Protein AF-0000000066240328 (afdb_homodimer)

Organism: Aggregatibacter actinomycetemcomitans (NCBI:txid714)

Nearest PDB structures (foldseek):
  5iuy-assembly1_A  TM=9.126E-01  e=1.814E-25  Pseudomonas aeruginosa PAO1
  4k7r-assembly1_A  TM=9.370E-01  e=2.527E-24  Escherichia coli K-12
  4mt4-assembly1_C  TM=9.144E-01  e=5.723E-24  Campylobacter jejuni
  1yc9-assembly1_A-3  TM=9.144E-01  e=2.165E-22  Vibrio cholerae
  5azs-assembly1_A  TM=8.948E-01  e=1.506E-22  Pseudomonas aeruginosa PAO1

pLDDT: mean 90.54, std 12.29, range [29.06, 98.75]

Structure (mmCIF, N/CA/C/O backbone):
data_AF-0000000066240328-model_v1
#
loop_
_entity.id
_entity.type
_entity.pdbx_description
1 polymer 'Toxin and drug export protein A'
#
loop_
_atom_site.group_PDB
_atom_site.id
_atom_site.type_symbol
_atom_site.label_atom_id
_atom_site.label_alt_id
_atom_site.label_comp_id
_atom_site.label_asym_id
_atom_site.label_entity_id
_atom_site.label_seq_id
_atom_site.pdbx_PDB_ins_code
_atom_site.Cartn_x
_atom_site.Cartn_y
_atom_site.Cartn_z
_atom_site.occupancy
_atom_site.B_iso_or_equiv
_atom_site.auth_seq_id
_atom_site.auth_comp_id
_atom_site.auth_asym_id
_atom_site.auth_atom_id
_atom_site.pdbx_PDB_model_num
ATOM 1 N N . MET A 1 1 ? 0.66 -39.906 -56.031 1 29.06 1 MET A N 1
ATOM 2 C CA . MET A 1 1 ? 0.475 -38.469 -56.031 1 29.06 1 MET A CA 1
ATOM 3 C C . MET A 1 1 ? 0.176 -37.969 -54.625 1 29.06 1 MET A C 1
ATOM 5 O O . MET A 1 1 ? -0.125 -36.812 -54.406 1 29.06 1 MET A O 1
ATOM 9 N N . PHE A 1 2 ? -0.243 -38.938 -53.625 1 33.91 2 PHE A N 1
ATOM 10 C CA . PHE A 1 2 ? -0.683 -38.906 -52.25 1 33.91 2 PHE A CA 1
ATOM 11 C C . PHE A 1 2 ? 0.446 -38.438 -51.344 1 33.91 2 PHE A C 1
ATOM 13 O O . PHE A 1 2 ? 0.296 -38.406 -50.125 1 33.91 2 PHE A O 1
ATOM 20 N N . THR A 1 3 ? 1.684 -38.344 -51.844 1 37.09 3 THR A N 1
ATOM 21 C CA . THR A 1 3 ? 2.877 -38.125 -51.031 1 37.09 3 THR A CA 1
ATOM 22 C C . THR A 1 3 ? 2.908 -36.688 -50.5 1 37.09 3 THR A C 1
ATOM 24 O O . THR A 1 3 ? 3.68 -36.375 -49.594 1 37.09 3 THR A O 1
ATOM 27 N N . ILE A 1 4 ? 2.348 -35.719 -51.281 1 39.06 4 ILE A N 1
ATOM 28 C CA . ILE A 1 4 ? 2.66 -34.344 -51.031 1 39.06 4 ILE A CA 1
ATOM 29 C C . ILE A 1 4 ? 1.916 -33.844 -49.781 1 39.06 4 ILE A C 1
ATOM 31 O O . ILE A 1 4 ? 2.102 -32.688 -49.375 1 39.06 4 ILE A O 1
ATOM 35 N N . LYS A 1 5 ? 0.783 -34.375 -49.5 1 42.16 5 LYS A N 1
ATOM 36 C CA . LYS A 1 5 ? -0.127 -33.75 -48.531 1 42.16 5 LYS A CA 1
ATOM 37 C C . LYS A 1 5 ? 0.433 -33.844 -47.125 1 42.16 5 LYS A C 1
ATOM 39 O O . LYS A 1 5 ? -0.203 -33.375 -46.156 1 42.16 5 LYS A O 1
ATOM 44 N N . LYS A 1 6 ? 1.398 -34.719 -46.844 1 47.78 6 LYS A N 1
ATOM 45 C CA . LYS A 1 6 ? 1.874 -34.969 -45.469 1 47.78 6 LYS A CA 1
ATOM 46 C C . LYS A 1 6 ? 2.65 -33.75 -44.938 1 47.78 6 LYS A C 1
ATOM 48 O O . LYS A 1 6 ? 2.65 -33.5 -43.75 1 47.78 6 LYS A O 1
ATOM 53 N N . LEU A 1 7 ? 3.32 -33 -45.875 1 41.06 7 LEU A N 1
ATOM 54 C CA . LEU A 1 7 ? 4.273 -31.984 -45.406 1 41.06 7 LEU A CA 1
ATOM 55 C C . LEU A 1 7 ? 3.547 -30.734 -44.938 1 41.06 7 LEU A C 1
ATOM 57 O O . LEU A 1 7 ? 4.105 -29.953 -44.156 1 41.06 7 LEU A O 1
ATOM 61 N N . THR A 1 8 ? 2.311 -30.578 -45.469 1 40.91 8 THR A N 1
ATOM 62 C CA . THR A 1 8 ? 1.729 -29.266 -45.156 1 40.91 8 THR A CA 1
ATOM 63 C C . THR A 1 8 ? 1.349 -29.156 -43.688 1 40.91 8 THR A C 1
ATOM 65 O O . THR A 1 8 ? 1.19 -28.047 -43.156 1 40.91 8 THR A O 1
ATOM 68 N N . LEU A 1 9 ? 1.044 -30.297 -43.062 1 39.44 9 LEU A N 1
ATOM 69 C CA . LEU A 1 9 ? 0.535 -30.125 -41.719 1 39.44 9 LEU A CA 1
ATOM 70 C C . LEU A 1 9 ? 1.638 -29.641 -40.781 1 39.44 9 LEU A C 1
ATOM 72 O O . LEU A 1 9 ? 1.355 -29.078 -39.719 1 39.44 9 LEU A O 1
ATOM 76 N N . THR A 1 10 ? 2.943 -29.891 -41.125 1 40.12 10 THR A N 1
ATOM 77 C CA . THR A 1 10 ? 3.984 -29.469 -40.188 1 40.12 10 THR A CA 1
ATOM 78 C C . THR A 1 10 ? 4.066 -27.938 -40.125 1 40.12 10 THR A C 1
ATOM 80 O O . THR A 1 10 ? 4.562 -27.375 -39.125 1 40.12 10 THR A O 1
ATOM 83 N N . ILE A 1 11 ? 3.654 -27.188 -41.156 1 38.53 11 ILE A N 1
ATOM 84 C CA . ILE A 1 11 ? 4.008 -25.781 -41.25 1 38.53 11 ILE A CA 1
ATOM 85 C C . ILE A 1 11 ? 3.109 -24.969 -40.312 1 38.53 11 ILE A C 1
ATOM 87 O O . ILE A 1 11 ? 3.42 -23.828 -40 1 38.53 11 ILE A O 1
ATOM 91 N N . VAL A 1 12 ? 1.931 -25.422 -40.062 1 38.25 12 VAL A N 1
ATOM 92 C CA . VAL A 1 12 ? 1.028 -24.484 -39.438 1 38.25 12 VAL A CA 1
ATOM 93 C C . VAL A 1 12 ? 1.486 -24.219 -38 1 38.25 12 VAL A C 1
ATOM 95 O O . VAL A 1 12 ? 1.024 -23.281 -37.344 1 38.25 12 VAL A O 1
ATOM 98 N N . VAL A 1 13 ? 2.289 -25.047 -37.438 1 38.91 13 VAL A N 1
ATOM 99 C CA . VAL A 1 13 ? 2.586 -24.812 -36.031 1 38.91 13 VAL A CA 1
ATOM 100 C C . VAL A 1 13 ? 3.555 -23.625 -35.875 1 38.91 13 VAL A C 1
ATOM 102 O O . VAL A 1 13 ? 3.768 -23.109 -34.781 1 38.91 13 VAL A O 1
ATOM 105 N N . ALA A 1 14 ? 4.273 -23.203 -36.906 1 36.78 14 ALA A N 1
ATOM 106 C CA . ALA A 1 14 ? 5.34 -22.219 -36.75 1 36.78 14 ALA A CA 1
ATOM 107 C C . ALA A 1 14 ? 4.77 -20.812 -36.531 1 36.78 14 ALA A C 1
ATOM 109 O O . ALA A 1 14 ? 5.512 -19.875 -36.25 1 36.78 14 ALA A O 1
ATOM 110 N N . THR A 1 15 ? 3.59 -20.562 -37.031 1 37.28 15 THR A N 1
ATOM 111 C CA . THR A 1 15 ? 3.221 -19.141 -37.062 1 37.28 15 THR A CA 1
ATOM 112 C C . THR A 1 15 ? 3 -18.594 -35.656 1 37.28 15 THR A C 1
ATOM 114 O O . THR A 1 15 ? 2.816 -17.391 -35.469 1 37.28 15 THR A O 1
ATOM 117 N N . THR A 1 16 ? 2.674 -19.406 -34.75 1 38.22 16 THR A N 1
ATOM 118 C CA . THR A 1 16 ? 2.283 -18.797 -33.469 1 38.22 16 THR A CA 1
ATOM 119 C C . THR A 1 16 ? 3.504 -18.25 -32.719 1 38.22 16 THR A C 1
ATOM 121 O O . THR A 1 16 ? 3.389 -17.766 -31.609 1 38.22 16 THR A O 1
ATOM 124 N N . LEU A 1 17 ? 4.723 -18.312 -33.25 1 39.22 17 LEU A N 1
ATOM 125 C CA . LEU A 1 17 ? 5.91 -17.828 -32.562 1 39.22 17 LEU A CA 1
ATOM 126 C C . LEU A 1 17 ? 5.973 -16.297 -32.594 1 39.22 17 LEU A C 1
ATOM 128 O O . LEU A 1 17 ? 6.965 -15.711 -32.156 1 39.22 17 LEU A O 1
ATOM 132 N N . THR A 1 18 ? 5.145 -15.648 -33.25 1 40.91 18 THR A N 1
ATOM 133 C CA . THR A 1 18 ? 5.316 -14.203 -33.375 1 40.91 18 THR A CA 1
ATOM 134 C C . THR A 1 18 ? 5.125 -13.531 -32 1 40.91 18 THR A C 1
ATOM 136 O O . THR A 1 18 ? 5.469 -12.359 -31.844 1 40.91 18 THR A O 1
ATOM 139 N N . GLY A 1 19 ? 4.484 -14.109 -31.031 1 44.88 19 GLY A N 1
ATOM 140 C CA . GLY A 1 19 ? 4.203 -13.461 -29.75 1 44.88 19 GLY A CA 1
ATOM 141 C C . GLY A 1 19 ? 5.434 -13.281 -28.891 1 44.88 19 GLY A C 1
ATOM 142 O O . GLY A 1 19 ? 5.426 -12.492 -27.938 1 44.88 19 GLY A O 1
ATOM 143 N N . CYS A 1 20 ? 6.484 -14.156 -29.016 1 50.69 20 CYS A N 1
ATOM 144 C CA . CYS A 1 20 ? 7.676 -14.141 -28.172 1 50.69 20 CYS A CA 1
ATOM 145 C C . CYS A 1 20 ? 8.5 -12.883 -28.422 1 50.69 20 CYS A C 1
ATOM 147 O O . CYS A 1 20 ? 9.258 -12.445 -27.562 1 50.69 20 CYS A O 1
ATOM 149 N N . ALA A 1 21 ? 8.672 -12.406 -29.766 1 51.81 21 ALA A N 1
ATOM 150 C CA . ALA A 1 21 ? 9.477 -11.25 -30.141 1 51.81 21 ALA A CA 1
ATOM 151 C C . ALA A 1 21 ? 9.102 -10.016 -29.328 1 51.81 21 ALA A C 1
ATOM 153 O O . ALA A 1 21 ? 9.977 -9.234 -28.938 1 51.81 21 ALA A O 1
ATOM 154 N N . ASN A 1 22 ? 7.867 -10.047 -28.609 1 82 22 ASN A N 1
ATOM 155 C CA . ASN A 1 22 ? 7.309 -8.836 -28.016 1 82 22 ASN A CA 1
ATOM 156 C C . ASN A 1 22 ? 7.672 -8.711 -26.547 1 82 22 ASN A C 1
ATOM 158 O O . ASN A 1 22 ? 8.055 -7.633 -26.078 1 82 22 ASN A O 1
ATOM 162 N N . ILE A 1 23 ? 8.031 -9.875 -25.922 1 91.88 23 ILE A N 1
ATOM 163 C CA . ILE A 1 23 ? 8.344 -9.789 -24.5 1 91.88 23 ILE A CA 1
ATOM 164 C C . ILE A 1 23 ? 9.82 -9.453 -24.312 1 91.88 23 ILE A C 1
ATOM 166 O O . ILE A 1 23 ? 10.18 -8.688 -23.422 1 91.88 23 ILE A O 1
ATOM 170 N N . GLY A 1 24 ? 10.727 -10.039 -25.172 1 92.31 24 GLY A N 1
ATOM 171 C CA . GLY A 1 24 ? 12.148 -9.719 -25.141 1 92.31 24 GLY A CA 1
ATOM 172 C C . GLY A 1 24 ? 12.43 -8.242 -25.375 1 92.31 24 GLY A C 1
ATOM 173 O O . GLY A 1 24 ? 13.242 -7.641 -24.672 1 92.31 24 GLY A O 1
ATOM 174 N N . ASP A 1 25 ? 11.75 -7.672 -26.328 1 92.12 25 ASP A N 1
ATOM 175 C CA . ASP A 1 25 ? 11.906 -6.254 -26.641 1 92.12 25 ASP A CA 1
ATOM 176 C C . ASP A 1 25 ? 11.438 -5.387 -25.469 1 92.12 25 ASP A C 1
ATOM 178 O O . ASP A 1 25 ? 12.094 -4.402 -25.109 1 92.12 25 ASP A O 1
ATOM 182 N N . SER A 1 26 ? 10.305 -5.797 -24.953 1 93.5 26 SER A N 1
ATOM 183 C CA . SER A 1 26 ? 9.781 -5.039 -23.828 1 93.5 26 SER A CA 1
ATOM 184 C C . SER A 1 26 ? 10.727 -5.117 -22.625 1 93.5 26 SER A C 1
ATOM 186 O O . SER A 1 26 ? 10.914 -4.129 -21.906 1 93.5 26 SER A O 1
ATOM 188 N N . TYR A 1 27 ? 11.258 -6.293 -22.406 1 94.25 27 TYR A N 1
ATOM 189 C CA . TYR A 1 27 ? 12.211 -6.496 -21.328 1 94.25 27 TYR A CA 1
ATOM 190 C C . TYR A 1 27 ? 13.445 -5.621 -21.516 1 94.25 27 TYR A C 1
ATOM 192 O O . TYR A 1 27 ? 13.852 -4.906 -20.594 1 94.25 27 TYR A O 1
ATOM 200 N N . ARG A 1 28 ? 14.039 -5.555 -22.703 1 93.62 28 ARG A N 1
ATOM 201 C CA . ARG A 1 28 ? 15.219 -4.75 -23 1 93.62 28 ARG A CA 1
ATOM 202 C C . ARG A 1 28 ? 14.906 -3.26 -22.875 1 93.62 28 ARG A C 1
ATOM 204 O O . ARG A 1 28 ? 15.727 -2.486 -22.375 1 93.62 28 ARG A O 1
ATOM 211 N N . ALA A 1 29 ? 13.766 -2.938 -23.297 1 92.44 29 ALA A N 1
ATOM 212 C CA . ALA A 1 29 ? 13.359 -1.538 -23.203 1 92.44 29 ALA A CA 1
ATOM 213 C C . ALA A 1 29 ? 13.273 -1.092 -21.734 1 92.44 29 ALA A C 1
ATOM 215 O O . ALA A 1 29 ? 13.672 0.022 -21.406 1 92.44 29 ALA A O 1
ATOM 216 N N . SER A 1 30 ? 12.711 -1.937 -20.906 1 92.38 30 SER A N 1
ATOM 217 C CA . SER A 1 30 ? 12.586 -1.623 -19.484 1 92.38 30 SER A CA 1
ATOM 218 C C . SER A 1 30 ? 13.961 -1.466 -18.828 1 92.38 30 SER A C 1
ATOM 220 O O . SER A 1 30 ? 14.172 -0.545 -18.047 1 92.38 30 SER A O 1
ATOM 222 N N . LEU A 1 31 ? 14.906 -2.309 -19.203 1 91.12 31 LEU A N 1
ATOM 223 C CA . LEU A 1 31 ? 16.25 -2.24 -18.641 1 91.12 31 LEU A CA 1
ATOM 224 C C . LEU A 1 31 ? 17 -1.011 -19.156 1 91.12 31 LEU A C 1
ATOM 226 O O . LEU A 1 31 ? 17.75 -0.377 -18.406 1 91.12 31 LEU A O 1
ATOM 230 N N . LYS A 1 32 ? 16.734 -0.646 -20.391 1 90.81 32 LYS A N 1
ATOM 231 C CA . LYS A 1 32 ? 17.375 0.523 -20.984 1 90.81 32 LYS A CA 1
ATOM 232 C C . LYS A 1 32 ? 16.906 1.81 -20.312 1 90.81 32 LYS A C 1
ATOM 234 O O . LYS A 1 32 ? 17.688 2.73 -20.094 1 90.81 32 LYS A O 1
ATOM 239 N N . ASN A 1 33 ? 15.648 1.873 -20.031 1 88.44 33 ASN A N 1
ATOM 240 C CA . ASN A 1 33 ? 15.078 3.041 -19.375 1 88.44 33 ASN A CA 1
ATOM 241 C C . ASN A 1 33 ? 15.734 3.285 -18.016 1 88.44 33 ASN A C 1
ATOM 243 O O . ASN A 1 33 ? 15.969 4.43 -17.625 1 88.44 33 ASN A O 1
ATOM 247 N N . TYR A 1 34 ? 16.078 2.254 -17.375 1 88.94 34 TYR A N 1
ATOM 248 C CA . TYR A 1 34 ? 16.656 2.357 -16.047 1 88.94 34 TYR A CA 1
ATOM 249 C C . TYR A 1 34 ? 18.125 2.74 -16.125 1 88.94 34 TYR A C 1
ATOM 251 O O . TYR A 1 34 ? 18.688 3.293 -15.164 1 88.94 34 TYR A O 1
ATOM 259 N N . LYS A 1 35 ? 18.797 2.486 -17.219 1 90.19 35 LYS A N 1
ATOM 260 C CA . LYS A 1 35 ? 20.219 2.756 -17.375 1 90.19 35 LYS A CA 1
ATOM 261 C C . LYS A 1 35 ? 20.516 4.242 -17.219 1 90.19 35 LYS A C 1
ATOM 263 O O . LYS A 1 35 ? 21.578 4.617 -16.703 1 90.19 35 LYS A O 1
ATOM 268 N N . GLN A 1 36 ? 19.609 5.09 -17.578 1 90.69 36 GLN A N 1
ATOM 269 C CA . GLN A 1 36 ? 19.812 6.527 -17.438 1 90.69 36 GLN A CA 1
ATOM 270 C C . GLN A 1 36 ? 19.906 6.914 -15.961 1 90.69 36 GLN A C 1
ATOM 272 O O . GLN A 1 36 ? 20.719 7.773 -15.594 1 90.69 36 GLN A O 1
ATOM 277 N N . TYR A 1 37 ? 19.141 6.316 -15.156 1 92.56 37 TYR A N 1
ATOM 278 C CA . TYR A 1 37 ? 19.172 6.602 -13.727 1 92.56 37 TYR A CA 1
ATOM 279 C C . TYR A 1 37 ? 20.453 6.066 -13.094 1 92.56 37 TYR A C 1
ATOM 281 O O . TYR A 1 37 ? 21 6.691 -12.18 1 92.56 37 TYR A O 1
ATOM 289 N N . GLU A 1 38 ? 20.922 4.914 -13.578 1 92.44 38 GLU A N 1
ATOM 290 C CA . GLU A 1 38 ? 22.203 4.367 -13.117 1 92.44 38 GLU A CA 1
ATOM 291 C C . GLU A 1 38 ? 23.359 5.281 -13.484 1 92.44 38 GLU A C 1
ATOM 293 O O . GLU A 1 38 ? 24.25 5.535 -12.656 1 92.44 38 GLU A O 1
ATOM 298 N N . GLU A 1 39 ? 23.359 5.777 -14.664 1 92.69 39 GLU A N 1
ATOM 299 C CA . GLU A 1 39 ? 24.438 6.633 -15.156 1 92.69 39 GLU A CA 1
ATOM 300 C C . GLU A 1 39 ? 24.5 7.945 -14.375 1 92.69 39 GLU A C 1
ATOM 302 O O . GLU A 1 39 ? 25.578 8.406 -14.008 1 92.69 39 GLU A O 1
ATOM 307 N N . ILE A 1 40 ? 23.359 8.484 -14.141 1 91.94 40 ILE A N 1
ATOM 308 C CA . ILE A 1 40 ? 23.312 9.734 -13.383 1 91.94 40 ILE A CA 1
ATOM 309 C C . ILE A 1 40 ? 23.781 9.484 -11.953 1 91.94 40 ILE A C 1
ATOM 311 O O . ILE A 1 40 ? 24.562 10.273 -11.398 1 91.94 40 ILE A O 1
ATOM 315 N N . THR A 1 41 ? 23.359 8.43 -11.383 1 92.06 41 THR A N 1
ATOM 316 C CA . THR A 1 41 ? 23.703 8.102 -10.008 1 92.06 41 THR A CA 1
ATOM 317 C C . THR A 1 41 ? 25.203 7.848 -9.859 1 92.06 41 THR A C 1
ATOM 319 O O . THR A 1 41 ? 25.797 8.219 -8.852 1 92.06 41 THR A O 1
ATOM 322 N N . LYS A 1 42 ? 25.859 7.328 -10.852 1 91.69 42 LYS A N 1
ATOM 323 C CA . LYS A 1 42 ? 27.281 6.992 -10.836 1 91.69 42 LYS A CA 1
ATOM 324 C C . LYS A 1 42 ? 28.141 8.25 -10.781 1 91.69 42 LYS A C 1
ATOM 326 O O . LYS A 1 42 ? 29.312 8.188 -10.43 1 91.69 42 LYS A O 1
ATOM 331 N N . GLN A 1 43 ? 27.531 9.367 -11.047 1 92.5 43 GLN A N 1
ATOM 332 C CA . GLN A 1 43 ? 28.266 10.633 -11.07 1 92.5 43 GLN A CA 1
ATOM 333 C C . GLN A 1 43 ? 28.453 11.18 -9.656 1 92.5 43 GLN A C 1
ATOM 335 O O . GLN A 1 43 ? 29.219 12.133 -9.453 1 92.5 43 GLN A O 1
ATOM 340 N N . TYR A 1 44 ? 27.844 10.539 -8.734 1 93.44 44 TYR A N 1
ATOM 341 C CA . TYR A 1 44 ? 27.891 11.055 -7.371 1 93.44 44 TYR A CA 1
ATOM 342 C C . TYR A 1 44 ? 28.5 10.031 -6.414 1 93.44 44 TYR A C 1
ATOM 344 O O . TYR A 1 44 ? 28.516 8.836 -6.707 1 93.44 44 TYR A O 1
ATOM 352 N N . ASN A 1 45 ? 29.141 10.602 -5.391 1 92.44 45 ASN A N 1
ATOM 353 C CA . ASN A 1 45 ? 29.547 9.758 -4.266 1 92.44 45 ASN A CA 1
ATOM 354 C C . ASN A 1 45 ? 28.375 9.523 -3.311 1 92.44 45 ASN A C 1
ATOM 356 O O . ASN A 1 45 ? 27.656 10.453 -2.947 1 92.44 45 ASN A O 1
ATOM 360 N N . ILE A 1 46 ? 28.219 8.242 -3.025 1 94.06 46 ILE A N 1
ATOM 361 C CA . ILE A 1 46 ? 27.078 7.906 -2.174 1 94.06 46 ILE A CA 1
ATOM 362 C C . ILE A 1 46 ? 27.578 7.402 -0.823 1 94.06 46 ILE A C 1
ATOM 364 O O . ILE A 1 46 ? 28.359 6.445 -0.759 1 94.06 46 ILE A O 1
ATOM 368 N N . LYS A 1 47 ? 27.234 8.016 0.191 1 93.56 47 LYS A N 1
ATOM 369 C CA . LYS A 1 47 ? 27.453 7.527 1.549 1 93.56 47 LYS A CA 1
ATOM 370 C C . LYS A 1 47 ? 26.234 6.805 2.09 1 93.56 47 LYS A C 1
ATOM 372 O O . LYS A 1 47 ? 25.219 7.438 2.404 1 93.56 47 LYS A O 1
ATOM 377 N N . ASN A 1 48 ? 26.359 5.559 2.355 1 92.88 48 ASN A N 1
ATOM 378 C CA . ASN A 1 48 ? 25.219 4.746 2.768 1 92.88 48 ASN A CA 1
ATOM 379 C C . ASN A 1 48 ? 24.953 4.875 4.262 1 92.88 48 ASN A C 1
ATOM 381 O O . ASN A 1 48 ? 23.828 4.625 4.719 1 92.88 48 ASN A O 1
ATOM 385 N N . ASP A 1 49 ? 25.984 5.223 5.031 1 94.94 49 ASP A N 1
ATOM 386 C CA . ASP A 1 49 ? 25.812 5.422 6.465 1 94.94 49 ASP A CA 1
ATOM 387 C C . ASP A 1 49 ? 25.641 6.906 6.797 1 94.94 49 ASP A C 1
ATOM 389 O O . ASP A 1 49 ? 26.375 7.449 7.629 1 94.94 49 ASP A O 1
ATOM 393 N N . TRP A 1 50 ? 24.625 7.531 6.23 1 93.69 50 TRP A N 1
ATOM 394 C CA . TRP A 1 50 ? 24.422 8.977 6.305 1 93.69 50 TRP A CA 1
ATOM 395 C C . TRP A 1 50 ? 24.219 9.422 7.75 1 93.69 50 TRP A C 1
ATOM 397 O O . TRP A 1 50 ? 24.484 10.578 8.086 1 93.69 50 TRP A O 1
ATOM 407 N N . TRP A 1 51 ? 23.766 8.562 8.68 1 95.12 51 TRP A N 1
ATOM 408 C CA . TRP A 1 51 ? 23.516 8.945 10.062 1 95.12 51 TRP A CA 1
ATOM 409 C C . TRP A 1 51 ? 24.828 9.297 10.773 1 95.12 51 TRP A C 1
ATOM 411 O O . TRP A 1 51 ? 24.828 10.008 11.781 1 95.12 51 TRP A O 1
ATOM 421 N N . LYS A 1 52 ? 25.938 8.852 10.242 1 95.44 52 LYS A N 1
ATOM 422 C CA . LYS A 1 52 ? 27.234 9.148 10.828 1 95.44 52 LYS A CA 1
ATOM 423 C C . LYS A 1 52 ? 27.641 10.594 10.586 1 95.44 52 LYS A C 1
ATOM 425 O O . LYS A 1 52 ? 28.547 11.117 11.242 1 95.44 52 LYS A O 1
ATOM 430 N N . LEU A 1 53 ? 26.969 11.25 9.633 1 94.38 53 LEU A N 1
ATOM 431 C CA . LEU A 1 53 ? 27.281 12.641 9.32 1 94.38 53 LEU A CA 1
ATOM 432 C C . LEU A 1 53 ? 26.859 13.555 10.461 1 94.38 53 LEU A C 1
ATOM 434 O O . LEU A 1 53 ? 27.328 14.688 10.57 1 94.38 53 LEU A O 1
ATOM 438 N N . TYR A 1 54 ? 25.984 13.07 11.32 1 95.5 54 TYR A N 1
ATOM 439 C CA . TYR A 1 54 ? 25.547 13.859 12.461 1 95.5 54 TYR A CA 1
ATOM 440 C C . TYR A 1 54 ? 26.609 13.891 13.555 1 95.5 54 TYR A C 1
ATOM 442 O O . TYR A 1 54 ? 26.531 14.695 14.484 1 95.5 54 TYR A O 1
ATOM 450 N N . LYS A 1 55 ? 27.609 13.023 13.484 1 94.94 55 LYS A N 1
ATOM 451 C CA . LYS A 1 55 ? 28.719 12.93 14.43 1 94.94 55 LYS A CA 1
ATOM 452 C C . LYS A 1 55 ? 28.219 12.734 15.852 1 94.94 55 LYS A C 1
ATOM 454 O O . LYS A 1 55 ? 28.672 13.406 16.781 1 94.94 55 LYS A O 1
ATOM 459 N N . ASP A 1 56 ? 27.203 11.969 15.938 1 96.5 56 ASP A N 1
ATOM 460 C CA . ASP A 1 56 ? 26.594 11.586 17.203 1 96.5 56 ASP A CA 1
ATOM 461 C C . ASP A 1 56 ? 26.906 10.133 17.547 1 96.5 56 ASP A C 1
ATOM 463 O O . ASP A 1 56 ? 26.25 9.219 17.031 1 96.5 56 ASP A O 1
ATOM 467 N N . ALA A 1 57 ? 27.844 9.914 18.531 1 95.81 57 ALA A N 1
ATOM 468 C CA . ALA A 1 57 ? 28.297 8.57 18.875 1 95.81 57 ALA A CA 1
ATOM 469 C C . ALA A 1 57 ? 27.156 7.738 19.453 1 95.81 57 ALA A C 1
ATOM 471 O O . ALA A 1 57 ? 27.094 6.527 19.219 1 95.81 57 ALA A O 1
ATOM 472 N N . GLN A 1 58 ? 26.281 8.406 20.156 1 96.69 58 GLN A N 1
ATOM 473 C CA . GLN A 1 58 ? 25.156 7.691 20.719 1 96.69 58 GLN A CA 1
ATOM 474 C C . GLN A 1 58 ? 24.203 7.203 19.625 1 96.69 58 GLN A C 1
ATOM 476 O O . GLN A 1 58 ? 23.719 6.07 19.688 1 96.69 58 GLN A O 1
ATOM 481 N N . LEU A 1 59 ? 23.938 8.039 18.656 1 97.5 59 LEU A N 1
ATOM 482 C CA . LEU A 1 59 ? 23.109 7.633 17.516 1 97.5 59 LEU A CA 1
ATOM 483 C C . LEU A 1 59 ? 23.734 6.438 16.797 1 97.5 59 LEU A C 1
ATOM 485 O O . LEU A 1 59 ? 23.031 5.484 16.453 1 97.5 59 LEU A O 1
ATOM 489 N N . ASN A 1 60 ? 25.062 6.465 16.578 1 97.44 60 ASN A N 1
ATOM 490 C CA . ASN A 1 60 ? 25.734 5.371 15.891 1 97.44 60 ASN A CA 1
ATOM 491 C C . ASN A 1 60 ? 25.547 4.047 16.625 1 97.44 60 ASN A C 1
ATOM 493 O O . ASN A 1 60 ? 25.297 3.018 16 1 97.44 60 ASN A O 1
ATOM 497 N N . ARG A 1 61 ? 25.656 4.137 17.922 1 96.81 61 ARG A N 1
ATOM 498 C CA . ARG A 1 61 ? 25.5 2.932 18.734 1 96.81 61 ARG A CA 1
ATOM 499 C C . ARG A 1 61 ? 24.078 2.395 18.656 1 96.81 61 ARG A C 1
ATOM 501 O O . ARG A 1 61 ? 23.875 1.181 18.594 1 96.81 61 ARG A O 1
ATOM 508 N N . VAL A 1 62 ? 23.109 3.295 18.672 1 97.94 62 VAL A N 1
ATOM 509 C CA . VAL A 1 62 ? 21.719 2.889 18.641 1 97.94 62 VAL A CA 1
ATOM 510 C C . VAL A 1 62 ? 21.375 2.26 17.297 1 97.94 62 VAL A C 1
ATOM 512 O O . VAL A 1 62 ? 20.672 1.249 17.219 1 97.94 62 VAL A O 1
ATOM 515 N N . VAL A 1 63 ? 21.891 2.832 16.219 1 98.12 63 VAL A N 1
ATOM 516 C CA . VAL A 1 63 ? 21.656 2.279 14.891 1 98.12 63 VAL A CA 1
ATOM 517 C C . VAL A 1 63 ? 22.297 0.893 14.789 1 98.12 63 VAL A C 1
ATOM 519 O O . VAL A 1 63 ? 21.672 -0.045 14.289 1 98.12 63 VAL A O 1
ATOM 522 N N . GLU A 1 64 ? 23.516 0.742 15.305 1 97.31 64 GLU A N 1
ATOM 523 C CA . GLU A 1 64 ? 24.203 -0.548 15.281 1 97.31 64 GLU A CA 1
ATOM 524 C C . GLU A 1 64 ? 23.422 -1.598 16.078 1 97.31 64 GLU A C 1
ATOM 526 O O . GLU A 1 64 ? 23.281 -2.738 15.625 1 97.31 64 GLU A O 1
ATOM 531 N N . LYS A 1 65 ? 22.953 -1.154 17.234 1 96.81 65 LYS A N 1
ATOM 5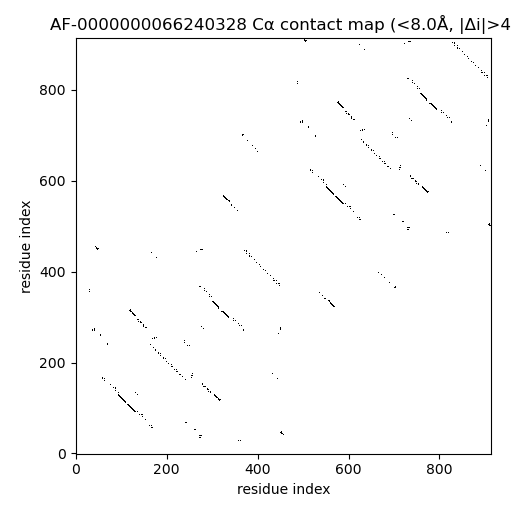32 C CA . LYS A 1 65 ? 22.156 -2.062 18.047 1 96.81 65 LYS A CA 1
ATOM 533 C C . LYS A 1 65 ? 20.891 -2.492 17.328 1 96.81 65 LYS A C 1
ATOM 535 O O . LYS A 1 65 ? 20.484 -3.656 17.406 1 96.81 65 LYS A O 1
ATOM 540 N N . ALA A 1 66 ? 20.219 -1.563 16.656 1 98.19 66 ALA A N 1
ATOM 541 C CA . ALA A 1 66 ? 19.016 -1.892 15.898 1 98.19 66 ALA A CA 1
ATOM 542 C C . ALA A 1 66 ? 19.328 -2.887 14.789 1 98.19 66 ALA A C 1
ATOM 544 O O . ALA A 1 66 ? 18.594 -3.852 14.578 1 98.19 66 ALA A O 1
ATOM 545 N N . LEU A 1 67 ? 20.453 -2.666 14.055 1 97.94 67 LEU A N 1
ATOM 546 C C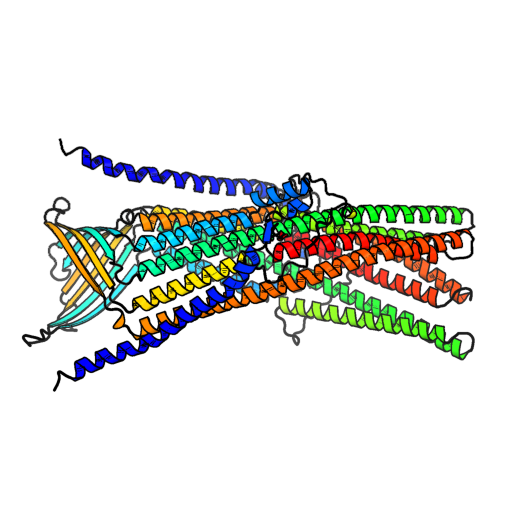A . LEU A 1 67 ? 20.828 -3.529 12.945 1 97.94 67 LEU A CA 1
ATOM 547 C C . LEU A 1 67 ? 21.141 -4.941 13.43 1 97.94 67 LEU A C 1
ATOM 549 O O . LEU A 1 67 ? 20.922 -5.914 12.703 1 97.94 67 LEU A O 1
ATOM 553 N N . LEU A 1 68 ? 21.547 -5.043 14.664 1 96.44 68 LEU A N 1
ATOM 554 C CA . LEU A 1 68 ? 21.922 -6.336 15.227 1 96.44 68 LEU A CA 1
ATOM 555 C C . LEU A 1 68 ? 20.719 -7.051 15.812 1 96.44 68 LEU A C 1
ATOM 557 O O . LEU A 1 68 ? 20.609 -8.281 15.719 1 96.44 68 LEU A O 1
ATOM 561 N N . ASN A 1 69 ? 19.734 -6.27 16.406 1 96.56 69 ASN A N 1
ATOM 562 C CA . ASN A 1 69 ? 18.75 -6.891 17.281 1 96.56 69 ASN A CA 1
ATOM 563 C C . ASN A 1 69 ? 17.359 -6.891 16.641 1 96.56 69 ASN A C 1
ATOM 565 O O . ASN A 1 69 ? 16.469 -7.617 17.078 1 96.56 69 ASN A O 1
ATOM 569 N N . ASN A 1 70 ? 17.062 -6.055 15.656 1 97.81 70 ASN A N 1
ATOM 570 C CA . ASN A 1 70 ? 15.711 -5.914 15.133 1 97.81 70 ASN A CA 1
ATOM 571 C C . ASN A 1 70 ? 15.203 -7.223 14.531 1 97.81 70 ASN A C 1
ATOM 573 O O . ASN A 1 70 ? 15.859 -7.816 13.68 1 97.81 70 ASN A O 1
ATOM 577 N N . LYS A 1 71 ? 14 -7.602 14.969 1 97 71 LYS A N 1
ATOM 578 C CA . LYS A 1 71 ? 13.484 -8.914 14.586 1 97 71 LYS A CA 1
ATOM 579 C C . LYS A 1 71 ? 12.922 -8.891 13.172 1 97 71 LYS A C 1
ATOM 581 O O . LYS A 1 71 ? 12.938 -9.906 12.469 1 97 71 LYS A O 1
ATOM 586 N N . ASP A 1 72 ? 12.469 -7.785 12.719 1 96.75 72 ASP A N 1
ATOM 587 C CA . ASP A 1 72 ? 12.008 -7.699 11.336 1 96.75 72 ASP A CA 1
ATOM 588 C C . ASP A 1 72 ? 13.172 -7.848 10.359 1 96.75 72 ASP A C 1
ATOM 590 O O . ASP A 1 72 ? 13.023 -8.469 9.305 1 96.75 72 ASP A O 1
ATOM 594 N N . LEU A 1 73 ? 14.305 -7.215 10.633 1 97.06 73 LEU A N 1
ATOM 595 C CA . LEU A 1 73 ? 15.484 -7.379 9.789 1 97.06 73 LEU A CA 1
ATOM 596 C C . LEU A 1 73 ? 15.969 -8.828 9.812 1 97.06 73 LEU A C 1
ATOM 598 O O . LEU A 1 73 ? 16.359 -9.367 8.773 1 97.06 73 LEU A O 1
ATOM 602 N N . ALA A 1 74 ? 15.945 -9.445 10.977 1 96.81 74 ALA A N 1
ATOM 603 C CA . ALA A 1 74 ? 16.312 -10.852 11.094 1 96.81 74 ALA A CA 1
ATOM 604 C C . ALA A 1 74 ? 15.422 -11.727 10.227 1 96.81 74 ALA A C 1
ATOM 606 O O . ALA A 1 74 ? 15.898 -12.625 9.523 1 96.81 74 ALA A O 1
ATOM 607 N N . LYS A 1 75 ? 14.141 -11.453 10.305 1 97.56 75 LYS A N 1
ATOM 608 C CA . LYS A 1 75 ? 13.195 -12.195 9.477 1 97.56 75 LYS A CA 1
ATOM 609 C C . LYS A 1 75 ? 13.492 -12.008 7.996 1 97.56 75 LYS A C 1
ATOM 611 O O . LYS A 1 75 ? 13.406 -12.961 7.215 1 97.56 75 LYS A O 1
ATOM 616 N N . ALA A 1 76 ? 13.844 -10.82 7.602 1 97.19 76 ALA A N 1
ATOM 617 C CA . ALA A 1 76 ? 14.195 -10.555 6.207 1 97.19 76 ALA A CA 1
ATOM 618 C C . ALA A 1 76 ? 15.43 -11.344 5.789 1 97.19 76 ALA A C 1
ATOM 620 O O . ALA A 1 76 ? 15.516 -11.82 4.656 1 97.19 76 ALA A O 1
ATOM 621 N N . THR A 1 77 ? 16.375 -11.469 6.66 1 96.19 77 THR A N 1
ATOM 622 C CA . THR A 1 77 ? 17.578 -12.25 6.387 1 96.19 77 THR A CA 1
ATOM 623 C C . THR A 1 77 ? 17.25 -13.719 6.188 1 96.19 77 THR A C 1
ATOM 625 O O . THR A 1 77 ? 17.797 -14.375 5.305 1 96.19 77 THR A O 1
ATOM 628 N N . ILE A 1 78 ? 16.312 -14.242 7.023 1 97.31 78 ILE A N 1
ATOM 629 C CA . ILE A 1 78 ? 15.883 -15.625 6.895 1 97.31 78 ILE A CA 1
ATOM 630 C C . ILE A 1 78 ? 15.18 -15.82 5.551 1 97.31 78 ILE A C 1
ATOM 632 O O . ILE A 1 78 ? 15.359 -16.859 4.898 1 97.31 78 ILE A O 1
ATOM 636 N N . SER A 1 79 ? 14.438 -14.836 5.168 1 98 79 SER A N 1
ATOM 637 C CA . SER A 1 79 ? 13.766 -14.898 3.877 1 98 79 SER A CA 1
ATOM 638 C C . SER A 1 79 ? 14.766 -15.008 2.73 1 98 79 SER A C 1
ATOM 640 O O . SER A 1 79 ? 14.508 -15.688 1.737 1 98 79 SER A O 1
ATOM 642 N N . VAL A 1 80 ? 15.883 -14.328 2.795 1 97.94 80 VAL A N 1
ATOM 643 C CA . VAL A 1 80 ? 16.938 -14.406 1.793 1 97.94 80 VAL A CA 1
ATOM 644 C C . VAL A 1 80 ? 17.453 -15.836 1.692 1 97.94 80 VAL A C 1
ATOM 646 O O . VAL A 1 80 ? 17.578 -16.375 0.594 1 97.94 80 VAL A O 1
ATOM 649 N N . ASN A 1 81 ? 17.672 -16.438 2.836 1 96.75 81 ASN A N 1
ATOM 650 C CA . ASN A 1 81 ? 18.156 -17.812 2.857 1 96.75 81 ASN A CA 1
ATOM 651 C C . ASN A 1 81 ? 17.125 -18.766 2.275 1 96.75 81 ASN A C 1
ATOM 653 O O . ASN A 1 81 ? 17.484 -19.672 1.518 1 96.75 81 ASN A O 1
ATOM 657 N N . ARG A 1 82 ? 15.914 -18.547 2.676 1 97.19 82 ARG A N 1
ATOM 658 C CA . ARG A 1 82 ? 14.852 -19.391 2.135 1 97.19 82 ARG A CA 1
ATOM 659 C C . ARG A 1 82 ? 14.812 -19.312 0.612 1 97.19 82 ARG A C 1
ATOM 661 O O . ARG A 1 82 ? 14.664 -20.328 -0.068 1 97.19 82 ARG A O 1
ATOM 668 N N . ALA A 1 83 ? 14.93 -18.094 0.078 1 97.19 83 ALA A N 1
ATOM 669 C CA . ALA A 1 83 ? 14.93 -17.906 -1.37 1 97.19 83 ALA A CA 1
ATOM 670 C C . ALA A 1 83 ? 16.141 -18.578 -2.012 1 97.19 83 ALA A C 1
ATOM 672 O O . ALA A 1 83 ? 16.047 -19.125 -3.109 1 97.19 83 ALA A O 1
ATOM 673 N N . LEU A 1 84 ? 17.266 -18.547 -1.334 1 96.62 84 LEU A N 1
ATOM 674 C CA . LEU A 1 84 ? 18.469 -19.219 -1.813 1 96.62 84 LEU A CA 1
ATOM 675 C C . LEU A 1 84 ? 18.234 -20.734 -1.891 1 96.62 84 LEU A C 1
ATOM 677 O O . LEU A 1 84 ? 18.594 -21.359 -2.885 1 96.62 84 LEU A O 1
ATOM 681 N N . TYR A 1 85 ? 17.625 -21.312 -0.779 1 97 85 TYR A N 1
ATOM 682 C CA . TYR A 1 85 ? 17.344 -22.734 -0.764 1 97 85 TYR A CA 1
ATOM 683 C C . TYR A 1 85 ? 16.375 -23.109 -1.878 1 97 85 TYR A C 1
ATOM 685 O O . TYR A 1 85 ? 16.531 -24.156 -2.518 1 97 85 TYR A O 1
ATOM 693 N N . SER A 1 86 ? 15.477 -22.266 -2.148 1 95.94 86 SER A N 1
ATOM 694 C CA . SER A 1 86 ? 14.531 -22.5 -3.236 1 95.94 86 SER A CA 1
ATOM 695 C C . SER A 1 86 ? 15.227 -22.469 -4.59 1 95.94 86 SER A C 1
ATOM 697 O O . SER A 1 86 ? 14.906 -23.266 -5.48 1 95.94 86 SER A O 1
ATOM 699 N N . ALA A 1 87 ? 16.156 -21.531 -4.781 1 95.94 87 ALA A N 1
ATOM 700 C CA . ALA A 1 87 ? 16.922 -21.453 -6.02 1 95.94 87 ALA A CA 1
ATOM 701 C C . ALA A 1 87 ? 17.781 -22.703 -6.195 1 95.94 87 ALA A C 1
ATOM 703 O O . ALA A 1 87 ? 17.891 -23.25 -7.301 1 95.94 87 ALA A O 1
ATOM 704 N N . ASN A 1 88 ? 18.359 -23.188 -5.059 1 93.56 88 ASN A N 1
ATOM 705 C CA . ASN A 1 88 ? 19.141 -24.422 -5.098 1 93.56 88 ASN A CA 1
ATOM 706 C C . ASN A 1 88 ? 18.266 -25.609 -5.457 1 93.56 88 ASN A C 1
ATOM 708 O O . ASN A 1 88 ? 18.703 -26.516 -6.188 1 93.56 88 ASN A O 1
ATOM 712 N N . LEU A 1 89 ? 17.078 -25.594 -4.953 1 91.31 89 LEU A N 1
ATOM 713 C CA . LEU A 1 89 ? 16.125 -26.672 -5.289 1 91.31 89 LEU A CA 1
ATOM 714 C C . LEU A 1 89 ? 15.812 -26.672 -6.781 1 91.31 89 LEU A C 1
ATOM 716 O O . LEU A 1 89 ? 15.758 -27.719 -7.406 1 91.31 89 LEU A O 1
ATOM 720 N N . ALA A 1 90 ? 15.625 -25.531 -7.34 1 90.88 90 ALA A N 1
ATOM 721 C CA . ALA A 1 90 ? 15.398 -25.438 -8.781 1 90.88 90 ALA A CA 1
ATOM 722 C C . ALA A 1 90 ? 16.625 -25.906 -9.562 1 90.88 90 ALA A C 1
ATOM 724 O O . ALA A 1 90 ? 16.484 -26.547 -10.609 1 90.88 90 ALA A O 1
ATOM 725 N N . GLY A 1 91 ? 17.828 -25.641 -9.031 1 91.75 91 GLY A N 1
ATOM 726 C CA . GLY A 1 91 ? 19.062 -26.062 -9.656 1 91.75 91 GLY A CA 1
ATOM 727 C C . GLY A 1 91 ? 19.281 -27.562 -9.57 1 91.75 91 GLY A C 1
ATOM 728 O O . GLY A 1 91 ? 19.984 -28.141 -10.398 1 91.75 91 GLY A O 1
ATOM 729 N N . ALA A 1 92 ? 18.625 -28.188 -8.57 1 89.25 92 ALA A N 1
ATOM 730 C CA . ALA A 1 92 ? 18.766 -29.641 -8.391 1 89.25 92 ALA A CA 1
ATOM 731 C C . ALA A 1 92 ? 18.188 -30.406 -9.57 1 89.25 92 ALA A C 1
ATOM 733 O O . ALA A 1 92 ? 18.578 -31.531 -9.852 1 89.25 92 ALA A O 1
ATOM 734 N N . ASN A 1 93 ? 17.328 -29.797 -10.352 1 88.88 93 ASN A N 1
ATOM 735 C CA . ASN A 1 93 ? 16.703 -30.438 -11.5 1 88.88 93 ASN A CA 1
ATOM 736 C C . ASN A 1 93 ? 17.641 -30.5 -12.695 1 88.88 93 ASN A C 1
ATOM 738 O O . ASN A 1 93 ? 17.375 -31.188 -13.672 1 88.88 93 ASN A O 1
ATOM 742 N N . LEU A 1 94 ? 18.812 -29.828 -12.594 1 91.5 94 LEU A N 1
ATOM 743 C CA . LEU A 1 94 ? 19.766 -29.781 -13.695 1 91.5 94 LEU A CA 1
ATOM 744 C C . LEU A 1 94 ? 20.781 -30.922 -13.602 1 91.5 94 LEU A C 1
ATOM 746 O O . LEU A 1 94 ? 21.578 -31.109 -14.516 1 91.5 94 LEU A O 1
ATOM 750 N N . VAL A 1 95 ? 20.703 -31.703 -12.492 1 90.19 95 VAL A N 1
ATOM 751 C CA . VAL A 1 95 ? 21.625 -32.812 -12.312 1 90.19 95 VAL A CA 1
ATOM 752 C C . VAL A 1 95 ? 20.859 -34.125 -12.172 1 90.19 95 VAL A C 1
ATOM 754 O O . VAL A 1 95 ? 19.641 -34.094 -11.914 1 90.19 95 VAL A O 1
ATOM 757 N N . PRO A 1 96 ? 21.453 -35.375 -12.375 1 89.62 96 PRO A N 1
ATOM 758 C CA . PRO A 1 96 ? 20.734 -36.656 -12.266 1 89.62 96 PRO A CA 1
ATOM 759 C C . PRO A 1 96 ? 20.125 -36.875 -10.883 1 89.62 96 PRO A C 1
ATOM 761 O O . PRO A 1 96 ? 20.703 -36.438 -9.875 1 89.62 96 PRO A O 1
ATOM 764 N N . ALA A 1 97 ? 19.016 -37.438 -10.844 1 89.94 97 ALA A N 1
ATOM 765 C CA . ALA A 1 97 ? 18.375 -37.844 -9.609 1 89.94 97 ALA A CA 1
ATOM 766 C C . ALA A 1 97 ? 18.5 -39.375 -9.414 1 89.94 97 ALA A C 1
ATOM 768 O O . ALA A 1 97 ? 18.484 -40.125 -10.375 1 89.94 97 ALA A O 1
ATOM 769 N N . PHE A 1 98 ? 18.703 -39.781 -8.125 1 86.75 98 PHE A N 1
ATOM 770 C CA . PHE A 1 98 ? 18.859 -41.188 -7.773 1 86.75 98 PHE A CA 1
ATOM 771 C C . PHE A 1 98 ? 17.688 -41.656 -6.93 1 86.75 98 PHE A C 1
ATOM 773 O O . PHE A 1 98 ? 17.156 -40.906 -6.109 1 86.75 98 PHE A O 1
ATOM 780 N N . SER A 1 99 ? 17.25 -42.844 -7.254 1 88.69 99 SER A N 1
ATOM 781 C CA . SER A 1 99 ? 16.219 -43.469 -6.438 1 88.69 99 SER A CA 1
ATOM 782 C C . SER A 1 99 ? 16.453 -44.969 -6.281 1 88.69 99 SER A C 1
ATOM 784 O O . SER A 1 99 ? 17.219 -45.562 -7.043 1 88.69 99 SER A O 1
ATOM 786 N N . GLY A 1 100 ? 15.914 -45.562 -5.195 1 85.62 100 GLY A N 1
ATOM 787 C CA . GLY A 1 100 ? 15.945 -47 -4.918 1 85.62 100 GLY A CA 1
ATOM 788 C C . GLY A 1 100 ? 14.664 -47.531 -4.305 1 85.62 100 GLY A C 1
ATOM 789 O O . GLY A 1 100 ? 13.984 -46.812 -3.574 1 85.62 100 GLY A O 1
ATOM 790 N N . SER A 1 101 ? 14.297 -48.719 -4.777 1 87.38 101 SER A N 1
ATOM 791 C CA . SER A 1 101 ? 13.102 -49.312 -4.203 1 87.38 101 SER A CA 1
ATOM 792 C C . SER A 1 101 ? 13.25 -50.844 -4.098 1 87.38 101 SER A C 1
ATOM 794 O O . SER A 1 101 ? 14.062 -51.438 -4.805 1 87.38 101 SER A O 1
ATOM 796 N N . THR A 1 102 ? 12.617 -51.469 -3.117 1 80.38 102 THR A N 1
ATOM 797 C CA . THR A 1 102 ? 12.445 -52.906 -2.98 1 80.38 102 THR A CA 1
ATOM 798 C C . THR A 1 102 ? 10.969 -53.281 -2.9 1 80.38 102 THR A C 1
ATOM 800 O O . THR A 1 102 ? 10.164 -52.5 -2.365 1 80.38 102 THR A O 1
ATOM 803 N N . ARG A 1 103 ? 10.641 -54.344 -3.697 1 84.44 103 ARG A N 1
ATOM 804 C CA . ARG A 1 103 ? 9.25 -54.781 -3.709 1 84.44 103 ARG A CA 1
ATOM 805 C C . ARG A 1 103 ? 9.156 -56.312 -3.535 1 84.44 103 ARG A C 1
ATOM 807 O O . ARG A 1 103 ? 9.938 -57.062 -4.125 1 84.44 103 ARG A O 1
ATOM 814 N N . SER A 1 104 ? 8.344 -56.719 -2.637 1 81.75 104 SER A N 1
ATOM 815 C CA . SER A 1 104 ? 7.965 -58.125 -2.482 1 81.75 104 SER A CA 1
ATOM 816 C C . SER A 1 104 ? 6.492 -58.344 -2.814 1 81.75 104 SER A C 1
ATOM 818 O O . SER A 1 104 ? 5.625 -57.594 -2.324 1 81.75 104 SER A O 1
ATOM 820 N N . THR A 1 105 ? 6.375 -59.312 -3.686 1 85.06 105 THR A N 1
ATOM 821 C CA . THR A 1 105 ? 5 -59.594 -4.074 1 85.06 105 THR A CA 1
ATOM 822 C C . THR A 1 105 ? 4.684 -61.094 -3.92 1 85.06 105 THR A C 1
ATOM 824 O O . THR A 1 105 ? 5.578 -61.938 -4.031 1 85.06 105 THR A O 1
ATOM 827 N N . ALA A 1 106 ? 3.42 -61.344 -3.539 1 82.31 106 ALA A N 1
ATOM 828 C CA . ALA A 1 106 ? 2.838 -62.688 -3.576 1 82.31 106 ALA A CA 1
ATOM 829 C C . ALA A 1 106 ? 1.497 -62.688 -4.305 1 82.31 106 ALA A C 1
ATOM 831 O O . ALA A 1 106 ? 0.64 -61.844 -4.035 1 82.31 106 ALA A O 1
ATOM 832 N N . GLN A 1 107 ? 1.5 -63.562 -5.355 1 88.19 107 GLN A N 1
ATOM 833 C CA . GLN A 1 107 ? 0.262 -63.625 -6.121 1 88.19 107 GLN A CA 1
ATOM 834 C C . GLN A 1 107 ? -0.231 -65.062 -6.211 1 88.19 107 GLN A C 1
ATOM 836 O O . GLN A 1 107 ? 0.571 -66 -6.301 1 88.19 107 GLN A O 1
ATOM 841 N N . LYS A 1 108 ? -1.588 -65.188 -6.109 1 86.88 108 LYS A N 1
ATOM 842 C CA . LYS A 1 108 ? -2.203 -66.5 -6.207 1 86.88 108 LYS A CA 1
ATOM 843 C C . LYS A 1 108 ? -3.463 -66.438 -7.066 1 86.88 108 LYS A C 1
ATOM 845 O O . LYS A 1 108 ? -4.246 -65.5 -6.984 1 86.88 108 LYS A O 1
ATOM 850 N N . ASN A 1 109 ? -3.521 -67.438 -7.961 1 87.38 109 ASN A N 1
ATOM 851 C CA . ASN A 1 109 ? -4.777 -67.625 -8.688 1 87.38 109 ASN A CA 1
ATOM 852 C C . ASN A 1 109 ? -5.898 -68.062 -7.762 1 87.38 109 ASN A C 1
ATOM 854 O O . ASN A 1 109 ? -5.875 -69.188 -7.285 1 87.38 109 ASN A O 1
ATOM 858 N N . ILE A 1 110 ? -6.781 -67.25 -7.543 1 89.25 110 ILE A N 1
ATOM 859 C CA . ILE A 1 110 ? -7.82 -67.562 -6.559 1 89.25 110 ILE A CA 1
ATOM 860 C C . ILE A 1 110 ? -8.805 -68.562 -7.117 1 89.25 110 ILE A C 1
ATOM 862 O O . ILE A 1 110 ? -9.414 -69.312 -6.363 1 89.25 110 ILE A O 1
ATOM 866 N N . LYS A 1 111 ? -9 -68.562 -8.438 1 88.81 111 LYS A N 1
ATOM 867 C CA . LYS A 1 111 ? -9.938 -69.5 -9.047 1 88.81 111 LYS A CA 1
ATOM 868 C C . LYS A 1 111 ? -9.383 -70.938 -9.039 1 88.81 111 LYS A C 1
ATOM 870 O O . LYS A 1 111 ? -10.07 -71.875 -8.641 1 88.81 111 LYS A O 1
ATOM 875 N N . THR A 1 112 ? -8.203 -71.125 -9.531 1 86.88 112 THR A N 1
ATOM 876 C CA . THR A 1 112 ? -7.637 -72.5 -9.688 1 86.88 112 THR A CA 1
ATOM 877 C C . THR A 1 112 ? -6.922 -72.938 -8.406 1 86.88 112 THR A C 1
ATOM 879 O O . THR A 1 112 ? -6.625 -74.125 -8.227 1 86.88 112 THR A O 1
ATOM 882 N N . GLY A 1 113 ? -6.852 -72 -7.504 1 79.81 113 GLY A N 1
ATOM 883 C CA . GLY A 1 113 ? -6.055 -72.312 -6.324 1 79.81 113 GLY A CA 1
ATOM 884 C C . GLY A 1 113 ? -4.586 -72.5 -6.637 1 79.81 113 GLY A C 1
ATOM 885 O O . GLY A 1 113 ? -4.07 -72 -7.617 1 79.81 113 GLY A O 1
ATOM 886 N N . GLY A 1 114 ? -3.668 -73.125 -5.973 1 83.12 114 GLY A N 1
ATOM 887 C CA . GLY A 1 114 ? -2.26 -73.375 -6.188 1 83.12 114 GLY A CA 1
ATOM 888 C C . GLY A 1 114 ? -1.335 -72.562 -5.344 1 83.12 114 GLY A C 1
ATOM 889 O O . GLY A 1 114 ? -1.781 -71.875 -4.41 1 83.12 114 GLY A O 1
ATOM 890 N N . ASN A 1 115 ? -0.149 -72.75 -5.684 1 85.12 115 ASN A N 1
ATOM 891 C CA . ASN A 1 115 ? 0.83 -72.062 -4.855 1 85.12 115 ASN A CA 1
ATOM 892 C C . ASN A 1 115 ? 0.97 -70.562 -5.266 1 85.12 115 ASN A C 1
ATOM 894 O O . ASN A 1 115 ? 0.771 -70.25 -6.434 1 85.12 115 ASN A O 1
ATOM 898 N N . SER A 1 116 ? 1.231 -69.75 -4.215 1 86.31 116 SER A N 1
ATOM 899 C CA . SER A 1 116 ? 1.507 -68.312 -4.48 1 86.31 116 SER A CA 1
ATOM 900 C C . SER A 1 116 ? 2.832 -68.188 -5.215 1 86.31 116 SER A C 1
ATOM 902 O O . SER A 1 116 ? 3.801 -68.875 -4.938 1 86.31 116 SER A O 1
ATOM 904 N N . THR A 1 117 ? 2.705 -67.375 -6.32 1 85.94 117 THR A N 1
ATOM 905 C CA . THR A 1 117 ? 3.947 -66.938 -6.941 1 85.94 117 THR A CA 1
ATOM 906 C C . THR A 1 117 ? 4.547 -65.75 -6.164 1 85.94 117 THR A C 1
ATOM 908 O O . THR A 1 117 ? 3.912 -64.688 -6.02 1 85.94 117 THR A O 1
ATOM 911 N N . ILE A 1 118 ? 5.773 -66 -5.418 1 85.25 118 ILE A N 1
ATOM 912 C CA . ILE A 1 118 ? 6.449 -65 -4.645 1 85.25 118 ILE A CA 1
ATOM 913 C C . ILE A 1 118 ? 7.59 -64.375 -5.465 1 85.25 118 ILE A C 1
ATOM 915 O O . ILE A 1 118 ? 8.328 -65.125 -6.137 1 85.25 118 ILE A O 1
ATOM 919 N N . SER A 1 119 ? 7.625 -63.125 -5.535 1 83.94 119 SER A N 1
ATOM 920 C CA . SER A 1 119 ? 8.711 -62.438 -6.227 1 83.94 119 SER A CA 1
ATOM 921 C C . SER A 1 119 ? 9.273 -61.281 -5.379 1 83.94 119 SER A C 1
ATOM 923 O O . SER A 1 119 ? 8.523 -60.594 -4.703 1 83.94 119 SER A O 1
ATOM 925 N N . HIS A 1 120 ? 10.672 -61.281 -5.18 1 83.69 120 HIS A N 1
ATOM 926 C CA . HIS A 1 120 ? 11.391 -60.156 -4.566 1 83.69 120 HIS A CA 1
ATOM 927 C C . HIS A 1 120 ? 12.219 -59.406 -5.598 1 83.69 120 HIS A C 1
ATOM 929 O O . HIS A 1 120 ? 13.031 -60 -6.312 1 83.69 120 HIS A O 1
ATOM 935 N N . THR A 1 121 ? 11.891 -58.125 -5.652 1 84.12 121 THR A N 1
ATOM 936 C CA . THR A 1 121 ? 12.625 -57.312 -6.625 1 84.12 121 THR A CA 1
ATOM 937 C C . THR A 1 121 ? 13.273 -56.094 -5.949 1 84.12 121 THR A C 1
ATOM 939 O O . THR A 1 121 ? 12.766 -55.594 -4.945 1 84.12 121 THR A O 1
ATOM 942 N N . GLY A 1 122 ? 14.492 -55.719 -6.305 1 83.56 122 GLY A N 1
ATOM 943 C CA . GLY A 1 122 ? 15.188 -54.5 -5.965 1 83.56 122 GLY A CA 1
ATOM 944 C C . GLY A 1 122 ? 15.578 -53.688 -7.18 1 83.56 122 GLY A C 1
ATOM 945 O O . GLY A 1 122 ? 15.906 -54.219 -8.227 1 83.56 122 GLY A O 1
ATOM 946 N N . SER A 1 123 ? 15.469 -52.344 -7.035 1 88.75 123 SER A N 1
ATOM 947 C CA . SER A 1 123 ? 15.836 -51.5 -8.156 1 88.75 123 SER A CA 1
ATOM 948 C C . SER A 1 123 ? 16.609 -50.281 -7.684 1 88.75 123 SER A C 1
ATOM 950 O O . SER A 1 123 ? 16.281 -49.688 -6.656 1 88.75 123 SER A O 1
ATOM 952 N N . LEU A 1 124 ? 17.75 -49.969 -8.289 1 85.62 124 LEU A N 1
ATOM 953 C CA . LEU A 1 124 ? 18.469 -48.719 -8.219 1 85.62 124 LEU A CA 1
ATOM 954 C C . LEU A 1 124 ? 18.391 -47.969 -9.547 1 85.62 124 LEU A C 1
ATOM 956 O O . LEU A 1 124 ? 18.656 -48.531 -10.609 1 85.62 124 LEU A O 1
ATOM 960 N N . ASN A 1 125 ? 17.969 -46.719 -9.414 1 88.69 125 ASN A N 1
ATOM 961 C CA . ASN A 1 125 ? 17.734 -46 -10.648 1 88.69 125 ASN A CA 1
ATOM 962 C C . ASN A 1 125 ? 18.438 -44.625 -10.633 1 88.69 125 ASN A C 1
ATOM 964 O O . ASN A 1 125 ? 18.547 -44 -9.586 1 88.69 125 ASN A O 1
ATOM 968 N N . VAL A 1 126 ? 19.031 -44.156 -11.75 1 87.94 126 VAL A N 1
ATOM 969 C CA . VAL A 1 126 ? 19.484 -42.812 -12.016 1 87.94 126 VAL A CA 1
ATOM 970 C C . VAL A 1 126 ? 18.703 -42.219 -13.172 1 87.94 126 VAL A C 1
ATOM 972 O O . VAL A 1 126 ? 18.438 -42.875 -14.172 1 87.94 126 VAL A O 1
ATOM 975 N N . SER A 1 127 ? 18.125 -41.062 -12.922 1 90.69 127 SER A N 1
ATOM 976 C CA . SER A 1 127 ? 17.375 -40.375 -13.953 1 90.69 127 SER A CA 1
ATOM 977 C C . SER A 1 127 ? 17.938 -38.969 -14.18 1 90.69 127 SER A C 1
ATOM 979 O O . SER A 1 127 ? 18.328 -38.281 -13.227 1 90.69 127 SER A O 1
ATOM 981 N N . TYR A 1 128 ? 18.047 -38.562 -15.461 1 88.88 128 TYR A N 1
ATOM 982 C CA . TYR A 1 128 ? 18.578 -37.25 -15.859 1 88.88 128 TYR A CA 1
ATOM 983 C C . TYR A 1 128 ? 17.766 -36.688 -17.016 1 88.88 128 TYR A C 1
ATOM 985 O O . TYR A 1 128 ? 17.516 -37.375 -18 1 88.88 128 TYR A O 1
ATOM 993 N N . THR A 1 129 ? 17.328 -35.5 -16.828 1 90.5 129 THR A N 1
ATOM 994 C CA . THR A 1 129 ? 16.672 -34.781 -17.922 1 90.5 129 THR A CA 1
ATOM 995 C C . THR A 1 129 ? 17.672 -33.938 -18.672 1 90.5 129 THR A C 1
ATOM 997 O O . THR A 1 129 ? 18.25 -33 -18.109 1 90.5 129 THR A O 1
ATOM 1000 N N . LEU A 1 130 ? 17.906 -34.25 -19.984 1 89.06 130 LEU A N 1
ATOM 1001 C CA . LEU A 1 130 ? 18.781 -33.438 -20.812 1 89.06 130 LEU A CA 1
ATOM 1002 C C . LEU A 1 130 ? 18.125 -32.094 -21.141 1 89.06 130 LEU A C 1
ATOM 1004 O O . LEU A 1 130 ? 17.078 -32.062 -21.781 1 89.06 130 LEU A O 1
ATOM 1008 N N . ASP A 1 131 ? 18.719 -31.094 -20.719 1 90.31 131 ASP A N 1
ATOM 1009 C CA . ASP A 1 131 ? 18.141 -29.75 -20.906 1 90.31 131 ASP A CA 1
ATOM 1010 C C . ASP A 1 131 ? 18.609 -29.125 -22.219 1 90.31 131 ASP A C 1
ATOM 1012 O O . ASP A 1 131 ? 19.188 -28.047 -22.219 1 90.31 131 ASP A O 1
ATOM 1016 N N . LEU A 1 132 ? 18.219 -29.672 -23.266 1 90.19 132 LEU A N 1
ATOM 1017 C CA . LEU A 1 132 ? 18.672 -29.297 -24.594 1 90.19 132 LEU A CA 1
ATOM 1018 C C . LEU A 1 132 ? 18.219 -27.891 -24.953 1 90.19 132 LEU A C 1
ATOM 1020 O O . LEU A 1 132 ? 18.938 -27.156 -25.656 1 90.19 132 LEU A O 1
ATOM 1024 N N . TRP A 1 133 ? 17.078 -27.516 -24.453 1 92.88 133 TRP A N 1
ATOM 1025 C CA . TRP A 1 133 ? 16.484 -26.25 -24.844 1 92.88 133 TRP A CA 1
ATOM 1026 C C . TRP A 1 133 ? 16.688 -25.188 -23.766 1 92.88 133 TRP A C 1
ATOM 1028 O O . TRP A 1 133 ? 16.156 -24.078 -23.859 1 92.88 133 TRP A O 1
ATOM 1038 N N . PHE A 1 134 ? 17.234 -25.531 -22.672 1 93.62 134 PHE A N 1
ATOM 1039 C CA . PHE A 1 134 ? 17.578 -24.641 -21.578 1 93.62 134 PHE A CA 1
ATOM 1040 C C . PHE A 1 134 ? 16.328 -24.219 -20.812 1 93.62 134 PHE A C 1
ATOM 1042 O O . PHE A 1 134 ? 16.234 -23.094 -20.344 1 93.62 134 PHE A O 1
ATOM 1049 N N . ARG A 1 135 ? 15.242 -25.062 -20.828 1 93.88 135 ARG A N 1
ATOM 1050 C CA . ARG A 1 135 ? 14.047 -24.797 -20.031 1 93.88 135 ARG A CA 1
ATOM 1051 C C . ARG A 1 135 ? 14.359 -24.828 -18.547 1 93.88 135 ARG A C 1
ATOM 1053 O O . ARG A 1 135 ? 14.008 -23.906 -17.812 1 93.88 135 ARG A O 1
ATOM 1060 N N . LEU A 1 136 ? 15.031 -25.906 -18.078 1 92 136 LEU A N 1
ATOM 1061 C CA . LEU A 1 136 ? 15.375 -26.062 -16.672 1 92 136 LEU A CA 1
ATOM 1062 C C . LEU A 1 136 ? 16.375 -25 -16.234 1 92 136 LEU A C 1
ATOM 1064 O O . LEU A 1 136 ? 16.297 -24.5 -15.109 1 92 136 LEU A O 1
ATOM 1068 N N . ALA A 1 137 ? 17.281 -24.734 -17.156 1 93.12 137 ALA A N 1
ATOM 1069 C CA . ALA A 1 137 ? 18.234 -23.688 -16.875 1 93.12 137 ALA A CA 1
ATOM 1070 C C . ALA A 1 137 ? 17.531 -22.344 -16.656 1 93.12 137 ALA A C 1
ATOM 1072 O O . ALA A 1 137 ? 17.859 -21.594 -15.734 1 93.12 137 ALA A O 1
ATOM 1073 N N . ASP A 1 138 ? 16.562 -22.062 -17.531 1 94.88 138 ASP A N 1
ATOM 1074 C CA . ASP A 1 138 ? 15.812 -20.828 -17.406 1 94.88 138 ASP A CA 1
ATOM 1075 C C . ASP A 1 138 ? 15 -20.812 -16.109 1 94.88 138 ASP A C 1
ATOM 1077 O O . ASP A 1 138 ? 14.852 -19.766 -15.469 1 94.88 138 ASP A O 1
ATOM 1081 N N . THR A 1 139 ? 14.406 -21.906 -15.703 1 94.12 139 THR A N 1
ATOM 1082 C CA . THR A 1 139 ? 13.703 -22.016 -14.438 1 94.12 139 THR A CA 1
ATOM 1083 C C . THR A 1 139 ? 14.641 -21.75 -13.266 1 94.12 139 THR A C 1
ATOM 1085 O O . THR A 1 139 ? 14.281 -21.047 -12.32 1 94.12 139 THR A O 1
ATOM 1088 N N . ALA A 1 140 ? 15.828 -22.328 -13.328 1 94.69 140 ALA A N 1
ATOM 1089 C CA . ALA A 1 140 ? 16.828 -22.094 -12.289 1 94.69 140 ALA A CA 1
ATOM 1090 C C . ALA A 1 140 ? 17.234 -20.625 -12.242 1 94.69 140 ALA A C 1
ATOM 1092 O O . ALA A 1 140 ? 17.375 -20.031 -11.164 1 94.69 140 ALA A O 1
ATOM 1093 N N . ASP A 1 141 ? 17.438 -20.078 -13.438 1 95.81 141 ASP A N 1
ATOM 1094 C CA . ASP A 1 141 ? 17.781 -18.672 -13.523 1 95.81 141 ASP A CA 1
ATOM 1095 C C . ASP A 1 141 ? 16.688 -17.797 -12.914 1 95.81 141 ASP A C 1
ATOM 1097 O O . ASP A 1 141 ? 16.984 -16.812 -12.227 1 95.81 141 ASP A O 1
ATOM 1101 N N . ALA A 1 142 ? 15.391 -18.094 -13.203 1 97.31 142 ALA A N 1
ATOM 1102 C CA . ALA A 1 142 ? 14.273 -17.359 -12.625 1 97.31 142 ALA A CA 1
ATOM 1103 C C . ALA A 1 142 ? 14.336 -17.375 -11.094 1 97.31 142 ALA A C 1
ATOM 1105 O O . ALA A 1 142 ? 14.117 -16.344 -10.453 1 97.31 142 ALA A O 1
ATOM 1106 N N . ALA A 1 143 ? 14.664 -18.484 -10.531 1 96.5 143 ALA A N 1
ATOM 1107 C CA . ALA A 1 143 ? 14.75 -18.625 -9.078 1 96.5 143 ALA A CA 1
ATOM 1108 C C . ALA A 1 143 ? 15.93 -17.844 -8.523 1 96.5 143 ALA A C 1
ATOM 1110 O O . ALA A 1 143 ? 15.852 -17.281 -7.422 1 96.5 143 ALA A O 1
ATOM 1111 N N . GLU A 1 144 ? 17.031 -17.875 -9.227 1 96.75 144 GLU A N 1
ATOM 1112 C CA . GLU A 1 144 ? 18.188 -17.078 -8.82 1 96.75 144 GLU A CA 1
ATOM 1113 C C . GLU A 1 144 ? 17.844 -15.586 -8.781 1 96.75 144 GLU A C 1
ATOM 1115 O O . GLU A 1 144 ? 18.25 -14.867 -7.863 1 96.75 144 GLU A O 1
ATOM 1120 N N . TRP A 1 145 ? 17.141 -15.148 -9.82 1 97.56 145 TRP A N 1
ATOM 1121 C CA . TRP A 1 145 ? 16.719 -13.75 -9.844 1 97.56 145 TRP A CA 1
ATOM 1122 C C . TRP A 1 145 ? 15.781 -13.445 -8.688 1 97.56 145 TRP A C 1
ATOM 1124 O O . TRP A 1 145 ? 15.828 -12.359 -8.109 1 97.56 145 TRP A O 1
ATOM 1134 N N . ALA A 1 146 ? 14.875 -14.375 -8.336 1 98.06 146 ALA A N 1
ATOM 1135 C CA . ALA A 1 146 ? 14 -14.211 -7.184 1 98.06 146 ALA A CA 1
ATOM 1136 C C . ALA A 1 146 ? 14.805 -14.07 -5.898 1 98.06 146 ALA A C 1
ATOM 1138 O O . ALA A 1 146 ? 14.445 -13.297 -5.008 1 98.06 146 ALA A O 1
ATOM 1139 N N . HIS A 1 147 ? 15.883 -14.812 -5.77 1 97.88 147 HIS A N 1
ATOM 1140 C CA . HIS A 1 147 ? 16.797 -14.68 -4.637 1 97.88 147 HIS A CA 1
ATOM 1141 C C . HIS A 1 147 ? 17.406 -13.281 -4.586 1 97.88 147 HIS A C 1
ATOM 1143 O O . HIS A 1 147 ? 17.422 -12.641 -3.533 1 97.88 147 HIS A O 1
ATOM 1149 N N . LYS A 1 148 ? 17.859 -12.836 -5.719 1 98.12 148 LYS A N 1
ATOM 1150 C CA . LYS A 1 148 ? 18.438 -11.5 -5.797 1 98.12 148 LYS A CA 1
ATOM 1151 C C . LYS A 1 148 ? 17.422 -10.43 -5.398 1 98.12 148 LYS A C 1
ATOM 1153 O O . LYS A 1 148 ? 17.766 -9.453 -4.734 1 98.12 148 LYS A O 1
ATOM 1158 N N . ALA A 1 149 ? 16.172 -10.609 -5.848 1 98.12 149 ALA A N 1
ATOM 1159 C CA . ALA A 1 149 ? 15.109 -9.688 -5.449 1 98.12 149 ALA A CA 1
ATOM 1160 C C . ALA A 1 149 ? 14.93 -9.68 -3.936 1 98.12 149 ALA A C 1
ATOM 1162 O O . ALA A 1 149 ? 14.766 -8.617 -3.332 1 98.12 149 ALA A O 1
ATOM 1163 N N . THR A 1 150 ? 15.016 -10.797 -3.326 1 98.25 150 THR A N 1
ATOM 1164 C CA . THR A 1 150 ? 14.797 -10.922 -1.89 1 98.25 150 THR A CA 1
ATOM 1165 C C . THR A 1 150 ? 15.945 -10.297 -1.111 1 98.25 150 THR A C 1
ATOM 1167 O O . THR A 1 150 ? 15.742 -9.727 -0.035 1 98.25 150 THR A O 1
ATOM 1170 N N . VAL A 1 151 ? 17.141 -10.375 -1.673 1 98.19 151 VAL A N 1
ATOM 1171 C CA . VAL A 1 151 ? 18.266 -9.68 -1.082 1 98.19 151 VAL A CA 1
ATOM 1172 C C . VAL A 1 151 ? 17.984 -8.18 -1.031 1 98.19 151 VAL A C 1
ATOM 1174 O O . VAL A 1 151 ? 18.234 -7.527 -0.014 1 98.19 151 VAL A O 1
ATOM 1177 N N . GLN A 1 152 ? 17.438 -7.652 -2.137 1 97.94 152 GLN A N 1
ATOM 1178 C CA . GLN A 1 152 ? 17.125 -6.23 -2.189 1 97.94 152 GLN A CA 1
ATOM 1179 C C . GLN A 1 152 ? 15.984 -5.891 -1.224 1 97.94 152 GLN A C 1
ATOM 1181 O O . GLN A 1 152 ? 15.961 -4.797 -0.655 1 97.94 152 GLN A O 1
ATOM 1186 N N . ASP A 1 153 ? 15.062 -6.801 -0.985 1 97.81 153 ASP A N 1
ATOM 1187 C CA . ASP A 1 153 ? 14.023 -6.598 0.016 1 97.81 153 ASP A CA 1
ATOM 1188 C C . ASP A 1 153 ? 14.625 -6.438 1.41 1 97.81 153 ASP A C 1
ATOM 1190 O O . ASP A 1 153 ? 14.148 -5.621 2.205 1 97.81 153 ASP A O 1
ATOM 1194 N N . MET A 1 154 ? 15.594 -7.23 1.713 1 97.69 154 MET A N 1
ATOM 1195 C CA . MET A 1 154 ? 16.297 -7.121 2.99 1 97.69 154 MET A CA 1
ATOM 1196 C C . MET A 1 154 ? 16.969 -5.762 3.125 1 97.69 154 MET A C 1
ATOM 1198 O O . MET A 1 154 ? 16.891 -5.125 4.176 1 97.69 154 MET A O 1
ATOM 1202 N N . GLU A 1 155 ? 17.609 -5.332 2.047 1 97.81 155 GLU A N 1
ATOM 1203 C CA . GLU A 1 155 ? 18.266 -4.023 2.061 1 97.81 155 GLU A CA 1
ATOM 1204 C C . GLU A 1 155 ? 17.25 -2.904 2.258 1 97.81 155 GLU A C 1
ATOM 1206 O O . GLU A 1 155 ? 17.531 -1.903 2.918 1 97.81 155 GLU A O 1
ATOM 1211 N N . SER A 1 156 ? 16.078 -3.031 1.662 1 97.44 156 SER A N 1
ATOM 1212 C CA . SER A 1 156 ? 15 -2.062 1.855 1 97.44 156 SER A CA 1
ATOM 1213 C C . SER A 1 156 ? 14.539 -2.037 3.307 1 97.44 156 SER A C 1
ATOM 1215 O O . SER A 1 156 ? 14.234 -0.971 3.848 1 97.44 156 SER A O 1
ATOM 1217 N N . THR A 1 157 ? 14.484 -3.182 3.914 1 97.19 157 THR A N 1
ATOM 1218 C CA . THR A 1 157 ? 14.109 -3.281 5.32 1 97.19 157 THR A CA 1
ATOM 1219 C C . THR A 1 157 ? 15.148 -2.588 6.203 1 97.19 157 THR A C 1
ATOM 1221 O O . THR A 1 157 ? 14.797 -1.877 7.145 1 97.19 157 THR A O 1
ATOM 1224 N N . LYS A 1 158 ? 16.359 -2.842 5.875 1 97.62 158 LYS A N 1
ATOM 1225 C CA . LYS A 1 158 ? 17.453 -2.199 6.598 1 97.62 158 LYS A CA 1
ATOM 1226 C C . LYS A 1 158 ? 17.359 -0.68 6.5 1 97.62 158 LYS A C 1
ATOM 1228 O O . LYS A 1 158 ? 17.484 0.02 7.508 1 97.62 158 LYS A O 1
ATOM 1233 N N . LEU A 1 159 ? 17.125 -0.182 5.309 1 96.56 159 LEU A N 1
ATOM 1234 C CA . LEU A 1 159 ? 17 1.25 5.066 1 96.56 159 LEU A CA 1
ATOM 1235 C C . LEU A 1 159 ? 15.852 1.84 5.875 1 96.56 159 LEU A C 1
ATOM 1237 O O . LEU A 1 159 ? 16 2.889 6.508 1 96.56 159 LEU A O 1
ATOM 1241 N N . SER A 1 160 ? 14.711 1.167 5.859 1 97.44 160 SER A N 1
ATOM 1242 C CA . SER A 1 160 ? 13.539 1.615 6.609 1 97.44 160 SER A CA 1
ATOM 1243 C C . SER A 1 160 ? 13.812 1.604 8.109 1 97.44 160 SER A C 1
ATOM 1245 O O . SER A 1 160 ? 13.375 2.504 8.828 1 97.44 160 SER A O 1
ATOM 1247 N N . LEU A 1 161 ? 14.516 0.605 8.562 1 97.81 161 LEU A N 1
ATOM 1248 C CA . LEU A 1 161 ? 14.859 0.493 9.977 1 97.81 161 LEU A CA 1
ATOM 1249 C C . LEU A 1 161 ? 15.742 1.659 10.414 1 97.81 161 LEU A C 1
ATOM 1251 O O . LEU A 1 161 ? 15.469 2.303 11.43 1 97.81 161 LEU A O 1
ATOM 1255 N N . ILE A 1 162 ? 16.75 1.935 9.656 1 98.06 162 ILE A N 1
ATOM 1256 C CA . ILE A 1 162 ? 17.672 3.021 9.977 1 98.06 162 ILE A CA 1
ATOM 1257 C C . ILE A 1 162 ? 16.906 4.344 10.031 1 98.06 162 ILE A C 1
ATOM 1259 O O . ILE A 1 162 ? 17.078 5.125 10.969 1 98.06 162 ILE A O 1
ATOM 1263 N N . ASN A 1 163 ? 16.031 4.57 9.016 1 97.19 163 ASN A N 1
ATOM 1264 C CA . ASN A 1 163 ? 15.227 5.785 8.984 1 97.19 163 ASN A CA 1
ATOM 1265 C C . ASN A 1 163 ? 14.367 5.918 10.242 1 97.19 163 ASN A C 1
ATOM 1267 O O . ASN A 1 163 ? 14.281 6.992 10.836 1 97.19 163 ASN A O 1
ATOM 1271 N N . SER A 1 164 ? 13.75 4.836 10.641 1 98.19 164 SER A N 1
ATOM 1272 C CA . SER A 1 164 ? 12.867 4.84 11.797 1 98.19 164 SER A CA 1
ATOM 1273 C C . SER A 1 164 ? 13.641 5.098 13.086 1 98.19 164 SER A C 1
ATOM 1275 O O . SER A 1 164 ? 13.188 5.84 13.953 1 98.19 164 SER A O 1
ATOM 1277 N N . VAL A 1 165 ? 14.82 4.516 13.172 1 98.5 165 VAL A N 1
ATOM 1278 C CA . VAL A 1 165 ? 15.641 4.684 14.367 1 98.5 165 VAL A CA 1
ATOM 1279 C C . VAL A 1 165 ? 16.109 6.137 14.477 1 98.5 165 VAL A C 1
ATOM 1281 O O . VAL A 1 165 ? 15.969 6.758 15.539 1 98.5 165 VAL A O 1
ATOM 1284 N N . VAL A 1 166 ? 16.609 6.707 13.398 1 98 166 VAL A N 1
ATOM 1285 C CA . VAL A 1 166 ? 17.094 8.078 13.406 1 98 166 VAL A CA 1
ATOM 1286 C C . VAL A 1 166 ? 15.961 9.039 13.773 1 98 166 VAL A C 1
ATOM 1288 O O . VAL A 1 166 ? 16.125 9.898 14.641 1 98 166 VAL A O 1
ATOM 1291 N N . THR A 1 167 ? 14.781 8.828 13.164 1 97.88 167 THR A N 1
ATOM 1292 C CA . THR A 1 167 ? 13.633 9.695 13.406 1 97.88 167 THR A CA 1
ATOM 1293 C C . THR A 1 167 ? 13.172 9.586 14.859 1 97.88 167 THR A C 1
ATOM 1295 O O . THR A 1 167 ? 12.922 10.602 15.516 1 97.88 167 THR A O 1
ATOM 1298 N N . THR A 1 168 ? 13.117 8.375 15.367 1 98.5 168 THR A N 1
ATOM 1299 C CA . THR A 1 168 ? 12.633 8.164 16.719 1 98.5 168 THR A CA 1
ATOM 1300 C C . THR A 1 168 ? 13.648 8.664 17.75 1 98.5 168 THR A C 1
ATOM 1302 O O . THR A 1 168 ? 13.281 9.234 18.766 1 98.5 168 THR A O 1
ATOM 1305 N N . TYR A 1 169 ? 14.945 8.492 17.484 1 98.38 169 TYR A N 1
ATOM 1306 C CA . TYR A 1 169 ? 16.031 8.961 18.344 1 98.38 169 TYR A CA 1
ATOM 1307 C C . TYR A 1 169 ? 15.945 10.469 18.547 1 98.38 169 TYR A C 1
ATOM 1309 O O . TYR A 1 169 ? 15.938 10.953 19.688 1 98.38 169 TYR A O 1
ATOM 1317 N N . TYR A 1 170 ? 15.797 11.164 17.516 1 98.31 170 TYR A N 1
ATOM 1318 C CA . TYR A 1 170 ? 15.789 12.617 17.625 1 98.31 170 TYR A CA 1
ATOM 1319 C C . TYR A 1 170 ? 14.422 13.125 18.062 1 98.31 170 TYR A C 1
ATOM 1321 O O . TYR A 1 170 ? 14.305 14.227 18.594 1 98.31 170 TYR A O 1
ATOM 1329 N N . GLN A 1 171 ? 13.344 12.312 17.844 1 98.5 171 GLN A N 1
ATOM 1330 C CA . GLN A 1 171 ? 12.055 12.648 18.438 1 98.5 171 GLN A CA 1
ATOM 1331 C C . GLN A 1 171 ? 12.141 12.68 19.953 1 98.5 171 GLN A C 1
ATOM 1333 O O . GLN A 1 171 ? 11.594 13.578 20.594 1 98.5 171 GLN A O 1
ATOM 1338 N N . ILE A 1 172 ? 12.859 11.711 20.484 1 98.56 172 ILE A N 1
ATOM 1339 C CA . ILE A 1 172 ? 13.016 11.656 21.922 1 98.56 172 ILE A CA 1
ATOM 1340 C C . ILE A 1 172 ? 13.859 12.828 22.406 1 98.56 172 ILE A C 1
ATOM 1342 O O . ILE A 1 172 ? 13.547 13.453 23.422 1 98.56 172 ILE A O 1
ATOM 1346 N N . ALA A 1 173 ? 14.898 13.172 21.656 1 98.56 173 ALA A N 1
ATOM 1347 C CA . ALA A 1 173 ? 15.711 14.336 21.984 1 98.56 173 ALA A CA 1
ATOM 1348 C C . ALA A 1 173 ? 14.867 15.602 22.031 1 98.56 173 ALA A C 1
ATOM 1350 O O . ALA A 1 173 ? 14.953 16.391 22.969 1 98.56 173 ALA A O 1
ATOM 1351 N N . TYR A 1 174 ? 14 15.773 21.031 1 98.5 174 TYR A N 1
ATOM 1352 C CA . TYR A 1 174 ? 13.078 16.906 20.969 1 98.5 174 TYR A CA 1
ATOM 1353 C C . TYR A 1 174 ? 12.133 16.906 22.156 1 98.5 174 TYR A C 1
ATOM 1355 O O . TYR A 1 174 ? 11.953 17.938 22.812 1 98.5 174 TYR A O 1
ATOM 1363 N N . LEU A 1 175 ? 11.586 15.742 22.453 1 98.69 175 LEU A N 1
ATOM 1364 C CA . LEU A 1 175 ? 10.594 15.656 23.516 1 98.69 175 LEU A CA 1
ATOM 1365 C C . LEU A 1 175 ? 11.242 15.883 24.875 1 98.69 175 LEU A C 1
ATOM 1367 O O . LEU A 1 175 ? 10.633 16.469 25.766 1 98.69 175 LEU A O 1
ATOM 1371 N N . ASN A 1 176 ? 12.523 15.492 25.109 1 98.62 176 ASN A N 1
ATOM 1372 C CA . ASN A 1 176 ? 13.266 15.812 26.312 1 98.62 176 ASN A CA 1
ATOM 1373 C C . ASN A 1 176 ? 13.43 17.312 26.5 1 98.62 176 ASN A C 1
ATOM 1375 O O . ASN A 1 176 ? 13.211 17.844 27.594 1 98.62 176 ASN A O 1
ATOM 1379 N N . ASP A 1 177 ? 13.828 17.969 25.406 1 98.69 177 ASP A N 1
ATOM 1380 C CA . ASP A 1 177 ? 13.992 19.422 25.469 1 98.69 177 ASP A CA 1
ATOM 1381 C C . ASP A 1 177 ? 12.656 20.109 25.703 1 98.69 177 ASP A C 1
ATOM 1383 O O . ASP A 1 177 ? 12.586 21.125 26.422 1 98.69 177 ASP A O 1
ATOM 1387 N N . ALA A 1 178 ? 11.57 19.547 25.094 1 98.69 178 ALA A N 1
ATOM 1388 C CA . ALA A 1 178 ? 10.242 20.109 25.297 1 98.69 178 ALA A CA 1
ATOM 1389 C C . ALA A 1 178 ? 9.805 19.953 26.75 1 98.69 178 ALA A C 1
ATOM 1391 O O . ALA A 1 178 ? 9.227 20.875 27.328 1 98.69 178 ALA A O 1
ATOM 1392 N N . ILE A 1 179 ? 10.109 18.828 27.344 1 98.62 179 ILE A N 1
ATOM 1393 C CA . ILE A 1 179 ? 9.789 18.578 28.75 1 98.62 179 ILE A CA 1
ATOM 1394 C C . ILE A 1 179 ? 10.555 19.547 29.641 1 98.62 179 ILE A C 1
ATOM 1396 O O . ILE A 1 179 ? 9.969 20.188 30.516 1 98.62 179 ILE A O 1
ATOM 1400 N N . SER A 1 180 ? 11.812 19.688 29.422 1 98.5 180 SER A N 1
ATOM 1401 C CA . SER A 1 180 ? 12.648 20.594 30.203 1 98.5 180 SER A CA 1
ATOM 1402 C C . SER A 1 180 ? 12.156 22.031 30.078 1 98.5 180 SER A C 1
ATOM 1404 O O . SER A 1 180 ? 12.055 22.75 31.078 1 98.5 180 SER A O 1
ATOM 1406 N N . THR A 1 181 ? 11.867 22.391 28.812 1 98.25 181 THR A N 1
ATOM 1407 C CA . THR A 1 181 ? 11.383 23.734 28.547 1 98.25 181 THR A CA 1
ATOM 1408 C C . THR A 1 181 ? 10.047 23.984 29.234 1 98.25 181 THR A C 1
ATOM 1410 O O . THR A 1 181 ? 9.805 25.062 29.781 1 98.25 181 THR A O 1
ATOM 1413 N N . THR A 1 182 ? 9.18 23 29.25 1 98.25 182 THR A N 1
ATOM 1414 C CA . THR A 1 182 ? 7.867 23.125 29.875 1 98.25 182 THR A CA 1
ATOM 1415 C C . THR A 1 182 ? 8 23.188 31.406 1 98.25 182 THR A C 1
ATOM 1417 O O . THR A 1 182 ? 7.25 23.922 32.062 1 98.25 182 THR A O 1
ATOM 1420 N N . LYS A 1 183 ? 8.953 22.469 32.031 1 98.25 183 LYS A N 1
ATOM 1421 C CA . LYS A 1 183 ? 9.227 22.562 33.469 1 98.25 183 LYS A CA 1
ATOM 1422 C C . LYS A 1 183 ? 9.695 23.969 33.844 1 98.25 183 LYS A C 1
ATOM 1424 O O . LYS A 1 183 ? 9.32 24.484 34.875 1 98.25 183 LYS A O 1
ATOM 1429 N N . GLU A 1 184 ? 10.484 24.516 32.969 1 97.88 184 GLU A N 1
ATOM 1430 C CA . GLU A 1 184 ? 10.906 25.906 33.156 1 97.88 184 GLU A CA 1
ATOM 1431 C C . GLU A 1 184 ? 9.719 26.859 33.125 1 97.88 184 GLU A C 1
ATOM 1433 O O . GLU A 1 184 ? 9.656 27.812 33.906 1 97.88 184 GLU A O 1
ATOM 1438 N N . SER A 1 185 ? 8.797 26.594 32.219 1 97.69 185 SER A N 1
ATOM 1439 C CA . SER A 1 185 ? 7.582 27.406 32.125 1 97.69 185 SER A CA 1
ATOM 1440 C C . SER A 1 185 ? 6.75 27.281 33.406 1 97.69 185 SER A C 1
ATOM 1442 O O . SER A 1 185 ? 6.219 28.266 33.906 1 97.69 185 SER A O 1
ATOM 1444 N N . ILE A 1 186 ? 6.641 26.062 33.906 1 97.25 186 ILE A N 1
ATOM 1445 C CA . ILE A 1 186 ? 5.891 25.828 35.125 1 97.25 186 ILE A CA 1
ATOM 1446 C C . ILE A 1 186 ? 6.523 26.609 36.281 1 97.25 186 ILE A C 1
ATOM 1448 O O . ILE A 1 186 ? 5.82 27.25 37.062 1 97.25 186 ILE A O 1
ATOM 1452 N N . LYS A 1 187 ? 7.805 26.609 36.406 1 97.88 187 LYS A N 1
ATOM 1453 C CA . LYS A 1 187 ? 8.5 27.375 37.438 1 97.88 187 LYS A CA 1
ATOM 1454 C C . LYS A 1 187 ? 8.227 28.875 37.312 1 97.88 187 LYS A C 1
ATOM 1456 O O . LYS A 1 187 ? 7.953 29.547 38.281 1 97.88 187 LYS A O 1
ATOM 1461 N N . TYR A 1 188 ? 8.273 29.328 36.062 1 96.88 188 TYR A N 1
ATOM 1462 C CA . TYR A 1 188 ? 8.023 30.734 35.781 1 96.88 188 TYR A CA 1
ATOM 1463 C C . TYR A 1 188 ? 6.633 31.156 36.219 1 96.88 188 TYR A C 1
ATOM 1465 O O . TYR A 1 188 ? 6.48 32.156 36.938 1 96.88 188 TYR A O 1
ATOM 1473 N N . TYR A 1 189 ? 5.594 30.406 35.938 1 97.06 189 TYR A N 1
ATOM 1474 C CA . TYR A 1 189 ? 4.219 30.734 36.312 1 97.06 189 TYR A CA 1
ATOM 1475 C C . TYR A 1 189 ? 3.982 30.562 37.781 1 97.06 189 TYR A C 1
ATOM 1477 O O . TYR A 1 189 ? 3.201 31.297 38.406 1 97.06 189 TYR A O 1
ATOM 1485 N N . THR A 1 190 ? 4.648 29.578 38.375 1 96.81 190 THR A N 1
ATOM 1486 C CA . THR A 1 190 ? 4.559 29.375 39.812 1 96.81 190 THR A CA 1
ATOM 1487 C C . THR A 1 190 ? 5.137 30.578 40.562 1 96.81 190 THR A C 1
ATOM 1489 O O . THR A 1 190 ? 4.582 31 41.594 1 96.81 190 THR A O 1
ATOM 1492 N N . ASP A 1 191 ? 6.227 31.078 40.062 1 96.75 191 ASP A N 1
ATOM 1493 C CA . ASP A 1 191 ? 6.812 32.281 40.656 1 96.75 191 ASP A CA 1
ATOM 1494 C C . ASP A 1 191 ? 5.848 33.438 40.594 1 96.75 191 ASP A C 1
ATOM 1496 O O . ASP A 1 191 ? 5.691 34.188 41.562 1 96.75 191 ASP A O 1
ATOM 1500 N N . ILE A 1 192 ? 5.234 33.562 39.438 1 95.12 192 ILE A N 1
ATOM 1501 C CA . ILE A 1 192 ? 4.266 34.656 39.281 1 95.12 192 ILE A CA 1
ATOM 1502 C C . ILE A 1 192 ? 3.098 34.438 40.25 1 95.12 192 ILE A C 1
ATOM 1504 O O . ILE A 1 192 ? 2.629 35.375 40.875 1 95.12 192 ILE A O 1
ATOM 1508 N N . SER A 1 193 ? 2.609 33.219 40.344 1 95.5 193 SER A N 1
ATOM 1509 C CA . SER A 1 193 ? 1.512 32.906 41.25 1 95.5 193 SER A CA 1
ATOM 1510 C C . SER A 1 193 ? 1.868 33.25 42.688 1 95.5 193 SER A C 1
ATOM 1512 O O . SER A 1 193 ? 1.05 33.781 43.438 1 95.5 193 SER A O 1
ATOM 1514 N N . ASN A 1 194 ? 3.055 33 43.156 1 95.5 194 ASN A N 1
ATOM 1515 C CA . ASN A 1 194 ? 3.518 33.312 44.5 1 95.5 194 ASN A CA 1
ATOM 1516 C C . ASN A 1 194 ? 3.566 34.812 44.75 1 95.5 194 ASN A C 1
ATOM 1518 O O . ASN A 1 194 ? 3.17 35.281 45.812 1 95.5 194 ASN A O 1
ATOM 1522 N N . ILE A 1 195 ? 4.035 35.438 43.719 1 94.31 195 ILE A N 1
ATOM 1523 C CA . ILE A 1 195 ? 4.098 36.906 43.812 1 94.31 195 ILE A CA 1
ATOM 1524 C C . ILE A 1 195 ? 2.688 37.469 43.969 1 94.31 195 ILE A C 1
ATOM 1526 O O . ILE A 1 195 ? 2.457 38.344 44.844 1 94.31 195 ILE A O 1
ATOM 1530 N N . MET A 1 196 ? 1.763 36.938 43.25 1 94.44 196 MET A N 1
ATOM 1531 C CA . MET A 1 196 ? 0.395 37.469 43.281 1 94.44 196 MET A CA 1
ATOM 1532 C C . MET A 1 196 ? -0.276 37.094 44.594 1 94.44 196 MET A C 1
ATOM 1534 O O . MET A 1 196 ? -1.054 37.906 45.156 1 94.44 196 MET A O 1
ATOM 1538 N N . ARG A 1 197 ? -0.016 35.969 45.156 1 93.75 197 ARG A N 1
ATOM 1539 C CA . ARG A 1 197 ? -0.551 35.594 46.438 1 93.75 197 ARG A CA 1
ATOM 1540 C C . ARG A 1 197 ? -0.04 36.5 47.562 1 93.75 197 ARG A C 1
ATOM 1542 O O . ARG A 1 197 ? -0.799 36.906 48.438 1 93.75 197 ARG A O 1
ATOM 1549 N N . ASN A 1 198 ? 1.217 36.812 47.469 1 93.94 198 ASN A N 1
ATOM 1550 C CA . ASN A 1 198 ? 1.805 37.719 48.438 1 93.94 198 ASN A CA 1
ATOM 1551 C C . ASN A 1 198 ? 1.211 39.125 48.344 1 93.94 198 ASN A C 1
ATOM 1553 O O . ASN A 1 198 ? 0.915 39.75 49.375 1 93.94 198 ASN A O 1
ATOM 1557 N N . ARG A 1 199 ? 1.046 39.562 47.125 1 92.56 199 ARG A N 1
ATOM 1558 C CA . ARG A 1 199 ? 0.471 40.906 46.938 1 92.56 199 ARG A CA 1
ATOM 1559 C C . ARG A 1 199 ? -0.979 40.938 47.406 1 92.56 199 ARG A C 1
ATOM 1561 O O . ARG A 1 199 ? -1.427 41.969 47.938 1 92.56 199 ARG A O 1
ATOM 1568 N N . LEU A 1 200 ? -1.706 39.875 47.125 1 91.38 200 LEU A N 1
ATOM 1569 C CA . LEU A 1 200 ? -3.082 39.812 47.625 1 91.38 200 LEU A CA 1
ATOM 1570 C C . LEU A 1 200 ? -3.129 39.844 49.125 1 91.38 200 LEU A C 1
ATOM 1572 O O . LEU A 1 200 ? -3.977 40.531 49.719 1 91.38 200 LEU A O 1
ATOM 1576 N N . ALA A 1 201 ? -2.227 39.188 49.719 1 92.69 201 ALA A N 1
ATOM 1577 C CA . ALA A 1 201 ? -2.158 39.156 51.188 1 92.69 201 ALA A CA 1
ATOM 1578 C C . ALA A 1 201 ? -1.858 40.531 51.75 1 92.69 201 ALA A C 1
ATOM 1580 O O . ALA A 1 201 ? -2.293 40.875 52.844 1 92.69 201 ALA A O 1
ATOM 1581 N N . GLN A 1 202 ? -1.244 41.375 50.906 1 93.19 202 GLN A N 1
ATOM 1582 C CA . GLN A 1 202 ? -0.898 42.719 51.312 1 93.19 202 GLN A CA 1
ATOM 1583 C C . GLN A 1 202 ? -1.97 43.719 50.844 1 93.19 202 GLN A C 1
ATOM 1585 O O . GLN A 1 202 ? -1.848 44.906 51.094 1 93.19 202 GLN A O 1
ATOM 1590 N N . GLY A 1 203 ? -3.076 43.156 50.188 1 89.31 203 GLY A N 1
ATOM 1591 C CA . GLY A 1 203 ? -4.203 43.969 49.75 1 89.31 203 GLY A CA 1
ATOM 1592 C C . GLY A 1 203 ? -3.91 44.812 48.531 1 89.31 203 GLY A C 1
ATOM 1593 O O . GLY A 1 203 ? -4.652 45.75 48.25 1 89.31 203 GLY A O 1
ATOM 1594 N N . VAL A 1 204 ? -2.842 44.469 47.844 1 86.88 204 VAL A N 1
ATOM 1595 C CA . VAL A 1 204 ? -2.439 45.344 46.719 1 86.88 204 VAL A CA 1
ATOM 1596 C C . VAL A 1 204 ? -2.662 44.625 45.406 1 86.88 204 VAL A C 1
ATOM 1598 O O . VAL A 1 204 ? -2.223 45.125 44.344 1 86.88 204 VAL A O 1
ATOM 1601 N N . ALA A 1 205 ? -3.258 43.406 45.469 1 85.56 205 ALA A N 1
ATOM 1602 C CA . ALA A 1 205 ? -3.621 42.719 44.219 1 85.56 205 ALA A CA 1
ATOM 1603 C C . ALA A 1 205 ? -5.02 42.125 44.312 1 85.56 205 ALA A C 1
ATOM 1605 O O . ALA A 1 205 ? -5.582 42 45.406 1 85.56 205 ALA A O 1
ATOM 1606 N N . ASP A 1 206 ? -5.625 41.875 43.219 1 88.62 206 ASP A N 1
ATOM 1607 C CA . ASP A 1 206 ? -6.957 41.25 43.156 1 88.62 206 ASP A CA 1
ATOM 1608 C C . ASP A 1 206 ? -6.871 39.75 43.156 1 88.62 206 ASP A C 1
ATOM 1610 O O . ASP A 1 206 ? -5.863 39.188 42.719 1 88.62 206 ASP A O 1
ATOM 1614 N N . SER A 1 207 ? -7.973 39.125 43.562 1 90.06 207 SER A N 1
ATOM 1615 C CA . SER A 1 207 ? -8.047 37.688 43.594 1 90.06 207 SER A CA 1
ATOM 1616 C C . SER A 1 207 ? -8.008 37.094 42.188 1 90.06 207 SER A C 1
ATOM 1618 O O . SER A 1 207 ? -7.516 35.969 42 1 90.06 207 SER A O 1
ATOM 1620 N N . ILE A 1 208 ? -8.508 37.812 41.219 1 92 208 ILE A N 1
ATOM 1621 C CA . ILE A 1 208 ? -8.555 37.344 39.844 1 92 208 ILE A CA 1
ATOM 1622 C C . ILE A 1 208 ? -7.137 37.125 39.312 1 92 208 ILE A C 1
ATOM 1624 O O . ILE A 1 208 ? -6.898 36.219 38.531 1 92 208 ILE A O 1
ATOM 1628 N N . SER A 1 209 ? -6.18 37.906 39.844 1 92.19 209 SER A N 1
ATOM 1629 C CA . SER A 1 209 ? -4.797 37.781 39.406 1 92.19 209 SER A CA 1
ATOM 1630 C C . SER A 1 209 ? -4.184 36.469 39.906 1 92.19 209 SER A C 1
ATOM 1632 O O . SER A 1 209 ? -3.432 35.812 39.188 1 92.19 209 SER A O 1
ATOM 1634 N N . VAL A 1 210 ? -4.496 36.125 41.062 1 92.38 210 VAL A N 1
ATOM 1635 C CA . VAL A 1 210 ? -4.004 34.844 41.625 1 92.38 210 VAL A CA 1
ATOM 1636 C C . VAL A 1 210 ? -4.594 33.688 40.844 1 92.38 210 VAL A C 1
ATOM 1638 O O . VAL A 1 210 ? -3.871 32.75 40.469 1 92.38 210 VAL A O 1
ATOM 1641 N N . ASP A 1 211 ? -5.895 33.812 40.531 1 94.06 211 ASP A N 1
ATOM 1642 C CA . ASP A 1 211 ? -6.566 32.75 39.781 1 94.06 211 ASP A CA 1
ATOM 1643 C C . ASP A 1 211 ? -5.992 32.594 38.375 1 94.06 211 ASP A C 1
ATOM 1645 O O . ASP A 1 211 ? -5.809 31.5 37.875 1 94.06 211 ASP A O 1
ATOM 1649 N N . GLN A 1 212 ? -5.719 33.688 37.781 1 94.12 212 GLN A N 1
ATOM 1650 C CA . GLN A 1 212 ? -5.148 33.688 36.438 1 94.12 212 GLN A CA 1
ATOM 1651 C C . GLN A 1 212 ? -3.76 33.062 36.438 1 94.12 212 GLN A C 1
ATOM 1653 O O . GLN A 1 212 ? -3.426 32.281 35.531 1 94.12 212 GLN A O 1
ATOM 1658 N N . ALA A 1 213 ? -2.99 33.406 37.375 1 94.19 213 ALA A N 1
ATOM 1659 C CA . ALA A 1 213 ? -1.652 32.812 37.469 1 94.19 213 ALA A CA 1
ATOM 1660 C C . ALA A 1 213 ? -1.72 31.328 37.688 1 94.19 213 ALA A C 1
ATOM 1662 O O . ALA A 1 213 ? -0.959 30.562 37.094 1 94.19 213 ALA A O 1
ATOM 1663 N N . GLN A 1 214 ? -2.693 30.953 38.562 1 94.38 214 GLN A N 1
ATOM 1664 C CA . GLN A 1 214 ? -2.861 29.531 38.812 1 94.38 214 GLN A CA 1
ATOM 1665 C C . GLN A 1 214 ? -3.352 28.781 37.594 1 94.38 214 GLN A C 1
ATOM 1667 O O . GLN A 1 214 ? -2.969 27.641 37.344 1 94.38 214 GLN A O 1
ATOM 1672 N N . GLN A 1 215 ? -4.234 29.375 36.812 1 94.88 215 GLN A N 1
ATOM 1673 C CA . GLN A 1 215 ? -4.691 28.828 35.562 1 94.88 215 GLN A CA 1
ATOM 1674 C C . GLN A 1 215 ? -3.523 28.562 34.625 1 94.88 215 GLN A C 1
ATOM 1676 O O . GLN A 1 215 ? -3.471 27.516 33.969 1 94.88 215 GLN A O 1
ATOM 1681 N N . ALA A 1 216 ? -2.592 29.469 34.562 1 94.88 216 ALA A N 1
ATOM 1682 C CA . ALA A 1 216 ? -1.423 29.344 33.719 1 94.88 216 ALA A CA 1
ATOM 1683 C C . ALA A 1 216 ? -0.542 28.172 34.156 1 94.88 216 ALA A C 1
ATOM 1685 O O . ALA A 1 216 ? -0.029 27.422 33.312 1 94.88 216 ALA A O 1
ATOM 1686 N N . VAL A 1 217 ? -0.381 28.047 35.469 1 96.19 217 VAL A N 1
ATOM 1687 C CA . VAL A 1 217 ? 0.402 26.938 36 1 96.19 217 VAL A CA 1
ATOM 1688 C C . VAL A 1 217 ? -0.229 25.609 35.594 1 96.19 217 VAL A C 1
ATOM 1690 O O . VAL A 1 217 ? 0.459 24.719 35.094 1 96.19 217 VAL A O 1
ATOM 1693 N N . LEU A 1 218 ? -1.578 25.5 35.75 1 95.81 218 LEU A N 1
ATOM 1694 C CA . LEU A 1 218 ? -2.281 24.25 35.5 1 95.81 218 LEU A CA 1
ATOM 1695 C C . LEU A 1 218 ? -2.248 23.922 34 1 95.81 218 LEU A C 1
ATOM 1697 O O . LEU A 1 218 ? -2.115 22.766 33.625 1 95.81 218 LEU A O 1
ATOM 1701 N N . THR A 1 219 ? -2.396 24.938 33.188 1 94.94 219 THR A N 1
ATOM 1702 C CA . THR A 1 219 ? -2.295 24.734 31.75 1 94.94 219 THR A CA 1
ATOM 1703 C C . THR A 1 219 ? -0.916 24.203 31.375 1 94.94 219 THR A C 1
ATOM 1705 O O . THR A 1 219 ? -0.8 23.266 30.562 1 94.94 219 THR A O 1
ATOM 1708 N N . ALA A 1 220 ? 0.138 24.766 31.922 1 96 220 ALA A N 1
ATOM 1709 C CA . ALA A 1 220 ? 1.504 24.328 31.656 1 96 220 ALA A CA 1
ATOM 1710 C C . ALA A 1 220 ? 1.725 22.906 32.156 1 96 220 ALA A C 1
ATOM 1712 O O . ALA A 1 220 ? 2.414 22.109 31.531 1 96 220 ALA A O 1
ATOM 1713 N N . ARG A 1 221 ? 1.13 22.625 33.344 1 96.81 221 ARG A N 1
ATOM 1714 C CA . ARG A 1 221 ? 1.251 21.281 33.906 1 96.81 221 ARG A CA 1
ATOM 1715 C C . ARG A 1 221 ? 0.584 20.25 33 1 96.81 221 ARG A C 1
ATOM 1717 O O . ARG A 1 221 ? 1.083 19.141 32.844 1 96.81 221 ARG A O 1
ATOM 1724 N N . ASN A 1 222 ? -0.576 20.625 32.406 1 96.44 222 ASN A N 1
ATOM 1725 C CA . ASN A 1 222 ? -1.239 19.734 31.469 1 96.44 222 ASN A CA 1
ATOM 1726 C C . ASN A 1 222 ? -0.396 19.516 30.219 1 96.44 222 ASN A C 1
ATOM 1728 O O . ASN A 1 222 ? -0.366 18.422 29.656 1 96.44 222 ASN A O 1
ATOM 1732 N N . ASN A 1 223 ? 0.243 20.562 29.766 1 96.12 223 ASN A N 1
ATOM 1733 C CA . ASN A 1 223 ? 1.149 20.438 28.625 1 96.12 223 ASN A CA 1
ATOM 1734 C C . ASN A 1 223 ? 2.309 19.484 28.938 1 96.12 223 ASN A C 1
ATOM 1736 O O . ASN A 1 223 ? 2.732 18.719 28.078 1 96.12 223 ASN A O 1
ATOM 1740 N N . LEU A 1 224 ? 2.871 19.625 30.188 1 97.44 224 LEU A N 1
ATOM 1741 C CA . LEU A 1 224 ? 3.947 18.734 30.609 1 97.44 224 LEU A CA 1
ATOM 1742 C C . LEU A 1 224 ? 3.518 17.266 30.5 1 97.44 224 LEU A C 1
ATOM 1744 O O . LEU A 1 224 ? 4.273 16.422 30.016 1 97.44 224 LEU A O 1
ATOM 1748 N N . ILE A 1 225 ? 2.25 16.969 30.938 1 97.75 225 ILE A N 1
ATOM 1749 C CA . ILE A 1 225 ? 1.712 15.609 30.875 1 97.75 225 ILE A CA 1
ATOM 1750 C C . ILE A 1 225 ? 1.675 15.133 29.422 1 97.75 225 ILE A C 1
ATOM 1752 O O . ILE A 1 225 ? 2.061 14 29.125 1 97.75 225 ILE A O 1
ATOM 1756 N N . THR A 1 226 ? 1.246 16.016 28.516 1 97.38 226 THR A N 1
ATOM 1757 C CA . THR A 1 226 ? 1.168 15.68 27.094 1 97.38 226 THR A CA 1
ATOM 1758 C C . THR A 1 226 ? 2.547 15.32 26.547 1 97.38 226 THR A C 1
ATOM 1760 O O . THR A 1 226 ? 2.703 14.305 25.859 1 97.38 226 THR A O 1
ATOM 1763 N N . TYR A 1 227 ? 3.605 16.094 26.844 1 98.06 227 TYR A N 1
ATOM 1764 C CA . TYR A 1 227 ? 4.949 15.844 26.328 1 98.06 227 TYR A CA 1
ATOM 1765 C C . TYR A 1 227 ? 5.535 14.578 26.938 1 98.06 227 TYR A C 1
ATOM 1767 O O . TYR A 1 227 ? 6.262 13.836 26.281 1 98.06 227 TYR A O 1
ATOM 1775 N N . GLN A 1 228 ? 5.215 14.367 28.25 1 98.12 228 GLN A N 1
ATOM 1776 C CA . GLN A 1 228 ? 5.691 13.156 28.891 1 98.12 228 GLN A CA 1
ATOM 1777 C C . GLN A 1 228 ? 5.07 11.914 28.266 1 98.12 228 GLN A C 1
ATOM 1779 O O . GLN A 1 228 ? 5.746 10.898 28.078 1 98.12 228 GLN A O 1
ATOM 1784 N N . LEU A 1 229 ? 3.787 11.969 27.922 1 97.12 229 LEU A N 1
ATOM 1785 C CA . LEU A 1 229 ? 3.121 10.867 27.234 1 97.12 229 LEU A CA 1
ATOM 1786 C C . LEU A 1 229 ? 3.736 10.633 25.859 1 97.12 229 LEU A C 1
ATOM 1788 O O . LEU A 1 229 ? 3.965 9.484 25.469 1 97.12 229 LEU A O 1
ATOM 1792 N N . ASN A 1 230 ? 3.973 11.711 25.141 1 97.94 230 ASN A N 1
ATOM 1793 C CA . ASN A 1 230 ? 4.594 11.609 23.828 1 97.94 230 ASN A CA 1
ATOM 1794 C C . ASN A 1 230 ? 5.984 10.984 23.906 1 97.94 230 ASN A C 1
ATOM 1796 O O . ASN A 1 230 ? 6.359 10.18 23.062 1 97.94 230 ASN A O 1
ATOM 1800 N N . ARG A 1 231 ? 6.738 11.398 24.922 1 98.12 231 ARG A N 1
ATOM 1801 C CA . ARG A 1 231 ? 8.078 10.844 25.109 1 98.12 231 ARG A CA 1
ATOM 1802 C C . ARG A 1 231 ? 8.016 9.352 25.391 1 98.12 231 ARG A C 1
ATOM 1804 O O . ARG A 1 231 ? 8.82 8.578 24.859 1 98.12 231 ARG A O 1
ATOM 1811 N N . LYS A 1 232 ? 7.066 8.93 26.234 1 97.25 232 LYS A N 1
ATOM 1812 C CA . LYS A 1 232 ? 6.906 7.508 26.547 1 97.25 232 LYS A CA 1
ATOM 1813 C C . LYS A 1 232 ? 6.543 6.711 25.297 1 97.25 232 LYS A C 1
ATOM 1815 O O . LYS A 1 232 ? 7.031 5.598 25.109 1 97.25 232 LYS A O 1
ATOM 1820 N N . THR A 1 233 ? 5.703 7.25 24.5 1 97.56 233 THR A N 1
ATOM 1821 C CA . THR A 1 233 ? 5.309 6.605 23.25 1 97.56 233 THR A CA 1
ATOM 1822 C C . THR A 1 233 ? 6.5 6.477 22.312 1 97.56 233 THR A C 1
ATOM 1824 O O . THR A 1 233 ? 6.684 5.441 21.656 1 97.56 233 THR A O 1
ATOM 1827 N N . ALA A 1 234 ? 7.301 7.512 22.141 1 98 234 ALA A N 1
ATOM 1828 C CA . ALA A 1 234 ? 8.508 7.465 21.312 1 98 234 ALA A CA 1
ATOM 1829 C C . ALA A 1 234 ? 9.5 6.434 21.844 1 98 234 ALA A C 1
ATOM 1831 O O . ALA A 1 234 ? 10.148 5.73 21.062 1 98 234 ALA A O 1
ATOM 1832 N N . GLU A 1 235 ? 9.578 6.402 23.156 1 97.5 235 GLU A N 1
ATOM 1833 C CA . GLU A 1 235 ? 10.445 5.402 23.766 1 97.5 235 GLU A CA 1
ATOM 1834 C C . GLU A 1 235 ? 9.977 3.986 23.453 1 97.5 235 GLU A C 1
ATOM 1836 O O . GLU A 1 235 ? 10.789 3.107 23.156 1 97.5 235 GLU A O 1
ATOM 1841 N N . GLN A 1 236 ? 8.68 3.771 23.594 1 96.81 236 GLN A N 1
ATOM 1842 C CA . GLN A 1 236 ? 8.125 2.475 23.219 1 96.81 236 GLN A CA 1
ATOM 1843 C C . GLN A 1 236 ? 8.5 2.105 21.797 1 96.81 236 GLN A C 1
ATOM 1845 O O . GLN A 1 236 ? 8.875 0.964 21.516 1 96.81 236 GLN A O 1
ATOM 1850 N N . THR A 1 237 ? 8.367 3.035 20.859 1 98.19 237 THR A N 1
ATOM 1851 C CA . THR A 1 237 ? 8.719 2.805 19.469 1 98.19 237 THR A CA 1
ATOM 1852 C C . THR A 1 237 ? 10.18 2.402 19.328 1 98.19 237 THR A C 1
ATOM 1854 O O . THR A 1 237 ? 10.508 1.441 18.625 1 98.19 237 THR A O 1
ATOM 1857 N N . LEU A 1 238 ? 11.039 3.172 19.984 1 98.06 238 LEU A N 1
ATOM 1858 C CA . LEU A 1 238 ? 12.469 2.881 19.906 1 98.06 238 LEU A CA 1
ATOM 1859 C C . LEU A 1 238 ? 12.773 1.504 20.484 1 98.06 238 LEU A C 1
ATOM 1861 O O . LEU A 1 238 ? 13.539 0.736 19.891 1 98.06 238 LEU A O 1
ATOM 1865 N N . ARG A 1 239 ? 12.188 1.201 21.672 1 97.31 239 ARG A N 1
ATOM 1866 C CA . ARG A 1 239 ? 12.414 -0.1 22.297 1 97.31 239 ARG A CA 1
ATOM 1867 C C . ARG A 1 239 ? 11.977 -1.23 21.375 1 97.31 239 ARG A C 1
ATOM 1869 O O . ARG A 1 239 ? 12.664 -2.25 21.266 1 97.31 239 ARG A O 1
ATOM 1876 N N . ASN A 1 240 ? 10.828 -1.11 20.672 1 97.75 240 ASN A N 1
ATOM 1877 C CA . ASN A 1 240 ? 10.383 -2.107 19.703 1 97.75 240 ASN A CA 1
ATOM 1878 C C . ASN A 1 240 ? 11.383 -2.271 18.562 1 97.75 240 ASN A C 1
ATOM 1880 O O . ASN A 1 240 ? 11.664 -3.393 18.125 1 97.75 240 ASN A O 1
ATOM 1884 N N . LEU A 1 241 ? 11.969 -1.179 18.031 1 98.06 241 LEU A N 1
ATOM 1885 C CA . LEU A 1 241 ? 12.945 -1.228 16.938 1 98.06 241 LEU A CA 1
ATOM 1886 C C . LEU A 1 241 ? 14.211 -1.967 17.391 1 98.06 241 LEU A C 1
ATOM 1888 O O . LEU A 1 241 ? 14.852 -2.637 16.578 1 98.06 241 LEU A O 1
ATOM 1892 N N . LEU A 1 242 ? 14.531 -1.828 18.688 1 97.81 242 LEU A N 1
ATOM 1893 C CA . LEU A 1 242 ? 15.758 -2.41 19.234 1 97.81 242 LEU A CA 1
ATOM 1894 C C . LEU A 1 242 ? 15.484 -3.789 19.828 1 97.81 242 LEU A C 1
ATOM 1896 O O . LEU A 1 242 ? 16.406 -4.477 20.266 1 97.81 242 LEU A O 1
ATOM 1900 N N . ASN A 1 243 ? 14.18 -4.207 19.859 1 97.31 243 ASN A N 1
ATOM 1901 C CA . ASN A 1 243 ? 13.75 -5.449 20.5 1 97.31 243 ASN A CA 1
ATOM 1902 C C . ASN A 1 243 ? 14.18 -5.508 21.969 1 97.31 243 ASN A C 1
ATOM 1904 O O . ASN A 1 243 ? 14.781 -6.488 22.406 1 97.31 243 ASN A O 1
ATOM 1908 N N . LEU A 1 244 ? 13.867 -4.367 22.672 1 96.69 244 LEU A N 1
ATOM 1909 C CA . LEU A 1 244 ? 14.188 -4.266 24.094 1 96.69 244 LEU A CA 1
ATOM 1910 C C . LEU A 1 244 ? 12.922 -4.328 24.938 1 96.69 244 LEU A C 1
ATOM 1912 O O . LEU A 1 244 ? 11.961 -3.607 24.672 1 96.69 244 LEU A O 1
ATOM 1916 N N . LYS A 1 245 ? 12.977 -5.105 26.047 1 95.25 245 LYS A N 1
ATOM 1917 C CA . LYS A 1 245 ? 11.898 -5.176 27.031 1 95.25 245 LYS A CA 1
ATOM 1918 C C . LYS A 1 245 ? 11.914 -3.961 27.953 1 95.25 245 LYS A C 1
ATOM 1920 O O . LYS A 1 245 ? 12.922 -3.25 28.031 1 95.25 245 LYS A O 1
ATOM 1925 N N . PRO A 1 246 ? 10.82 -3.652 28.531 1 93.31 246 PRO A N 1
ATOM 1926 C CA . PRO A 1 246 ? 10.727 -2.455 29.375 1 93.31 246 PRO A CA 1
ATOM 1927 C C . PRO A 1 246 ? 11.766 -2.432 30.484 1 93.31 246 PRO A C 1
ATOM 1929 O O . PRO A 1 246 ? 12.219 -1.358 30.891 1 93.31 246 PRO A O 1
ATOM 1932 N N . ASP A 1 247 ? 12.242 -3.58 30.984 1 92.5 247 ASP A N 1
ATOM 1933 C CA . ASP A 1 247 ? 13.141 -3.648 32.125 1 92.5 247 ASP A CA 1
ATOM 1934 C C . ASP A 1 247 ? 14.602 -3.615 31.688 1 92.5 247 ASP A C 1
ATOM 1936 O O . ASP A 1 247 ? 15.508 -3.498 32.5 1 92.5 247 ASP A O 1
ATOM 1940 N N . GLU A 1 248 ? 14.828 -3.709 30.391 1 93.5 248 GLU A N 1
ATOM 1941 C CA . GLU A 1 248 ? 16.188 -3.619 29.859 1 93.5 248 GLU A CA 1
ATOM 1942 C C . GLU A 1 248 ? 16.625 -2.166 29.688 1 93.5 248 GLU A C 1
ATOM 1944 O O . GLU A 1 248 ? 15.844 -1.333 29.219 1 93.5 248 GLU A O 1
ATOM 1949 N N . THR A 1 249 ? 17.766 -1.908 30.062 1 89.31 249 THR A N 1
ATOM 1950 C CA . THR A 1 249 ? 18.25 -0.53 30.125 1 89.31 249 THR A CA 1
ATOM 1951 C C . THR A 1 249 ? 18.547 -0.009 28.719 1 89.31 249 THR A C 1
ATOM 1953 O O . THR A 1 249 ? 19.188 -0.695 27.922 1 89.31 249 THR A O 1
ATOM 1956 N N . LEU A 1 250 ? 18.078 1.07 28.234 1 85.44 250 LEU A N 1
ATOM 1957 C CA . LEU A 1 250 ? 18.391 1.765 26.984 1 85.44 250 LEU A CA 1
ATOM 1958 C C . LEU A 1 250 ? 19.641 2.625 27.141 1 85.44 250 LEU A C 1
ATOM 1960 O O . LEU A 1 250 ? 20.484 2.674 26.25 1 85.44 250 LEU A O 1
ATOM 1964 N N . LYS A 1 251 ? 20.156 2.932 28.219 1 86.69 251 LYS A N 1
ATOM 1965 C CA . LYS A 1 251 ? 21.297 3.76 28.609 1 86.69 251 LYS A CA 1
ATOM 1966 C C . LYS A 1 251 ? 21.734 4.668 27.469 1 86.69 251 LYS A C 1
ATOM 1968 O O . LYS A 1 251 ? 22.812 4.492 26.906 1 86.69 251 LYS A O 1
ATOM 1973 N N . ILE A 1 252 ? 20.969 5.68 27.078 1 94.5 252 ILE A N 1
ATOM 1974 C CA . ILE A 1 252 ? 21.25 6.613 26 1 94.5 252 ILE A CA 1
ATOM 1975 C C . ILE A 1 252 ? 21.219 8.047 26.531 1 94.5 252 ILE A C 1
ATOM 1977 O O . ILE A 1 252 ? 20.281 8.43 27.234 1 94.5 252 ILE A O 1
ATOM 1981 N N . THR A 1 253 ? 22.25 8.703 26.328 1 95.06 253 THR A N 1
ATOM 1982 C CA . THR A 1 253 ? 22.234 10.148 26.562 1 95.06 253 THR A CA 1
ATOM 1983 C C . THR A 1 253 ? 21.875 10.898 25.281 1 95.06 253 THR A C 1
ATOM 1985 O O . THR A 1 253 ? 22.672 10.953 24.344 1 95.06 253 THR A O 1
ATOM 1988 N N . PHE A 1 254 ? 20.688 11.438 25.312 1 96.62 254 PHE A N 1
ATOM 1989 C CA . PHE A 1 254 ? 20.203 12.125 24.125 1 96.62 254 PHE A CA 1
ATOM 1990 C C . PHE A 1 254 ? 20.766 13.539 24.047 1 96.62 254 PHE A C 1
ATOM 1992 O O . PHE A 1 254 ? 20.969 14.188 25.078 1 96.62 254 PHE A O 1
ATOM 1999 N N . PRO A 1 255 ? 20.969 14.07 22.875 1 96.94 255 PRO A N 1
ATOM 2000 C CA . PRO A 1 255 ? 21.438 15.453 22.734 1 96.94 255 PRO A CA 1
ATOM 2001 C C . PRO A 1 255 ? 20.312 16.469 22.875 1 96.94 255 PRO A C 1
ATOM 2003 O O . PRO A 1 255 ? 19.125 16.094 22.828 1 96.94 255 PRO A O 1
ATOM 2006 N N . HIS A 1 256 ? 20.734 17.719 23.109 1 97.75 256 HIS A N 1
ATOM 2007 C CA . HIS A 1 256 ? 19.797 18.828 22.938 1 97.75 256 HIS A CA 1
ATOM 2008 C C . HIS A 1 256 ? 19.5 19.078 21.469 1 97.75 256 HIS A C 1
ATOM 2010 O O . HIS A 1 256 ? 20.422 19.219 20.656 1 97.75 256 HIS A O 1
ATOM 2016 N N . ILE A 1 257 ? 18.266 19.109 21.141 1 97.88 257 ILE A N 1
ATOM 2017 C CA . ILE A 1 257 ? 17.828 19.062 19.75 1 97.88 257 ILE A CA 1
ATOM 2018 C C . ILE A 1 257 ? 18.406 20.266 19 1 97.88 257 ILE A C 1
ATOM 2020 O O . ILE A 1 257 ? 18.734 20.156 17.812 1 97.88 257 ILE A O 1
ATOM 2024 N N . LEU A 1 258 ? 18.531 21.438 19.625 1 97.25 258 LEU A N 1
ATOM 2025 C CA . LEU A 1 258 ? 19.016 22.641 18.953 1 97.25 258 LEU A CA 1
ATOM 2026 C C . LEU A 1 258 ? 20.516 22.562 18.719 1 97.25 258 LEU A C 1
ATOM 2028 O O . LEU A 1 258 ? 21.062 23.344 17.938 1 97.25 258 LEU A O 1
ATOM 2032 N N . LYS A 1 259 ? 21.219 21.609 19.375 1 96.12 259 LYS A N 1
ATOM 2033 C CA . LYS A 1 259 ? 22.672 21.484 19.25 1 96.12 259 LYS A CA 1
ATOM 2034 C C . LYS A 1 259 ? 23.031 20.453 18.172 1 96.12 259 LYS A C 1
ATOM 2036 O O . LYS A 1 259 ? 24.203 20.281 17.828 1 96.12 259 LYS A O 1
ATOM 2041 N N . VAL A 1 260 ? 22.031 19.766 17.703 1 95.75 260 VAL A N 1
ATOM 2042 C CA . VAL A 1 260 ? 22.297 18.781 16.656 1 95.75 260 VAL A CA 1
ATOM 2043 C C . VAL A 1 260 ? 22.781 19.484 15.391 1 95.75 260 VAL A C 1
ATOM 2045 O O . VAL A 1 260 ? 22.188 20.469 14.953 1 95.75 260 VAL A O 1
ATOM 2048 N N . LYS A 1 261 ? 23.828 18.922 14.828 1 89.12 261 LYS A N 1
ATOM 2049 C CA . LYS A 1 261 ? 24.422 19.5 13.633 1 89.12 261 LYS A CA 1
ATOM 2050 C C . LYS A 1 261 ? 23.5 19.359 12.43 1 89.12 261 LYS A C 1
ATOM 2052 O O . LYS A 1 261 ? 22.844 18.328 12.25 1 89.12 261 LYS A O 1
ATOM 2057 N N . SER A 1 262 ? 23.422 20.484 11.688 1 85.81 262 SER A N 1
ATOM 2058 C CA . SER A 1 262 ? 22.703 20.422 10.414 1 85.81 262 SER A CA 1
ATOM 2059 C C . SER A 1 262 ? 23.594 19.875 9.305 1 85.81 262 SER A C 1
ATOM 2061 O O . SER A 1 262 ? 24.562 20.531 8.898 1 85.81 262 SER A O 1
ATOM 2063 N N . VAL A 1 263 ? 23.375 18.703 8.859 1 89.94 263 VAL A N 1
ATOM 2064 C CA . VAL A 1 263 ? 24.172 18.094 7.793 1 89.94 263 VAL A CA 1
ATOM 2065 C C . VAL A 1 263 ? 23.781 18.703 6.445 1 89.94 263 VAL A C 1
ATOM 2067 O O . VAL A 1 263 ? 24.641 18.969 5.605 1 89.94 263 VAL A O 1
ATOM 2070 N N . GLY A 1 264 ? 22.516 18.984 6.273 1 92.38 264 GLY A N 1
ATOM 2071 C CA . GLY A 1 264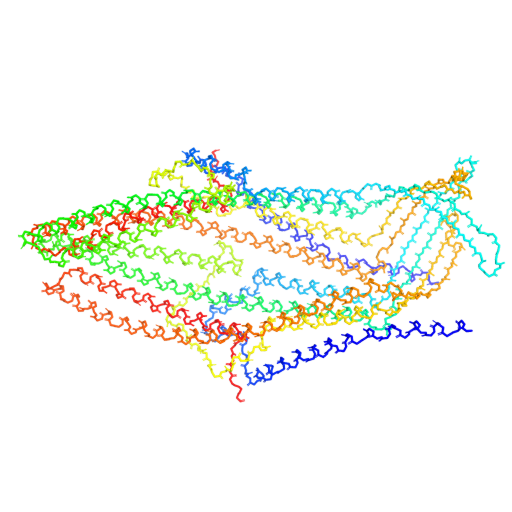 ? 22.016 19.609 5.059 1 92.38 264 GLY A CA 1
ATOM 2072 C C . GLY A 1 264 ? 21.766 18.625 3.938 1 92.38 264 GLY A C 1
ATOM 2073 O O . GLY A 1 264 ? 22.062 17.422 4.078 1 92.38 264 GLY A O 1
ATOM 2074 N N . VAL A 1 265 ? 21.172 19.078 2.857 1 93.31 265 VAL A N 1
ATOM 2075 C CA . VAL A 1 265 ? 20.875 18.344 1.638 1 93.31 265 VAL A CA 1
ATOM 2076 C C . VAL A 1 265 ? 21.406 19.109 0.426 1 93.31 265 VAL A C 1
ATOM 2078 O O . VAL A 1 265 ? 21.234 20.312 0.329 1 93.31 265 VAL A O 1
ATOM 2081 N N . ASN A 1 266 ? 22.172 18.422 -0.415 1 91.94 266 ASN A N 1
ATOM 2082 C CA . ASN A 1 266 ? 22.578 19.031 -1.676 1 91.94 266 ASN A CA 1
ATOM 2083 C C . ASN A 1 266 ? 21.438 19.031 -2.688 1 91.94 266 ASN A C 1
ATOM 2085 O O . ASN A 1 266 ? 21.203 18.047 -3.381 1 91.94 266 ASN A O 1
ATOM 2089 N N . LEU A 1 267 ? 20.766 20.125 -2.852 1 92.81 267 LEU A N 1
ATOM 2090 C CA . LEU A 1 267 ? 19.562 20.234 -3.674 1 92.81 267 LEU A CA 1
ATOM 2091 C C . LEU A 1 267 ? 19.922 20.281 -5.156 1 92.81 267 LEU A C 1
ATOM 2093 O O . LEU A 1 267 ? 19.047 20.25 -6.016 1 92.81 267 LEU A O 1
ATOM 2097 N N . ASN A 1 268 ? 21.234 20.25 -5.434 1 90.88 268 ASN A N 1
ATOM 2098 C CA . ASN A 1 268 ? 21.672 20.25 -6.828 1 90.88 268 ASN A CA 1
ATOM 2099 C C . ASN A 1 268 ? 21.734 18.828 -7.395 1 90.88 268 ASN A C 1
ATOM 2101 O O . ASN A 1 268 ? 21.875 18.656 -8.609 1 90.88 268 ASN A O 1
ATOM 2105 N N . VAL A 1 269 ? 21.734 17.906 -6.523 1 92.81 269 VAL A N 1
ATOM 2106 C CA . VAL A 1 269 ? 21.641 16.516 -6.984 1 92.81 269 VAL A CA 1
ATOM 2107 C C . VAL A 1 269 ? 20.281 16.281 -7.637 1 92.81 269 VAL A C 1
ATOM 2109 O O . VAL A 1 269 ? 19.234 16.562 -7.035 1 92.81 269 VAL A O 1
ATOM 2112 N N . PRO A 1 270 ? 20.312 15.789 -8.867 1 93.19 270 PRO A N 1
ATOM 2113 C CA . PRO A 1 270 ? 19.047 15.609 -9.555 1 93.19 270 PRO A CA 1
ATOM 2114 C C . PRO A 1 270 ? 18.141 14.586 -8.867 1 93.19 270 PRO A C 1
ATOM 2116 O O . PRO A 1 270 ? 18.625 13.617 -8.281 1 93.19 270 PRO A O 1
ATOM 2119 N N . VAL A 1 271 ? 16.828 14.742 -9.039 1 92.19 271 VAL A N 1
ATOM 2120 C CA . VAL A 1 271 ? 15.812 13.867 -8.469 1 92.19 271 VAL A CA 1
ATOM 2121 C C . VAL A 1 271 ? 15.945 12.469 -9.07 1 92.19 271 VAL A C 1
ATOM 2123 O O . VAL A 1 271 ? 15.461 11.492 -8.492 1 92.19 271 VAL A O 1
ATOM 2126 N N . SER A 1 272 ? 16.688 12.352 -10.156 1 92.19 272 SER A N 1
ATOM 2127 C CA . SER A 1 272 ? 16.766 11.125 -10.938 1 92.19 272 SER A CA 1
ATOM 2128 C C . SER A 1 272 ? 17.797 10.164 -10.344 1 92.19 272 SER A C 1
ATOM 2130 O O . SER A 1 272 ? 18 9.062 -10.867 1 92.19 272 SER A O 1
ATOM 2132 N N . VAL A 1 273 ? 18.406 10.508 -9.203 1 92.06 273 VAL A N 1
ATOM 2133 C CA . VAL A 1 273 ? 19.406 9.633 -8.578 1 92.06 273 VAL A CA 1
ATOM 2134 C C . VAL A 1 273 ? 18.703 8.578 -7.727 1 92.06 273 VAL A C 1
ATOM 2136 O O . VAL A 1 273 ? 18.875 8.547 -6.508 1 92.06 273 VAL A O 1
ATOM 2139 N N . ILE A 1 274 ? 17.984 7.641 -8.398 1 93.62 274 ILE A N 1
ATOM 2140 C CA . ILE A 1 274 ? 17.156 6.672 -7.684 1 93.62 274 ILE A CA 1
ATOM 2141 C C . ILE A 1 274 ? 17.766 5.273 -7.84 1 93.62 274 ILE A C 1
ATOM 2143 O O . ILE A 1 274 ? 17.203 4.297 -7.336 1 93.62 274 ILE A O 1
ATOM 2147 N N . ALA A 1 275 ? 18.922 5.105 -8.477 1 94.06 275 ALA A N 1
ATOM 2148 C CA . ALA A 1 275 ? 19.438 3.789 -8.844 1 94.06 275 ALA A CA 1
ATOM 2149 C C . ALA A 1 275 ? 20 3.064 -7.625 1 94.06 275 ALA A C 1
ATOM 2151 O O . ALA A 1 275 ? 20.25 1.857 -7.676 1 94.06 275 ALA A O 1
ATOM 2152 N N . ASN A 1 276 ? 20.266 3.777 -6.523 1 93.62 276 ASN A N 1
ATOM 2153 C CA . ASN A 1 276 ? 20.766 3.154 -5.305 1 93.62 276 ASN A CA 1
ATOM 2154 C C . ASN A 1 276 ? 19.641 2.609 -4.438 1 93.62 276 ASN A C 1
ATOM 2156 O O . ASN A 1 276 ? 19.891 1.961 -3.42 1 93.62 276 ASN A O 1
ATOM 2160 N N . ARG A 1 277 ? 18.359 2.836 -4.805 1 95.31 277 ARG A N 1
ATOM 2161 C CA . ARG A 1 277 ? 17.219 2.387 -4.012 1 95.31 277 ARG A CA 1
ATOM 2162 C C . ARG A 1 277 ? 17.047 0.876 -4.121 1 95.31 277 ARG A C 1
ATOM 2164 O O . ARG A 1 277 ? 16.766 0.354 -5.203 1 95.31 277 ARG A O 1
ATOM 2171 N N . PRO A 1 278 ? 17.094 0.219 -2.963 1 97.5 278 PRO A N 1
ATOM 2172 C CA . PRO A 1 278 ? 16.984 -1.241 -3.01 1 97.5 278 PRO A CA 1
ATOM 2173 C C . PRO A 1 278 ? 15.609 -1.715 -3.475 1 97.5 278 PRO A C 1
ATOM 2175 O O . PRO A 1 278 ? 15.5 -2.771 -4.102 1 97.5 278 PRO A O 1
ATOM 2178 N N . ASP A 1 279 ? 14.562 -0.984 -3.199 1 97.06 279 ASP A N 1
ATOM 2179 C CA . ASP A 1 279 ? 13.242 -1.414 -3.631 1 97.06 279 ASP A CA 1
ATOM 2180 C C . ASP A 1 279 ? 13.141 -1.438 -5.156 1 97.06 279 ASP A C 1
ATOM 2182 O O . ASP A 1 279 ? 12.578 -2.371 -5.73 1 97.06 279 ASP A O 1
ATOM 2186 N N . ILE A 1 280 ? 13.734 -0.443 -5.836 1 96.69 280 ILE A N 1
ATOM 2187 C CA . ILE A 1 280 ? 13.727 -0.413 -7.297 1 96.69 280 ILE A CA 1
ATOM 2188 C C . ILE A 1 280 ? 14.539 -1.584 -7.84 1 96.69 280 ILE A C 1
ATOM 2190 O O . ILE A 1 280 ? 14.117 -2.26 -8.781 1 96.69 280 ILE A O 1
ATOM 2194 N N . LYS A 1 281 ? 15.695 -1.823 -7.238 1 96.62 281 LYS A N 1
ATOM 2195 C CA . LYS A 1 281 ? 16.516 -2.965 -7.637 1 96.62 281 LYS A CA 1
ATOM 2196 C C . LYS A 1 281 ? 15.766 -4.277 -7.441 1 96.62 281 LYS A C 1
ATOM 2198 O O . LYS A 1 281 ? 15.906 -5.207 -8.242 1 96.62 281 LYS A O 1
ATOM 2203 N N . GLY A 1 282 ? 14.992 -4.348 -6.34 1 97.81 282 GLY A N 1
ATOM 2204 C CA . GLY A 1 282 ? 14.164 -5.52 -6.105 1 97.81 282 GLY A CA 1
ATOM 2205 C C . GLY A 1 282 ? 13.133 -5.75 -7.191 1 97.81 282 GLY A C 1
ATOM 2206 O O . GLY A 1 282 ? 12.969 -6.875 -7.676 1 97.81 282 GLY A O 1
ATOM 2207 N N . TYR A 1 283 ? 12.414 -4.688 -7.582 1 97.5 283 TYR A N 1
ATOM 2208 C CA . TYR A 1 283 ? 11.422 -4.797 -8.648 1 97.5 283 TYR A CA 1
ATOM 2209 C C . TYR A 1 283 ? 12.086 -5.176 -9.969 1 97.5 283 TYR A C 1
ATOM 2211 O O . TYR A 1 283 ? 11.508 -5.922 -10.766 1 97.5 283 TYR A O 1
ATOM 2219 N N . GLN A 1 284 ? 13.297 -4.637 -10.234 1 96.44 284 GLN A N 1
ATOM 2220 C CA . GLN A 1 284 ? 14.039 -5 -11.445 1 96.44 284 GLN A CA 1
ATOM 2221 C C . GLN A 1 284 ? 14.375 -6.488 -11.453 1 96.44 284 GLN A C 1
ATOM 2223 O O . GLN A 1 284 ? 14.227 -7.156 -12.477 1 96.44 284 GLN A O 1
ATOM 2228 N N . ALA A 1 285 ? 14.844 -7.016 -10.32 1 97.56 285 ALA A N 1
ATOM 2229 C CA . ALA A 1 285 ? 15.172 -8.438 -10.211 1 97.56 285 ALA A CA 1
ATOM 2230 C C . ALA A 1 285 ? 13.93 -9.297 -10.406 1 97.56 285 ALA A C 1
ATOM 2232 O O . ALA A 1 285 ? 13.992 -10.344 -11.062 1 97.56 285 ALA A O 1
ATOM 2233 N N . ARG A 1 286 ? 12.805 -8.883 -9.875 1 98.12 286 ARG A N 1
ATOM 2234 C CA . ARG A 1 286 ? 11.562 -9.625 -10.039 1 98.12 286 ARG A CA 1
ATOM 2235 C C . ARG A 1 286 ? 11.109 -9.617 -11.5 1 98.12 286 ARG A C 1
ATOM 2237 O O . ARG A 1 286 ? 10.539 -10.594 -11.984 1 98.12 286 ARG A O 1
ATOM 2244 N N . LEU A 1 287 ? 11.344 -8.461 -12.203 1 97.31 287 LEU A N 1
ATOM 2245 C CA . LEU A 1 287 ? 11.078 -8.398 -13.633 1 97.31 287 LEU A CA 1
ATOM 2246 C C . LEU A 1 287 ? 11.922 -9.422 -14.391 1 97.31 287 LEU A C 1
ATOM 2248 O O . LEU A 1 287 ? 11.406 -10.141 -15.25 1 97.31 287 LEU A O 1
ATOM 2252 N N . SER A 1 288 ? 13.195 -9.531 -14.023 1 97.38 288 SER A N 1
ATOM 2253 C CA . SER A 1 288 ? 14.078 -10.5 -14.656 1 97.38 288 SER A CA 1
ATOM 2254 C C . SER A 1 288 ? 13.648 -11.93 -14.352 1 97.38 288 SER A C 1
ATOM 2256 O O . SER A 1 288 ? 13.695 -12.797 -15.227 1 97.38 288 SER A O 1
ATOM 2258 N N . SER A 1 289 ? 13.211 -12.148 -13.086 1 97.94 289 SER A N 1
ATOM 2259 C CA . SER A 1 289 ? 12.703 -13.469 -12.711 1 97.94 289 SER A CA 1
ATOM 2260 C C . SER A 1 289 ? 11.5 -13.852 -13.555 1 97.94 289 SER A C 1
ATOM 2262 O O . SER A 1 289 ? 11.43 -14.969 -14.078 1 97.94 289 SER A O 1
ATOM 2264 N N . ALA A 1 290 ? 10.547 -12.953 -13.688 1 97.44 290 ALA A N 1
ATOM 2265 C CA . ALA A 1 290 ? 9.344 -13.203 -14.469 1 97.44 290 ALA A C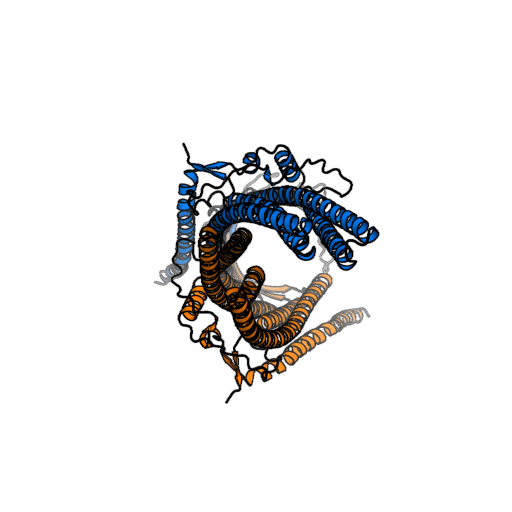A 1
ATOM 2266 C C . ALA A 1 290 ? 9.68 -13.438 -15.938 1 97.44 290 ALA A C 1
ATOM 2268 O O . ALA A 1 290 ? 9.062 -14.281 -16.594 1 97.44 290 ALA A O 1
ATOM 2269 N N . PHE A 1 291 ? 10.688 -12.703 -16.5 1 97 291 PHE A N 1
ATOM 2270 C CA . PHE A 1 291 ? 11.133 -12.867 -17.875 1 97 291 PHE A CA 1
ATOM 2271 C C . PHE A 1 291 ? 11.68 -14.266 -18.109 1 97 291 PHE A C 1
ATOM 2273 O O . PHE A 1 291 ? 11.305 -14.93 -19.078 1 97 291 PHE A O 1
ATOM 2280 N N . LYS A 1 292 ? 12.57 -14.688 -17.156 1 96.19 292 LYS A N 1
ATOM 2281 C CA . LYS A 1 292 ? 13.148 -16.031 -17.281 1 96.19 292 LYS A CA 1
ATOM 2282 C C . LYS A 1 292 ? 12.07 -17.094 -17.141 1 96.19 292 LYS A C 1
ATOM 2284 O O . LYS A 1 292 ? 12.148 -18.156 -17.781 1 96.19 292 LYS A O 1
ATOM 2289 N N . ASN A 1 293 ? 11.047 -16.906 -16.344 1 96.12 293 ASN A N 1
ATOM 2290 C CA . ASN A 1 293 ? 9.945 -17.844 -16.203 1 96.12 293 ASN A CA 1
ATOM 2291 C C . ASN A 1 293 ? 9.141 -17.969 -17.484 1 96.12 293 ASN A C 1
ATOM 2293 O O . ASN A 1 293 ? 8.703 -19.062 -17.844 1 96.12 293 ASN A O 1
ATOM 2297 N N . VAL A 1 294 ? 8.891 -16.828 -18.172 1 96.12 294 VAL A N 1
ATOM 2298 C CA . VAL A 1 294 ? 8.211 -16.891 -19.469 1 96.12 294 VAL A CA 1
ATOM 2299 C C . VAL A 1 294 ? 9.047 -17.703 -20.453 1 96.12 294 VAL A C 1
ATOM 2301 O O . VAL A 1 294 ? 8.516 -18.547 -21.172 1 96.12 294 VAL A O 1
ATOM 2304 N N . LYS A 1 295 ? 10.375 -17.422 -20.469 1 95.5 295 LYS A N 1
ATOM 2305 C CA . LYS A 1 295 ? 11.25 -18.141 -21.391 1 95.5 295 LYS A CA 1
ATOM 2306 C C . LYS A 1 295 ? 11.227 -19.641 -21.094 1 95.5 295 LYS A C 1
ATOM 2308 O O . LYS A 1 295 ? 11.156 -20.453 -22.016 1 95.5 295 LYS A O 1
ATOM 2313 N N . ALA A 1 296 ? 11.266 -19.984 -19.797 1 94.94 296 ALA A N 1
ATOM 2314 C CA . ALA A 1 296 ? 11.172 -21.391 -19.406 1 94.94 296 ALA A CA 1
ATOM 2315 C C . ALA A 1 296 ? 9.844 -22 -19.859 1 94.94 296 ALA A C 1
ATOM 2317 O O . ALA A 1 296 ? 9.812 -23.094 -20.406 1 94.94 296 ALA A O 1
ATOM 2318 N N . THR A 1 297 ? 8.75 -21.328 -19.656 1 94.75 297 THR A N 1
ATOM 2319 C CA . THR A 1 297 ? 7.422 -21.828 -19.984 1 94.75 297 THR A CA 1
ATOM 2320 C C . THR A 1 297 ? 7.238 -21.938 -21.484 1 94.75 297 THR A C 1
ATOM 2322 O O . THR A 1 297 ? 6.609 -22.875 -21.969 1 94.75 297 THR A O 1
ATOM 2325 N N . GLU A 1 298 ? 7.777 -20.953 -22.25 1 94.31 298 GLU A N 1
ATOM 2326 C CA . GLU A 1 298 ? 7.754 -21.031 -23.719 1 94.31 298 GLU A CA 1
ATOM 2327 C C . GLU A 1 298 ? 8.477 -22.281 -24.219 1 94.31 298 GLU A C 1
ATOM 2329 O O . GLU A 1 298 ? 8.047 -22.906 -25.188 1 94.31 298 GLU A O 1
ATOM 2334 N N . LYS A 1 299 ? 9.555 -22.578 -23.562 1 93.5 299 LYS A N 1
ATOM 2335 C CA . LYS A 1 299 ? 10.367 -23.734 -23.969 1 93.5 299 LYS A CA 1
ATOM 2336 C C . LYS A 1 299 ? 9.703 -25.047 -23.578 1 93.5 299 LYS A C 1
ATOM 2338 O O . LYS A 1 299 ? 10.156 -26.125 -23.969 1 93.5 299 LYS A O 1
ATOM 2343 N N . SER A 1 300 ? 8.594 -25.031 -22.812 1 93.06 300 SER A N 1
ATOM 2344 C CA . SER A 1 300 ? 7.855 -26.234 -22.453 1 93.06 300 SER A CA 1
ATOM 2345 C C . SER A 1 300 ? 7.117 -26.812 -23.656 1 93.06 300 SER A C 1
ATOM 2347 O O . SER A 1 300 ? 6.633 -27.953 -23.609 1 93.06 300 SER A O 1
ATOM 2349 N N . TRP A 1 301 ? 7.129 -26.094 -24.859 1 91.38 301 TRP A N 1
ATOM 2350 C CA . TRP A 1 301 ? 6.586 -26.609 -26.109 1 91.38 301 TRP A CA 1
ATOM 2351 C C . TRP A 1 301 ? 7.445 -27.734 -26.672 1 91.38 301 TRP A C 1
ATOM 2353 O O . TRP A 1 301 ? 6.941 -28.625 -27.359 1 91.38 301 TRP A O 1
ATOM 2363 N N . PHE A 1 302 ? 8.742 -27.703 -26.312 1 91.38 302 PHE A N 1
ATOM 2364 C CA . PHE A 1 302 ? 9.703 -28.562 -26.969 1 91.38 302 PHE A CA 1
ATOM 23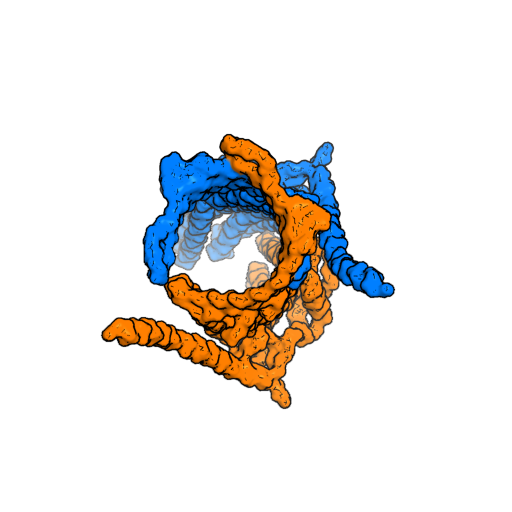65 C C . PHE A 1 302 ? 9.766 -29.922 -26.297 1 91.38 302 PHE A C 1
ATOM 2367 O O . PHE A 1 302 ? 9.398 -30.062 -25.125 1 91.38 302 PHE A O 1
ATOM 2374 N N . PRO A 1 303 ? 10.227 -30.984 -27.016 1 89.31 303 PRO A N 1
ATOM 2375 C CA . PRO A 1 303 ? 10.32 -32.344 -26.453 1 89.31 303 PRO A CA 1
ATOM 2376 C C . PRO A 1 303 ? 11.203 -32.406 -25.203 1 89.31 303 PRO A C 1
ATOM 2378 O O . PRO A 1 303 ? 12.195 -31.672 -25.109 1 89.31 303 PRO A O 1
ATOM 2381 N N . GLU A 1 304 ? 10.836 -33.125 -24.344 1 89.75 304 GLU A N 1
ATOM 2382 C CA . GLU A 1 304 ? 11.648 -33.406 -23.172 1 89.75 304 GLU A CA 1
ATOM 2383 C C . GLU A 1 304 ? 12.383 -34.75 -23.297 1 89.75 304 GLU A C 1
ATOM 2385 O O . GLU A 1 304 ? 11.773 -35.781 -23.625 1 89.75 304 GLU A O 1
ATOM 2390 N N . ILE A 1 305 ? 13.695 -34.719 -23.141 1 88.75 305 ILE A N 1
ATOM 2391 C CA . ILE A 1 305 ? 14.531 -35.906 -23.25 1 88.75 305 ILE A CA 1
ATOM 2392 C C . ILE A 1 305 ? 15.016 -36.344 -21.875 1 88.75 305 ILE A C 1
ATOM 2394 O O . ILE A 1 305 ? 15.625 -35.562 -21.156 1 88.75 305 ILE A O 1
ATOM 2398 N N . THR A 1 306 ? 14.719 -37.5 -21.562 1 89.06 306 THR A N 1
ATOM 2399 C CA . THR A 1 306 ? 15.156 -38.031 -20.281 1 89.06 306 THR A CA 1
ATOM 2400 C C . THR A 1 306 ? 16.047 -39.25 -20.484 1 89.06 306 THR A C 1
ATOM 2402 O O . THR A 1 306 ? 15.773 -40.094 -21.328 1 89.06 306 THR A O 1
ATOM 2405 N N . LEU A 1 307 ? 17.141 -39.281 -19.75 1 86 307 LEU A N 1
ATOM 2406 C CA . LEU A 1 307 ? 18.047 -40.406 -19.703 1 86 307 LEU A CA 1
ATOM 2407 C C . LEU A 1 307 ? 17.922 -41.156 -18.375 1 86 307 LEU A C 1
ATOM 2409 O O . LEU A 1 307 ? 17.812 -40.531 -17.312 1 86 307 LEU A O 1
ATOM 2413 N N . GLY A 1 308 ? 17.828 -42.406 -18.531 1 87.19 308 GLY A N 1
ATOM 2414 C CA . GLY A 1 308 ? 17.719 -43.219 -17.328 1 87.19 308 GLY A CA 1
ATOM 2415 C C . GLY A 1 308 ? 18.672 -44.406 -17.328 1 87.19 308 GLY A C 1
ATOM 2416 O O . GLY A 1 308 ? 18.953 -44.969 -18.375 1 87.19 308 GLY A O 1
ATOM 2417 N N . GLY A 1 309 ? 19.234 -44.688 -16.156 1 80.69 309 GLY A N 1
ATOM 2418 C CA . GLY A 1 309 ? 19.953 -45.938 -15.859 1 80.69 309 GLY A CA 1
ATOM 2419 C C . GLY A 1 309 ? 19.344 -46.719 -14.711 1 80.69 309 GLY A C 1
ATOM 2420 O O . GLY A 1 309 ? 18.75 -46.125 -13.805 1 80.69 309 GLY A O 1
ATOM 2421 N N . SER A 1 310 ? 19.344 -48.062 -14.875 1 87.31 310 SER A N 1
ATOM 2422 C CA . SER A 1 310 ? 18.766 -48.844 -13.812 1 87.31 310 SER A CA 1
ATOM 2423 C C . SER A 1 310 ? 19.594 -50.094 -13.547 1 87.31 310 SER A C 1
ATOM 2425 O O . SER A 1 310 ? 20.234 -50.625 -14.453 1 87.31 310 SER A O 1
ATOM 2427 N N . LEU A 1 311 ? 19.672 -50.469 -12.367 1 82.94 311 LEU A N 1
ATOM 2428 C CA . LEU A 1 311 ? 20.141 -51.781 -11.891 1 82.94 311 LEU A CA 1
ATOM 2429 C C . LEU A 1 311 ? 19.047 -52.5 -11.125 1 82.94 311 LEU A C 1
ATOM 2431 O O . LEU A 1 311 ? 18.594 -52.031 -10.078 1 82.94 311 LEU A O 1
ATOM 2435 N N . ASN A 1 312 ? 18.562 -53.562 -11.703 1 85.25 312 ASN A N 1
ATOM 2436 C CA . ASN A 1 312 ? 17.453 -54.281 -11.109 1 85.25 312 ASN A CA 1
ATOM 2437 C C . ASN A 1 312 ? 17.859 -55.688 -10.695 1 85.25 312 ASN A C 1
ATOM 2439 O O . ASN A 1 312 ? 18.641 -56.344 -11.391 1 85.25 312 ASN A O 1
ATOM 2443 N N . SER A 1 313 ? 17.359 -56.094 -9.57 1 80.75 313 SER A N 1
ATOM 2444 C CA . SER A 1 313 ? 17.562 -57.438 -9.086 1 80.75 313 SER A CA 1
ATOM 2445 C C . SER A 1 313 ? 16.219 -58.156 -8.859 1 80.75 313 SER A C 1
ATOM 2447 O O . SER A 1 313 ? 15.227 -57.5 -8.523 1 80.75 313 SER A O 1
ATOM 2449 N N . SER A 1 314 ? 16.141 -59.406 -9.164 1 81.19 314 SER A N 1
ATOM 2450 C CA . SER A 1 314 ? 14.93 -60.156 -8.914 1 81.19 314 SER A CA 1
ATOM 2451 C C . SER A 1 314 ? 15.242 -61.594 -8.484 1 81.19 314 SER A C 1
ATOM 2453 O O . SER A 1 314 ? 16.297 -62.125 -8.844 1 81.19 314 SER A O 1
ATOM 2455 N N . GLY A 1 315 ? 14.352 -62.125 -7.535 1 76.88 315 GLY A N 1
ATOM 2456 C CA . GLY A 1 315 ? 14.461 -63.5 -7.066 1 76.88 315 GLY A CA 1
ATOM 2457 C C . GLY A 1 315 ? 13.203 -64 -6.383 1 76.88 315 GLY A C 1
ATOM 2458 O O . GLY A 1 315 ? 12.297 -63.219 -6.086 1 76.88 315 GLY A O 1
ATOM 2459 N N . LYS A 1 316 ? 13.008 -65.312 -6.281 1 76.75 316 LYS A N 1
ATOM 2460 C CA . LYS A 1 316 ? 11.844 -65.938 -5.652 1 76.75 316 LYS A CA 1
ATOM 2461 C C . LYS A 1 316 ? 12.031 -66 -4.141 1 76.75 316 LYS A C 1
ATOM 2463 O O . LYS A 1 316 ? 11.062 -66.25 -3.404 1 76.75 316 LYS A O 1
ATOM 2468 N N . LYS A 1 317 ? 13.266 -66.062 -3.621 1 76 317 LYS A N 1
ATOM 2469 C CA . LYS A 1 317 ? 13.594 -66 -2.199 1 76 317 LYS A CA 1
ATOM 2470 C C . LYS A 1 317 ? 14.391 -64.75 -1.845 1 76 317 LYS A C 1
ATOM 2472 O O . LYS A 1 317 ? 15.07 -64.188 -2.699 1 76 317 LYS A O 1
ATOM 2477 N N . LEU A 1 318 ? 14.281 -64.375 -0.594 1 75.12 318 LEU A N 1
ATOM 2478 C CA . LEU A 1 318 ? 14.961 -63.156 -0.153 1 75.12 318 LEU A CA 1
ATOM 2479 C C . LEU A 1 318 ? 16.469 -63.281 -0.334 1 75.12 318 LEU A C 1
ATOM 2481 O O . LEU A 1 318 ? 17.141 -62.312 -0.734 1 75.12 318 LEU A O 1
ATOM 2485 N N . ASN A 1 319 ? 16.953 -64.438 -0.05 1 71.38 319 ASN A N 1
ATOM 2486 C CA . ASN A 1 319 ? 18.391 -64.688 -0.142 1 71.38 319 ASN A CA 1
ATOM 2487 C C . ASN A 1 319 ? 18.844 -64.812 -1.591 1 71.38 319 ASN A C 1
ATOM 2489 O O . ASN A 1 319 ? 20.047 -64.812 -1.878 1 71.38 319 ASN A O 1
ATOM 2493 N N . SER A 1 320 ? 17.938 -65 -2.5 1 69.81 320 SER A N 1
ATOM 2494 C CA . SER A 1 320 ? 18.281 -65.125 -3.914 1 69.81 320 SER A CA 1
ATOM 2495 C C . SER A 1 320 ? 17.859 -63.844 -4.691 1 69.81 320 SER A C 1
ATOM 2497 O O . SER A 1 320 ? 17.75 -63.875 -5.918 1 69.81 320 SER A O 1
ATOM 2499 N N . ALA A 1 321 ? 17.641 -62.844 -3.984 1 68.81 321 ALA A N 1
ATOM 2500 C CA . ALA A 1 321 ? 17.109 -61.625 -4.59 1 68.81 321 ALA A CA 1
ATOM 2501 C C . ALA A 1 321 ? 18.109 -61.031 -5.57 1 68.81 321 ALA A C 1
ATOM 2503 O O . ALA A 1 321 ? 17.75 -60.219 -6.406 1 68.81 321 ALA A O 1
ATOM 2504 N N . THR A 1 322 ? 19.375 -61.5 -5.559 1 68.69 322 THR A N 1
ATOM 2505 C CA . THR A 1 322 ? 20.391 -60.969 -6.469 1 68.69 322 THR A CA 1
ATOM 2506 C C . THR A 1 322 ? 20.75 -62.031 -7.527 1 68.69 322 THR A C 1
ATOM 2508 O O . THR A 1 322 ? 21.766 -61.906 -8.203 1 68.69 322 THR A O 1
ATOM 2511 N N . ASN A 1 323 ? 19.938 -63.031 -7.566 1 73 323 ASN A N 1
ATOM 2512 C CA . ASN A 1 323 ? 20.219 -64.062 -8.539 1 73 323 ASN A CA 1
ATOM 2513 C C . ASN A 1 323 ? 20.188 -63.531 -9.969 1 73 323 ASN A C 1
ATOM 2515 O O . ASN A 1 323 ? 20.984 -63.938 -10.812 1 73 323 ASN A O 1
ATOM 2519 N N . THR A 1 324 ? 19.234 -62.688 -10.195 1 76.44 324 THR A N 1
ATOM 2520 C CA . THR A 1 324 ? 19.188 -62 -11.484 1 76.44 324 THR A CA 1
ATOM 2521 C C . THR A 1 324 ? 19.438 -60.5 -11.32 1 76.44 324 THR A C 1
ATOM 2523 O O . THR A 1 324 ? 18.688 -59.844 -10.617 1 76.44 324 THR A O 1
ATOM 2526 N N . LEU A 1 325 ? 20.609 -60.094 -11.812 1 79.62 325 LEU A N 1
ATOM 2527 C CA . LEU A 1 325 ? 20.984 -58.688 -11.812 1 79.62 325 LEU A CA 1
ATOM 2528 C C . LEU A 1 325 ? 21 -58.125 -13.227 1 79.62 325 LEU A C 1
ATOM 2530 O O . LEU A 1 325 ? 21.797 -58.531 -14.062 1 79.62 325 LEU A O 1
ATOM 2534 N N . ILE A 1 326 ? 20.062 -57.312 -13.477 1 81.25 326 ILE A N 1
ATOM 2535 C CA . ILE A 1 326 ? 19.906 -56.75 -14.812 1 81.25 326 ILE A CA 1
ATOM 2536 C C . ILE A 1 326 ? 20.25 -55.281 -14.781 1 81.25 326 ILE A C 1
ATOM 2538 O O . ILE A 1 326 ? 19.672 -54.5 -14.008 1 81.25 326 ILE A O 1
ATOM 2542 N N . GLY A 1 327 ? 21.312 -54.844 -15.547 1 81.94 327 GLY A N 1
ATOM 2543 C CA . GLY A 1 327 ? 21.594 -53.438 -15.797 1 81.94 327 GLY A CA 1
ATOM 2544 C C . GLY A 1 327 ? 20.984 -52.938 -17.094 1 81.94 327 GLY A C 1
ATOM 2545 O O . GLY A 1 327 ? 20.891 -53.656 -18.078 1 81.94 327 GLY A O 1
ATOM 2546 N N . GLY A 1 328 ? 20.531 -51.688 -16.984 1 83 328 GLY A N 1
ATOM 2547 C CA . GLY A 1 328 ? 19.938 -51.156 -18.203 1 83 328 GLY A CA 1
ATOM 2548 C C . GLY A 1 328 ? 19.953 -49.656 -18.281 1 83 328 GLY A C 1
ATOM 2549 O O . GLY A 1 328 ? 20.25 -48.969 -17.281 1 83 328 GLY A O 1
ATOM 2550 N N . GLY A 1 329 ? 19.875 -49.156 -19.547 1 84.12 329 GLY A N 1
ATOM 2551 C CA . GLY A 1 329 ? 19.719 -47.75 -19.859 1 84.12 329 GLY A CA 1
ATOM 2552 C C . GLY A 1 329 ? 18.5 -47.438 -20.703 1 84.12 329 GLY A C 1
ATOM 2553 O O . GLY A 1 329 ? 17.984 -48.312 -21.391 1 84.12 329 GLY A O 1
ATOM 2554 N N . ALA A 1 330 ? 18.031 -46.281 -20.422 1 85.94 330 ALA A N 1
ATOM 2555 C CA . ALA A 1 330 ? 16.844 -45.875 -21.188 1 85.94 330 ALA A CA 1
ATOM 2556 C C . ALA A 1 330 ? 16.938 -44.438 -21.625 1 85.94 330 ALA A C 1
ATOM 2558 O O . ALA A 1 330 ? 17.516 -43.594 -20.922 1 85.94 330 ALA A O 1
ATOM 2559 N N . LEU A 1 331 ? 16.484 -44.188 -22.859 1 83.5 331 LEU A N 1
ATOM 2560 C CA . LEU A 1 331 ? 16.281 -42.844 -23.406 1 83.5 331 LEU A CA 1
ATOM 2561 C C . LEU A 1 331 ? 14.797 -42.625 -23.703 1 83.5 331 LEU A C 1
ATOM 2563 O O . LEU A 1 331 ? 14.164 -43.406 -24.406 1 83.5 331 LEU A O 1
ATOM 2567 N N . GLY A 1 332 ? 14.258 -41.688 -23.016 1 86.81 332 GLY A N 1
ATOM 2568 C CA . GLY A 1 332 ? 12.867 -41.312 -23.25 1 86.81 332 GLY A CA 1
ATOM 2569 C C . GLY A 1 332 ? 12.695 -39.938 -23.812 1 86.81 332 GLY A C 1
ATOM 2570 O O . GLY A 1 332 ? 13.414 -39 -23.422 1 86.81 332 GLY A O 1
ATOM 2571 N N . ILE A 1 333 ? 11.766 -39.75 -24.828 1 86.12 333 ILE A N 1
ATOM 2572 C CA . ILE A 1 333 ? 11.414 -38.438 -25.391 1 86.12 333 ILE A CA 1
ATOM 2573 C C . ILE A 1 333 ? 9.906 -38.219 -25.25 1 86.12 333 ILE A C 1
ATOM 2575 O O . ILE A 1 333 ? 9.102 -39.031 -25.688 1 86.12 333 ILE A O 1
ATOM 2579 N N . SER A 1 334 ? 9.508 -37.188 -24.562 1 89.75 334 SER A N 1
ATOM 2580 C CA . SER A 1 334 ? 8.102 -36.781 -24.484 1 89.75 334 SER A CA 1
ATOM 2581 C C . SER A 1 334 ? 7.828 -35.562 -25.359 1 89.75 334 SER A C 1
ATOM 2583 O O . SER A 1 334 ? 8.695 -34.719 -25.531 1 89.75 334 SER A O 1
ATOM 2585 N N . LEU A 1 335 ? 6.617 -35.5 -25.984 1 90.12 335 LEU A N 1
ATOM 2586 C CA . LEU A 1 335 ? 6.242 -34.469 -26.938 1 90.12 335 LEU A CA 1
ATOM 2587 C C . LEU A 1 335 ? 5.117 -33.594 -26.375 1 90.12 335 LEU A C 1
ATOM 2589 O O . LEU A 1 335 ? 3.973 -33.688 -26.828 1 90.12 335 LEU A O 1
ATOM 2593 N N . PRO A 1 336 ? 5.418 -32.625 -25.562 1 88.81 336 PRO A N 1
ATOM 2594 C CA . PRO A 1 336 ? 4.406 -31.797 -24.875 1 88.81 336 PRO A CA 1
ATOM 2595 C C . PRO A 1 336 ? 3.58 -30.953 -25.844 1 88.81 336 PRO A C 1
ATOM 2597 O O . PRO A 1 336 ? 2.424 -30.641 -25.562 1 88.81 336 PRO A O 1
ATOM 2600 N N . PHE A 1 337 ? 4.059 -30.609 -27.062 1 90.19 337 PHE A N 1
ATOM 2601 C CA . PHE A 1 337 ? 3.346 -29.75 -28 1 90.19 337 PHE A CA 1
ATOM 2602 C C . PHE A 1 337 ? 2.047 -30.406 -28.453 1 90.19 337 PHE A C 1
ATOM 2604 O O . PHE A 1 337 ? 1.154 -29.734 -28.969 1 90.19 337 PHE A O 1
ATOM 2611 N N . LEU A 1 338 ? 1.936 -31.766 -28.266 1 89.25 338 LEU A N 1
ATOM 2612 C CA . LEU A 1 338 ? 0.71 -32.438 -28.672 1 89.25 338 LEU A CA 1
ATOM 2613 C C . LEU A 1 338 ? -0.458 -32.031 -27.781 1 89.25 338 LEU A C 1
ATOM 2615 O O . LEU A 1 338 ? -1.616 -32.094 -28.203 1 89.25 338 LEU A O 1
ATOM 2619 N N . ASN A 1 339 ? -0.127 -31.672 -26.547 1 90.38 339 ASN A N 1
ATOM 2620 C CA . ASN A 1 339 ? -1.12 -31.078 -25.656 1 90.38 339 ASN A CA 1
ATOM 2621 C C . ASN A 1 339 ? -1.134 -29.547 -25.781 1 90.38 339 ASN A C 1
ATOM 2623 O O . ASN A 1 339 ? -0.937 -28.844 -24.797 1 90.38 339 ASN A O 1
ATOM 2627 N N . TRP A 1 340 ? -1.38 -29.047 -26.953 1 90.19 340 TRP A N 1
ATOM 2628 C CA . TRP A 1 340 ? -1.157 -27.656 -27.344 1 90.19 340 TRP A CA 1
ATOM 2629 C C . TRP A 1 340 ? -2.033 -26.719 -26.531 1 90.19 340 TRP A C 1
ATOM 2631 O O . TRP A 1 340 ? -1.613 -25.594 -26.203 1 90.19 340 TRP A O 1
ATOM 2641 N N . ASN A 1 341 ? -3.279 -27.094 -26.188 1 89.62 341 ASN A N 1
ATOM 2642 C CA . ASN A 1 341 ? -4.195 -26.219 -25.453 1 89.62 341 ASN A CA 1
ATOM 2643 C C . ASN A 1 341 ? -3.68 -25.906 -24.062 1 89.62 341 ASN A C 1
ATOM 2645 O O . ASN A 1 341 ? -3.648 -24.75 -23.641 1 89.62 341 ASN A O 1
ATOM 2649 N N . THR A 1 342 ? -3.246 -26.891 -23.312 1 90.75 342 THR A N 1
ATOM 2650 C CA . THR A 1 342 ? -2.701 -26.719 -21.969 1 90.75 342 THR A CA 1
ATOM 2651 C C . THR A 1 342 ? -1.418 -25.891 -22 1 90.75 342 THR A C 1
ATOM 2653 O O . THR A 1 342 ? -1.241 -24.984 -21.203 1 90.75 342 THR A O 1
ATOM 2656 N N . VAL A 1 343 ? -0.508 -26.219 -22.953 1 92.31 343 VAL A N 1
ATOM 2657 C CA . VAL A 1 343 ? 0.766 -25.516 -23.047 1 92.31 343 VAL A CA 1
ATOM 2658 C C . VAL A 1 343 ? 0.521 -24.047 -23.406 1 92.31 343 VAL A C 1
ATOM 2660 O O . VAL A 1 343 ? 1.11 -23.156 -22.812 1 92.31 343 VAL A O 1
ATOM 2663 N N . LYS A 1 344 ? -0.409 -23.828 -24.359 1 93.25 344 LYS A N 1
ATOM 2664 C CA . LYS A 1 344 ? -0.727 -22.484 -24.812 1 93.25 344 LYS A CA 1
ATOM 2665 C C . LYS A 1 344 ? -1.173 -21.609 -23.641 1 93.25 344 LYS A C 1
ATOM 2667 O O . LYS A 1 344 ? -0.646 -20.5 -23.453 1 93.25 344 LYS A O 1
ATOM 2672 N N . TRP A 1 345 ? -2.105 -22.047 -22.828 1 93.38 345 TRP A N 1
ATOM 2673 C CA . TRP A 1 345 ? -2.67 -21.219 -21.781 1 93.38 345 TRP A CA 1
ATOM 2674 C C . TRP A 1 345 ? -1.672 -21.031 -20.641 1 93.38 345 TRP A C 1
ATOM 2676 O O . TRP A 1 345 ? -1.641 -19.969 -20 1 93.38 345 TRP A O 1
ATOM 2686 N N . ASN A 1 346 ? -0.816 -22.016 -20.406 1 92.88 346 ASN A N 1
ATOM 2687 C CA . ASN A 1 346 ? 0.246 -21.844 -19.422 1 92.88 346 ASN A CA 1
ATOM 2688 C C . ASN A 1 346 ? 1.224 -20.75 -19.844 1 92.88 346 ASN A C 1
ATOM 2690 O O . ASN A 1 346 ? 1.684 -19.969 -19.016 1 92.88 346 ASN A O 1
ATOM 2694 N N . VAL A 1 347 ? 1.549 -20.719 -21.125 1 94.12 347 VAL A N 1
ATOM 2695 C CA . VAL A 1 347 ? 2.422 -19.672 -21.641 1 94.12 347 VAL A CA 1
ATOM 2696 C C . VAL A 1 347 ? 1.751 -18.312 -21.484 1 94.12 347 VAL A C 1
ATOM 2698 O O . VAL A 1 347 ? 2.373 -17.359 -21 1 94.12 347 VAL A O 1
ATOM 2701 N N . LYS A 1 348 ? 0.432 -18.188 -21.812 1 95.12 348 LYS A N 1
ATOM 2702 C CA . LYS A 1 348 ? -0.293 -16.938 -21.688 1 95.12 348 LYS A CA 1
ATOM 2703 C C . LYS A 1 348 ? -0.354 -16.469 -20.234 1 95.12 348 LYS A C 1
ATOM 2705 O O . LYS A 1 348 ? -0.232 -15.273 -19.953 1 95.12 348 LYS A O 1
ATOM 2710 N N . ILE A 1 349 ? -0.526 -17.375 -19.281 1 94.62 349 ILE A N 1
ATOM 2711 C CA . ILE A 1 349 ? -0.537 -17.062 -17.859 1 94.62 349 ILE A CA 1
ATOM 2712 C C . ILE A 1 349 ? 0.825 -16.5 -17.453 1 94.62 349 ILE A C 1
ATOM 2714 O O . ILE A 1 349 ? 0.904 -15.492 -16.75 1 94.62 349 ILE A O 1
ATOM 2718 N N . SER A 1 350 ? 1.922 -17.172 -17.906 1 95.62 350 SER A N 1
ATOM 2719 C CA . SER A 1 350 ? 3.262 -16.703 -17.562 1 95.62 350 SER A CA 1
ATOM 2720 C C . SER A 1 350 ? 3.529 -15.32 -18.141 1 95.62 350 SER A C 1
ATOM 2722 O O . SER A 1 350 ? 4.203 -14.5 -17.531 1 95.62 350 SER A O 1
ATOM 2724 N N . GLU A 1 351 ? 3.006 -15.047 -19.359 1 95.5 351 GLU A N 1
ATOM 2725 C CA . GLU A 1 351 ? 3.135 -13.727 -19.969 1 95.5 351 GLU A CA 1
ATOM 2726 C C . GLU A 1 351 ? 2.404 -12.664 -19.156 1 95.5 351 GLU A C 1
ATOM 2728 O O . GLU A 1 351 ? 2.904 -11.555 -19 1 95.5 351 GLU A O 1
ATOM 2733 N N . ALA A 1 352 ? 1.218 -12.992 -18.688 1 95.19 352 ALA A N 1
ATOM 2734 C CA . ALA A 1 352 ? 0.469 -12.07 -17.828 1 95.19 352 ALA A CA 1
ATOM 2735 C C . ALA A 1 352 ? 1.233 -11.758 -16.547 1 95.19 352 ALA A C 1
ATOM 2737 O O . ALA A 1 352 ? 1.262 -10.609 -16.109 1 95.19 352 ALA A O 1
ATOM 2738 N N . ASP A 1 353 ? 1.87 -12.758 -15.992 1 95.44 353 ASP A N 1
ATOM 2739 C CA . ASP A 1 353 ? 2.68 -12.555 -14.789 1 95.44 353 ASP A CA 1
ATOM 2740 C C . ASP A 1 353 ? 3.855 -11.625 -15.07 1 95.44 353 ASP A C 1
ATOM 2742 O O . ASP A 1 353 ? 4.176 -10.758 -14.258 1 95.44 353 ASP A O 1
ATOM 2746 N N . TYR A 1 354 ? 4.477 -11.812 -16.203 1 96.94 354 TYR A N 1
ATOM 2747 C CA . TYR A 1 354 ? 5.562 -10.93 -16.625 1 96.94 354 TYR A CA 1
ATOM 2748 C C . TYR A 1 354 ? 5.07 -9.5 -16.766 1 96.94 354 TYR A C 1
ATOM 2750 O O . TYR A 1 354 ? 5.723 -8.562 -16.297 1 96.94 354 TYR A O 1
ATOM 2758 N N . GLU A 1 355 ? 3.922 -9.32 -17.438 1 96.31 355 GLU A N 1
ATOM 2759 C CA . GLU A 1 355 ? 3.389 -7.977 -17.625 1 96.31 355 GLU A CA 1
ATOM 2760 C C . GLU A 1 355 ? 3.088 -7.301 -16.297 1 96.31 355 GLU A C 1
ATOM 2762 O O . GLU A 1 355 ? 3.309 -6.098 -16.141 1 96.31 355 GLU A O 1
ATOM 2767 N N . THR A 1 356 ? 2.602 -8.031 -15.359 1 96.5 356 THR A N 1
ATOM 2768 C CA . THR A 1 356 ? 2.357 -7.508 -14.023 1 96.5 356 THR A CA 1
ATOM 2769 C C . THR A 1 356 ? 3.66 -7.047 -13.375 1 96.5 356 THR A C 1
ATOM 2771 O O . THR A 1 356 ? 3.721 -5.957 -12.805 1 96.5 356 THR A O 1
ATOM 2774 N N . ALA A 1 357 ? 4.707 -7.867 -13.484 1 97.12 357 ALA A N 1
ATOM 2775 C CA . ALA A 1 357 ? 6.012 -7.512 -12.93 1 97.12 357 ALA A CA 1
ATOM 2776 C C . ALA A 1 357 ? 6.562 -6.254 -13.594 1 97.12 357 ALA A C 1
ATOM 2778 O O . ALA A 1 357 ? 7.145 -5.395 -12.93 1 97.12 357 ALA A O 1
ATOM 2779 N N . ARG A 1 358 ? 6.375 -6.125 -14.898 1 96.44 358 ARG A N 1
ATOM 2780 C CA . ARG A 1 358 ? 6.852 -4.961 -15.641 1 96.44 358 ARG A CA 1
ATOM 2781 C C . ARG A 1 358 ? 6.148 -3.689 -15.172 1 96.44 358 ARG A C 1
ATOM 2783 O O . ARG A 1 358 ? 6.793 -2.664 -14.953 1 96.44 358 ARG A O 1
ATOM 2790 N N . LEU A 1 359 ? 4.844 -3.762 -15.008 1 95.44 359 LEU A N 1
ATOM 2791 C CA . LEU A 1 359 ? 4.07 -2.604 -14.562 1 95.44 359 LEU A CA 1
ATOM 2792 C C . LEU A 1 359 ? 4.449 -2.209 -13.141 1 95.44 359 LEU A C 1
ATOM 2794 O O . LEU A 1 359 ? 4.527 -1.021 -12.82 1 95.44 359 LEU A O 1
ATOM 2798 N N . ASN A 1 360 ? 4.676 -3.197 -12.258 1 96.56 360 ASN A N 1
ATOM 2799 C CA . ASN A 1 360 ? 5.152 -2.912 -10.906 1 96.56 360 ASN A CA 1
ATOM 2800 C C . ASN A 1 360 ? 6.492 -2.182 -10.93 1 96.56 360 ASN A C 1
ATOM 2802 O O . ASN A 1 360 ? 6.699 -1.235 -10.164 1 96.56 360 ASN A O 1
ATOM 2806 N N . TYR A 1 361 ? 7.371 -2.646 -11.797 1 96.5 361 TYR A N 1
ATOM 2807 C CA . TYR A 1 361 ? 8.688 -2.037 -11.945 1 96.5 361 TYR A CA 1
ATOM 2808 C C . TYR A 1 361 ? 8.57 -0.596 -12.43 1 96.5 361 TYR A C 1
ATOM 2810 O O . TYR A 1 361 ? 9.156 0.314 -11.828 1 96.5 361 TYR A O 1
ATOM 2818 N N . GLU A 1 362 ? 7.75 -0.31 -13.398 1 94.56 362 GLU A N 1
ATOM 2819 C CA . GLU A 1 362 ? 7.547 1.031 -13.938 1 94.56 362 GLU A CA 1
ATOM 2820 C C . GLU A 1 362 ? 6.922 1.955 -12.898 1 94.56 362 GLU A C 1
ATOM 2822 O O . GLU A 1 362 ? 7.344 3.102 -12.742 1 94.56 362 GLU A O 1
ATOM 2827 N N . LYS A 1 363 ? 5.969 1.501 -12.203 1 95.5 363 LYS A N 1
ATOM 2828 C CA . LYS A 1 363 ? 5.32 2.273 -11.148 1 95.5 363 LYS A CA 1
ATOM 2829 C C . LYS A 1 363 ? 6.316 2.66 -10.055 1 95.5 363 LYS A C 1
ATOM 2831 O O . LYS A 1 363 ? 6.305 3.793 -9.57 1 95.5 363 LYS A O 1
ATOM 2836 N N . SER A 1 364 ? 7.172 1.698 -9.703 1 96.56 364 SER A N 1
ATOM 2837 C CA . SER A 1 364 ? 8.125 1.943 -8.625 1 96.56 364 SER A CA 1
ATOM 2838 C C . SER A 1 364 ? 9.07 3.09 -8.977 1 96.56 364 SER A C 1
ATOM 2840 O O . SER A 1 364 ? 9.461 3.867 -8.102 1 96.56 364 SER A O 1
ATOM 2842 N N . ILE A 1 365 ? 9.414 3.199 -10.234 1 95.56 365 ILE A N 1
ATOM 2843 C CA . ILE A 1 365 ? 10.297 4.273 -10.68 1 95.56 365 ILE A CA 1
ATOM 2844 C C . ILE A 1 365 ? 9.586 5.617 -10.523 1 95.56 365 ILE A C 1
ATOM 2846 O O . ILE A 1 365 ? 10.141 6.547 -9.93 1 95.56 365 ILE A O 1
ATOM 2850 N N . THR A 1 366 ? 8.352 5.734 -11 1 95.62 366 THR A N 1
ATOM 2851 C CA . THR A 1 366 ? 7.59 6.977 -10.922 1 95.62 366 THR A CA 1
ATOM 2852 C C . THR A 1 366 ? 7.383 7.387 -9.469 1 95.62 366 THR A C 1
ATOM 2854 O O . THR A 1 366 ? 7.598 8.547 -9.109 1 95.62 366 THR A O 1
ATOM 2857 N N . VAL A 1 367 ? 7.055 6.438 -8.633 1 96.44 367 VAL A N 1
ATOM 2858 C CA . VAL A 1 367 ? 6.801 6.707 -7.219 1 96.44 367 VAL A CA 1
ATOM 2859 C C . VAL A 1 367 ? 8.094 7.176 -6.543 1 96.44 367 VAL A C 1
ATOM 2861 O O . VAL A 1 367 ? 8.078 8.125 -5.758 1 96.44 367 VAL A O 1
ATOM 2864 N N . ALA A 1 368 ? 9.203 6.539 -6.883 1 96.69 368 ALA A N 1
ATOM 2865 C CA . ALA A 1 368 ? 10.492 6.895 -6.293 1 96.69 368 ALA A CA 1
ATOM 2866 C C . ALA A 1 368 ? 10.891 8.32 -6.676 1 96.69 368 ALA A C 1
ATOM 2868 O O . ALA A 1 368 ? 11.352 9.094 -5.832 1 96.69 368 ALA A O 1
ATOM 2869 N N . LEU A 1 369 ? 10.711 8.688 -7.945 1 96.5 369 LEU A N 1
ATOM 2870 C CA . LEU A 1 369 ? 11.047 10.031 -8.414 1 96.5 369 LEU A CA 1
ATOM 2871 C C . LEU A 1 369 ? 10.203 11.086 -7.699 1 96.5 369 LEU A C 1
ATOM 2873 O O . LEU A 1 369 ? 10.727 12.094 -7.23 1 96.5 369 LEU A O 1
ATOM 2877 N N . ASN A 1 370 ? 8.93 10.844 -7.598 1 96.44 370 ASN A N 1
ATOM 2878 C CA . ASN A 1 370 ? 8.023 11.773 -6.926 1 96.44 370 ASN A CA 1
ATOM 2879 C C . ASN A 1 370 ? 8.352 11.883 -5.438 1 96.44 370 ASN A C 1
ATOM 2881 O O . ASN A 1 370 ? 8.195 12.953 -4.848 1 96.44 370 ASN A O 1
ATOM 2885 N N . ASP A 1 371 ? 8.82 10.805 -4.832 1 95.94 371 ASP A N 1
ATOM 2886 C CA . ASP A 1 371 ? 9.227 10.82 -3.43 1 95.94 371 ASP A CA 1
ATOM 2887 C C . ASP A 1 371 ? 10.383 11.789 -3.203 1 95.94 371 ASP A C 1
ATOM 2889 O O . ASP A 1 371 ? 10.328 12.633 -2.309 1 95.94 371 ASP A O 1
ATOM 2893 N N . VAL A 1 372 ? 11.398 11.664 -4.02 1 96.19 372 VAL A N 1
ATOM 2894 C CA . VAL A 1 372 ? 12.586 12.508 -3.865 1 96.19 372 VAL A CA 1
ATOM 2895 C C . VAL A 1 372 ? 12.211 13.969 -4.094 1 96.19 372 VAL A C 1
ATOM 2897 O O . VAL A 1 372 ? 12.578 14.844 -3.307 1 96.19 372 VAL A O 1
ATOM 2900 N N . ASP A 1 373 ? 11.414 14.234 -5.094 1 96.44 373 ASP A N 1
ATOM 2901 C CA . ASP A 1 373 ? 10.984 15.594 -5.414 1 96.44 373 ASP A CA 1
ATOM 2902 C C . ASP A 1 373 ? 10.227 16.219 -4.246 1 96.44 373 ASP A C 1
ATOM 2904 O O . ASP A 1 373 ? 10.531 17.344 -3.838 1 96.44 373 ASP A O 1
ATOM 2908 N N . THR A 1 374 ? 9.328 15.516 -3.701 1 96.75 374 THR A N 1
ATOM 2909 C CA . THR A 1 374 ? 8.508 16.016 -2.602 1 96.75 374 THR A CA 1
ATOM 2910 C C . THR A 1 374 ? 9.352 16.188 -1.341 1 96.75 374 THR A C 1
ATOM 2912 O O . THR A 1 374 ? 9.188 17.172 -0.614 1 96.75 374 THR A O 1
ATOM 2915 N N . ASN A 1 375 ? 10.234 15.258 -1.096 1 96.94 375 ASN A N 1
ATOM 2916 C CA . ASN A 1 375 ? 11.078 15.359 0.092 1 96.94 375 ASN A CA 1
ATOM 2917 C C . ASN A 1 375 ? 12.055 16.531 -0.011 1 96.94 375 ASN A C 1
ATOM 2919 O O . ASN A 1 375 ? 12.367 17.172 0.994 1 96.94 375 ASN A O 1
ATOM 2923 N N . TYR A 1 376 ? 12.523 16.891 -1.226 1 96.56 376 TYR A N 1
ATOM 2924 C CA . TYR A 1 376 ? 13.336 18.078 -1.431 1 96.56 376 TYR A CA 1
ATOM 2925 C C . TYR A 1 376 ? 12.562 19.344 -1.065 1 96.56 376 TYR A C 1
ATOM 2927 O O . TYR A 1 376 ? 13.07 20.203 -0.341 1 96.56 376 TYR A O 1
ATOM 2935 N N . PHE A 1 377 ? 11.383 19.391 -1.559 1 97.19 377 PHE A N 1
ATOM 2936 C CA . PHE A 1 377 ? 10.539 20.531 -1.263 1 97.19 377 PHE A CA 1
ATOM 2937 C C . PHE A 1 377 ? 10.266 20.641 0.233 1 97.19 377 PHE A C 1
ATOM 2939 O O . PHE A 1 377 ? 10.359 21.719 0.818 1 97.19 377 PHE A O 1
ATOM 2946 N N . SER A 1 378 ? 9.969 19.484 0.858 1 96.75 378 SER A N 1
ATOM 2947 C CA . SER A 1 378 ? 9.664 19.438 2.285 1 96.75 378 SER A CA 1
ATOM 2948 C C . SER A 1 378 ? 10.852 19.906 3.119 1 96.75 378 SER A C 1
ATOM 2950 O O . SER A 1 378 ? 10.68 20.609 4.117 1 96.75 378 SER A O 1
ATOM 2952 N N . PHE A 1 379 ? 12.039 19.578 2.736 1 97.12 379 PHE A N 1
ATOM 2953 C CA . PHE A 1 379 ? 13.25 19.969 3.451 1 97.12 379 PHE A CA 1
ATOM 2954 C C . PHE A 1 379 ? 13.43 21.484 3.396 1 97.12 379 PHE A C 1
ATOM 2956 O O . PHE A 1 379 ? 13.695 22.125 4.422 1 97.12 379 PHE A O 1
ATOM 2963 N N . THR A 1 380 ? 13.266 22.047 2.219 1 97 380 THR A N 1
ATOM 2964 C CA . THR A 1 380 ? 13.422 23.484 2.049 1 97 380 THR A CA 1
ATOM 2965 C C . THR A 1 380 ? 12.398 24.25 2.893 1 97 380 THR A C 1
ATOM 2967 O O . THR A 1 380 ? 12.727 25.25 3.521 1 97 380 THR A O 1
ATOM 2970 N N . GLN A 1 381 ? 11.18 23.672 2.924 1 97 381 GLN A N 1
ATOM 2971 C CA . GLN A 1 381 ? 10.133 24.312 3.709 1 97 381 GLN A CA 1
ATOM 2972 C C . GLN A 1 381 ? 10.406 24.172 5.203 1 97 381 GLN A C 1
ATOM 2974 O O . GLN A 1 381 ? 10.117 25.094 5.977 1 97 381 GLN A O 1
ATOM 2979 N N . ALA A 1 382 ? 10.93 23.031 5.609 1 96.81 382 ALA A N 1
ATOM 2980 C CA . ALA A 1 382 ? 11.258 22.828 7.02 1 96.81 382 ALA A CA 1
ATOM 2981 C C . ALA A 1 382 ? 12.312 23.812 7.488 1 96.81 382 ALA A C 1
ATOM 2983 O O . ALA A 1 382 ? 12.227 24.359 8.594 1 96.81 382 ALA A O 1
ATOM 2984 N N . LYS A 1 383 ? 13.281 24.156 6.695 1 96.25 383 LYS A N 1
ATOM 2985 C CA . LYS A 1 383 ? 14.32 25.141 7.027 1 96.25 383 LYS A CA 1
ATOM 2986 C C . LYS A 1 383 ? 13.727 26.531 7.168 1 96.25 383 LYS A C 1
ATOM 2988 O O . LYS A 1 383 ? 14.078 27.266 8.094 1 96.25 383 LYS A O 1
ATOM 2993 N N . LYS A 1 384 ? 12.852 26.844 6.25 1 96.31 384 LYS A N 1
ATOM 2994 C CA . LYS A 1 384 ? 12.195 28.141 6.32 1 96.31 384 LYS A CA 1
ATOM 2995 C C . LYS A 1 384 ? 11.367 28.281 7.598 1 96.31 384 LYS A C 1
ATOM 2997 O O . LYS A 1 384 ? 11.391 29.328 8.258 1 96.31 384 LYS A O 1
ATOM 3002 N N . ARG A 1 385 ? 10.703 27.203 7.965 1 96.12 385 ARG A N 1
ATOM 3003 C CA . ARG A 1 385 ? 9.883 27.203 9.172 1 96.12 385 ARG A CA 1
ATOM 3004 C C . ARG A 1 385 ? 10.742 27.375 10.422 1 96.12 385 ARG A C 1
ATOM 3006 O O . ARG A 1 385 ? 10.344 28.062 11.367 1 96.12 385 ARG A O 1
ATOM 3013 N N . PHE A 1 386 ? 11.883 26.766 10.477 1 96.44 386 PHE A N 1
ATOM 3014 C CA . PHE A 1 386 ? 12.789 26.875 11.617 1 96.44 386 PHE A CA 1
ATOM 3015 C C . PHE A 1 386 ? 13.273 28.312 11.781 1 96.44 386 PHE A C 1
ATOM 3017 O O . PHE A 1 386 ? 13.25 28.859 12.891 1 96.44 386 PHE A O 1
ATOM 3024 N N . THR A 1 387 ? 13.625 28.953 10.664 1 96.19 387 THR A N 1
ATOM 3025 C CA . THR A 1 387 ? 14.086 30.328 10.695 1 96.19 387 THR A CA 1
ATOM 3026 C C . THR A 1 387 ? 12.969 31.266 11.164 1 96.19 387 THR A C 1
ATOM 3028 O O . THR A 1 387 ? 13.195 32.125 12 1 96.19 387 THR A O 1
ATOM 3031 N N . ASN A 1 388 ? 11.758 31 10.656 1 95.06 388 ASN A N 1
ATOM 3032 C CA . ASN A 1 388 ? 10.617 31.812 11.062 1 95.06 388 ASN A CA 1
ATOM 3033 C C . ASN A 1 388 ? 10.305 31.656 12.547 1 95.06 388 ASN A C 1
ATOM 3035 O O . ASN A 1 388 ? 9.953 32.625 13.227 1 95.06 388 ASN A O 1
ATOM 3039 N N . ALA A 1 389 ? 10.445 30.438 13.031 1 95.81 389 ALA A N 1
ATOM 3040 C CA . ALA A 1 389 ? 10.172 30.156 14.438 1 95.81 389 ALA A CA 1
ATOM 3041 C C . ALA A 1 389 ? 11.156 30.891 15.344 1 95.81 389 ALA A C 1
ATOM 3043 O O . ALA A 1 389 ? 10.766 31.438 16.375 1 95.81 389 ALA A O 1
ATOM 3044 N N . GLN A 1 390 ? 12.406 30.984 14.961 1 96 390 GLN A N 1
ATOM 3045 C CA . GLN A 1 390 ? 13.422 31.703 15.727 1 96 390 GLN A CA 1
ATOM 3046 C C . GLN A 1 390 ? 13.125 33.188 15.773 1 96 390 GLN A C 1
ATOM 3048 O O . GLN A 1 390 ? 13.211 33.812 16.844 1 96 390 GLN A O 1
ATOM 3053 N N . LYS A 1 391 ? 12.742 33.75 14.656 1 94.94 391 LYS A N 1
ATOM 3054 C CA . LYS A 1 391 ? 12.406 35.156 14.602 1 94.94 391 LYS A CA 1
ATOM 3055 C C . LYS A 1 391 ? 11.188 35.469 15.461 1 94.94 391 LYS A C 1
ATOM 3057 O O . LYS A 1 391 ? 11.164 36.469 16.188 1 94.94 391 LYS A O 1
ATOM 3062 N N . THR A 1 392 ? 10.188 34.625 15.344 1 94.44 392 THR A N 1
ATOM 3063 C CA . THR A 1 392 ? 8.961 34.781 16.109 1 94.44 392 THR A CA 1
ATOM 3064 C C . THR A 1 392 ? 9.242 34.781 17.609 1 94.44 392 THR A C 1
ATOM 3066 O O . THR A 1 392 ? 8.672 35.594 18.344 1 94.44 392 THR A O 1
ATOM 3069 N N . TYR A 1 393 ? 10.117 33.938 18.062 1 95.75 393 TYR A N 1
ATOM 3070 C CA . TYR A 1 393 ? 10.469 33.844 19.469 1 95.75 393 TYR A CA 1
ATOM 3071 C C . TYR A 1 393 ? 11.094 35.156 19.969 1 95.75 393 TYR A C 1
ATOM 3073 O O . TYR A 1 393 ? 10.789 35.625 21.062 1 95.75 393 TYR A O 1
ATOM 3081 N N . ILE A 1 394 ? 11.906 35.781 19.188 1 95 394 ILE A N 1
ATOM 3082 C CA . ILE A 1 394 ? 12.578 37.031 19.562 1 95 394 ILE A CA 1
ATOM 3083 C C . ILE A 1 394 ? 11.539 38.125 19.75 1 95 394 ILE A C 1
ATOM 3085 O O . ILE A 1 394 ? 11.578 38.844 20.734 1 95 394 ILE A O 1
ATOM 3089 N N . TYR A 1 395 ? 10.586 38.188 18.812 1 92.62 395 TYR A N 1
ATOM 3090 C CA . TYR A 1 395 ? 9.531 39.188 18.938 1 92.62 395 TYR A CA 1
ATOM 3091 C C . TYR A 1 395 ? 8.68 38.906 20.172 1 92.62 395 TYR A C 1
ATOM 3093 O O . TYR A 1 395 ? 8.297 39.844 20.875 1 92.62 395 TYR A O 1
ATOM 3101 N N . ASN A 1 396 ? 8.383 37.656 20.453 1 95.06 396 ASN A N 1
ATOM 3102 C CA . ASN A 1 396 ? 7.539 37.281 21.578 1 95.06 396 ASN A CA 1
ATOM 3103 C C . ASN A 1 396 ? 8.227 37.594 22.906 1 95.06 396 ASN A C 1
ATOM 3105 O O . ASN A 1 396 ? 7.566 37.969 23.891 1 95.06 396 ASN A O 1
ATOM 3109 N N . GLN A 1 397 ? 9.57 37.5 22.969 1 95.44 397 GLN A N 1
ATOM 3110 C CA . GLN A 1 397 ? 10.328 37.875 24.156 1 95.44 397 GLN A CA 1
ATOM 3111 C C . GLN A 1 397 ? 10.188 39.344 24.453 1 95.44 397 GLN A C 1
ATOM 3113 O O . GLN A 1 397 ? 9.977 39.75 25.609 1 95.44 397 GLN A O 1
ATOM 3118 N N . ARG A 1 398 ? 10.297 40.125 23.422 1 94 398 ARG A N 1
ATOM 3119 C CA . ARG A 1 398 ? 10.164 41.562 23.562 1 94 398 ARG A CA 1
ATOM 3120 C C . ARG A 1 398 ? 8.766 41.938 24.031 1 94 398 ARG A C 1
ATOM 3122 O O . ARG A 1 398 ? 8.609 42.812 24.891 1 94 398 ARG A O 1
ATOM 3129 N N . ILE A 1 399 ? 7.812 41.25 23.5 1 92.5 399 ILE A N 1
ATOM 3130 C CA . ILE A 1 399 ? 6.422 41.531 23.844 1 92.5 399 ILE A CA 1
ATOM 3131 C C . ILE A 1 399 ? 6.168 41.188 25.297 1 92.5 399 ILE A C 1
ATOM 3133 O O . ILE A 1 399 ? 5.504 41.906 26.031 1 92.5 399 ILE A O 1
ATOM 3137 N N . THR A 1 400 ? 6.68 40.062 25.734 1 95.25 400 THR A N 1
ATOM 3138 C CA . THR A 1 400 ? 6.527 39.656 27.125 1 95.25 400 THR A CA 1
ATOM 3139 C C . THR A 1 400 ? 7.188 40.656 28.062 1 95.25 400 THR A C 1
ATOM 3141 O O . THR A 1 400 ? 6.602 41.031 29.078 1 95.25 400 THR A O 1
ATOM 3144 N N . GLN A 1 401 ? 8.383 41.156 27.766 1 95.44 401 GLN A N 1
ATOM 3145 C CA . GLN A 1 401 ? 9.086 42.125 28.578 1 95.44 401 GLN A CA 1
ATOM 3146 C C . GLN A 1 401 ? 8.312 43.438 28.672 1 95.44 401 GLN A C 1
ATOM 3148 O O . GLN A 1 401 ? 8.25 44.062 29.734 1 95.44 401 GLN A O 1
ATOM 3153 N N . TYR A 1 402 ? 7.715 43.781 27.578 1 92.38 402 TYR A N 1
ATOM 3154 C CA . TYR A 1 402 ? 6.922 45 27.531 1 92.38 402 TYR A CA 1
ATOM 3155 C C . TYR A 1 402 ? 5.746 44.938 28.5 1 92.38 402 TYR A C 1
ATOM 3157 O O . TYR A 1 402 ? 5.547 45.844 29.312 1 92.38 402 TYR A O 1
ATOM 3165 N N . TYR A 1 403 ? 4.992 43.875 28.469 1 93.19 403 TYR A N 1
ATOM 3166 C CA . TYR A 1 403 ? 3.797 43.75 29.297 1 93.19 403 TYR A CA 1
ATOM 3167 C C . TYR A 1 403 ? 4.164 43.531 30.75 1 93.19 403 TYR A C 1
ATOM 3169 O O . TYR A 1 403 ? 3.453 43.969 31.656 1 93.19 403 TYR A O 1
ATOM 3177 N N . ARG A 1 404 ? 5.293 42.875 30.984 1 93.94 404 ARG A N 1
ATOM 3178 C CA . ARG A 1 404 ? 5.781 42.75 32.344 1 93.94 404 ARG A CA 1
ATOM 3179 C C . ARG A 1 404 ? 6.082 44.094 32.969 1 93.94 404 ARG A C 1
ATOM 3181 O O . ARG A 1 404 ? 5.672 44.375 34.094 1 93.94 404 ARG A O 1
ATOM 3188 N N . ASN A 1 405 ? 6.77 44.969 32.219 1 93.75 405 ASN A N 1
ATOM 3189 C CA . ASN A 1 405 ? 7.102 46.312 32.688 1 93.75 405 ASN A CA 1
ATOM 3190 C C . ASN A 1 405 ? 5.852 47.156 32.938 1 93.75 405 ASN A C 1
ATOM 3192 O O . ASN A 1 405 ? 5.777 47.875 33.938 1 93.75 405 ASN A O 1
ATOM 3196 N N . ARG A 1 406 ? 4.902 47.031 32.156 1 91.69 406 ARG A N 1
ATOM 3197 C CA . ARG A 1 406 ? 3.664 47.781 32.312 1 91.69 406 ARG A CA 1
ATOM 3198 C C . ARG A 1 406 ? 2.887 47.312 33.531 1 91.69 406 ARG A C 1
ATOM 3200 O O . ARG A 1 406 ? 2.293 48.125 34.25 1 91.69 406 ARG A O 1
ATOM 3207 N N . TYR A 1 407 ? 2.877 46.062 33.719 1 92.38 407 TYR A N 1
ATOM 3208 C CA . TYR A 1 407 ? 2.217 45.531 34.938 1 92.38 407 TYR A CA 1
ATOM 3209 C C . TYR A 1 407 ? 2.898 46.062 36.188 1 92.38 407 TYR A C 1
ATOM 3211 O O . TYR A 1 407 ? 2.229 46.5 37.125 1 92.38 407 TYR A O 1
ATOM 3219 N N . ASN A 1 408 ? 4.18 46.062 36.188 1 91.06 408 ASN A N 1
ATOM 3220 C CA . ASN A 1 408 ? 4.945 46.5 37.344 1 91.06 408 ASN A CA 1
ATOM 3221 C C . ASN A 1 408 ? 4.738 48 37.594 1 91.06 408 ASN A C 1
ATOM 3223 O O . ASN A 1 408 ? 4.812 48.438 38.719 1 91.06 408 ASN A O 1
ATOM 3227 N N . ALA A 1 409 ? 4.402 48.688 36.469 1 92.19 409 ALA A N 1
ATOM 3228 C CA . ALA A 1 409 ? 4.148 50.125 36.594 1 92.19 409 ALA A CA 1
ATOM 3229 C C . ALA A 1 409 ? 2.691 50.406 36.938 1 92.19 409 ALA A C 1
ATOM 3231 O O . ALA A 1 409 ? 2.303 51.562 37.156 1 92.19 409 ALA A O 1
ATOM 3232 N N . GLY A 1 410 ? 1.844 49.312 37.031 1 89.19 410 GLY A N 1
ATOM 3233 C CA . GLY A 1 410 ? 0.448 49.438 37.406 1 89.19 410 GLY A CA 1
ATOM 3234 C C . GLY A 1 410 ? -0.445 49.906 36.281 1 89.19 410 GLY A C 1
ATOM 3235 O O . GLY A 1 410 ? -1.579 50.312 36.5 1 89.19 410 GLY A O 1
ATOM 3236 N N . VAL A 1 411 ? 0.011 49.781 35.062 1 87.69 411 VAL A N 1
ATOM 3237 C CA . VAL A 1 411 ? -0.731 50.375 33.969 1 87.69 411 VAL A CA 1
ATOM 3238 C C . VAL A 1 411 ? -1.349 49.281 33.094 1 87.69 411 VAL A C 1
ATOM 3240 O O . VAL A 1 411 ? -2.051 49.562 32.125 1 87.69 411 VAL A O 1
ATOM 3243 N N . SER A 1 412 ? -1.028 48.031 33.375 1 87.69 412 SER A N 1
ATOM 3244 C CA . SER A 1 412 ? -1.638 46.938 32.625 1 87.69 412 SER A CA 1
ATOM 3245 C C . SER A 1 412 ? -2.055 45.812 33.562 1 87.69 412 SER A C 1
ATOM 3247 O O . SER A 1 412 ? -1.534 45.688 34.688 1 87.69 412 SER A O 1
ATOM 3249 N N . GLU A 1 413 ? -3.041 45 33.031 1 89.38 413 GLU A N 1
ATOM 3250 C CA . GLU A 1 413 ? -3.521 43.875 33.812 1 89.38 413 GLU A CA 1
ATOM 3251 C C . GLU A 1 413 ? -2.562 42.688 33.688 1 89.38 413 GLU A C 1
ATOM 3253 O O . GLU A 1 413 ? -1.845 42.531 32.719 1 89.38 413 GLU A O 1
ATOM 3258 N N . LEU A 1 414 ? -2.602 41.844 34.75 1 90.56 414 LEU A N 1
ATOM 3259 C CA . LEU A 1 414 ? -1.772 40.656 34.75 1 90.56 414 LEU A CA 1
ATOM 3260 C C . LEU A 1 414 ? -2.068 39.781 33.562 1 90.56 414 LEU A C 1
ATOM 3262 O O . LEU A 1 414 ? -1.167 39.125 33.031 1 90.56 414 LEU A O 1
ATOM 3266 N N . ARG A 1 415 ? -3.33 39.75 33.156 1 90.69 415 ARG A N 1
ATOM 3267 C CA . ARG A 1 415 ? -3.768 38.906 32.062 1 90.69 415 ARG A CA 1
ATOM 3268 C C . ARG A 1 415 ? -2.932 39.156 30.797 1 90.69 415 ARG A C 1
ATOM 3270 O O . ARG A 1 415 ? -2.605 38.25 30.062 1 90.69 415 ARG A O 1
ATOM 3277 N N . GLU A 1 416 ? -2.566 40.375 30.578 1 91.44 416 GLU A N 1
ATOM 3278 C CA . GLU A 1 416 ? -1.789 40.719 29.391 1 91.44 416 GLU A CA 1
ATOM 3279 C C . GLU A 1 416 ? -0.373 40.156 29.469 1 91.44 416 GLU A C 1
ATOM 3281 O O . GLU A 1 416 ? 0.149 39.625 28.484 1 91.44 416 GLU A O 1
ATOM 3286 N N . TRP A 1 417 ? 0.232 40.25 30.625 1 93.06 417 TRP A N 1
ATOM 3287 C CA . TRP A 1 417 ? 1.555 39.688 30.859 1 93.06 417 TRP A CA 1
ATOM 3288 C C . TRP A 1 417 ? 1.53 38.188 30.688 1 93.06 417 TRP A C 1
ATOM 3290 O O . TRP A 1 417 ? 2.342 37.625 29.953 1 93.06 417 TRP A O 1
ATOM 3300 N N . LEU A 1 418 ? 0.524 37.562 31.25 1 93.94 418 LEU A N 1
ATOM 3301 C CA . LEU A 1 418 ? 0.431 36.125 31.219 1 93.94 418 LEU A CA 1
ATOM 3302 C C . LEU A 1 418 ? 0.183 35.625 29.781 1 93.94 418 LEU A C 1
ATOM 3304 O O . LEU A 1 418 ? 0.751 34.625 29.359 1 93.94 418 LEU A O 1
ATOM 3308 N N . THR A 1 419 ? -0.666 36.281 29.094 1 93.06 419 THR A N 1
ATOM 3309 C CA . THR A 1 419 ? -0.946 35.938 27.703 1 93.06 419 THR A CA 1
ATOM 3310 C C . THR A 1 419 ? 0.314 36.031 26.859 1 93.06 419 THR A C 1
ATOM 3312 O O . THR A 1 419 ? 0.607 35.156 26.047 1 93.06 419 THR A O 1
ATOM 3315 N N . ALA A 1 420 ? 1.052 37.094 27 1 93.31 420 ALA A N 1
ATOM 3316 C CA . ALA A 1 420 ? 2.307 37.312 26.266 1 93.31 420 ALA A CA 1
ATOM 3317 C C . ALA A 1 420 ? 3.32 36.219 26.641 1 93.31 420 ALA A C 1
ATOM 3319 O O . ALA A 1 420 ? 4.008 35.688 25.766 1 93.31 420 ALA A O 1
ATOM 3320 N N . ALA A 1 421 ? 3.391 35.938 27.922 1 95.06 421 ALA A N 1
ATOM 3321 C CA . ALA A 1 421 ? 4.316 34.906 28.406 1 95.06 421 ALA A CA 1
ATOM 3322 C C . ALA A 1 421 ? 3.975 33.562 27.812 1 95.06 421 ALA A C 1
ATOM 3324 O O . ALA A 1 421 ? 4.867 32.812 27.406 1 95.06 421 ALA A O 1
ATOM 3325 N N . ASN A 1 422 ? 2.717 33.312 27.812 1 94.44 422 ASN A N 1
ATOM 3326 C CA . ASN A 1 422 ? 2.27 32.031 27.234 1 94.44 422 ASN A CA 1
ATOM 3327 C C . ASN A 1 422 ? 2.658 31.938 25.75 1 94.44 422 ASN A C 1
ATOM 3329 O O . ASN A 1 422 ? 3.098 30.875 25.297 1 94.44 422 ASN A O 1
ATOM 3333 N N . THR A 1 423 ? 2.473 32.969 25.031 1 94.06 423 THR A N 1
ATOM 3334 C CA . THR A 1 423 ? 2.818 33 23.609 1 94.06 423 THR A CA 1
ATOM 3335 C C . THR A 1 423 ? 4.324 32.812 23.422 1 94.06 423 THR A C 1
ATOM 3337 O O . THR A 1 423 ? 4.758 32.094 22.516 1 94.06 423 THR A O 1
ATOM 3340 N N . GLU A 1 424 ? 5.113 33.469 24.266 1 95.5 424 GLU A N 1
ATOM 3341 C CA . GLU A 1 424 ? 6.566 33.344 24.219 1 95.5 424 GLU A CA 1
ATOM 3342 C C . GLU A 1 424 ? 6.984 31.891 24.484 1 95.5 424 GLU A C 1
ATOM 3344 O O . GLU A 1 424 ? 7.781 31.328 23.734 1 95.5 424 GLU A O 1
ATOM 3349 N N . LYS A 1 425 ? 6.402 31.328 25.562 1 96.56 425 LYS A N 1
ATOM 3350 C CA . LYS A 1 425 ? 6.77 29.969 25.938 1 96.56 425 LYS A CA 1
ATOM 3351 C C . LYS A 1 425 ? 6.371 28.969 24.844 1 96.56 425 LYS A C 1
ATOM 3353 O O . LYS A 1 425 ? 7.125 28.047 24.531 1 96.56 425 LYS A O 1
ATOM 3358 N N . ASN A 1 426 ? 5.207 29.156 24.234 1 94.75 426 ASN A N 1
ATOM 3359 C CA . ASN A 1 426 ? 4.777 28.312 23.109 1 94.75 426 ASN A CA 1
ATOM 3360 C C . ASN A 1 426 ? 5.707 28.438 21.922 1 94.75 426 ASN A C 1
ATOM 3362 O O . ASN A 1 426 ? 5.965 27.469 21.203 1 94.75 426 ASN A O 1
ATOM 3366 N N . SER A 1 427 ? 6.145 29.625 21.609 1 95.88 427 SER A N 1
ATOM 3367 C CA . SER A 1 427 ? 7.062 29.844 20.5 1 95.88 427 SER A CA 1
ATOM 3368 C C . SER A 1 427 ? 8.406 29.172 20.75 1 95.88 427 SER A C 1
ATOM 3370 O O . SER A 1 427 ? 9.062 28.719 19.812 1 95.88 427 SER A O 1
ATOM 3372 N N . GLN A 1 428 ? 8.836 29.125 22.031 1 96 428 GLN A N 1
ATOM 3373 C CA . GLN A 1 428 ? 10.055 28.406 22.391 1 96 428 GLN A CA 1
ATOM 3374 C C . GLN A 1 428 ? 9.93 26.922 22.062 1 96 428 GLN A C 1
ATOM 3376 O O . GLN A 1 428 ? 10.852 26.328 21.5 1 96 428 GLN A O 1
ATOM 3381 N N . LEU A 1 429 ? 8.805 26.328 22.375 1 97.12 429 LEU A N 1
ATOM 3382 C CA . LEU A 1 429 ? 8.523 24.938 22.062 1 97.12 429 LEU A CA 1
ATOM 3383 C C . LEU A 1 429 ? 8.461 24.719 20.562 1 97.12 429 LEU A C 1
ATOM 3385 O O . LEU A 1 429 ? 8.898 23.672 20.062 1 97.12 429 LEU A O 1
ATOM 3389 N N . SER A 1 430 ? 7.941 25.719 19.844 1 96.75 430 SER A N 1
ATOM 3390 C CA . SER A 1 430 ? 7.824 25.641 18.391 1 96.75 430 SER A CA 1
ATOM 3391 C C . SER A 1 430 ? 9.195 25.578 17.734 1 96.75 430 SER A C 1
ATOM 3393 O O . SER A 1 430 ? 9.359 24.922 16.703 1 96.75 430 SER A O 1
ATOM 3395 N N . ILE A 1 431 ? 10.219 26.25 18.266 1 97 431 ILE A N 1
ATOM 3396 C CA . ILE A 1 431 ? 11.57 26.203 17.719 1 97 431 ILE A CA 1
ATOM 3397 C C . ILE A 1 431 ? 12.125 24.781 17.828 1 97 431 ILE A C 1
ATOM 3399 O O . ILE A 1 431 ? 12.734 24.281 16.875 1 97 431 ILE A O 1
ATOM 3403 N N . LEU A 1 432 ? 11.891 24.141 18.969 1 98.06 432 LEU A N 1
ATOM 3404 C CA . LEU A 1 432 ? 12.359 22.766 19.188 1 98.06 432 LEU A CA 1
ATOM 3405 C C . LEU A 1 432 ? 11.734 21.828 18.172 1 98.06 432 LEU A C 1
ATOM 3407 O O . LEU A 1 432 ? 12.43 21.016 17.547 1 98.06 432 LEU A O 1
ATOM 3411 N N . GLN A 1 433 ? 10.422 21.969 17.984 1 97.19 433 GLN A N 1
ATOM 3412 C CA . GLN A 1 433 ? 9.703 21.109 17.031 1 97.19 433 GLN A CA 1
ATOM 3413 C C . GLN A 1 433 ? 10.172 21.375 15.602 1 97.19 433 GLN A C 1
ATOM 3415 O O . GLN A 1 433 ? 10.297 20.438 14.812 1 97.19 433 GLN A O 1
ATOM 3420 N N . ALA A 1 434 ? 10.375 22.625 15.258 1 97.19 434 ALA A N 1
ATOM 3421 C CA . ALA A 1 434 ? 10.812 22.984 13.906 1 97.19 434 ALA A CA 1
ATOM 3422 C C . ALA A 1 434 ? 12.188 22.391 13.609 1 97.19 434 ALA A C 1
ATOM 3424 O O . ALA A 1 434 ? 12.43 21.906 12.492 1 97.19 434 ALA A O 1
ATOM 3425 N N . LYS A 1 435 ? 13.062 22.438 14.602 1 97.56 435 LYS A N 1
ATOM 3426 C CA . LYS A 1 435 ? 14.383 21.844 14.422 1 97.56 435 LYS A CA 1
ATOM 3427 C C . LYS A 1 435 ? 14.281 20.344 14.195 1 97.56 435 LYS A C 1
ATOM 3429 O O . LYS A 1 435 ? 14.938 19.797 13.305 1 97.56 435 LYS A O 1
ATOM 3434 N N . TYR A 1 436 ? 13.492 19.656 14.953 1 97.88 436 TYR A N 1
ATOM 3435 C CA . TYR A 1 436 ? 13.258 18.219 14.766 1 97.88 436 TYR A CA 1
ATOM 3436 C C . TYR A 1 436 ? 12.711 17.938 13.375 1 97.88 436 TYR A C 1
ATOM 3438 O O . TYR A 1 436 ? 13.117 16.969 12.727 1 97.88 436 TYR A O 1
ATOM 3446 N N . ASN A 1 437 ? 11.781 18.812 12.93 1 97.44 437 ASN A N 1
ATOM 3447 C CA . ASN A 1 437 ? 11.195 18.625 11.609 1 97.44 437 ASN A CA 1
ATOM 3448 C C . ASN A 1 437 ? 12.242 18.75 10.508 1 97.44 437 ASN A C 1
ATOM 3450 O O . ASN A 1 437 ? 12.156 18.078 9.477 1 97.44 437 ASN A O 1
ATOM 3454 N N . VAL A 1 438 ? 13.211 19.641 10.688 1 97.38 438 VAL A N 1
ATOM 3455 C CA . VAL A 1 438 ? 14.297 19.75 9.727 1 97.38 438 VAL A CA 1
ATOM 3456 C C . VAL A 1 438 ? 15.078 18.438 9.664 1 97.38 438 VAL A C 1
ATOM 3458 O O . VAL A 1 438 ? 15.359 17.922 8.578 1 97.38 438 VAL A O 1
ATOM 3461 N N . ILE A 1 439 ? 15.391 17.859 10.797 1 97.19 439 ILE A N 1
ATOM 3462 C CA . ILE A 1 439 ? 16.141 16.609 10.867 1 97.19 439 ILE A CA 1
ATOM 3463 C C . ILE A 1 439 ? 15.336 15.477 10.234 1 97.19 439 ILE A C 1
ATOM 3465 O O . ILE A 1 439 ? 15.875 14.664 9.484 1 97.19 439 ILE A O 1
ATOM 3469 N N . GLN A 1 440 ? 14.07 15.461 10.547 1 97 440 GLN A N 1
ATOM 3470 C CA . GLN A 1 440 ? 13.18 14.453 9.969 1 97 440 GLN A CA 1
ATOM 3471 C C . GLN A 1 440 ? 13.141 14.555 8.453 1 97 440 GLN A C 1
ATOM 3473 O O . GLN A 1 440 ? 13.164 13.539 7.754 1 97 440 GLN A O 1
ATOM 3478 N N . ALA A 1 441 ? 13.047 15.797 7.945 1 96.81 441 ALA A N 1
ATOM 3479 C CA . ALA A 1 441 ? 13.016 16.031 6.504 1 96.81 441 ALA A CA 1
ATOM 3480 C C . ALA A 1 441 ? 14.328 15.617 5.852 1 96.81 441 ALA A C 1
ATOM 3482 O O . ALA A 1 441 ? 14.336 15.031 4.762 1 96.81 441 ALA A O 1
ATOM 3483 N N . GLU A 1 442 ? 15.469 15.922 6.527 1 95.75 442 GLU A N 1
ATOM 3484 C CA . GLU A 1 442 ? 16.781 15.492 6.051 1 95.75 442 GLU A CA 1
ATOM 3485 C C . GLU A 1 442 ? 16.859 13.977 5.941 1 95.75 442 GLU A C 1
ATOM 3487 O O . GLU A 1 442 ? 17.25 13.438 4.906 1 95.75 442 GLU A O 1
ATOM 3492 N N . ASN A 1 443 ? 16.469 13.344 6.992 1 96.25 443 ASN A N 1
ATOM 3493 C CA . ASN A 1 443 ? 16.484 11.891 7.043 1 96.25 443 ASN A CA 1
ATOM 3494 C C . ASN A 1 443 ? 15.57 11.281 5.98 1 96.25 443 ASN A C 1
ATOM 3496 O O . ASN A 1 443 ? 15.898 10.242 5.398 1 96.25 443 ASN A O 1
ATOM 3500 N N . ALA A 1 444 ? 14.453 11.922 5.723 1 96.5 444 ALA A N 1
ATOM 3501 C CA . ALA A 1 444 ? 13.523 11.453 4.703 1 96.5 444 ALA A CA 1
ATOM 3502 C C . ALA A 1 444 ? 14.141 11.531 3.312 1 96.5 444 ALA A C 1
ATOM 3504 O O . ALA A 1 444 ? 13.938 10.648 2.479 1 96.5 444 ALA A O 1
ATOM 3505 N N . VAL A 1 445 ? 14.891 12.625 3.066 1 96.44 445 VAL A N 1
ATOM 3506 C CA . VAL A 1 445 ? 15.578 12.773 1.786 1 96.44 445 VAL A CA 1
ATOM 3507 C C . VAL A 1 445 ? 16.609 11.656 1.618 1 96.44 445 VAL A C 1
ATOM 3509 O O . VAL A 1 445 ? 16.625 10.969 0.594 1 96.44 445 VAL A O 1
ATOM 3512 N N . TYR A 1 446 ? 17.422 11.422 2.658 1 96 446 TYR A N 1
ATOM 3513 C CA . TYR A 1 446 ? 18.453 10.398 2.584 1 96 446 TYR A CA 1
ATOM 3514 C C . TYR A 1 446 ? 17.844 9.023 2.379 1 96 446 TYR A C 1
ATOM 3516 O O . TYR A 1 446 ? 18.328 8.227 1.577 1 96 446 TYR A O 1
ATOM 3524 N N . SER A 1 447 ? 16.734 8.766 3.086 1 95 447 SER A N 1
ATOM 3525 C CA . SER A 1 447 ? 16.047 7.488 2.953 1 95 447 SER A CA 1
ATOM 3526 C C . SER A 1 447 ? 15.469 7.316 1.554 1 95 447 SER A C 1
ATOM 3528 O O . SER A 1 447 ? 15.57 6.238 0.963 1 95 447 SER A O 1
ATOM 3530 N N . SER A 1 448 ? 14.891 8.406 0.992 1 95.38 448 SER A N 1
ATOM 3531 C CA . SER A 1 448 ? 14.25 8.328 -0.319 1 95.38 448 SER A CA 1
ATOM 3532 C C . SER A 1 448 ? 15.281 8.156 -1.427 1 95.38 448 SER A C 1
ATOM 3534 O O . SER A 1 448 ? 14.984 7.57 -2.473 1 95.38 448 SER A O 1
ATOM 3536 N N . MET A 1 449 ? 16.516 8.57 -1.205 1 94.5 449 MET A N 1
ATOM 3537 C CA . MET A 1 449 ? 17.594 8.43 -2.182 1 94.5 449 MET A CA 1
ATOM 3538 C C . MET A 1 449 ? 18.469 7.219 -1.861 1 94.5 449 MET A C 1
ATOM 3540 O O . MET A 1 449 ? 19.375 6.875 -2.629 1 94.5 449 MET A O 1
ATOM 3544 N N . ALA A 1 450 ? 18.203 6.66 -0.724 1 95.5 450 ALA A N 1
ATOM 3545 C CA . ALA A 1 450 ? 19 5.539 -0.216 1 95.5 450 ALA A CA 1
ATOM 3546 C C . ALA A 1 450 ? 20.469 5.918 -0.069 1 95.5 450 ALA A C 1
ATOM 3548 O O . ALA A 1 450 ? 21.344 5.215 -0.564 1 95.5 450 ALA A O 1
ATOM 3549 N N . GLY A 1 451 ? 20.719 7.082 0.596 1 94.31 451 GLY A N 1
ATOM 3550 C CA . GLY A 1 451 ? 22.078 7.547 0.849 1 94.31 451 GLY A CA 1
ATOM 3551 C C . GLY A 1 451 ? 22.203 9.055 0.803 1 94.31 451 GLY A C 1
ATOM 3552 O O . GLY A 1 451 ? 21.234 9.758 0.508 1 94.31 451 GLY A O 1
ATOM 3553 N N . TYR A 1 452 ? 23.375 9.477 1.242 1 93.56 452 TYR A N 1
ATOM 3554 C CA . TYR A 1 452 ? 23.766 10.875 1.105 1 93.56 452 TYR A CA 1
ATOM 3555 C C . TYR A 1 452 ? 24.641 11.07 -0.128 1 93.56 452 TYR A C 1
ATOM 3557 O O . TYR A 1 452 ? 25.672 10.406 -0.286 1 93.56 452 TYR A O 1
ATOM 3565 N N . TYR A 1 453 ? 24.25 11.984 -1.006 1 92.31 453 TYR A N 1
ATOM 3566 C CA . TYR A 1 453 ? 24.922 12.195 -2.287 1 92.31 453 TYR A CA 1
ATOM 3567 C C . TYR A 1 453 ? 25.797 13.438 -2.252 1 92.31 453 TYR A C 1
ATOM 3569 O O . TYR A 1 453 ? 25.359 14.492 -1.781 1 92.31 453 TYR A O 1
ATOM 3577 N N . SER A 1 454 ? 26.953 13.266 -2.676 1 90.19 454 SER A N 1
ATOM 3578 C CA . SER A 1 454 ? 27.875 14.375 -2.84 1 90.19 454 SER A CA 1
ATOM 3579 C C . SER A 1 454 ? 28.562 14.328 -4.199 1 90.19 454 SER A C 1
ATOM 3581 O O . SER A 1 454 ? 28.625 13.273 -4.84 1 90.19 454 SER A O 1
ATOM 3583 N N . VAL A 1 455 ? 28.891 15.477 -4.73 1 87.62 455 VAL A N 1
ATOM 3584 C CA . VAL A 1 455 ? 29.531 15.555 -6.039 1 87.62 455 VAL A CA 1
ATOM 3585 C C . VAL A 1 455 ? 30.922 14.93 -5.973 1 87.62 455 VAL A C 1
ATOM 3587 O O . VAL A 1 455 ? 31.656 15.117 -4.992 1 87.62 455 VAL A O 1
ATOM 3590 N N . LYS A 1 456 ? 31.156 14.18 -7.012 1 82.81 456 LYS A N 1
ATOM 3591 C CA . LYS A 1 456 ? 32.5 13.609 -7.109 1 82.81 456 LYS A CA 1
ATOM 3592 C C . LYS A 1 456 ? 33.531 14.688 -7.426 1 82.81 456 LYS A C 1
ATOM 3594 O O . LYS A 1 456 ? 33.281 15.586 -8.227 1 82.81 456 LYS A O 1
ATOM 3599 N N . LYS A 1 457 ? 34.531 14.586 -6.582 1 63.41 457 LYS A N 1
ATOM 3600 C CA . LYS A 1 457 ? 35.625 15.523 -6.828 1 63.41 457 LYS A CA 1
ATOM 3601 C C . LYS A 1 457 ? 36.5 15.07 -8.016 1 63.41 457 LYS A C 1
ATOM 3603 O O . LYS A 1 457 ? 36.656 13.875 -8.242 1 63.41 457 LYS A O 1
ATOM 3608 N N . MET B 1 1 ? -27.109 -67.562 2.568 1 31.97 1 MET B N 1
ATOM 3609 C CA . MET B 1 1 ? -27.312 -66.5 3.576 1 31.97 1 MET B CA 1
ATOM 3610 C C . MET B 1 1 ? -26.359 -65.312 3.355 1 31.97 1 MET B C 1
ATOM 3612 O O . MET B 1 1 ? -26.375 -64.375 4.117 1 31.97 1 MET B O 1
ATOM 3616 N N . PHE B 1 2 ? -25.203 -65.625 2.561 1 40.22 2 PHE B N 1
ATOM 3617 C CA . PHE B 1 2 ? -24.125 -64.75 2.176 1 40.22 2 PHE B CA 1
ATOM 3618 C C . PHE B 1 2 ? -24.625 -63.656 1.229 1 40.22 2 PHE B C 1
ATOM 3620 O O . PHE B 1 2 ? -23.875 -62.781 0.826 1 40.22 2 PHE B O 1
ATOM 3627 N N . THR B 1 3 ? -25.781 -63.875 0.611 1 38.84 3 THR B N 1
ATOM 3628 C CA . THR B 1 3 ? -26.25 -62.969 -0.429 1 38.84 3 THR B CA 1
ATOM 3629 C C . THR B 1 3 ? -26.766 -61.656 0.182 1 38.84 3 THR B C 1
ATOM 3631 O O . THR B 1 3 ? -26.922 -60.656 -0.52 1 38.84 3 THR B O 1
ATOM 3634 N N . ILE B 1 4 ? -27.25 -61.719 1.483 1 40 4 ILE B N 1
ATOM 3635 C CA . ILE B 1 4 ? -28 -60.594 2.041 1 40 4 ILE B CA 1
ATOM 3636 C C . ILE B 1 4 ? -27.047 -59.438 2.375 1 40 4 ILE B C 1
ATOM 3638 O O . ILE B 1 4 ? -27.453 -58.281 2.467 1 40 4 ILE B O 1
ATOM 3642 N N . LYS B 1 5 ? -25.812 -59.875 2.969 1 40.53 5 LYS B N 1
ATOM 3643 C CA . LYS B 1 5 ? -24.984 -58.844 3.572 1 40.53 5 LYS B CA 1
ATOM 3644 C C . LYS B 1 5 ? -24.391 -57.938 2.508 1 40.53 5 LYS B C 1
ATOM 3646 O O . LYS B 1 5 ? -23.656 -57 2.828 1 40.53 5 LYS B O 1
ATOM 3651 N N . LYS B 1 6 ? -24.469 -58.344 1.199 1 45.12 6 LYS B N 1
ATOM 3652 C CA . LYS B 1 6 ? -23.906 -57.469 0.177 1 45.12 6 LYS B CA 1
ATOM 3653 C C . LYS B 1 6 ? -24.797 -56.25 -0.058 1 45.12 6 LYS B C 1
ATOM 3655 O O . LYS B 1 6 ? -24.312 -55.156 -0.424 1 45.12 6 LYS B O 1
ATOM 3660 N N . LEU B 1 7 ? -26.172 -56.469 0.158 1 43.56 7 LEU B N 1
ATOM 3661 C CA . LEU B 1 7 ? -27.078 -55.406 -0.209 1 43.56 7 LEU B CA 1
ATOM 3662 C C . LEU B 1 7 ? -27.031 -54.281 0.819 1 43.56 7 LEU B C 1
ATOM 3664 O O . LEU B 1 7 ? -27.188 -53.094 0.472 1 43.56 7 LEU B O 1
ATOM 3668 N N . THR B 1 8 ? -26.703 -54.688 2.076 1 44.28 8 THR B N 1
ATOM 3669 C CA . THR B 1 8 ? -26.797 -53.656 3.102 1 44.28 8 THR B CA 1
ATOM 3670 C C . THR B 1 8 ? -25.672 -52.625 2.941 1 44.28 8 THR B C 1
ATOM 3672 O O . THR B 1 8 ? -25.812 -51.469 3.371 1 44.28 8 THR B O 1
ATOM 3675 N N . LEU B 1 9 ? -24.516 -53.125 2.414 1 42.62 9 LEU B N 1
ATOM 3676 C CA . LEU B 1 9 ? -23.438 -52.156 2.359 1 42.62 9 LEU B CA 1
ATOM 3677 C C . LEU B 1 9 ? -23.75 -51.062 1.341 1 42.62 9 LEU B C 1
ATOM 3679 O O . LEU B 1 9 ? -23.25 -49.938 1.465 1 42.62 9 LEU B O 1
ATOM 3683 N N . THR B 1 10 ? -24.641 -51.375 0.347 1 41.91 10 THR B N 1
ATOM 3684 C CA . THR B 1 10 ? -24.906 -50.344 -0.645 1 41.91 10 THR B CA 1
ATOM 3685 C C . THR B 1 10 ? -25.75 -49.219 -0.049 1 41.91 10 THR B C 1
ATOM 3687 O O . THR B 1 10 ? -25.734 -48.094 -0.528 1 41.91 10 THR B O 1
ATOM 3690 N N . ILE B 1 11 ? -26.578 -49.562 1.024 1 40.97 11 ILE B N 1
ATOM 3691 C CA . ILE B 1 11 ? -27.547 -48.562 1.44 1 40.97 11 ILE B CA 1
ATOM 3692 C C . ILE B 1 11 ? -26.859 -47.469 2.256 1 40.97 11 ILE B C 1
ATOM 3694 O O . ILE B 1 11 ? -27.391 -46.344 2.387 1 40.97 11 ILE B O 1
ATOM 3698 N N . VAL B 1 12 ? -25.797 -47.781 2.951 1 40.38 12 VAL B N 1
ATOM 3699 C CA . VAL B 1 12 ? -25.297 -46.75 3.852 1 40.38 12 VAL B CA 1
ATOM 3700 C C . VAL B 1 12 ? -24.719 -45.594 3.041 1 40.38 12 VAL B C 1
ATOM 3702 O O . VAL B 1 12 ? -24.516 -44.5 3.562 1 40.38 12 VAL B O 1
ATOM 3705 N N . VAL B 1 13 ? -24.344 -45.812 1.792 1 40.38 13 VAL B N 1
ATOM 3706 C CA . VAL B 1 13 ? -23.703 -44.688 1.093 1 40.38 13 VAL B CA 1
ATOM 3707 C C . VAL B 1 13 ? -24.75 -43.656 0.739 1 40.38 13 VAL B C 1
ATOM 3709 O O . VAL B 1 13 ? -24.406 -42.5 0.434 1 40.38 13 VAL B O 1
ATOM 3712 N N . ALA B 1 14 ? -26.047 -43.969 0.707 1 38.44 14 ALA B N 1
ATOM 3713 C CA . ALA B 1 14 ? -27 -43 0.199 1 38.44 14 ALA B CA 1
ATOM 3714 C C . ALA B 1 14 ? -27.281 -41.906 1.229 1 38.44 14 ALA B C 1
ATOM 3716 O O . ALA B 1 14 ? -27.891 -40.875 0.912 1 38.44 14 ALA B O 1
ATOM 3717 N N . THR B 1 15 ? -27.156 -42.188 2.494 1 39.06 15 THR B N 1
ATOM 3718 C CA . THR B 1 15 ? -27.656 -41.219 3.439 1 39.06 15 THR B CA 1
ATOM 3719 C C . THR B 1 15 ? -26.797 -39.969 3.428 1 39.06 15 THR B C 1
ATOM 3721 O O . THR B 1 15 ? -27.141 -38.938 4.047 1 39.06 15 THR B O 1
ATOM 3724 N N . THR B 1 16 ? -25.578 -40.062 3.066 1 39.53 16 THR B N 1
ATOM 3725 C CA . THR B 1 16 ? -24.734 -38.875 3.227 1 39.53 16 THR B CA 1
ATOM 3726 C C . THR B 1 16 ? -25.109 -37.812 2.201 1 39.53 16 THR B C 1
ATOM 3728 O O . THR B 1 16 ? -24.5 -36.75 2.152 1 39.53 16 THR B O 1
ATOM 3731 N N . LEU B 1 17 ? -26.047 -38.062 1.306 1 40.47 17 LEU B N 1
ATOM 3732 C CA . LEU B 1 17 ? -26.438 -37.062 0.315 1 40.47 17 LEU B CA 1
ATOM 3733 C C . LEU B 1 17 ? -27.281 -35.969 0.954 1 40.47 17 LEU B C 1
ATOM 3735 O O . LEU B 1 17 ? -27.766 -35.062 0.26 1 40.47 17 LEU B O 1
ATOM 3739 N N . THR B 1 18 ? -27.688 -36.062 2.146 1 42.47 18 THR B N 1
ATOM 3740 C CA . THR B 1 18 ? -28.562 -35.031 2.703 1 42.47 18 THR B CA 1
ATOM 3741 C C . THR B 1 18 ? -27.828 -33.688 2.83 1 42.47 18 THR B C 1
ATOM 3743 O O . THR B 1 18 ? -28.453 -32.656 3.049 1 42.47 18 THR B O 1
ATOM 3746 N N . GLY B 1 19 ? -26.5 -33.594 2.848 1 45.44 19 GLY B N 1
ATOM 3747 C CA . GLY B 1 19 ? -25.781 -32.344 3.027 1 45.44 19 GLY B CA 1
ATOM 3748 C C . GLY B 1 19 ? -25.859 -31.422 1.824 1 45.44 19 GLY B C 1
ATOM 3749 O O . GLY B 1 19 ? -25.578 -30.219 1.931 1 45.44 19 GLY B O 1
ATOM 3750 N N . CYS B 1 20 ? -26.016 -31.922 0.634 1 52.22 20 CYS B N 1
ATOM 3751 C CA . CYS B 1 20 ? -26.031 -31.141 -0.598 1 52.22 20 CYS B CA 1
ATOM 3752 C C . CYS B 1 20 ? -27.266 -30.25 -0.658 1 52.22 20 CYS B C 1
ATOM 3754 O O . CYS B 1 20 ? -27.234 -29.188 -1.281 1 52.22 20 CYS B O 1
ATOM 3756 N N . ALA B 1 21 ? -28.547 -30.734 -0.25 1 53.75 21 ALA B N 1
ATOM 3757 C CA . ALA B 1 21 ? -29.797 -29.984 -0.313 1 53.75 21 ALA B CA 1
ATOM 3758 C C . ALA B 1 21 ? -29.672 -28.641 0.386 1 53.75 21 ALA B C 1
ATOM 3760 O O . ALA B 1 21 ? -30.203 -27.625 -0.087 1 53.75 21 ALA B O 1
ATOM 3761 N N . ASN B 1 22 ? -28.562 -28.484 1.279 1 82 22 ASN B N 1
ATOM 3762 C CA . ASN B 1 22 ? -28.469 -27.328 2.158 1 82 22 ASN B CA 1
ATOM 3763 C C . ASN B 1 22 ? -27.625 -26.219 1.526 1 82 22 ASN B C 1
ATOM 3765 O O . ASN B 1 22 ? -28 -25.047 1.58 1 82 22 ASN B O 1
ATOM 3769 N N . ILE B 1 23 ? -26.781 -26.578 0.564 1 91.5 23 ILE B N 1
ATOM 3770 C CA . ILE B 1 23 ? -25.938 -25.547 -0.022 1 91.5 23 ILE B CA 1
ATOM 3771 C C . ILE B 1 23 ? -26.672 -24.875 -1.174 1 91.5 23 ILE B C 1
ATOM 3773 O O . ILE B 1 23 ? -26.594 -23.656 -1.349 1 91.5 23 ILE B O 1
ATOM 3777 N N . GLY B 1 24 ? -27.438 -25.672 -1.98 1 92.31 24 GLY B N 1
ATOM 3778 C CA . GLY B 1 24 ? -28.25 -25.125 -3.055 1 92.31 24 GLY B CA 1
ATOM 3779 C C . GLY B 1 24 ? -29.297 -24.141 -2.568 1 92.31 24 GLY B C 1
ATOM 3780 O O . GLY B 1 24 ? -29.484 -23.078 -3.166 1 92.31 24 GLY B O 1
ATOM 3781 N N . ASP B 1 25 ? -29.953 -24.484 -1.509 1 91.44 25 ASP B N 1
ATOM 3782 C CA . ASP B 1 25 ? -30.969 -23.609 -0.927 1 91.44 25 ASP B CA 1
ATOM 3783 C C . ASP B 1 25 ? -30.344 -22.312 -0.408 1 91.44 25 ASP B C 1
ATOM 3785 O O . ASP B 1 25 ? -30.906 -21.234 -0.613 1 91.44 25 ASP B O 1
ATOM 3789 N N . SER B 1 26 ? -29.25 -22.516 0.248 1 93.12 26 SER B N 1
ATOM 3790 C CA . SER B 1 26 ? -28.562 -21.344 0.773 1 93.12 26 SER B CA 1
ATOM 3791 C C . SER B 1 26 ? -28.094 -20.422 -0.352 1 93.12 26 SER B C 1
ATOM 3793 O O . SER B 1 26 ? -28.172 -19.203 -0.233 1 93.12 26 SER B O 1
ATOM 3795 N N . TYR B 1 27 ? -27.562 -21.031 -1.396 1 94.31 27 TYR B N 1
ATOM 3796 C CA . TYR B 1 27 ? -27.141 -20.281 -2.566 1 94.31 27 TYR B CA 1
ATOM 3797 C C . TYR B 1 27 ? -28.297 -19.5 -3.178 1 94.31 27 TYR B C 1
ATOM 3799 O O . TYR B 1 27 ? -28.188 -18.297 -3.424 1 94.31 27 TYR B O 1
ATOM 3807 N N . ARG B 1 28 ? -29.469 -20.078 -3.359 1 93 28 ARG B N 1
ATOM 3808 C CA . ARG B 1 28 ? -30.656 -19.438 -3.928 1 93 28 ARG B CA 1
ATOM 3809 C C . ARG B 1 28 ? -31.172 -18.328 -3.006 1 93 28 ARG B C 1
ATOM 3811 O O . ARG B 1 28 ? -31.594 -17.281 -3.473 1 93 28 ARG B O 1
ATOM 3818 N N . ALA B 1 29 ? -31.109 -18.625 -1.811 1 92.19 29 ALA B N 1
ATOM 3819 C CA . ALA B 1 29 ? -31.547 -17.625 -0.838 1 92.19 29 ALA B CA 1
ATOM 3820 C C . ALA B 1 29 ? -30.688 -16.375 -0.901 1 92.19 29 ALA B C 1
ATOM 3822 O O . ALA B 1 29 ? -31.188 -15.258 -0.811 1 92.19 29 ALA B O 1
ATOM 3823 N N . SER B 1 30 ? -29.375 -16.594 -1.016 1 92.12 30 SER B N 1
ATOM 3824 C CA . SER B 1 30 ? -28.453 -15.477 -1.106 1 92.12 30 SER B CA 1
ATOM 3825 C C . SER B 1 30 ? -28.703 -14.648 -2.357 1 92.12 30 SER B C 1
ATOM 3827 O O . SER B 1 30 ? -28.719 -13.414 -2.303 1 92.12 30 SER B O 1
ATOM 3829 N N . LEU B 1 31 ? -29.016 -15.273 -3.453 1 91.19 31 LEU B N 1
ATOM 3830 C CA . LEU B 1 31 ? -29.266 -14.578 -4.707 1 91.19 31 LEU B CA 1
ATOM 3831 C C . LEU B 1 31 ? -30.609 -13.852 -4.652 1 91.19 31 LEU B C 1
ATOM 3833 O O . LEU B 1 31 ? -30.75 -12.75 -5.188 1 91.19 31 LEU B O 1
ATOM 3837 N N . LYS B 1 32 ? -31.562 -14.461 -3.994 1 90.56 32 LYS B N 1
ATOM 3838 C CA . LYS B 1 32 ? -32.875 -13.852 -3.865 1 90.56 32 LYS B CA 1
ATOM 3839 C C . LYS B 1 32 ? -32.812 -12.586 -3.016 1 90.56 32 LYS B C 1
ATOM 3841 O O . LYS B 1 32 ? -33.5 -11.602 -3.311 1 90.56 32 LYS B O 1
ATOM 3846 N N . ASN B 1 33 ? -32.094 -12.625 -1.959 1 88.88 33 ASN B N 1
ATOM 3847 C CA . ASN B 1 33 ? -31.906 -11.453 -1.1 1 88.88 33 ASN B CA 1
ATOM 3848 C C . ASN B 1 33 ? -31.359 -10.266 -1.876 1 88.88 33 ASN B C 1
ATOM 3850 O O . ASN B 1 33 ? -31.781 -9.125 -1.66 1 88.88 33 ASN B O 1
ATOM 3854 N N . TYR B 1 34 ? -30.516 -10.531 -2.789 1 89.31 34 TYR B N 1
ATOM 3855 C CA . TYR B 1 34 ? -29.875 -9.477 -3.562 1 89.31 34 TYR B CA 1
ATOM 3856 C C . TYR B 1 34 ? -30.812 -8.93 -4.633 1 89.31 34 TYR B C 1
ATOM 3858 O O . TYR B 1 34 ? -30.688 -7.785 -5.066 1 89.31 34 TYR B O 1
ATOM 3866 N N . LYS B 1 35 ? -31.781 -9.711 -5.055 1 90.25 35 LYS B N 1
ATOM 3867 C CA . LYS B 1 35 ? -32.719 -9.32 -6.113 1 90.25 35 LYS B CA 1
ATOM 3868 C C . LYS B 1 35 ? -33.5 -8.078 -5.723 1 90.25 35 LYS B C 1
ATOM 3870 O O . LYS B 1 35 ? -33.844 -7.254 -6.574 1 90.25 35 LYS B O 1
ATOM 3875 N N . GLN B 1 36 ? -33.781 -7.883 -4.48 1 90.69 36 GLN B N 1
ATOM 3876 C CA . GLN B 1 36 ? -34.5 -6.699 -4.027 1 90.69 36 GLN B CA 1
ATOM 3877 C C . GLN B 1 36 ? -33.688 -5.43 -4.273 1 90.69 36 GLN B C 1
ATOM 3879 O O . GLN B 1 36 ? -34.25 -4.398 -4.66 1 90.69 36 GLN B O 1
ATOM 3884 N N . TYR B 1 37 ? -32.438 -5.504 -4.047 1 92.62 37 TYR B N 1
ATOM 3885 C CA . TYR B 1 37 ? -31.562 -4.352 -4.273 1 92.62 37 TYR B CA 1
ATOM 3886 C C . TYR B 1 37 ? -31.438 -4.047 -5.762 1 92.62 37 TYR B C 1
ATOM 3888 O O . TYR B 1 37 ? -31.375 -2.881 -6.16 1 92.62 37 TYR B O 1
ATOM 3896 N N . GLU B 1 38 ? -31.438 -5.086 -6.586 1 92.56 38 GLU B N 1
ATOM 3897 C CA . GLU B 1 38 ? -31.422 -4.91 -8.031 1 92.56 38 GLU B CA 1
ATOM 3898 C C . GLU B 1 38 ? -32.688 -4.234 -8.523 1 92.56 38 GLU B C 1
ATOM 3900 O O . GLU B 1 38 ? -32.625 -3.32 -9.352 1 92.56 38 GLU B O 1
ATOM 3905 N N . GLU B 1 39 ? -33.812 -4.648 -8.039 1 92.62 39 GLU B N 1
ATOM 3906 C CA . GLU B 1 39 ? -35.094 -4.105 -8.453 1 92.62 39 GLU B CA 1
ATOM 3907 C C . GLU B 1 39 ? -35.219 -2.633 -8.07 1 92.62 39 GLU B C 1
ATOM 3909 O O . GLU B 1 39 ? -35.719 -1.818 -8.867 1 92.62 39 GLU B O 1
ATOM 3914 N N . ILE B 1 40 ? -34.781 -2.344 -6.914 1 91.62 40 ILE B N 1
ATOM 3915 C CA . ILE B 1 40 ? -34.844 -0.958 -6.465 1 91.62 40 ILE B CA 1
ATOM 3916 C C . ILE B 1 40 ? -33.906 -0.1 -7.312 1 91.62 40 ILE B C 1
ATOM 3918 O O . ILE B 1 40 ? -34.281 0.999 -7.734 1 91.62 40 ILE B O 1
ATOM 3922 N N . THR B 1 41 ? -32.719 -0.573 -7.598 1 91.88 41 THR B N 1
ATOM 3923 C CA . THR B 1 41 ? -31.734 0.163 -8.359 1 91.88 41 THR B CA 1
ATOM 3924 C C . THR B 1 41 ? -32.219 0.405 -9.789 1 91.88 41 THR B C 1
ATOM 3926 O O . THR B 1 41 ? -31.938 1.464 -10.359 1 91.88 41 THR B O 1
ATOM 3929 N N . LYS B 1 42 ? -33 -0.485 -10.328 1 91.56 42 LYS B N 1
ATOM 3930 C CA . LYS B 1 42 ? -33.5 -0.405 -11.711 1 91.56 42 LYS B CA 1
ATOM 3931 C C . LYS B 1 42 ? -34.5 0.737 -11.875 1 91.56 42 LYS B C 1
ATOM 3933 O O . LYS B 1 42 ? -34.75 1.173 -12.992 1 91.56 42 LYS B O 1
ATOM 3938 N N . GLN B 1 43 ? -34.938 1.232 -10.812 1 92.06 43 GLN B N 1
ATOM 3939 C CA . GLN B 1 43 ? -35.938 2.299 -10.844 1 92.06 43 GLN B CA 1
ATOM 3940 C C . GLN B 1 43 ? -35.281 3.656 -11.086 1 92.06 43 GLN B C 1
ATOM 3942 O O . GLN B 1 43 ? -35.969 4.645 -11.336 1 92.06 43 GLN B O 1
ATOM 3947 N N . TYR B 1 44 ? -34 3.676 -11.07 1 93 44 TYR B N 1
ATOM 3948 C CA . TYR B 1 44 ? -33.281 4.945 -11.172 1 93 44 TYR B CA 1
ATOM 3949 C C . TYR B 1 44 ? -32.375 4.961 -12.375 1 93 44 TYR B C 1
ATOM 3951 O O . TYR B 1 44 ? -31.984 3.902 -12.883 1 93 44 TYR B O 1
ATOM 3959 N N . ASN B 1 45 ? -32.219 6.18 -12.906 1 92.12 45 ASN B N 1
ATOM 3960 C CA . ASN B 1 45 ? -31.172 6.387 -13.891 1 92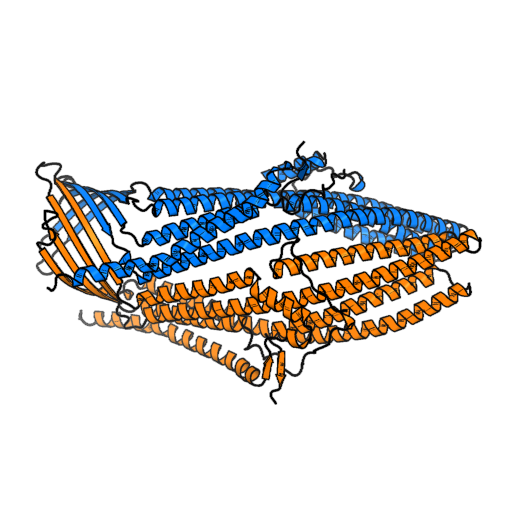.12 45 ASN B CA 1
ATOM 3961 C C . ASN B 1 45 ? -29.812 6.574 -13.234 1 92.12 45 ASN B C 1
ATOM 3963 O O . ASN B 1 45 ? -29.688 7.34 -12.273 1 92.12 45 ASN B O 1
ATOM 3967 N N . ILE B 1 46 ? -28.859 5.781 -13.727 1 93.75 46 ILE B N 1
ATOM 3968 C CA . ILE B 1 46 ? -27.547 5.836 -13.109 1 93.75 46 ILE B CA 1
ATOM 3969 C C . ILE B 1 46 ? -26.547 6.465 -14.086 1 93.75 46 ILE B C 1
ATOM 3971 O O . ILE B 1 46 ? -26.375 5.98 -15.203 1 93.75 46 ILE B O 1
ATOM 3975 N N . LYS B 1 47 ? -25.969 7.492 -13.734 1 93.31 47 LYS B N 1
ATOM 3976 C CA . LYS B 1 47 ? -24.844 8.078 -14.469 1 93.31 47 LYS B CA 1
ATOM 3977 C C . LYS B 1 47 ? -23.5 7.633 -13.883 1 93.31 47 LYS B C 1
ATOM 3979 O O . LYS B 1 47 ? -23.125 8.055 -12.789 1 93.31 47 LYS B O 1
ATOM 3984 N N . ASN B 1 48 ? -22.766 6.906 -14.648 1 93.12 48 ASN B N 1
ATOM 3985 C CA . ASN B 1 48 ? -21.516 6.328 -14.156 1 93.12 48 ASN B CA 1
ATOM 3986 C C . ASN B 1 48 ? -20.375 7.336 -14.211 1 93.12 48 ASN B C 1
ATOM 3988 O O . ASN B 1 48 ? -19.391 7.195 -13.484 1 93.12 48 ASN B O 1
ATOM 3992 N N . ASP B 1 49 ? -20.469 8.328 -15.109 1 94.94 49 ASP B N 1
ATOM 3993 C CA . ASP B 1 49 ? -19.453 9.367 -15.203 1 94.94 49 ASP B CA 1
ATOM 3994 C C . ASP B 1 49 ? -19.875 10.625 -14.438 1 94.94 49 ASP B C 1
ATOM 3996 O O . ASP B 1 49 ? -19.875 11.719 -15 1 94.94 49 ASP B O 1
ATOM 4000 N N . TRP B 1 50 ? -20.125 10.484 -13.148 1 93.69 50 TRP B N 1
ATOM 4001 C CA . TRP B 1 50 ? -20.688 11.539 -12.312 1 93.69 50 TRP B CA 1
ATOM 4002 C C . TRP B 1 50 ? -19.766 12.758 -12.273 1 93.69 50 TRP B C 1
ATOM 4004 O O . TRP B 1 50 ? -20.234 13.875 -12.039 1 93.69 50 TRP B O 1
ATOM 4014 N N . TRP B 1 51 ? -18.469 12.609 -12.492 1 95 51 TRP B N 1
ATOM 4015 C CA . TRP B 1 51 ? -17.547 13.734 -12.43 1 95 51 TRP B CA 1
ATOM 4016 C C . TRP B 1 51 ? -17.828 14.734 -13.547 1 95 51 TRP B C 1
ATOM 4018 O O . TRP B 1 51 ? -17.453 15.906 -13.453 1 95 51 TRP B O 1
ATOM 4028 N N . LYS B 1 52 ? -18.516 14.312 -14.562 1 95.44 52 LYS B N 1
ATOM 4029 C CA . LYS B 1 52 ? -18.859 15.195 -15.68 1 95.44 52 LYS B CA 1
ATOM 4030 C C . LYS B 1 52 ? -19.953 16.188 -15.281 1 95.44 52 LYS B C 1
ATOM 4032 O O . LYS B 1 52 ? -20.172 17.188 -15.961 1 95.44 52 LYS B O 1
ATOM 4037 N N . LEU B 1 53 ? -20.672 15.898 -14.188 1 94.44 53 LEU B N 1
ATOM 4038 C CA . LEU B 1 53 ? -21.75 16.781 -13.719 1 94.44 53 LEU B CA 1
ATOM 4039 C C . LEU B 1 53 ? -21.172 18.094 -13.203 1 94.44 53 LEU B C 1
ATOM 4041 O O . LEU B 1 53 ? -21.891 19.094 -13.109 1 94.44 53 LEU B O 1
ATOM 4045 N N . TYR B 1 54 ? -19.875 18.094 -12.867 1 95.5 54 TYR B N 1
ATOM 4046 C CA . TYR B 1 54 ? -19.234 19.312 -12.391 1 95.5 54 TYR B CA 1
ATOM 4047 C C . TYR B 1 54 ? -18.969 20.281 -13.547 1 95.5 54 TYR B C 1
ATOM 4049 O O . TYR B 1 54 ? -18.656 21.453 -13.328 1 95.5 54 TYR B O 1
ATOM 4057 N N . LYS B 1 55 ? -19.078 19.844 -14.789 1 95 55 LYS B N 1
ATOM 4058 C CA . LYS B 1 55 ? -18.891 20.641 -16 1 95 55 LYS B CA 1
ATOM 4059 C C . LYS B 1 55 ? -17.516 21.312 -16 1 95 55 LYS B C 1
ATOM 4061 O O . LYS B 1 55 ? -17.406 22.5 -16.297 1 95 55 LYS B O 1
ATOM 4066 N N . ASP B 1 56 ? -16.562 20.594 -15.531 1 96.5 56 ASP B N 1
ATOM 4067 C CA . ASP B 1 56 ? -15.164 21.016 -15.5 1 96.5 56 ASP B CA 1
ATOM 4068 C C . ASP B 1 56 ? -14.336 20.234 -16.516 1 96.5 56 ASP B C 1
ATOM 4070 O O . ASP B 1 56 ? -13.984 19.078 -16.297 1 96.5 56 ASP B O 1
ATOM 4074 N N . ALA B 1 57 ? -13.977 20.922 -17.641 1 96 57 ALA B N 1
ATOM 4075 C CA . ALA B 1 57 ? -13.266 20.266 -18.75 1 96 57 ALA B CA 1
ATOM 4076 C C . ALA B 1 57 ? -11.891 19.781 -18.297 1 96 57 ALA B C 1
ATOM 4078 O O . ALA B 1 57 ? -11.422 18.734 -18.766 1 96 57 ALA B O 1
ATOM 4079 N N . GLN B 1 58 ? -11.297 20.531 -17.422 1 96.88 58 GLN B N 1
ATOM 4080 C CA . GLN B 1 58 ? -9.984 20.125 -16.922 1 96.88 58 GLN B CA 1
ATOM 4081 C C . GLN B 1 58 ? -10.086 18.859 -16.094 1 96.88 58 GLN B C 1
ATOM 4083 O O . GLN B 1 58 ? -9.258 17.953 -16.219 1 96.88 58 GLN B O 1
ATOM 4088 N N . LEU B 1 59 ? -11.078 18.766 -15.25 1 97.56 59 LEU B N 1
ATOM 4089 C CA . LEU B 1 59 ? -11.297 17.562 -14.469 1 97.56 59 LEU B CA 1
ATOM 4090 C C . LEU B 1 59 ? -11.523 16.359 -15.383 1 97.56 59 LEU B C 1
ATOM 4092 O O . LEU B 1 59 ? -10.953 15.289 -15.156 1 97.56 59 LEU B O 1
ATOM 4096 N N . ASN B 1 60 ? -12.344 16.531 -16.438 1 97.62 60 ASN B N 1
ATOM 4097 C CA . ASN B 1 60 ? -12.609 15.453 -17.375 1 97.62 60 ASN B CA 1
ATOM 4098 C C . ASN B 1 60 ? -11.328 14.922 -18.016 1 97.62 60 ASN B C 1
ATOM 4100 O O . ASN B 1 60 ? -11.133 13.711 -18.125 1 97.62 60 ASN B O 1
ATOM 4104 N N . ARG B 1 61 ? -10.492 15.836 -18.375 1 97 61 ARG B N 1
ATOM 4105 C CA . ARG B 1 61 ? -9.234 15.461 -19 1 97 61 ARG B CA 1
ATOM 4106 C C . ARG B 1 61 ? -8.336 14.711 -18.031 1 97 61 ARG B C 1
ATOM 4108 O O . ARG B 1 61 ? -7.676 13.734 -18.406 1 97 61 ARG B O 1
ATOM 4115 N N . VAL B 1 62 ? -8.297 15.164 -16.797 1 98 62 VAL B N 1
ATOM 4116 C CA . VAL B 1 62 ? -7.441 14.539 -15.789 1 98 62 VAL B CA 1
ATOM 4117 C C . VAL B 1 62 ? -7.949 13.125 -15.484 1 98 62 VAL B C 1
ATOM 4119 O O . VAL B 1 62 ? -7.156 12.188 -15.352 1 98 62 VAL B O 1
ATOM 4122 N N . VAL B 1 63 ? -9.266 12.977 -15.391 1 98.06 63 VAL B N 1
ATOM 4123 C CA . VAL B 1 63 ? -9.844 11.656 -15.148 1 98.06 63 VAL B CA 1
ATOM 4124 C C . VAL B 1 63 ? -9.531 10.727 -16.312 1 98.06 63 VAL B C 1
ATOM 4126 O O . VAL B 1 63 ? -9.133 9.578 -16.125 1 98.06 63 VAL B O 1
ATOM 4129 N N . GLU B 1 64 ? -9.664 11.211 -17.531 1 97.44 64 GLU B N 1
ATOM 4130 C CA . GLU B 1 64 ? -9.367 10.406 -18.703 1 97.44 64 GLU B CA 1
ATOM 4131 C C . GLU B 1 64 ? -7.906 9.984 -18.734 1 97.44 64 GLU B C 1
ATOM 4133 O O . GLU B 1 64 ? -7.594 8.836 -19.047 1 97.44 64 GLU B O 1
ATOM 4138 N N . LYS B 1 65 ? -7.066 10.93 -18.422 1 96.88 65 LYS B N 1
ATOM 4139 C CA . LYS B 1 65 ? -5.641 10.625 -18.375 1 96.88 65 LYS B CA 1
ATOM 4140 C C . LYS B 1 65 ? -5.34 9.555 -17.328 1 96.88 65 LYS B C 1
ATOM 4142 O O . LYS B 1 65 ? -4.516 8.664 -17.562 1 96.88 65 LYS B O 1
ATOM 4147 N N . ALA B 1 66 ? -5.957 9.68 -16.141 1 98 66 ALA B N 1
ATOM 4148 C CA . ALA B 1 66 ? -5.773 8.68 -15.102 1 98 66 ALA B CA 1
ATOM 4149 C C . ALA B 1 66 ? -6.23 7.297 -15.57 1 98 66 ALA B C 1
ATOM 4151 O O . ALA B 1 66 ? -5.543 6.301 -15.352 1 98 66 ALA B O 1
ATOM 4152 N N . LEU B 1 67 ? -7.398 7.25 -16.25 1 97.75 67 LEU B N 1
ATOM 4153 C CA . LEU B 1 67 ? -7.949 5.984 -16.719 1 97.75 67 LEU B CA 1
ATOM 4154 C C . LEU B 1 67 ? -7.035 5.348 -17.766 1 97.75 67 LEU B C 1
ATOM 4156 O O . LEU B 1 67 ? -6.965 4.121 -17.859 1 97.75 67 LEU B O 1
ATOM 4160 N N . LEU B 1 68 ? -6.262 6.141 -18.422 1 96.19 68 LEU B N 1
ATOM 4161 C CA . LEU B 1 68 ? -5.387 5.652 -19.484 1 96.19 68 LEU B CA 1
ATOM 4162 C C . LEU B 1 68 ? -4.027 5.242 -18.938 1 96.19 68 LEU B C 1
ATOM 4164 O O . LEU B 1 68 ? -3.441 4.254 -19.391 1 96.19 68 LEU B O 1
ATOM 4168 N N . ASN B 1 69 ? -3.539 5.941 -17.875 1 95.94 69 ASN B N 1
ATOM 4169 C CA . ASN B 1 69 ? -2.125 5.84 -17.547 1 95.94 69 ASN B CA 1
ATOM 4170 C C . ASN B 1 69 ? -1.917 5.137 -16.203 1 95.94 69 ASN B C 1
ATOM 4172 O O . ASN B 1 69 ? -0.804 4.715 -15.883 1 95.94 69 ASN B O 1
ATOM 4176 N N . ASN B 1 70 ? -2.936 5.086 -15.359 1 97.12 70 ASN B N 1
ATOM 4177 C CA . ASN B 1 70 ? -2.744 4.559 -14.016 1 97.12 70 ASN B CA 1
ATOM 4178 C C . ASN B 1 70 ? -2.273 3.105 -14.047 1 97.12 70 ASN B C 1
ATOM 4180 O O . ASN B 1 70 ? -2.9 2.26 -14.688 1 97.12 70 ASN B O 1
ATOM 4184 N N . LYS B 1 71 ? -1.19 2.842 -13.336 1 95.94 71 LYS B N 1
ATOM 4185 C CA . LYS B 1 71 ? -0.565 1.524 -13.414 1 95.94 71 LYS B CA 1
ATOM 4186 C C . LYS B 1 71 ? -1.337 0.499 -12.594 1 95.94 71 LYS B C 1
ATOM 4188 O O . LYS B 1 71 ? -1.361 -0.687 -12.93 1 95.94 71 LYS B O 1
ATOM 4193 N N . ASP B 1 72 ? -2.029 0.926 -11.578 1 95.75 72 ASP B N 1
ATOM 4194 C CA . ASP B 1 72 ? -2.844 -0.006 -10.805 1 95.75 72 ASP B CA 1
ATOM 4195 C C . ASP B 1 72 ? -4.043 -0.492 -11.609 1 95.75 72 ASP B C 1
ATOM 4197 O O . ASP B 1 72 ? -4.438 -1.655 -11.508 1 95.75 72 ASP B O 1
ATOM 4201 N N . LEU B 1 73 ? -4.668 0.4 -12.375 1 96.88 73 LEU B N 1
ATOM 4202 C CA . LEU B 1 73 ? -5.754 -0.021 -13.258 1 96.88 73 LEU B CA 1
ATOM 4203 C C . LEU B 1 73 ? -5.242 -0.958 -14.344 1 96.88 73 LEU B C 1
ATOM 4205 O O . LEU B 1 73 ? -5.898 -1.946 -14.68 1 96.88 73 LEU B O 1
ATOM 4209 N N . ALA B 1 74 ? -4.074 -0.64 -14.883 1 96.69 74 ALA B N 1
ATOM 4210 C CA . ALA B 1 74 ? -3.467 -1.515 -15.883 1 96.69 74 ALA B CA 1
ATOM 4211 C C . ALA B 1 74 ? -3.223 -2.91 -15.312 1 96.69 74 ALA B C 1
ATOM 4213 O O . ALA B 1 74 ? -3.514 -3.914 -15.969 1 96.69 74 ALA B O 1
ATOM 4214 N N . LYS B 1 75 ? -2.715 -2.957 -14.094 1 96.62 75 LYS B N 1
ATOM 4215 C CA . LYS B 1 75 ? -2.482 -4.238 -13.438 1 96.62 75 LYS B CA 1
ATOM 4216 C C . LYS B 1 75 ? -3.789 -5.004 -13.242 1 96.62 75 LYS B C 1
ATOM 4218 O O . LYS B 1 75 ? -3.832 -6.223 -13.406 1 96.62 75 LYS B O 1
ATOM 4223 N N . ALA B 1 76 ? -4.828 -4.281 -12.852 1 96.62 76 ALA B N 1
ATOM 4224 C CA . ALA B 1 76 ? -6.133 -4.918 -12.688 1 96.62 76 ALA B CA 1
ATOM 4225 C C . ALA B 1 76 ? -6.629 -5.5 -14.008 1 96.62 76 ALA B C 1
ATOM 4227 O O . ALA B 1 76 ? -7.238 -6.574 -14.023 1 96.62 76 ALA B O 1
ATOM 4228 N N . THR B 1 77 ? -6.391 -4.852 -15.109 1 95.75 77 THR B N 1
ATOM 4229 C CA . THR B 1 77 ? -6.773 -5.344 -16.422 1 95.75 77 THR B CA 1
ATOM 4230 C C . THR B 1 77 ? -6.016 -6.621 -16.766 1 95.75 77 THR B C 1
ATOM 4232 O O . THR B 1 77 ? -6.59 -7.566 -17.312 1 95.75 77 THR B O 1
ATOM 4235 N N . ILE B 1 78 ? -4.746 -6.656 -16.406 1 95.81 78 ILE B N 1
ATOM 4236 C CA . ILE B 1 78 ? -3.941 -7.848 -16.641 1 95.81 78 ILE B CA 1
ATOM 4237 C C . ILE B 1 78 ? -4.477 -9.008 -15.805 1 95.81 78 ILE B C 1
ATOM 4239 O O . ILE B 1 78 ? -4.508 -10.148 -16.266 1 95.81 78 ILE B O 1
ATOM 4243 N N . SER B 1 79 ? -4.879 -8.719 -14.578 1 96.75 79 SER B N 1
ATOM 4244 C CA . SER B 1 79 ? -5.449 -9.75 -13.719 1 96.75 79 SER B CA 1
ATOM 4245 C C . SER B 1 79 ? -6.695 -10.359 -14.336 1 96.75 79 SER B C 1
ATOM 4247 O O . SER B 1 79 ? -6.941 -11.562 -14.195 1 96.75 79 SER B O 1
ATOM 4249 N N . VAL B 1 80 ? -7.527 -9.562 -15.039 1 97.38 80 VAL B N 1
ATOM 4250 C CA . VAL B 1 80 ? -8.711 -10.055 -15.742 1 97.38 80 VAL B CA 1
ATOM 4251 C C . VAL B 1 80 ? -8.297 -11.055 -16.812 1 97.38 80 VAL B C 1
ATOM 4253 O O . VAL B 1 80 ? -8.859 -12.148 -16.906 1 97.38 80 VAL B O 1
ATOM 4256 N N . ASN B 1 81 ? -7.309 -10.633 -17.578 1 95.31 81 ASN B N 1
ATOM 4257 C CA . ASN B 1 81 ? -6.82 -11.523 -18.625 1 95.31 81 ASN B CA 1
ATOM 4258 C C . ASN B 1 81 ? -6.258 -12.82 -18.047 1 95.31 81 ASN B C 1
ATOM 4260 O O . ASN B 1 81 ? -6.531 -13.906 -18.562 1 95.31 81 ASN B O 1
ATOM 4264 N N . ARG B 1 82 ? -5.488 -12.68 -16.984 1 95.38 82 ARG B N 1
ATOM 4265 C CA . ARG B 1 82 ? -4.914 -13.852 -16.328 1 95.38 82 ARG B CA 1
ATOM 4266 C C . ARG B 1 82 ? -6.008 -14.812 -15.867 1 95.38 82 ARG B C 1
ATOM 4268 O O . ARG B 1 82 ? -5.887 -16.031 -16.031 1 95.38 82 ARG B O 1
ATOM 4275 N N . ALA B 1 83 ? -7.066 -14.242 -15.258 1 96.38 83 ALA B N 1
ATOM 4276 C CA . ALA B 1 83 ? -8.195 -15.062 -14.805 1 96.38 83 ALA B CA 1
ATOM 4277 C C . ALA B 1 83 ? -8.891 -15.727 -15.992 1 96.38 83 ALA B C 1
ATOM 4279 O O . ALA B 1 83 ? -9.336 -16.875 -15.883 1 96.38 83 ALA B O 1
ATOM 4280 N N . LEU B 1 84 ? -9.008 -15.031 -17.125 1 95.62 84 LEU B N 1
ATOM 4281 C CA . LEU B 1 84 ? -9.578 -15.602 -18.344 1 95.62 84 LEU B CA 1
ATOM 4282 C C . LEU B 1 84 ? -8.75 -16.781 -18.828 1 95.62 84 LEU B C 1
ATOM 4284 O O . LEU B 1 84 ? -9.297 -17.844 -19.172 1 95.62 84 LEU B O 1
ATOM 4288 N N . TYR B 1 85 ? -7.402 -16.594 -18.844 1 95.19 85 TYR B N 1
ATOM 4289 C CA . TYR B 1 85 ? -6.516 -17.672 -19.281 1 95.19 85 TYR B CA 1
ATOM 4290 C C . TYR B 1 85 ? -6.633 -18.875 -18.344 1 95.19 85 TYR B C 1
ATOM 4292 O O . TYR B 1 85 ? -6.613 -20.016 -18.797 1 95.19 85 TYR B O 1
ATOM 4300 N N . SER B 1 86 ? -6.809 -18.656 -17.047 1 94.38 86 SER B N 1
ATOM 4301 C CA . SER B 1 86 ? -7.008 -19.734 -16.094 1 94.38 86 SER B CA 1
ATOM 4302 C C . SER B 1 86 ? -8.328 -20.453 -16.328 1 94.38 86 SER B C 1
ATOM 4304 O O . SER B 1 86 ? -8.398 -21.688 -16.203 1 94.38 86 SER B O 1
ATOM 4306 N N . ALA B 1 87 ? -9.391 -19.719 -16.672 1 94.81 87 ALA B N 1
ATOM 4307 C CA . ALA B 1 87 ? -10.672 -20.328 -17.016 1 94.81 87 ALA B CA 1
ATOM 4308 C C . ALA B 1 87 ? -10.555 -21.172 -18.281 1 94.81 87 ALA B C 1
ATOM 4310 O O . ALA B 1 87 ? -11.117 -22.266 -18.344 1 94.81 87 ALA B O 1
ATOM 4311 N N . ASN B 1 88 ? -9.805 -20.641 -19.25 1 91.81 88 ASN B N 1
ATOM 4312 C CA . ASN B 1 88 ? -9.578 -21.406 -20.484 1 91.81 88 ASN B CA 1
ATOM 4313 C C . ASN B 1 88 ? -8.773 -22.672 -20.219 1 91.81 88 ASN B C 1
ATOM 4315 O O . ASN B 1 88 ? -9.023 -23.703 -20.844 1 91.81 88 ASN B O 1
ATOM 4319 N N . LEU B 1 89 ? -7.848 -22.609 -19.297 1 91.88 89 LEU B N 1
ATOM 4320 C CA . LEU B 1 89 ? -7.078 -23.781 -18.906 1 91.88 89 LEU B CA 1
ATOM 4321 C C . LEU B 1 89 ? -7.973 -24.828 -18.266 1 91.88 89 LEU B C 1
ATOM 4323 O O . LEU B 1 89 ? -7.844 -26.031 -18.562 1 91.88 89 LEU B O 1
ATOM 4327 N N . ALA B 1 90 ? -8.875 -24.406 -17.406 1 90.69 90 ALA B N 1
ATOM 4328 C CA . ALA B 1 90 ? -9.852 -25.328 -16.828 1 90.69 90 ALA B CA 1
ATOM 4329 C C . ALA B 1 90 ? -10.742 -25.938 -17.906 1 90.69 90 ALA B C 1
ATOM 4331 O O . ALA B 1 90 ? -11.086 -27.125 -17.844 1 90.69 90 ALA B O 1
ATOM 4332 N N . GLY B 1 91 ? -11.109 -25.172 -18.922 1 90.94 91 GLY B N 1
ATOM 4333 C CA . GLY B 1 91 ? -11.906 -25.641 -20.047 1 90.94 91 GLY B CA 1
ATOM 4334 C C . GLY B 1 91 ? -11.172 -26.625 -20.938 1 90.94 91 GLY B C 1
ATOM 4335 O O . GLY B 1 91 ? -11.789 -27.438 -21.625 1 90.94 91 GLY B O 1
ATOM 4336 N N . ALA B 1 92 ? -9.859 -26.547 -20.906 1 88.44 92 ALA B N 1
ATOM 4337 C CA . ALA B 1 92 ? -9.047 -27.453 -21.719 1 88.44 92 ALA B CA 1
ATOM 4338 C C . ALA B 1 92 ? -9.219 -28.906 -21.266 1 88.44 92 ALA B C 1
ATOM 4340 O O . ALA B 1 92 ? -9.031 -29.828 -22.047 1 88.44 92 ALA B O 1
ATOM 4341 N N . ASN B 1 93 ? -9.68 -29.141 -20.047 1 87.62 93 ASN B N 1
ATOM 4342 C CA . ASN B 1 93 ? -9.883 -30.484 -19.516 1 87.62 93 ASN B CA 1
ATOM 4343 C C . ASN B 1 93 ? -11.156 -31.125 -20.062 1 87.62 93 ASN B C 1
ATOM 4345 O O . ASN B 1 93 ? -11.359 -32.344 -19.906 1 87.62 93 ASN B O 1
ATOM 4349 N N . LEU B 1 94 ? -11.992 -30.344 -20.812 1 90.38 94 LEU B N 1
ATOM 4350 C CA . LEU B 1 94 ? -13.258 -30.828 -21.344 1 90.38 94 LEU B CA 1
ATOM 4351 C C . LEU B 1 94 ? -13.07 -31.406 -22.75 1 90.38 94 LEU B C 1
ATOM 4353 O O . LEU B 1 94 ? -14.008 -31.984 -23.312 1 90.38 94 LEU B O 1
ATOM 4357 N N . VAL B 1 95 ? -11.82 -31.328 -23.312 1 88.19 95 VAL B N 1
ATOM 4358 C CA . VAL B 1 95 ? -11.555 -31.844 -24.656 1 88.19 95 VAL B CA 1
ATOM 4359 C C . VAL B 1 95 ? -10.422 -32.875 -24.594 1 88.19 95 VAL B C 1
ATOM 4361 O O . VAL B 1 95 ? -9.68 -32.938 -23.609 1 88.19 95 VAL B O 1
ATOM 4364 N N . PRO B 1 96 ? -10.258 -33.812 -25.578 1 88.31 96 PRO B N 1
ATOM 4365 C CA . PRO B 1 96 ? -9.195 -34.812 -25.547 1 88.31 96 PRO B CA 1
ATOM 4366 C C . PRO B 1 96 ? -7.801 -34.188 -25.453 1 88.31 96 PRO B C 1
ATOM 4368 O O . PRO B 1 96 ? -7.551 -33.125 -26.031 1 88.31 96 PRO B O 1
ATOM 4371 N N . ALA B 1 97 ? -6.973 -34.812 -24.734 1 87.38 97 ALA B N 1
ATOM 4372 C CA . ALA B 1 97 ? -5.562 -34.469 -24.656 1 87.38 97 ALA B CA 1
ATOM 4373 C C . ALA B 1 97 ? -4.699 -35.438 -25.469 1 87.38 97 ALA B C 1
ATOM 4375 O O . ALA B 1 97 ? -4.984 -36.625 -25.516 1 87.38 97 ALA B O 1
ATOM 4376 N N . PHE B 1 98 ? -3.701 -34.844 -26.156 1 85 98 PHE B N 1
ATOM 4377 C CA . PHE B 1 98 ? -2.811 -35.656 -26.984 1 85 98 PHE B CA 1
ATOM 4378 C C . PHE B 1 98 ? -1.409 -35.719 -26.375 1 85 98 PHE B C 1
ATOM 4380 O O . PHE B 1 98 ? -0.941 -34.719 -25.812 1 85 98 PHE B O 1
ATOM 4387 N N . SER B 1 99 ? -0.846 -36.875 -26.406 1 84.56 99 SER B N 1
ATOM 4388 C CA . SER B 1 99 ? 0.541 -37 -25.969 1 84.56 99 SER B CA 1
ATOM 4389 C C . SER B 1 99 ? 1.304 -37.969 -26.859 1 84.56 99 SER B C 1
ATOM 4391 O O . SER B 1 99 ? 0.697 -38.781 -27.578 1 84.56 99 SER B O 1
ATOM 4393 N N . GLY B 1 100 ? 2.607 -37.844 -26.938 1 81.5 100 GLY B N 1
ATOM 4394 C CA . GLY B 1 100 ? 3.51 -38.719 -27.656 1 81.5 100 GLY B CA 1
ATOM 4395 C C . GLY B 1 100 ? 4.848 -38.906 -26.969 1 81.5 100 GLY B C 1
ATOM 4396 O O . GLY B 1 100 ? 5.332 -38 -26.281 1 81.5 100 GLY B O 1
ATOM 4397 N N . SER B 1 101 ? 5.324 -40.062 -27.016 1 85.75 101 SER B N 1
ATOM 4398 C CA . SER B 1 101 ? 6.633 -40.344 -26.438 1 85.75 101 SER B CA 1
ATOM 4399 C C .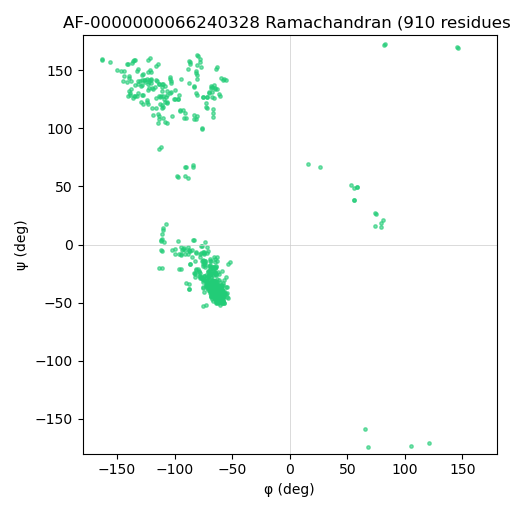 SER B 1 101 ? 7.367 -41.406 -27.203 1 85.75 101 SER B C 1
ATOM 4401 O O . SER B 1 101 ? 6.746 -42.219 -27.922 1 85.75 101 SER B O 1
ATOM 4403 N N . THR B 1 102 ? 8.656 -41.406 -27.266 1 82.31 102 THR B N 1
ATOM 4404 C CA . THR B 1 102 ? 9.523 -42.5 -27.734 1 82.31 102 THR B CA 1
ATOM 4405 C C . THR B 1 102 ? 10.508 -42.906 -26.641 1 82.31 102 THR B C 1
ATOM 4407 O O . THR B 1 102 ? 10.867 -42.094 -25.781 1 82.31 102 THR B O 1
ATOM 4410 N N . ARG B 1 103 ? 10.75 -44.219 -26.5 1 82.44 103 ARG B N 1
ATOM 4411 C CA . ARG B 1 103 ? 11.664 -44.75 -25.5 1 82.44 103 ARG B CA 1
ATOM 4412 C C . ARG B 1 103 ? 12.578 -45.812 -26.094 1 82.44 103 ARG B C 1
ATOM 4414 O O . ARG B 1 103 ? 12.141 -46.656 -26.875 1 82.44 103 ARG B O 1
ATOM 4421 N N . SER B 1 104 ? 13.859 -45.625 -25.891 1 82.75 104 SER B N 1
ATOM 4422 C CA . SER B 1 104 ? 14.867 -46.656 -26.219 1 82.75 104 SER B CA 1
ATOM 4423 C C . SER B 1 104 ? 15.516 -47.219 -24.969 1 82.75 104 SER B C 1
ATOM 4425 O O . SER B 1 104 ? 15.945 -46.469 -24.094 1 82.75 104 SER B O 1
ATOM 4427 N N . THR B 1 105 ? 15.523 -48.531 -24.844 1 85.31 105 THR B N 1
ATOM 4428 C CA . THR B 1 105 ? 16.125 -49.156 -23.672 1 85.31 105 THR B CA 1
ATOM 4429 C C . THR B 1 105 ? 17.141 -50.219 -24.109 1 85.31 105 THR B C 1
ATOM 4431 O O . THR B 1 105 ? 17.016 -50.812 -25.188 1 85.31 105 THR B O 1
ATOM 4434 N N . ALA B 1 106 ? 18.219 -50.406 -23.359 1 83.06 106 ALA B N 1
ATOM 4435 C CA . ALA B 1 106 ? 19.188 -51.469 -23.453 1 83.06 106 ALA B CA 1
ATOM 4436 C C . ALA B 1 106 ? 19.391 -52.156 -22.094 1 83.06 106 ALA B C 1
ATOM 4438 O O . ALA B 1 106 ? 19.578 -51.469 -21.094 1 83.06 106 ALA B O 1
ATOM 4439 N N . GLN B 1 107 ? 19.141 -53.438 -22.047 1 86.19 107 GLN B N 1
ATOM 4440 C CA . GLN B 1 107 ? 19.312 -54.188 -20.812 1 86.19 107 GLN B CA 1
ATOM 4441 C C . GLN B 1 107 ? 20.219 -55.406 -21.016 1 86.19 107 GLN B C 1
ATOM 4443 O O . GLN B 1 107 ? 20.188 -56.031 -22.078 1 86.19 107 GLN B O 1
ATOM 4448 N N . LYS B 1 108 ? 21.047 -55.625 -19.969 1 85.06 108 LYS B N 1
ATOM 4449 C CA . LYS B 1 108 ? 21.953 -56.75 -20.016 1 85.06 108 LYS B CA 1
ATOM 4450 C C . LYS B 1 108 ? 22.047 -57.469 -18.656 1 85.06 108 LYS B C 1
ATOM 4452 O O . LYS B 1 108 ? 22.062 -56.812 -17.609 1 85.06 108 LYS B O 1
ATOM 4457 N N . ASN B 1 109 ? 21.938 -58.812 -18.688 1 82.06 109 ASN B N 1
ATOM 4458 C CA . ASN B 1 109 ? 22.234 -59.562 -17.484 1 82.06 109 ASN B CA 1
ATOM 4459 C C . ASN B 1 109 ? 23.703 -59.469 -17.094 1 82.06 109 ASN B C 1
ATOM 4461 O O . ASN B 1 109 ? 24.578 -60 -17.781 1 82.06 109 ASN B O 1
ATOM 4465 N N . ILE B 1 110 ? 23.984 -58.875 -16.062 1 81.44 110 ILE B N 1
ATOM 4466 C CA . ILE B 1 110 ? 25.344 -58.562 -15.656 1 81.44 110 ILE B CA 1
ATOM 4467 C C . ILE B 1 110 ? 26.016 -59.844 -15.133 1 81.44 110 ILE B C 1
ATOM 4469 O O . ILE B 1 110 ? 27.234 -60 -15.242 1 81.44 110 ILE B O 1
ATOM 4473 N N . LYS B 1 111 ? 25.25 -60.719 -14.562 1 76.81 111 LYS B N 1
ATOM 4474 C CA . LYS B 1 111 ? 25.812 -61.938 -13.977 1 76.81 111 LYS B CA 1
ATOM 4475 C C . LYS B 1 111 ? 26.203 -62.938 -15.055 1 76.81 111 LYS B C 1
ATOM 4477 O O . LYS B 1 111 ? 27.312 -63.5 -15.008 1 76.81 111 LYS B O 1
ATOM 4482 N N . THR B 1 112 ? 25.359 -63.312 -15.969 1 78.12 112 THR B N 1
ATOM 4483 C CA . THR B 1 112 ? 25.609 -64.312 -16.969 1 78.12 112 THR B CA 1
ATOM 4484 C C . THR B 1 112 ? 26.328 -63.719 -18.188 1 78.12 112 THR B C 1
ATOM 4486 O O . THR B 1 112 ? 26.891 -64.438 -19 1 78.12 112 THR B O 1
ATOM 4489 N N . GLY B 1 113 ? 26.375 -62.469 -18.203 1 74.94 113 GLY B N 1
ATOM 4490 C CA . GLY B 1 113 ? 26.938 -61.844 -19.406 1 74.94 113 GLY B CA 1
ATOM 4491 C C . GLY B 1 113 ? 26.062 -62.031 -20.625 1 74.94 113 GLY B C 1
ATOM 4492 O O . GLY B 1 113 ? 24.875 -62.344 -20.5 1 74.94 113 GLY B O 1
ATOM 4493 N N . GLY B 1 114 ? 26.25 -61.719 -21.875 1 76 114 GLY B N 1
ATOM 4494 C CA . GLY B 1 114 ? 25.516 -61.906 -23.109 1 76 114 GLY B CA 1
ATOM 4495 C C . GLY B 1 114 ? 25.188 -60.562 -23.797 1 76 114 GLY B C 1
ATOM 4496 O O . GLY B 1 114 ? 25.719 -59.531 -23.438 1 76 114 GLY B O 1
ATOM 4497 N N . ASN B 1 115 ? 24.375 -60.844 -24.766 1 79.44 115 ASN B N 1
ATOM 4498 C CA . ASN B 1 115 ? 24.078 -59.656 -25.547 1 79.44 115 ASN B CA 1
ATOM 4499 C C . ASN B 1 115 ? 23.016 -58.781 -24.891 1 79.44 115 ASN B C 1
ATOM 4501 O O . ASN B 1 115 ? 22.156 -59.281 -24.172 1 79.44 115 ASN B O 1
ATOM 4505 N N . SER B 1 116 ? 23.188 -57.438 -25 1 83.44 116 SER B N 1
ATOM 4506 C CA . SER B 1 116 ? 22.172 -56.531 -24.531 1 83.44 116 SER B CA 1
ATOM 4507 C C . SER B 1 116 ? 20.875 -56.688 -25.312 1 83.44 116 SER B C 1
ATOM 4509 O O . SER B 1 116 ? 20.891 -56.906 -26.531 1 83.44 116 SER B O 1
ATOM 4511 N N . THR B 1 117 ? 19.75 -56.75 -24.594 1 82.12 117 THR B N 1
ATOM 4512 C CA . THR B 1 117 ? 18.438 -56.656 -25.234 1 82.12 117 THR B CA 1
ATOM 4513 C C . THR B 1 117 ? 18.062 -55.188 -25.453 1 82.12 117 THR B C 1
ATOM 4515 O O . THR B 1 117 ? 17.984 -54.406 -24.5 1 82.12 117 THR B O 1
ATOM 4518 N N . ILE B 1 118 ? 18.031 -54.75 -26.828 1 82.75 118 ILE B N 1
ATOM 4519 C CA . ILE B 1 118 ? 17.688 -53.375 -27.188 1 82.75 118 ILE B CA 1
ATOM 4520 C C . ILE B 1 118 ? 16.234 -53.312 -27.641 1 82.75 118 ILE B C 1
ATOM 4522 O O . ILE B 1 118 ? 15.75 -54.188 -28.344 1 82.75 118 ILE B O 1
ATOM 4526 N N . SER B 1 119 ? 15.492 -52.406 -27.188 1 81.88 119 SER B N 1
ATOM 4527 C CA . SER B 1 119 ? 14.102 -52.188 -27.562 1 81.88 119 SER B CA 1
ATOM 4528 C C . SER B 1 119 ? 13.82 -50.719 -27.828 1 81.88 119 SER B C 1
ATOM 4530 O O . SER B 1 119 ? 14.328 -49.844 -27.109 1 81.88 119 SER B O 1
ATOM 4532 N N . HIS B 1 120 ? 13.227 -50.375 -29 1 81.81 120 HIS B N 1
ATOM 4533 C CA . HIS B 1 120 ? 12.727 -49.062 -29.344 1 81.81 120 HIS B CA 1
ATOM 4534 C C . HIS B 1 120 ? 11.203 -49.031 -29.391 1 81.81 120 HIS B C 1
ATOM 4536 O O . HIS B 1 120 ? 10.594 -49.875 -30.094 1 81.81 120 HIS B O 1
ATOM 4542 N N . THR B 1 121 ? 10.641 -48.156 -28.656 1 81.38 121 THR B N 1
ATOM 4543 C CA . THR B 1 121 ? 9.188 -48.062 -28.641 1 81.38 121 THR B CA 1
ATOM 4544 C C . THR B 1 121 ? 8.742 -46.625 -28.891 1 81.38 121 THR B C 1
ATOM 4546 O O . THR B 1 121 ? 9.469 -45.688 -28.562 1 81.38 121 THR B O 1
ATOM 4549 N N . GLY B 1 122 ? 7.668 -46.375 -29.641 1 79.38 122 GLY B N 1
ATOM 4550 C CA . GLY B 1 122 ? 6.961 -45.125 -29.828 1 79.38 122 GLY B CA 1
ATOM 4551 C C . GLY B 1 122 ? 5.488 -45.219 -29.484 1 79.38 122 GLY B C 1
ATOM 4552 O O . GLY B 1 122 ? 4.859 -46.25 -29.672 1 79.38 122 GLY B O 1
ATOM 4553 N N . SER B 1 123 ? 5.008 -44.125 -28.891 1 86.31 123 SER B N 1
ATOM 4554 C CA . SER B 1 123 ? 3.59 -44.125 -28.547 1 86.31 123 SER B CA 1
ATOM 4555 C C . SER B 1 123 ? 2.949 -42.781 -28.844 1 86.31 123 SER B C 1
ATOM 4557 O O . SER B 1 123 ? 3.557 -41.719 -28.594 1 86.31 123 SER B O 1
ATOM 4559 N N . LEU B 1 124 ? 1.882 -42.719 -29.531 1 84.69 124 LEU B N 1
ATOM 4560 C CA . LEU B 1 124 ? 0.941 -41.625 -29.656 1 84.69 124 LEU B CA 1
ATOM 4561 C C . LEU B 1 124 ? -0.358 -41.938 -28.906 1 84.69 124 LEU B C 1
ATOM 4563 O O . LEU B 1 124 ? -0.939 -43 -29.094 1 84.69 124 LEU B O 1
ATOM 4567 N N . ASN B 1 125 ? -0.691 -41.031 -28.078 1 85.19 125 ASN B N 1
ATOM 4568 C CA . ASN B 1 125 ? -1.858 -41.312 -27.234 1 85.19 125 ASN B CA 1
ATOM 4569 C C . ASN B 1 125 ? -2.855 -40.156 -27.281 1 85.19 125 ASN B C 1
ATOM 4571 O O . ASN B 1 125 ? -2.461 -38.969 -27.375 1 85.19 125 ASN B O 1
ATOM 4575 N N . VAL B 1 126 ? -4.125 -40.438 -27.391 1 85.81 126 VAL B N 1
ATOM 4576 C CA . VAL B 1 126 ? -5.227 -39.5 -27.156 1 85.81 126 VAL B CA 1
ATOM 4577 C C . VAL B 1 126 ? -6.004 -39.938 -25.906 1 85.81 126 VAL B C 1
ATOM 4579 O O . VAL B 1 126 ? -6.262 -41.125 -25.719 1 85.81 126 VAL B O 1
ATOM 4582 N N . SER B 1 127 ? -6.184 -39.031 -24.969 1 87.94 127 SER B N 1
ATOM 4583 C CA . SER B 1 127 ? -6.941 -39.312 -23.75 1 87.94 127 SER B CA 1
ATOM 4584 C C . SER B 1 127 ? -8.086 -38.344 -23.578 1 87.94 127 SER B C 1
ATOM 4586 O O . SER B 1 127 ? -7.93 -37.125 -23.844 1 87.94 127 SER B O 1
ATOM 4588 N N . TYR B 1 128 ? -9.258 -38.844 -23.266 1 87.88 128 TYR B N 1
ATOM 4589 C CA . TYR B 1 128 ? -10.461 -38.031 -23.062 1 87.88 128 TYR B CA 1
ATOM 4590 C C . TYR B 1 128 ? -11.227 -38.5 -21.844 1 87.88 128 TYR B C 1
ATOM 4592 O O . TYR B 1 128 ? -11.461 -39.719 -21.672 1 87.88 128 TYR B O 1
ATOM 4600 N N . THR B 1 129 ? -11.5 -37.594 -20.953 1 88.38 129 THR B N 1
ATOM 4601 C CA . THR B 1 129 ? -12.359 -37.906 -19.828 1 88.38 129 THR B CA 1
ATOM 4602 C C . THR B 1 129 ? -13.82 -37.594 -20.141 1 88.38 129 THR B C 1
ATOM 4604 O O . THR B 1 129 ? -14.156 -36.406 -20.359 1 88.38 129 THR B O 1
ATOM 4607 N N . LEU B 1 130 ? -14.664 -38.594 -20.234 1 87.81 130 LEU B N 1
ATOM 4608 C CA . LEU B 1 130 ? -16.094 -38.375 -20.422 1 87.81 130 LEU B CA 1
ATOM 4609 C C . LEU B 1 130 ? -16.719 -37.719 -19.203 1 87.81 130 LEU B C 1
ATOM 4611 O O . LEU B 1 130 ? -16.734 -38.312 -18.109 1 87.81 130 LEU B O 1
ATOM 4615 N N . ASP B 1 131 ? -17.203 -36.594 -19.359 1 90.25 131 ASP B N 1
ATOM 4616 C CA . ASP B 1 131 ? -17.75 -35.844 -18.234 1 90.25 131 ASP B CA 1
ATOM 4617 C C . ASP B 1 131 ? -19.234 -36.125 -18.047 1 90.25 131 ASP B C 1
ATOM 4619 O O . ASP B 1 131 ? -20.062 -35.219 -18.078 1 90.25 131 ASP B O 1
ATOM 4623 N N . LEU B 1 132 ? -19.547 -37.281 -17.688 1 90.06 132 LEU B N 1
ATOM 4624 C CA . LEU B 1 132 ? -20.922 -37.75 -17.594 1 90.06 132 LEU B CA 1
ATOM 4625 C C . LEU B 1 132 ? -21.688 -37.031 -16.484 1 90.06 132 LEU B C 1
ATOM 4627 O O . LEU B 1 132 ? -22.891 -36.812 -16.609 1 90.06 132 LEU B O 1
ATOM 4631 N N . TRP B 1 133 ? -20.906 -36.719 -15.422 1 92.19 133 TRP B N 1
ATOM 4632 C CA . TRP B 1 133 ? -21.578 -36.156 -14.242 1 92.19 133 TRP B CA 1
ATOM 4633 C C . TRP B 1 133 ? -21.438 -34.656 -14.203 1 92.19 133 TRP B C 1
ATOM 4635 O O . TRP B 1 133 ? -21.828 -34 -13.227 1 92.19 133 TRP B O 1
ATOM 4645 N N . PHE B 1 134 ? -20.719 -34.094 -15.117 1 92.69 134 PHE B N 1
ATOM 4646 C CA . PHE B 1 134 ? -20.547 -32.656 -15.273 1 92.69 134 PHE B CA 1
ATOM 4647 C C . PHE B 1 134 ? -19.625 -32.094 -14.195 1 92.69 134 PHE B C 1
ATOM 4649 O O . PHE B 1 134 ? -19.828 -30.969 -13.719 1 92.69 134 PHE B O 1
ATOM 4656 N N . ARG B 1 135 ? -18.703 -32.938 -13.664 1 93.44 135 ARG B N 1
ATOM 4657 C CA . ARG B 1 135 ? -17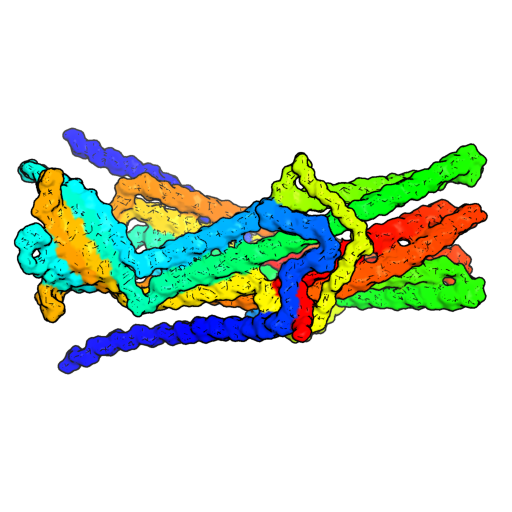.703 -32.469 -12.703 1 93.44 135 ARG B CA 1
ATOM 4658 C C . ARG B 1 135 ? -16.766 -31.453 -13.344 1 93.44 135 ARG B C 1
ATOM 4660 O O . ARG B 1 135 ? -16.547 -30.359 -12.797 1 93.44 135 ARG B O 1
ATOM 4667 N N . LEU B 1 136 ? -16.203 -31.812 -14.531 1 92.75 136 LEU B N 1
ATOM 4668 C CA . LEU B 1 136 ? -15.266 -30.953 -15.234 1 92.75 136 LEU B CA 1
ATOM 4669 C C . LEU B 1 136 ? -15.969 -29.672 -15.719 1 92.75 136 LEU B C 1
ATOM 4671 O O . LEU B 1 136 ? -15.375 -28.594 -15.711 1 92.75 136 LEU B O 1
ATOM 4675 N N . ALA B 1 137 ? -17.188 -29.859 -16.188 1 93 137 ALA B N 1
ATOM 4676 C CA . ALA B 1 137 ? -17.984 -28.703 -16.594 1 93 137 ALA B CA 1
ATOM 4677 C C . ALA B 1 137 ? -18.172 -27.734 -15.43 1 93 137 ALA B C 1
ATOM 4679 O O . ALA B 1 137 ? -18.031 -26.516 -15.602 1 93 137 ALA B O 1
ATOM 4680 N N . ASP B 1 138 ? -18.438 -28.281 -14.242 1 94 138 ASP B N 1
ATOM 4681 C CA . ASP B 1 138 ? -18.609 -27.453 -13.055 1 94 138 ASP B CA 1
ATOM 4682 C C . ASP B 1 138 ? -17.312 -26.766 -12.656 1 94 138 ASP B C 1
ATOM 4684 O O . ASP B 1 138 ? -17.312 -25.625 -12.211 1 94 138 ASP B O 1
ATOM 4688 N N . THR B 1 139 ? -16.234 -27.469 -12.734 1 94 139 THR B N 1
ATOM 4689 C CA . THR B 1 139 ? -14.922 -26.875 -12.484 1 94 139 THR B CA 1
ATOM 4690 C C . THR B 1 139 ? -14.656 -25.719 -13.445 1 94 139 THR B C 1
ATOM 4692 O O . THR B 1 139 ? -14.164 -24.656 -13.039 1 94 139 THR B O 1
ATOM 4695 N N . ALA B 1 140 ? -14.969 -25.875 -14.75 1 93.88 140 ALA B N 1
ATOM 4696 C CA . ALA B 1 140 ? -14.812 -24.812 -15.75 1 93.88 140 ALA B CA 1
ATOM 4697 C C . ALA B 1 140 ? -15.727 -23.625 -15.445 1 93.88 140 ALA B C 1
ATOM 4699 O O . ALA B 1 140 ? -15.305 -22.469 -15.555 1 93.88 140 ALA B O 1
ATOM 4700 N N . ASP B 1 141 ? -16.922 -24 -15.086 1 95 141 ASP B N 1
ATOM 4701 C CA . ASP B 1 141 ? -17.859 -22.953 -14.711 1 95 141 ASP B CA 1
ATOM 4702 C C . ASP B 1 141 ? -17.344 -22.156 -13.523 1 95 141 ASP B C 1
ATOM 4704 O O . ASP B 1 141 ? -17.484 -20.922 -13.492 1 95 141 ASP B O 1
ATOM 4708 N N . ALA B 1 142 ? -16.812 -22.828 -12.469 1 97.12 142 ALA B N 1
ATOM 4709 C CA . ALA B 1 142 ? -16.234 -22.141 -11.305 1 97.12 142 ALA B CA 1
ATOM 4710 C C . ALA B 1 142 ? -15.156 -21.156 -11.719 1 97.12 142 ALA B C 1
ATOM 4712 O O . ALA B 1 142 ? -15.109 -20.031 -11.211 1 97.12 142 ALA B O 1
ATOM 4713 N N . ALA B 1 143 ? -14.32 -21.547 -12.648 1 96.31 143 ALA B N 1
ATOM 4714 C CA . ALA B 1 143 ? -13.242 -20.688 -13.125 1 96.31 143 ALA B CA 1
ATOM 4715 C C . ALA B 1 143 ? -13.797 -19.5 -13.914 1 96.31 143 ALA B C 1
ATOM 4717 O O . ALA B 1 143 ? -13.242 -18.406 -13.867 1 96.31 143 ALA B O 1
ATOM 4718 N N . GLU B 1 144 ? -14.844 -19.719 -14.734 1 96.25 144 GLU B N 1
ATOM 4719 C CA . GLU B 1 144 ? -15.492 -18.641 -15.461 1 96.25 144 GLU B CA 1
ATOM 4720 C C . GLU B 1 144 ? -16.062 -17.594 -14.5 1 96.25 144 GLU B C 1
ATOM 4722 O O . GLU B 1 144 ? -15.961 -16.391 -14.742 1 96.25 144 GLU B O 1
ATOM 4727 N N . TRP B 1 145 ? -16.656 -18.109 -13.445 1 97.12 145 TRP B N 1
ATOM 4728 C CA . TRP B 1 145 ? -17.188 -17.203 -12.438 1 97.12 145 TRP B CA 1
ATOM 4729 C C . TRP B 1 145 ? -16.078 -16.422 -11.758 1 97.12 145 TRP B C 1
ATOM 4731 O O . TRP B 1 145 ? -16.234 -15.234 -11.445 1 97.12 145 TRP B O 1
ATOM 4741 N N . ALA B 1 146 ? -14.953 -17.078 -11.484 1 97.56 146 ALA B N 1
ATOM 4742 C CA . ALA B 1 146 ? -13.789 -16.391 -10.93 1 97.56 146 ALA B CA 1
ATOM 4743 C C . ALA B 1 146 ? -13.32 -15.273 -11.867 1 97.56 146 ALA B C 1
ATOM 4745 O O . ALA B 1 146 ? -12.914 -14.203 -11.414 1 97.56 146 ALA B O 1
ATOM 4746 N N . HIS B 1 147 ? -13.367 -15.5 -13.18 1 97.19 147 HIS B N 1
ATOM 4747 C CA . HIS B 1 147 ? -13.055 -14.477 -14.172 1 97.19 147 HIS B CA 1
ATOM 4748 C C . HIS B 1 147 ? -14.023 -13.305 -14.07 1 97.19 147 HIS B C 1
ATOM 4750 O O . HIS B 1 147 ? -13.594 -12.141 -14.055 1 97.19 147 HIS B O 1
ATOM 4756 N N . LYS B 1 148 ? -15.258 -13.625 -13.977 1 97.62 148 LYS B N 1
ATOM 4757 C CA . LYS B 1 148 ? -16.266 -12.578 -13.852 1 97.62 148 LYS B CA 1
ATOM 4758 C C . LYS B 1 148 ? -16.047 -11.75 -12.586 1 97.62 148 LYS B C 1
ATOM 4760 O O . LYS B 1 148 ? -16.219 -10.531 -12.594 1 97.62 148 LYS B O 1
ATOM 4765 N N . ALA B 1 149 ? -15.688 -12.438 -11.477 1 98.12 149 ALA B N 1
ATOM 4766 C CA . ALA B 1 149 ? -15.367 -11.742 -10.234 1 98.12 149 ALA B CA 1
ATOM 4767 C C . ALA B 1 149 ? -14.195 -10.781 -10.438 1 98.12 149 ALA B C 1
ATOM 4769 O O . ALA B 1 149 ? -14.227 -9.648 -9.945 1 98.12 149 ALA B O 1
ATOM 4770 N N . THR B 1 150 ? -13.219 -11.195 -11.156 1 98.06 150 THR B N 1
ATOM 4771 C CA . THR B 1 150 ? -12.023 -10.391 -11.375 1 98.06 150 THR B CA 1
ATOM 4772 C C . THR B 1 150 ? -12.328 -9.18 -12.258 1 98.06 150 THR B C 1
ATOM 4774 O O . THR B 1 150 ? -11.75 -8.109 -12.078 1 98.06 150 THR B O 1
ATOM 4777 N N . VAL B 1 151 ? -13.258 -9.359 -13.227 1 97.56 151 VAL B N 1
ATOM 4778 C CA . VAL B 1 151 ? -13.734 -8.227 -14.016 1 97.56 151 VAL B CA 1
ATOM 4779 C C . VAL B 1 151 ? -14.32 -7.16 -13.094 1 97.56 151 VAL B C 1
ATOM 4781 O O . VAL B 1 151 ? -14.031 -5.973 -13.258 1 97.56 151 VAL B O 1
ATOM 4784 N N . GLN B 1 152 ? -15.086 -7.613 -12.102 1 97.62 152 GLN B N 1
ATOM 4785 C CA . GLN B 1 152 ? -15.688 -6.676 -11.156 1 97.62 152 GLN B CA 1
ATOM 4786 C C . GLN B 1 152 ? -14.625 -6.035 -10.266 1 97.62 152 GLN B C 1
ATOM 4788 O O . GLN B 1 152 ? -14.758 -4.871 -9.883 1 97.62 152 GLN B O 1
ATOM 4793 N N . ASP B 1 153 ? -13.602 -6.758 -9.945 1 97.44 153 ASP B N 1
ATOM 4794 C CA . ASP B 1 153 ? -12.484 -6.184 -9.203 1 97.44 153 ASP B CA 1
ATOM 4795 C C . ASP B 1 153 ? -11.852 -5.031 -9.984 1 97.44 153 ASP B C 1
ATOM 4797 O O . ASP B 1 153 ? -11.461 -4.02 -9.398 1 97.44 153 ASP B O 1
ATOM 4801 N N . MET B 1 154 ? -11.703 -5.188 -11.281 1 97.5 154 MET B N 1
ATOM 4802 C CA . MET B 1 154 ? -11.164 -4.129 -12.141 1 97.5 154 MET B CA 1
ATOM 4803 C C . MET B 1 154 ? -12.078 -2.908 -12.125 1 97.5 154 MET B C 1
ATOM 4805 O O . MET B 1 154 ? -11.602 -1.775 -12.023 1 97.5 154 MET B O 1
ATOM 4809 N N . GLU B 1 155 ? -13.352 -3.17 -12.195 1 97.38 155 GLU B N 1
ATOM 4810 C CA . GLU B 1 155 ? -14.305 -2.066 -12.148 1 97.38 155 GLU B CA 1
ATOM 4811 C C . GLU B 1 155 ? -14.242 -1.337 -10.812 1 97.38 155 GLU B C 1
ATOM 4813 O O . GLU B 1 155 ? -14.391 -0.114 -10.758 1 97.38 155 GLU B O 1
ATOM 4818 N N . SER B 1 156 ? -14.078 -2.051 -9.703 1 97.12 156 SER B N 1
ATOM 4819 C CA . SER B 1 156 ? -13.914 -1.449 -8.383 1 97.12 156 SER B CA 1
ATOM 4820 C C . SER B 1 156 ? -12.656 -0.592 -8.32 1 97.12 156 SER B C 1
ATOM 4822 O O . SER B 1 156 ? -12.656 0.479 -7.711 1 97.12 156 SER B O 1
ATOM 4824 N N . THR B 1 157 ? -11.602 -1.094 -8.953 1 97.06 157 THR B N 1
ATOM 4825 C CA . THR B 1 157 ? -10.359 -0.328 -9.023 1 97.06 157 THR B CA 1
ATOM 4826 C C . THR B 1 157 ? -10.57 0.972 -9.797 1 97.06 157 THR B C 1
ATOM 4828 O O . THR B 1 157 ? -10.078 2.025 -9.391 1 97.06 157 THR B O 1
ATOM 4831 N N . LYS B 1 158 ? -11.281 0.839 -10.883 1 97.25 158 LYS B N 1
ATOM 4832 C CA . LYS B 1 158 ? -11.609 2.01 -11.695 1 97.25 158 LYS B CA 1
ATOM 4833 C C . LYS B 1 158 ? -12.391 3.037 -10.883 1 97.25 158 LYS B C 1
ATOM 4835 O O . LYS B 1 158 ? -12.07 4.227 -10.898 1 97.25 158 LYS B O 1
ATOM 4840 N N . LEU B 1 159 ? -13.359 2.584 -10.141 1 96.38 159 LEU B N 1
ATOM 4841 C CA . LEU B 1 159 ? -14.188 3.443 -9.305 1 96.38 159 LEU B CA 1
ATOM 4842 C C . LEU B 1 159 ? -13.344 4.145 -8.242 1 96.38 159 LEU B C 1
ATOM 4844 O O . LEU B 1 159 ? -13.469 5.355 -8.039 1 96.38 159 LEU B O 1
ATOM 4848 N N . SER B 1 160 ? -12.516 3.391 -7.582 1 97.12 160 SER B N 1
ATOM 4849 C CA . SER B 1 160 ? -11.641 3.945 -6.555 1 97.12 160 SER B CA 1
ATOM 4850 C C . SER B 1 160 ? -10.68 4.973 -7.148 1 97.12 160 SER B C 1
ATOM 4852 O O . SER B 1 160 ? -10.406 6.004 -6.531 1 97.12 160 SER B O 1
ATOM 4854 N N . LEU B 1 161 ? -10.164 4.684 -8.367 1 97.69 161 LEU B N 1
ATOM 4855 C CA . LEU B 1 161 ? -9.258 5.594 -9.055 1 97.69 161 LEU B CA 1
ATOM 4856 C C . LEU B 1 161 ? -9.938 6.922 -9.359 1 97.69 161 LEU B C 1
ATOM 4858 O O . LEU B 1 161 ? -9.398 7.988 -9.062 1 97.69 161 LEU B O 1
ATOM 4862 N N . ILE B 1 162 ? -11.133 6.852 -9.891 1 97.75 162 ILE B N 1
ATOM 4863 C CA . ILE B 1 162 ? -11.883 8.055 -10.234 1 97.75 162 ILE B CA 1
ATOM 4864 C C . ILE B 1 162 ? -12.133 8.883 -8.977 1 97.75 162 ILE B C 1
ATOM 4866 O O . ILE B 1 162 ? -11.914 10.102 -8.969 1 97.75 162 ILE B O 1
ATOM 4870 N N . ASN B 1 163 ? -12.562 8.219 -7.863 1 97 163 ASN B N 1
ATOM 4871 C CA . ASN B 1 163 ? -12.797 8.898 -6.598 1 97 163 ASN B CA 1
ATOM 4872 C C . ASN B 1 163 ? -11.547 9.609 -6.102 1 97 163 ASN B C 1
ATOM 4874 O O . ASN B 1 163 ? -11.602 10.773 -5.684 1 97 163 ASN B O 1
ATOM 4878 N N . SER B 1 164 ? -10.422 8.93 -6.188 1 98 164 SER B N 1
ATOM 4879 C CA . SER B 1 164 ? -9.156 9.484 -5.711 1 98 164 SER B CA 1
ATOM 4880 C C . SER B 1 164 ? -8.727 10.68 -6.555 1 98 164 SER B C 1
ATOM 4882 O O . SER B 1 164 ? -8.242 11.688 -6.023 1 98 164 SER B O 1
ATOM 4884 N N . VAL B 1 165 ? -8.922 10.57 -7.891 1 98.38 165 VAL B N 1
ATOM 4885 C CA . VAL B 1 165 ? -8.531 11.648 -8.797 1 98.38 165 VAL B CA 1
ATOM 4886 C C . VAL B 1 165 ? -9.398 12.883 -8.531 1 98.38 165 VAL B C 1
ATOM 4888 O O . VAL B 1 165 ? -8.875 13.984 -8.383 1 98.38 165 VAL B O 1
ATOM 4891 N N . VAL B 1 166 ? -10.703 12.719 -8.391 1 97.81 166 VAL B N 1
ATOM 4892 C CA . VAL B 1 166 ? -11.609 13.836 -8.164 1 97.81 166 VAL B CA 1
ATOM 4893 C C . VAL B 1 166 ? -11.273 14.516 -6.836 1 97.81 166 VAL B C 1
ATOM 4895 O O . VAL B 1 166 ? -11.148 15.742 -6.773 1 97.81 166 VAL B O 1
ATOM 4898 N N . THR B 1 167 ? -11.07 13.703 -5.777 1 97.75 167 THR B N 1
ATOM 4899 C CA . THR B 1 167 ? -10.766 14.234 -4.453 1 97.75 167 THR B CA 1
ATOM 4900 C C . THR B 1 167 ? -9.438 14.992 -4.457 1 97.75 167 THR B C 1
ATOM 4902 O O . THR B 1 167 ? -9.352 16.094 -3.932 1 97.75 167 THR B O 1
ATOM 4905 N N . THR B 1 168 ? -8.438 14.43 -5.113 1 98.5 168 THR B N 1
ATOM 4906 C CA . THR B 1 168 ? -7.117 15.047 -5.129 1 98.5 168 THR B CA 1
ATOM 4907 C C . THR B 1 168 ? -7.117 16.297 -6 1 98.5 168 THR B C 1
ATOM 4909 O O . THR B 1 168 ? -6.477 17.297 -5.66 1 98.5 168 THR B O 1
ATOM 4912 N N . TYR B 1 169 ? -7.875 16.281 -7.109 1 98.31 169 TYR B N 1
ATOM 4913 C CA . TYR B 1 169 ? -8 17.422 -8.016 1 98.31 169 TYR B CA 1
ATOM 4914 C C . TYR B 1 169 ? -8.57 18.625 -7.285 1 98.31 169 TYR B C 1
ATOM 4916 O O . TYR B 1 169 ? -7.977 19.703 -7.312 1 98.31 169 TYR B O 1
ATOM 4924 N N . TYR B 1 170 ? -9.617 18.438 -6.562 1 98.31 170 TYR B N 1
ATOM 4925 C CA . TYR B 1 170 ? -10.25 19.578 -5.891 1 98.31 170 TYR B CA 1
ATOM 4926 C C . TYR B 1 170 ? -9.523 19.922 -4.598 1 98.31 170 TYR B C 1
ATOM 4928 O O . TYR B 1 170 ? -9.625 21.047 -4.102 1 98.31 170 TYR B O 1
ATOM 4936 N N . GLN B 1 171 ? -8.758 18.938 -4.043 1 98.5 171 GLN B N 1
ATOM 4937 C CA . GLN B 1 171 ? -7.875 19.281 -2.932 1 98.5 171 GLN B CA 1
ATOM 4938 C C . GLN B 1 171 ? -6.836 20.312 -3.354 1 98.5 171 GLN B C 1
ATOM 4940 O O . GLN B 1 171 ? -6.566 21.266 -2.623 1 98.5 171 GLN B O 1
ATOM 4945 N N . ILE B 1 172 ? -6.316 20.094 -4.574 1 98.62 172 ILE B N 1
ATOM 4946 C CA . ILE B 1 172 ? -5.312 21.016 -5.078 1 98.62 172 ILE B CA 1
ATOM 4947 C C . ILE B 1 172 ? -5.961 22.375 -5.352 1 98.62 172 ILE B C 1
ATOM 4949 O O . ILE B 1 172 ? -5.383 23.422 -5.043 1 98.62 172 ILE B O 1
ATOM 4953 N N . ALA B 1 173 ? -7.203 22.391 -5.832 1 98.44 173 ALA B N 1
ATOM 4954 C CA . ALA B 1 173 ? -7.93 23.641 -6.047 1 98.44 173 ALA B CA 1
ATOM 4955 C C . ALA B 1 173 ? -8.125 24.391 -4.738 1 98.44 173 ALA B C 1
ATOM 4957 O O . ALA B 1 173 ? -7.867 25.594 -4.66 1 98.44 173 ALA B O 1
ATOM 4958 N N . TYR B 1 174 ? -8.547 23.656 -3.707 1 98.44 174 TYR B N 1
ATOM 4959 C CA . TYR B 1 174 ? -8.711 24.219 -2.371 1 98.44 174 TYR B CA 1
ATOM 4960 C C . TYR B 1 174 ? -7.402 24.797 -1.852 1 98.44 174 TYR B C 1
ATOM 4962 O O . TYR B 1 174 ? -7.359 25.938 -1.377 1 98.44 174 TYR B O 1
ATOM 4970 N N . LEU B 1 175 ? -6.336 24.047 -2.014 1 98.75 175 LEU B N 1
ATOM 4971 C CA . LEU B 1 175 ? -5.047 24.453 -1.473 1 98.75 175 LEU B CA 1
ATOM 4972 C C . LEU B 1 175 ? -4.488 25.656 -2.232 1 98.75 175 LEU B C 1
ATOM 4974 O O . LEU B 1 175 ? -3.848 26.531 -1.643 1 98.75 175 LEU B O 1
ATOM 4978 N N . ASN B 1 176 ? -4.746 25.75 -3.539 1 98.56 176 ASN B N 1
ATOM 4979 C CA . ASN B 1 176 ? -4.375 26.938 -4.305 1 98.56 176 ASN B CA 1
ATOM 4980 C C . ASN B 1 176 ? -5.074 28.188 -3.775 1 98.56 176 ASN B C 1
ATOM 4982 O O . ASN B 1 176 ? -4.438 29.234 -3.586 1 98.56 176 ASN B O 1
ATOM 4986 N N . ASP B 1 177 ? -6.363 28.094 -3.51 1 98.62 177 ASP B N 1
ATOM 4987 C CA . ASP B 1 177 ? -7.125 29.219 -2.979 1 98.62 177 ASP B CA 1
ATOM 4988 C C . ASP B 1 177 ? -6.664 29.578 -1.567 1 98.62 177 ASP B C 1
ATOM 4990 O O . ASP B 1 177 ? -6.609 30.75 -1.207 1 98.62 177 ASP B O 1
ATOM 4994 N N . ALA B 1 178 ? -6.355 28.516 -0.794 1 98.62 178 ALA B N 1
ATOM 4995 C CA . ALA B 1 178 ? -5.855 28.75 0.558 1 98.62 178 ALA B CA 1
ATOM 4996 C C . ALA B 1 178 ? -4.523 29.5 0.529 1 98.62 178 ALA B C 1
ATOM 4998 O O . ALA B 1 178 ? -4.297 30.406 1.325 1 98.62 178 ALA B O 1
ATOM 4999 N N . ILE B 1 179 ? -3.666 29.109 -0.41 1 98.56 179 ILE B N 1
ATOM 5000 C CA . ILE B 1 179 ? -2.371 29.766 -0.577 1 98.56 179 ILE B CA 1
ATOM 5001 C C . ILE B 1 179 ? -2.574 31.219 -0.982 1 98.56 179 ILE B C 1
ATOM 5003 O O . ILE B 1 179 ? -1.985 32.125 -0.385 1 98.56 179 ILE B O 1
ATOM 5007 N N . SER B 1 180 ? -3.412 31.469 -1.92 1 98.38 180 SER B N 1
ATOM 5008 C CA . SER B 1 180 ? -3.701 32.812 -2.377 1 98.38 180 SER B CA 1
ATOM 5009 C C . SER B 1 180 ? -4.281 33.688 -1.252 1 98.38 180 SER B C 1
ATOM 5011 O O . SER B 1 180 ? -3.855 34.812 -1.047 1 98.38 180 SER B O 1
ATOM 5013 N N . THR B 1 181 ? -5.223 33.094 -0.51 1 98.06 181 THR B N 1
ATOM 5014 C CA . THR B 1 181 ? -5.863 33.781 0.602 1 98.06 181 THR B CA 1
ATOM 5015 C C . THR B 1 181 ? -4.848 34.125 1.694 1 98.06 181 THR B C 1
ATOM 5017 O O . THR B 1 181 ? -4.871 35.188 2.27 1 98.06 181 THR B O 1
ATOM 5020 N N . THR B 1 182 ? -3.961 33.188 1.949 1 98.06 182 THR B N 1
ATOM 5021 C CA . THR B 1 182 ? -2.943 33.406 2.975 1 98.06 182 THR B CA 1
ATOM 5022 C C . THR B 1 182 ? -1.941 34.469 2.537 1 98.06 182 THR B C 1
ATOM 5024 O O . THR B 1 182 ? -1.47 35.25 3.359 1 98.06 182 THR B O 1
ATOM 5027 N N . LYS B 1 183 ? -1.591 34.531 1.231 1 98.06 183 LYS B N 1
ATOM 5028 C CA . LYS B 1 183 ? -0.729 35.594 0.705 1 98.06 183 LYS B CA 1
ATOM 5029 C C . LYS B 1 183 ? -1.373 36.969 0.875 1 98.06 183 LYS B C 1
ATOM 5031 O O . LYS B 1 183 ? -0.693 37.938 1.201 1 98.06 183 LYS B O 1
ATOM 5036 N N . GLU B 1 184 ? -2.66 37.031 0.705 1 97.5 184 GLU B N 1
ATOM 5037 C CA . GLU B 1 184 ? -3.395 38.281 0.947 1 97.5 184 GLU B CA 1
ATOM 5038 C C . GLU B 1 184 ? -3.34 38.656 2.42 1 97.5 184 GLU B C 1
ATOM 5040 O O . GLU B 1 184 ? -3.221 39.844 2.748 1 97.5 184 GLU B O 1
ATOM 5045 N N . SER B 1 185 ? -3.465 37.688 3.291 1 97 185 SER B N 1
ATOM 5046 C CA . SER B 1 185 ? -3.346 37.938 4.723 1 97 185 SER B CA 1
ATOM 5047 C C . SER B 1 185 ? -1.971 38.5 5.07 1 97 185 SER B C 1
ATOM 5049 O O . SER B 1 185 ? -1.856 39.406 5.871 1 97 185 SER B O 1
ATOM 5051 N N . ILE B 1 186 ? -0.928 37.875 4.453 1 97.19 186 ILE B N 1
ATOM 5052 C CA . ILE B 1 186 ? 0.434 38.344 4.695 1 97.19 186 ILE B CA 1
ATOM 5053 C C . ILE B 1 186 ? 0.57 39.781 4.254 1 97.19 186 ILE B C 1
ATOM 5055 O O . ILE B 1 186 ? 1.149 40.625 4.969 1 97.19 186 ILE B O 1
ATOM 5059 N N . LYS B 1 187 ? 0.036 40.188 3.123 1 97.44 187 LYS B N 1
ATOM 5060 C CA . LYS B 1 187 ? 0.062 41.562 2.643 1 97.44 187 LYS B CA 1
ATOM 5061 C C . LYS B 1 187 ? -0.662 42.5 3.609 1 97.44 187 LYS B C 1
ATOM 5063 O O . LYS B 1 187 ? -0.161 43.562 3.932 1 97.44 187 LYS B O 1
ATOM 5068 N N . TYR B 1 188 ? -1.828 42.094 4.098 1 96.31 188 TYR B N 1
ATOM 5069 C CA . TYR B 1 188 ? -2.629 42.875 5.031 1 96.31 188 TYR B CA 1
ATOM 5070 C C . TYR B 1 188 ? -1.845 43.188 6.305 1 96.31 188 TYR B C 1
ATOM 5072 O O . TYR B 1 188 ? -1.771 44.312 6.738 1 96.31 188 TYR B O 1
ATOM 5080 N N . TYR B 1 189 ? -1.21 42.188 6.902 1 96.44 189 TYR B N 1
ATOM 5081 C CA . TYR B 1 189 ? -0.46 42.375 8.141 1 96.44 189 TYR B CA 1
ATOM 5082 C C . TYR B 1 189 ? 0.827 43.156 7.898 1 96.44 189 TYR B C 1
ATOM 5084 O O . TYR B 1 189 ? 1.274 43.906 8.766 1 96.44 189 TYR B O 1
ATOM 5092 N N . THR B 1 190 ? 1.421 42.938 6.734 1 96.88 190 THR B N 1
ATOM 5093 C CA . THR B 1 190 ? 2.613 43.688 6.375 1 96.88 190 THR B CA 1
ATOM 5094 C C . THR B 1 190 ? 2.289 45.188 6.254 1 96.88 190 THR B C 1
ATOM 5096 O O . THR B 1 190 ? 3.07 46.031 6.688 1 96.88 190 THR B O 1
ATOM 5099 N N . ASP B 1 191 ? 1.158 45.5 5.695 1 96.25 191 ASP B N 1
ATOM 5100 C CA . ASP B 1 191 ? 0.712 46.875 5.613 1 96.25 191 ASP B CA 1
ATOM 5101 C C . ASP B 1 191 ? 0.515 47.469 7.004 1 96.25 191 ASP B C 1
ATOM 5103 O O . ASP B 1 191 ? 0.927 48.625 7.262 1 96.25 191 ASP B O 1
ATOM 5107 N N . ILE B 1 192 ? -0.126 46.75 7.855 1 94.12 192 ILE B N 1
ATOM 5108 C CA . ILE B 1 192 ? -0.322 47.188 9.227 1 94.12 192 ILE B CA 1
ATOM 5109 C C . ILE B 1 192 ? 1.033 47.438 9.891 1 94.12 192 ILE B C 1
ATOM 5111 O O . ILE B 1 192 ? 1.237 48.438 10.578 1 94.12 192 ILE B O 1
ATOM 5115 N N . SER B 1 193 ? 1.962 46.469 9.68 1 95.19 193 SER B N 1
ATOM 5116 C CA . SER B 1 193 ? 3.303 46.594 10.25 1 95.19 193 SER B CA 1
ATOM 5117 C C . SER B 1 193 ? 4.008 47.844 9.75 1 95.19 193 SER B C 1
ATOM 5119 O O . SER B 1 193 ? 4.648 48.562 10.531 1 95.19 193 SER B O 1
ATOM 5121 N N . ASN B 1 194 ? 3.879 48.219 8.523 1 95.06 194 ASN B N 1
ATOM 5122 C CA . ASN B 1 194 ? 4.477 49.406 7.953 1 95.06 194 ASN B CA 1
ATOM 5123 C C . ASN B 1 194 ? 3.871 50.688 8.547 1 95.06 194 ASN B C 1
ATOM 5125 O O . ASN B 1 194 ? 4.594 51.625 8.859 1 95.06 194 ASN B O 1
ATOM 5129 N N . ILE B 1 195 ? 2.58 50.625 8.711 1 93.56 195 ILE B N 1
ATOM 5130 C CA . ILE B 1 195 ? 1.887 51.781 9.312 1 93.56 195 ILE B CA 1
ATOM 5131 C C . ILE B 1 195 ? 2.389 51.969 10.742 1 93.56 195 ILE B C 1
ATOM 5133 O O . ILE B 1 195 ? 2.684 53.125 11.141 1 93.56 195 ILE B O 1
ATOM 5137 N N . MET B 1 196 ? 2.506 50.906 11.453 1 93.81 196 MET B N 1
ATOM 5138 C CA . MET B 1 196 ? 2.93 51 12.852 1 93.81 196 MET B CA 1
ATOM 5139 C C . MET B 1 196 ? 4.379 51.469 12.945 1 93.81 196 MET B C 1
ATOM 5141 O O . MET B 1 196 ? 4.738 52.219 13.852 1 93.81 196 MET B O 1
ATOM 5145 N N . ARG B 1 197 ? 5.215 51.062 12.031 1 93.25 197 ARG B N 1
ATOM 5146 C CA . ARG B 1 197 ? 6.609 51.5 11.992 1 93.25 197 ARG B CA 1
ATOM 5147 C C . ARG B 1 197 ? 6.707 53 11.727 1 93.25 197 ARG B C 1
ATOM 5149 O O . ARG B 1 197 ? 7.52 53.688 12.344 1 93.25 197 ARG B O 1
ATOM 5156 N N . ASN B 1 198 ? 5.891 53.469 10.844 1 93 198 ASN B N 1
ATOM 5157 C CA . ASN B 1 198 ? 5.863 54.906 10.539 1 93 198 ASN B CA 1
ATOM 5158 C C . ASN B 1 198 ? 5.363 55.719 11.727 1 93 198 ASN B C 1
ATOM 5160 O O . ASN B 1 198 ? 5.926 56.781 12.039 1 93 198 ASN B O 1
ATOM 5164 N N . ARG B 1 199 ? 4.324 55.281 12.375 1 91.19 199 ARG B N 1
ATOM 5165 C CA . ARG B 1 199 ? 3.773 55.969 13.539 1 91.19 199 ARG B CA 1
ATOM 5166 C C . ARG B 1 199 ? 4.777 56 14.688 1 91.19 199 ARG B C 1
ATOM 5168 O O . ARG B 1 199 ? 4.871 57 15.406 1 91.19 199 ARG B O 1
ATOM 5175 N N . LEU B 1 200 ? 5.461 54.906 14.836 1 90.62 200 LEU B N 1
ATOM 5176 C CA . LEU B 1 200 ? 6.5 54.875 15.859 1 90.62 200 LEU B CA 1
ATOM 5177 C C . LEU B 1 200 ? 7.59 55.875 15.562 1 90.62 200 LEU B C 1
ATOM 5179 O O . LEU B 1 200 ? 8.055 56.594 16.469 1 90.62 200 LEU B O 1
ATOM 5183 N N . ALA B 1 201 ? 7.949 56.031 14.344 1 92.06 201 ALA B N 1
ATOM 5184 C CA . ALA B 1 201 ? 8.969 57 13.93 1 92.06 201 ALA B CA 1
ATOM 5185 C C . ALA B 1 201 ? 8.516 58.406 14.195 1 92.06 201 ALA B C 1
ATOM 5187 O O . ALA B 1 201 ? 9.344 59.281 14.477 1 92.06 201 ALA B O 1
ATOM 5188 N N . GLN B 1 202 ? 7.203 58.594 14.234 1 92 202 GLN B N 1
ATOM 5189 C CA . GLN B 1 202 ? 6.625 59.906 14.484 1 92 202 GLN B CA 1
ATOM 5190 C C . GLN B 1 202 ? 6.312 60.094 15.961 1 92 202 GLN B C 1
ATOM 5192 O O . GLN B 1 202 ? 5.812 61.156 16.359 1 92 202 GLN B O 1
ATOM 5197 N N . GLY B 1 203 ? 6.57 59.031 16.75 1 88.12 203 GLY B N 1
ATOM 5198 C CA . GLY B 1 203 ? 6.387 59.125 18.203 1 88.12 203 GLY B CA 1
ATOM 5199 C C . GLY B 1 203 ? 4.938 59 18.625 1 88.12 203 GLY B C 1
ATOM 5200 O O . GLY B 1 203 ? 4.59 59.344 19.75 1 88.12 203 GLY B O 1
ATOM 5201 N N . VAL B 1 204 ? 4.102 58.531 17.734 1 83 204 VAL B N 1
ATOM 5202 C CA . VAL B 1 204 ? 2.678 58.5 18.047 1 83 204 VAL B CA 1
ATOM 5203 C C . VAL B 1 204 ? 2.209 57.062 18.25 1 83 204 VAL B C 1
ATOM 5205 O O . VAL B 1 204 ? 1.01 56.812 18.391 1 83 204 VAL B O 1
ATOM 5208 N N . ALA B 1 205 ? 3.146 56.062 18.156 1 81.69 205 ALA B N 1
ATOM 5209 C CA . ALA B 1 205 ? 2.809 54.688 18.453 1 81.69 205 ALA B CA 1
ATOM 5210 C C . ALA B 1 205 ? 3.869 54.031 19.344 1 81.69 205 ALA B C 1
ATOM 5212 O O . ALA B 1 205 ? 4.973 54.562 19.484 1 81.69 205 ALA B O 1
ATOM 5213 N N . ASP B 1 206 ? 3.459 53 20 1 84.88 206 ASP B N 1
ATOM 5214 C CA . ASP B 1 206 ? 4.375 52.25 20.859 1 84.88 206 ASP B CA 1
ATOM 5215 C C . ASP B 1 206 ? 5.094 51.156 20.078 1 84.88 206 ASP B C 1
ATOM 5217 O O . ASP B 1 206 ? 4.574 50.688 19.062 1 84.88 206 ASP B O 1
ATOM 5221 N N . SER B 1 207 ? 6.32 50.844 20.547 1 87.5 207 SER B N 1
ATOM 5222 C CA . SER B 1 207 ? 7.121 49.781 19.922 1 87.5 207 SER B CA 1
ATOM 5223 C C . SER B 1 207 ? 6.395 48.438 19.953 1 87.5 207 SER B C 1
ATOM 5225 O O . SER B 1 207 ? 6.602 47.594 19.078 1 87.5 207 SER B O 1
ATOM 5227 N N . ILE B 1 208 ? 5.484 48.281 20.844 1 89.88 208 ILE B N 1
ATOM 5228 C CA . ILE B 1 208 ? 4.754 47.031 21.031 1 89.88 208 ILE B CA 1
ATOM 5229 C C . ILE B 1 208 ? 3.826 46.781 19.844 1 89.88 208 ILE B C 1
ATOM 5231 O O . ILE B 1 208 ? 3.613 45.656 19.422 1 89.88 208 ILE B O 1
ATOM 5235 N N . SER B 1 209 ? 3.334 47.844 19.391 1 89.88 209 SER B N 1
ATOM 5236 C CA . SER B 1 209 ? 2.438 47.719 18.234 1 89.88 209 SER B CA 1
ATOM 5237 C C . SER B 1 209 ? 3.174 47.188 17.016 1 89.88 209 SER B C 1
ATOM 5239 O O . SER B 1 209 ? 2.635 46.375 16.266 1 89.88 209 SER B O 1
ATOM 5241 N N . VAL B 1 210 ? 4.391 47.594 16.812 1 91.75 210 VAL B N 1
ATOM 5242 C CA . VAL B 1 210 ? 5.211 47.125 15.703 1 91.75 210 VAL B CA 1
ATOM 5243 C C . VAL B 1 210 ? 5.527 45.625 15.891 1 91.75 210 VAL B C 1
ATOM 5245 O O . VAL B 1 210 ? 5.395 44.844 14.953 1 91.75 210 VAL B O 1
ATOM 5248 N N . ASP B 1 211 ? 5.875 45.281 17.062 1 92.19 211 ASP B N 1
ATOM 5249 C CA . ASP B 1 211 ? 6.219 43.906 17.359 1 92.19 211 ASP B CA 1
ATOM 5250 C C . ASP B 1 211 ? 5.016 42.969 17.156 1 92.19 211 ASP B C 1
ATOM 5252 O O . ASP B 1 211 ? 5.148 41.875 16.641 1 92.19 211 ASP B O 1
ATOM 5256 N N . GLN B 1 212 ? 3.904 43.438 17.562 1 91.12 212 GLN B N 1
ATOM 5257 C CA . GLN B 1 212 ? 2.68 42.656 17.422 1 91.12 212 GLN B CA 1
ATOM 5258 C C . GLN B 1 212 ? 2.316 42.469 15.953 1 91.12 212 GLN B C 1
ATOM 5260 O O . GLN B 1 212 ? 1.885 41.375 15.547 1 91.12 212 GLN B O 1
ATOM 5265 N N . ALA B 1 213 ? 2.492 43.469 15.227 1 93.19 213 ALA B N 1
ATOM 5266 C CA . ALA B 1 213 ? 2.209 43.375 13.797 1 93.19 213 ALA B CA 1
ATOM 5267 C C . ALA B 1 213 ? 3.168 42.406 13.109 1 93.19 213 ALA B C 1
ATOM 5269 O O . ALA B 1 213 ? 2.758 41.625 12.258 1 93.19 213 ALA B O 1
ATOM 5270 N N . GLN B 1 214 ? 4.398 42.5 13.531 1 93 214 GLN B N 1
ATOM 5271 C CA . GLN B 1 214 ? 5.398 41.594 12.961 1 93 214 GLN B CA 1
ATOM 5272 C C . GLN B 1 214 ? 5.121 40.156 13.352 1 93 214 GLN B C 1
ATOM 5274 O O . GLN B 1 214 ? 5.348 39.25 12.555 1 93 214 GLN B O 1
ATOM 5279 N N . GLN B 1 215 ? 4.652 39.906 14.531 1 91.12 215 GLN B N 1
ATOM 5280 C CA . GLN B 1 215 ? 4.234 38.594 14.977 1 91.12 215 GLN B CA 1
ATOM 5281 C C . GLN B 1 215 ? 3.135 38.031 14.07 1 91.12 215 GLN B C 1
ATOM 5283 O O . GLN B 1 215 ? 3.162 36.844 13.703 1 91.12 215 GLN B O 1
ATOM 5288 N N . ALA B 1 216 ? 2.223 38.875 13.75 1 92.06 216 ALA B N 1
ATOM 5289 C CA . ALA B 1 216 ? 1.113 38.469 12.891 1 92.06 216 ALA B CA 1
ATOM 5290 C C . ALA B 1 216 ? 1.607 38.094 11.5 1 92.06 216 ALA B C 1
ATOM 5292 O O . ALA B 1 216 ? 1.16 37.094 10.922 1 92.06 216 ALA B O 1
ATOM 5293 N N . VAL B 1 217 ? 2.57 38.844 10.953 1 95.12 217 VAL B N 1
ATOM 5294 C CA . VAL B 1 217 ? 3.148 38.531 9.641 1 95.12 217 VAL B CA 1
ATOM 5295 C C . VAL B 1 217 ? 3.822 37.188 9.656 1 95.12 217 VAL B C 1
ATOM 5297 O O . VAL B 1 217 ? 3.582 36.344 8.773 1 95.12 217 VAL B O 1
ATOM 5300 N N . LEU B 1 218 ? 4.59 36.938 10.703 1 93.38 218 LEU B N 1
ATOM 5301 C CA . LEU B 1 218 ? 5.355 35.688 10.781 1 93.38 218 LEU B CA 1
ATOM 5302 C C . LEU B 1 218 ? 4.426 34.469 10.953 1 93.38 218 LEU B C 1
ATOM 5304 O O . LEU B 1 218 ? 4.672 33.406 10.383 1 93.38 218 LEU B O 1
ATOM 5308 N N . THR B 1 219 ? 3.387 34.656 11.719 1 90.69 219 THR B N 1
ATOM 5309 C CA . THR B 1 219 ? 2.396 33.594 11.875 1 90.69 219 THR B CA 1
ATOM 5310 C C . THR B 1 219 ? 1.74 33.25 10.539 1 90.69 219 THR B C 1
ATOM 5312 O O . THR B 1 219 ? 1.594 32.094 10.188 1 90.69 219 THR B O 1
ATOM 5315 N N . ALA B 1 220 ? 1.405 34.25 9.82 1 94.38 220 ALA B N 1
ATOM 5316 C CA . ALA B 1 220 ? 0.799 34.062 8.508 1 94.38 220 ALA B CA 1
ATOM 5317 C C . ALA B 1 220 ? 1.779 33.406 7.547 1 94.38 220 ALA B C 1
ATOM 5319 O O . ALA B 1 220 ? 1.389 32.531 6.746 1 94.38 220 ALA B O 1
ATOM 5320 N N . ARG B 1 221 ? 3.031 33.781 7.609 1 95.25 221 ARG B N 1
ATOM 5321 C CA . ARG B 1 221 ? 4.055 33.188 6.762 1 95.25 221 ARG B CA 1
ATOM 5322 C C . ARG B 1 221 ? 4.207 31.703 7.066 1 95.25 221 ARG B C 1
ATOM 5324 O O . ARG B 1 221 ? 4.402 30.891 6.156 1 95.25 221 ARG B O 1
ATOM 5331 N N . ASN B 1 222 ? 4.102 31.344 8.289 1 92.88 222 ASN B N 1
ATOM 5332 C CA . ASN B 1 222 ? 4.168 29.938 8.664 1 92.88 222 ASN B CA 1
ATOM 5333 C C . ASN B 1 222 ? 2.955 29.156 8.156 1 92.88 222 ASN B C 1
ATOM 5335 O O . ASN B 1 222 ? 3.078 28 7.746 1 92.88 222 ASN B O 1
ATOM 5339 N N . ASN B 1 223 ? 1.836 29.766 8.25 1 93.62 223 ASN B N 1
ATOM 5340 C CA . ASN B 1 223 ? 0.645 29.141 7.688 1 93.62 223 ASN B CA 1
ATOM 5341 C C . ASN B 1 223 ? 0.797 28.906 6.188 1 93.62 223 ASN B C 1
ATOM 5343 O O . ASN B 1 223 ? 0.376 27.875 5.672 1 93.62 223 ASN B O 1
ATOM 5347 N N . LEU B 1 224 ? 1.411 29.906 5.461 1 96.44 224 LEU B N 1
ATOM 5348 C CA . LEU B 1 224 ? 1.662 29.781 4.031 1 96.44 224 LEU B CA 1
ATOM 5349 C C . LEU B 1 224 ? 2.523 28.547 3.746 1 96.44 224 LEU B C 1
ATOM 5351 O O . LEU B 1 224 ? 2.219 27.766 2.844 1 96.44 224 LEU B O 1
ATOM 5355 N N . ILE B 1 225 ? 3.551 28.312 4.555 1 95.94 225 ILE B N 1
ATOM 5356 C CA . ILE B 1 225 ? 4.441 27.172 4.398 1 95.94 225 ILE B CA 1
ATOM 5357 C C . ILE B 1 225 ? 3.645 25.875 4.547 1 95.94 225 ILE B C 1
ATOM 5359 O O . ILE B 1 225 ? 3.812 24.953 3.756 1 95.94 225 ILE B O 1
ATOM 5363 N N . THR B 1 226 ? 2.736 25.812 5.504 1 96 226 THR B N 1
ATOM 5364 C CA . THR B 1 226 ? 1.917 24.625 5.746 1 96 226 THR B CA 1
ATOM 5365 C C . THR B 1 226 ? 1.054 24.312 4.527 1 96 226 THR B C 1
ATOM 5367 O O . THR B 1 226 ? 1.013 23.172 4.07 1 96 226 THR B O 1
ATOM 5370 N N . TYR B 1 227 ? 0.43 25.328 3.969 1 97.06 227 TYR B N 1
ATOM 5371 C CA . TYR B 1 227 ? -0.439 25.109 2.818 1 97.06 227 TYR B CA 1
ATOM 5372 C C . TYR B 1 227 ? 0.373 24.734 1.586 1 97.06 227 TYR B C 1
ATOM 5374 O O . TYR B 1 227 ? -0.073 23.922 0.766 1 97.06 227 TYR B O 1
ATOM 5382 N N . GLN B 1 228 ? 1.55 25.344 1.45 1 97.38 228 GLN B N 1
ATOM 5383 C CA . GLN B 1 228 ? 2.41 25 0.323 1 97.38 228 GLN B CA 1
ATOM 5384 C C . GLN B 1 228 ? 2.871 23.547 0.406 1 97.38 228 GLN B C 1
ATOM 5386 O O . GLN B 1 228 ? 2.928 22.844 -0.609 1 97.38 228 GLN B O 1
ATOM 5391 N N . LEU B 1 229 ? 3.164 23.047 1.562 1 96.06 229 LEU B N 1
ATOM 5392 C CA . LEU B 1 229 ? 3.543 21.656 1.766 1 96.06 229 LEU B CA 1
ATOM 5393 C C . LEU B 1 229 ? 2.377 20.719 1.454 1 96.06 229 LEU B C 1
ATOM 5395 O O . LEU B 1 229 ? 2.555 19.688 0.796 1 96.06 229 LEU B O 1
ATOM 5399 N N . ASN B 1 230 ? 1.221 21.125 1.952 1 97.06 230 ASN B N 1
ATOM 5400 C CA . ASN B 1 230 ? 0.03 20.328 1.676 1 97.06 230 ASN B CA 1
ATOM 5401 C C . ASN B 1 230 ? -0.25 20.234 0.179 1 97.06 230 ASN B C 1
ATOM 5403 O O . ASN B 1 230 ? -0.617 19.172 -0.326 1 97.06 230 ASN B O 1
ATOM 5407 N N . ARG B 1 231 ? -0.055 21.359 -0.487 1 98.06 231 ARG B N 1
ATOM 5408 C CA . ARG B 1 231 ? -0.268 21.391 -1.93 1 98.06 231 ARG B CA 1
ATOM 5409 C C . ARG B 1 231 ? 0.723 20.484 -2.652 1 98.06 231 ARG B C 1
ATOM 5411 O O . ARG B 1 231 ? 0.35 19.766 -3.578 1 98.06 231 ARG B O 1
ATOM 5418 N N . LYS B 1 232 ? 1.977 20.5 -2.271 1 97.06 232 LYS B N 1
ATOM 5419 C CA . LYS B 1 232 ? 2.998 19.656 -2.881 1 97.06 232 LYS B CA 1
ATOM 5420 C C . LYS B 1 232 ? 2.686 18.172 -2.666 1 97.06 232 LYS B C 1
ATOM 5422 O O . LYS B 1 232 ? 2.836 17.359 -3.582 1 97.06 232 LYS B O 1
ATOM 5427 N N . THR B 1 233 ? 2.246 17.828 -1.521 1 97.12 233 THR B N 1
ATOM 5428 C CA . THR B 1 233 ? 1.871 16.453 -1.209 1 97.12 233 THR B CA 1
ATOM 5429 C C . THR B 1 233 ? 0.685 16.016 -2.061 1 97.12 233 THR B C 1
ATOM 5431 O O . THR B 1 233 ? 0.667 14.891 -2.576 1 97.12 233 THR B O 1
ATOM 5434 N N . ALA B 1 234 ? -0.304 16.875 -2.172 1 97.81 234 ALA B N 1
ATOM 5435 C CA . ALA B 1 234 ? -1.45 16.578 -3.027 1 97.81 234 ALA B CA 1
ATOM 5436 C C . ALA B 1 234 ? -1.021 16.406 -4.48 1 97.81 234 ALA B C 1
ATOM 5438 O O . ALA B 1 234 ? -1.535 15.539 -5.191 1 97.81 234 ALA B O 1
ATOM 5439 N N . GLU B 1 235 ? -0.118 17.266 -4.875 1 97.44 235 GLU B N 1
ATOM 5440 C CA . GLU B 1 235 ? 0.404 17.156 -6.23 1 97.44 235 GLU B CA 1
ATOM 5441 C C . GLU B 1 235 ? 1.109 15.812 -6.445 1 97.44 235 GLU B C 1
ATOM 5443 O O . GLU B 1 235 ? 0.944 15.18 -7.488 1 97.44 235 GLU B O 1
ATOM 5448 N N . GLN B 1 236 ? 1.942 15.398 -5.52 1 96.31 236 GLN B N 1
ATOM 5449 C CA . GLN B 1 236 ? 2.59 14.094 -5.598 1 96.31 236 GLN B CA 1
ATOM 5450 C C . GLN B 1 236 ? 1.562 12.977 -5.754 1 96.31 236 GLN B C 1
ATOM 5452 O O . GLN B 1 236 ? 1.746 12.062 -6.562 1 96.31 236 GLN B O 1
ATOM 5457 N N . THR B 1 237 ? 0.502 13.062 -4.953 1 97.81 237 THR B N 1
ATOM 5458 C CA . THR B 1 237 ? -0.557 12.062 -5.023 1 97.81 237 THR B CA 1
ATOM 5459 C C . THR B 1 237 ? -1.166 12.016 -6.418 1 97.81 237 THR B C 1
ATOM 5461 O O . THR B 1 237 ? -1.33 10.938 -6.996 1 97.81 237 THR B O 1
ATOM 5464 N N . LEU B 1 238 ? -1.477 13.203 -6.945 1 98.06 238 LEU B N 1
ATOM 5465 C CA . LEU B 1 238 ? -2.076 13.266 -8.273 1 98.06 238 LEU B CA 1
ATOM 5466 C C . LEU B 1 238 ? -1.116 12.727 -9.328 1 98.06 238 LEU B C 1
ATOM 5468 O O . LEU B 1 238 ? -1.521 11.961 -10.211 1 98.06 238 LEU B O 1
ATOM 5472 N N . ARG B 1 239 ? 0.167 13.117 -9.25 1 97.38 239 ARG B N 1
ATOM 5473 C CA . ARG B 1 239 ? 1.16 12.648 -10.211 1 97.38 239 ARG B CA 1
ATOM 5474 C C . ARG B 1 239 ? 1.283 11.125 -10.172 1 97.38 239 ARG B C 1
ATOM 5476 O O . ARG B 1 239 ? 1.394 10.477 -11.211 1 97.38 239 ARG B O 1
ATOM 5483 N N . ASN B 1 240 ? 1.248 10.516 -8.961 1 97.31 240 ASN B N 1
ATOM 5484 C CA . ASN B 1 240 ? 1.282 9.062 -8.836 1 97.31 240 ASN B CA 1
ATOM 5485 C C . ASN B 1 240 ? 0.056 8.414 -9.477 1 97.31 240 ASN B C 1
ATOM 5487 O O . ASN B 1 240 ? 0.172 7.395 -10.156 1 97.31 240 ASN B O 1
ATOM 5491 N N . LEU B 1 241 ? -1.138 9.031 -9.297 1 97.56 241 LEU B N 1
ATOM 5492 C CA . LEU B 1 241 ? -2.363 8.508 -9.883 1 97.56 241 LEU B CA 1
ATOM 5493 C C . LEU B 1 241 ? -2.291 8.547 -11.406 1 97.56 241 LEU B C 1
ATOM 5495 O O . LEU B 1 241 ? -2.822 7.656 -12.078 1 97.56 241 LEU B O 1
ATOM 5499 N N . LEU B 1 242 ? -1.623 9.555 -11.938 1 97.56 242 LEU B N 1
ATOM 5500 C CA . LEU B 1 242 ? -1.532 9.758 -13.383 1 97.56 242 LEU B CA 1
ATOM 5501 C C . LEU B 1 242 ? -0.284 9.086 -13.945 1 97.56 242 LEU B C 1
ATOM 5503 O O . LEU B 1 242 ? -0.065 9.102 -15.164 1 97.56 242 LEU B O 1
ATOM 5507 N N . ASN B 1 243 ? 0.552 8.5 -13.016 1 96.88 243 ASN B N 1
ATOM 5508 C CA . ASN B 1 243 ? 1.847 7.941 -13.391 1 96.88 243 ASN B CA 1
ATOM 5509 C C . ASN B 1 243 ? 2.699 8.961 -14.148 1 96.88 243 ASN B C 1
ATOM 5511 O O . ASN B 1 243 ? 3.223 8.664 -15.219 1 96.88 243 ASN B O 1
ATOM 5515 N N . LEU B 1 244 ? 2.826 10.141 -13.578 1 96.62 244 LEU B N 1
ATOM 5516 C CA . LEU B 1 244 ? 3.629 11.219 -14.133 1 96.62 244 LEU B CA 1
ATOM 5517 C C . LEU B 1 244 ? 4.863 11.477 -13.281 1 96.62 244 LEU B C 1
ATOM 5519 O O . LEU B 1 244 ? 4.758 11.609 -12.055 1 96.62 244 LEU B O 1
ATOM 5523 N N . LYS B 1 245 ? 5.977 11.633 -13.93 1 95.06 245 LYS B N 1
ATOM 5524 C CA . LYS B 1 245 ? 7.23 11.969 -13.266 1 95.06 245 LYS B CA 1
ATOM 5525 C C . LYS B 1 245 ? 7.285 13.453 -12.914 1 95.06 245 LYS B C 1
ATOM 5527 O O . LYS B 1 245 ? 6.52 14.258 -13.461 1 95.06 245 LYS B O 1
ATOM 5532 N N . PRO B 1 246 ? 8.133 13.789 -11.984 1 93.94 246 PRO B N 1
ATOM 5533 C CA . PRO B 1 246 ? 8.18 15.188 -11.539 1 93.94 246 PRO B CA 1
ATOM 5534 C C . PRO B 1 246 ? 8.453 16.156 -12.68 1 93.94 246 PRO B C 1
ATOM 5536 O O . PRO B 1 246 ? 7.969 17.297 -12.656 1 93.94 246 PRO B O 1
ATOM 5539 N N . ASP B 1 247 ? 9.188 15.734 -13.703 1 90.75 247 ASP B N 1
ATOM 5540 C CA . ASP B 1 247 ? 9.602 16.656 -14.766 1 90.75 247 ASP B CA 1
ATOM 5541 C C . ASP B 1 247 ? 8.555 16.719 -15.875 1 90.75 247 ASP B C 1
ATOM 5543 O O . ASP B 1 247 ? 8.656 17.531 -16.781 1 90.75 247 ASP B O 1
ATOM 5547 N N . GLU B 1 248 ? 7.605 15.875 -15.789 1 93.25 248 GLU B N 1
ATOM 5548 C CA . GLU B 1 248 ? 6.527 15.891 -16.766 1 93.25 248 GLU B CA 1
ATOM 5549 C C . GLU B 1 248 ? 5.457 16.922 -16.406 1 93.25 248 GLU B C 1
ATOM 5551 O O . GLU B 1 248 ? 5.051 17 -15.242 1 93.25 248 GLU B O 1
ATOM 5556 N N . THR B 1 249 ? 5.039 17.625 -17.344 1 90.44 249 THR B N 1
ATOM 5557 C CA . THR B 1 249 ? 4.141 18.75 -17.109 1 90.44 249 THR B CA 1
ATOM 5558 C C . THR B 1 249 ? 2.729 18.25 -16.812 1 90.44 249 THR B C 1
ATOM 5560 O O . THR B 1 249 ? 2.211 17.375 -17.5 1 90.44 249 THR B O 1
ATOM 5563 N N . LEU B 1 250 ? 2.131 18.625 -15.797 1 86.81 250 LEU B N 1
ATOM 5564 C CA . LEU B 1 250 ? 0.735 18.359 -15.469 1 86.81 250 LEU B CA 1
ATOM 5565 C C . LEU B 1 250 ? -0.191 19.312 -16.219 1 86.81 250 LEU B C 1
ATOM 5567 O O . LEU B 1 250 ? -1.222 18.891 -16.75 1 86.81 250 LEU B O 1
ATOM 5571 N N . LYS B 1 251 ? 0.106 20.438 -16.719 1 87.31 251 LYS B N 1
ATOM 5572 C CA . LYS B 1 251 ? -0.596 21.5 -17.422 1 87.31 251 LYS B CA 1
ATOM 5573 C C . LYS B 1 251 ? -2.078 21.516 -17.062 1 87.31 251 LYS B C 1
ATOM 5575 O O . LYS B 1 251 ? -2.932 21.25 -17.922 1 87.31 251 LYS B O 1
ATOM 5580 N N . ILE B 1 252 ? -2.439 21.828 -15.859 1 95.06 252 ILE B N 1
ATOM 5581 C CA . ILE B 1 252 ? -3.814 21.875 -15.375 1 95.06 252 ILE B CA 1
ATOM 5582 C C . ILE B 1 252 ? -4.117 23.25 -14.789 1 95.06 252 ILE B C 1
ATOM 5584 O O . ILE B 1 252 ? -3.336 23.781 -13.992 1 95.06 252 ILE B O 1
ATOM 5588 N N . THR B 1 253 ? -5.109 23.875 -15.312 1 95.38 253 THR B N 1
ATOM 5589 C CA . THR B 1 253 ? -5.648 25.062 -14.664 1 95.38 253 THR B CA 1
ATOM 5590 C C . THR B 1 253 ? -6.762 24.688 -13.688 1 95.38 253 THR B C 1
ATOM 5592 O O . THR B 1 253 ? -7.852 24.297 -14.109 1 95.38 253 THR B O 1
ATOM 5595 N N . PHE B 1 254 ? -6.434 24.828 -12.422 1 96.62 254 PHE B N 1
ATOM 5596 C CA . PHE B 1 254 ? -7.391 24.438 -11.398 1 96.62 254 PHE B CA 1
ATOM 5597 C C . PHE B 1 254 ? -8.422 25.547 -11.18 1 96.62 254 PHE B C 1
ATOM 5599 O O . PHE B 1 254 ? -8.109 26.719 -11.289 1 96.62 254 PHE B O 1
ATOM 5606 N N . PRO B 1 255 ? -9.648 25.234 -10.844 1 97 255 PRO B N 1
ATOM 5607 C CA . PRO B 1 255 ? -10.672 26.25 -10.547 1 97 255 PRO B CA 1
ATOM 5608 C C . PRO B 1 255 ? -10.539 26.828 -9.133 1 97 255 PRO B C 1
ATOM 5610 O O . PRO B 1 255 ? -9.82 26.266 -8.305 1 97 255 PRO B O 1
ATOM 5613 N N . HIS B 1 256 ? -11.188 27.984 -8.992 1 97.81 256 HIS B N 1
ATOM 5614 C CA . HIS B 1 256 ? -11.414 28.469 -7.629 1 97.81 256 HIS B CA 1
ATOM 5615 C C . HIS B 1 256 ? -12.461 27.625 -6.914 1 97.81 256 HIS B C 1
ATOM 5617 O O . HIS B 1 256 ? -13.555 27.406 -7.441 1 97.81 256 HIS B O 1
ATOM 5623 N N . ILE B 1 257 ? -12.117 27.141 -5.766 1 98 257 ILE B N 1
ATOM 5624 C CA . ILE B 1 257 ? -12.891 26.109 -5.09 1 98 257 ILE B CA 1
ATOM 5625 C C . ILE B 1 257 ? -14.312 26.609 -4.84 1 98 257 ILE B C 1
ATOM 5627 O O . ILE B 1 257 ? -15.266 25.828 -4.91 1 98 257 ILE B O 1
ATOM 5631 N N . LEU B 1 258 ? -14.5 27.906 -4.539 1 97.31 258 LEU B N 1
ATOM 5632 C CA . LEU B 1 258 ? -15.82 28.453 -4.223 1 97.31 258 LEU B CA 1
ATOM 5633 C C . LEU B 1 258 ? -16.672 28.578 -5.484 1 97.31 258 LEU B C 1
ATOM 5635 O O . LEU B 1 258 ? -17.891 28.75 -5.398 1 97.31 258 LEU B O 1
ATOM 5639 N N . LYS B 1 259 ? -16.062 28.484 -6.664 1 96.31 259 LYS B N 1
ATOM 5640 C CA . LYS B 1 259 ? -16.781 28.625 -7.926 1 96.31 259 LYS B CA 1
ATOM 5641 C C . LYS B 1 259 ? -17.203 27.266 -8.477 1 96.31 259 LYS B C 1
ATOM 5643 O O . LYS B 1 259 ? -17.922 27.188 -9.469 1 96.31 259 LYS B O 1
ATOM 5648 N N . VAL B 1 260 ? -16.734 26.219 -7.863 1 95.94 260 VAL B N 1
ATOM 5649 C CA . VAL B 1 260 ? -17.109 24.875 -8.305 1 95.94 260 VAL B CA 1
ATOM 5650 C C . VAL B 1 260 ? -18.609 24.672 -8.094 1 95.94 260 VAL B C 1
ATOM 5652 O O . VAL B 1 260 ? -19.141 24.969 -7.02 1 95.94 260 VAL B O 1
ATOM 5655 N N . LYS B 1 261 ? -19.219 24.141 -9.133 1 88.94 261 LYS B N 1
ATOM 5656 C CA . LYS B 1 261 ? -20.672 23.922 -9.102 1 88.94 261 LYS B CA 1
ATOM 5657 C C . LYS B 1 261 ? -21.031 22.828 -8.086 1 88.94 261 LYS B C 1
ATOM 5659 O O . LYS B 1 261 ? -20.344 21.828 -7.977 1 88.94 261 LYS B O 1
ATOM 5664 N N . SER B 1 262 ? -22.094 23.156 -7.289 1 85.44 262 SER B N 1
ATOM 5665 C CA . SER B 1 262 ? -22.641 22.125 -6.414 1 85.44 262 SER B CA 1
ATOM 5666 C C . SER B 1 262 ? -23.594 21.203 -7.176 1 85.44 262 SER B C 1
ATOM 5668 O O . SER B 1 262 ? -24.672 21.641 -7.602 1 85.44 262 SER B O 1
ATOM 5670 N N . VAL B 1 263 ? -23.25 20.016 -7.457 1 89.62 263 VAL B N 1
ATOM 5671 C CA . VAL B 1 263 ? -24.094 19.062 -8.172 1 89.62 263 VAL B CA 1
ATOM 5672 C C . VAL B 1 263 ? -25.172 18.547 -7.234 1 89.62 263 VAL B C 1
ATOM 5674 O O . VAL B 1 263 ? -26.328 18.391 -7.641 1 89.62 263 VAL B O 1
ATOM 5677 N N . GLY B 1 264 ? -24.844 18.359 -5.996 1 92.06 264 GLY B N 1
ATOM 5678 C CA . GLY B 1 264 ? -25.797 17.906 -4.992 1 92.06 264 GLY B CA 1
ATOM 5679 C C . GLY B 1 264 ? -26 16.391 -5.004 1 92.06 264 GLY B C 1
ATOM 5680 O O . GLY B 1 264 ? -25.453 15.695 -5.859 1 92.06 264 GLY B O 1
ATOM 5681 N N . VAL B 1 265 ? -26.703 15.914 -4.023 1 93.44 265 VAL B N 1
ATOM 5682 C CA . VAL B 1 265 ? -27.078 14.516 -3.854 1 93.44 265 VAL B CA 1
ATOM 5683 C C . VAL B 1 265 ? -28.594 14.398 -3.658 1 93.44 265 VAL B C 1
ATOM 5685 O O . VAL B 1 265 ? -29.188 15.172 -2.908 1 93.44 265 VAL B O 1
ATOM 5688 N N . ASN B 1 266 ? -29.219 13.547 -4.434 1 91.75 266 ASN B N 1
ATOM 5689 C CA . ASN B 1 266 ? -30.625 13.273 -4.195 1 91.75 266 ASN B CA 1
ATOM 5690 C C . ASN B 1 266 ? -30.828 12.352 -2.994 1 91.75 266 ASN B C 1
ATOM 5692 O O . ASN B 1 266 ? -30.75 11.133 -3.121 1 91.75 266 ASN B O 1
ATOM 5696 N N . LEU B 1 267 ? -31.156 12.891 -1.888 1 92.31 267 LEU B N 1
ATOM 5697 C CA . LEU B 1 267 ? -31.25 12.156 -0.63 1 92.31 267 LEU B CA 1
ATOM 5698 C C . LEU B 1 267 ? -32.531 11.32 -0.573 1 92.31 267 LEU B C 1
ATOM 5700 O O . LEU B 1 267 ? -32.688 10.523 0.35 1 92.31 267 LEU B O 1
ATOM 5704 N N . ASN B 1 268 ? -33.344 11.414 -1.626 1 90.69 268 ASN B N 1
ATOM 5705 C CA . ASN B 1 268 ? -34.562 10.617 -1.684 1 90.69 268 ASN B CA 1
ATOM 5706 C C . ASN B 1 268 ? -34.281 9.234 -2.281 1 90.69 268 ASN B C 1
ATOM 5708 O O . ASN B 1 268 ? -35.156 8.352 -2.215 1 90.69 268 ASN B O 1
ATOM 5712 N N . VAL B 1 269 ? -33.188 9.141 -2.904 1 92.5 269 VAL B N 1
ATOM 5713 C CA . VAL B 1 269 ? -32.812 7.816 -3.377 1 92.5 269 VAL B CA 1
ATOM 5714 C C . VAL B 1 269 ? -32.5 6.91 -2.186 1 92.5 269 VAL B C 1
ATOM 5716 O O . VAL B 1 269 ? -31.703 7.262 -1.312 1 92.5 269 VAL B O 1
ATOM 5719 N N . PRO B 1 270 ? -33.156 5.746 -2.154 1 93.12 270 PRO B N 1
ATOM 5720 C CA . PRO B 1 270 ? -32.938 4.883 -0.99 1 93.12 270 PRO B CA 1
ATOM 5721 C C . PRO B 1 270 ? -31.516 4.375 -0.869 1 93.12 270 PRO B C 1
ATOM 5723 O O . PRO B 1 270 ? -30.844 4.152 -1.883 1 93.12 270 PRO B O 1
ATOM 5726 N N . VAL B 1 271 ? -31.078 4.125 0.393 1 91.75 271 VAL B N 1
ATOM 5727 C CA . VAL B 1 271 ? -29.734 3.621 0.691 1 91.75 271 VAL B CA 1
ATOM 5728 C C . VAL B 1 271 ? -29.562 2.24 0.063 1 91.75 271 VAL B C 1
ATOM 5730 O O . VAL B 1 271 ? -28.422 1.787 -0.135 1 91.75 271 VAL B O 1
ATOM 5733 N N . SER B 1 272 ? -30.656 1.639 -0.357 1 91.81 272 SER B N 1
ATOM 5734 C CA . SER B 1 272 ? -30.656 0.256 -0.823 1 91.81 272 SER B CA 1
ATOM 5735 C C . SER B 1 272 ? -30.234 0.166 -2.285 1 91.81 272 SER B C 1
ATOM 5737 O O . SER B 1 272 ? -30.141 -0.929 -2.846 1 91.81 272 SER B O 1
ATOM 5739 N N . VAL B 1 273 ? -29.859 1.267 -2.92 1 91.56 273 VAL B N 1
ATOM 5740 C CA . VAL B 1 273 ? -29.438 1.26 -4.316 1 91.56 273 VAL B CA 1
ATOM 5741 C C . VAL B 1 273 ? -27.953 0.895 -4.41 1 91.56 273 VAL B C 1
ATOM 5743 O O . VAL B 1 273 ? -27.141 1.695 -4.875 1 91.56 273 VAL B O 1
ATOM 5746 N N . ILE B 1 274 ? -27.594 -0.376 -4.055 1 93.69 274 ILE B N 1
ATOM 5747 C CA . ILE B 1 274 ? -26.203 -0.799 -3.971 1 93.69 274 ILE B CA 1
ATOM 5748 C C . ILE B 1 274 ? -25.906 -1.797 -5.086 1 93.69 274 ILE B C 1
ATOM 5750 O O . ILE B 1 274 ? -24.781 -2.307 -5.184 1 93.69 274 ILE B O 1
ATOM 5754 N N . ALA B 1 275 ? -26.859 -2.096 -5.992 1 93.88 275 ALA B N 1
ATOM 5755 C CA . ALA B 1 275 ? -26.703 -3.186 -6.953 1 93.88 275 ALA B CA 1
ATOM 5756 C C . ALA B 1 275 ? -25.734 -2.803 -8.07 1 93.88 275 ALA B C 1
ATOM 5758 O O . ALA B 1 275 ? -25.297 -3.66 -8.836 1 93.88 275 ALA B O 1
ATOM 5759 N N . ASN B 1 276 ? -25.406 -1.509 -8.211 1 93.12 276 ASN B N 1
ATOM 5760 C CA . ASN B 1 276 ? -24.469 -1.06 -9.219 1 93.12 276 ASN B CA 1
ATOM 5761 C C . ASN B 1 276 ? -23.031 -1.146 -8.719 1 93.12 276 ASN B C 1
ATOM 5763 O O . ASN B 1 276 ? -22.078 -0.9 -9.477 1 93.12 276 ASN B O 1
ATOM 5767 N N . ARG B 1 277 ? -22.766 -1.491 -7.422 1 95.19 277 ARG B N 1
ATOM 5768 C CA . ARG B 1 277 ? -21.438 -1.552 -6.844 1 95.19 277 ARG B CA 1
ATOM 5769 C C . ARG B 1 277 ? -20.656 -2.764 -7.359 1 95.19 277 ARG B C 1
ATOM 5771 O O . ARG B 1 277 ? -21.047 -3.906 -7.113 1 95.19 277 ARG B O 1
ATOM 5778 N N . PRO B 1 278 ? -19.562 -2.465 -8.016 1 97.38 278 PRO B N 1
ATOM 5779 C CA . PRO B 1 278 ? -18.812 -3.584 -8.586 1 97.38 278 PRO B CA 1
ATOM 5780 C C . PRO B 1 278 ? -18.266 -4.527 -7.523 1 97.38 278 PRO B C 1
ATOM 5782 O O . PRO B 1 278 ? -18.125 -5.73 -7.766 1 97.38 278 PRO B O 1
ATOM 5785 N N . ASP B 1 279 ? -17.922 -4.031 -6.34 1 97.19 279 ASP B N 1
ATOM 5786 C CA . ASP B 1 279 ? -17.391 -4.914 -5.309 1 97.19 279 ASP B CA 1
ATOM 5787 C C . ASP B 1 279 ? -18.438 -5.941 -4.867 1 97.19 279 ASP B C 1
ATOM 5789 O O . ASP B 1 279 ? -18.109 -7.117 -4.68 1 97.19 279 ASP B O 1
ATOM 5793 N N . ILE B 1 280 ? -19.688 -5.57 -4.781 1 96.88 280 ILE B N 1
ATOM 5794 C CA . ILE B 1 280 ? -20.75 -6.5 -4.414 1 96.88 280 ILE B CA 1
ATOM 5795 C C . ILE B 1 280 ? -20.953 -7.531 -5.523 1 96.88 280 ILE B C 1
ATOM 5797 O O . ILE B 1 280 ? -21.078 -8.727 -5.254 1 96.88 280 ILE B O 1
ATOM 5801 N N . LYS B 1 281 ? -20.969 -7.047 -6.75 1 96.69 281 LYS B N 1
ATOM 5802 C CA . LYS B 1 281 ? -21.078 -7.961 -7.879 1 96.69 281 LYS B CA 1
ATOM 5803 C C . LYS B 1 281 ? -19.906 -8.953 -7.895 1 96.69 281 LYS B C 1
ATOM 5805 O O . LYS B 1 281 ? -20.078 -10.109 -8.266 1 96.69 281 LYS B O 1
ATOM 5810 N N . GLY B 1 282 ? -18.719 -8.453 -7.477 1 97.88 282 GLY B N 1
ATOM 5811 C CA . GLY B 1 282 ? -17.562 -9.336 -7.367 1 97.88 282 GLY B CA 1
ATOM 5812 C C . GLY B 1 282 ? -17.75 -10.43 -6.336 1 97.88 282 GLY B C 1
ATOM 5813 O O . GLY B 1 282 ? -17.453 -11.602 -6.605 1 97.88 282 GLY B O 1
ATOM 5814 N N . TYR B 1 283 ? -18.203 -10.062 -5.188 1 97.5 283 TYR B N 1
ATOM 5815 C CA . TYR B 1 283 ? -18.453 -11.039 -4.133 1 97.5 283 TYR B CA 1
ATOM 5816 C C . TYR B 1 283 ? -19.531 -12.031 -4.551 1 97.5 283 TYR B C 1
ATOM 5818 O O . TYR B 1 283 ? -19.453 -13.219 -4.215 1 97.5 283 TYR B O 1
ATOM 5826 N N . GLN B 1 284 ? -20.578 -11.562 -5.297 1 96.62 284 GLN B N 1
ATOM 5827 C CA . GLN B 1 284 ? -21.594 -12.461 -5.809 1 96.62 284 GLN B CA 1
ATOM 5828 C C . GLN B 1 284 ? -21.016 -13.477 -6.781 1 96.62 284 GLN B C 1
ATOM 5830 O O . GLN B 1 284 ? -21.344 -14.664 -6.719 1 96.62 284 GLN B O 1
ATOM 5835 N N . ALA B 1 285 ? -20.172 -12.984 -7.668 1 97.5 285 ALA B N 1
ATOM 5836 C CA . ALA B 1 285 ? -19.531 -13.875 -8.633 1 97.5 285 ALA B CA 1
ATOM 5837 C C . ALA B 1 285 ? -18.641 -14.898 -7.922 1 97.5 285 ALA B C 1
ATOM 5839 O O . ALA B 1 285 ? -18.609 -16.078 -8.312 1 97.5 285 ALA B O 1
ATOM 5840 N N . ARG B 1 286 ? -17.938 -14.523 -6.879 1 98.06 286 ARG B N 1
ATOM 5841 C CA . ARG B 1 286 ? -17.094 -15.438 -6.117 1 98.06 286 ARG B CA 1
ATOM 5842 C C . ARG B 1 286 ? -17.953 -16.469 -5.383 1 98.06 286 ARG B C 1
ATOM 5844 O O . ARG B 1 286 ? -17.531 -17.625 -5.23 1 98.06 286 ARG B O 1
ATOM 5851 N N . LEU B 1 287 ? -19.125 -16.031 -4.906 1 97.56 287 LEU B N 1
ATOM 5852 C CA . LEU B 1 287 ? -20.078 -16.969 -4.316 1 97.56 287 LEU B CA 1
ATOM 5853 C C . LEU B 1 287 ? -20.5 -18.031 -5.332 1 97.56 287 LEU B C 1
ATOM 5855 O O . LEU B 1 287 ? -20.516 -19.219 -5.02 1 97.56 287 LEU B O 1
ATOM 5859 N N . SER B 1 288 ? -20.781 -17.609 -6.543 1 97.56 288 SER B N 1
ATOM 5860 C CA . SER B 1 288 ? -21.172 -18.531 -7.602 1 97.56 288 SER B CA 1
ATOM 5861 C C . SER B 1 288 ? -20.016 -19.469 -7.961 1 97.56 288 SER B C 1
ATOM 5863 O O . SER B 1 288 ? -20.219 -20.656 -8.211 1 97.56 288 SER B O 1
ATOM 5865 N N . SER B 1 289 ? -18.797 -18.906 -7.965 1 97.94 289 SER B N 1
ATOM 5866 C CA . SER B 1 289 ? -17.609 -19.734 -8.219 1 97.94 289 SER B CA 1
ATOM 5867 C C . SER B 1 289 ? -17.469 -20.812 -7.156 1 97.94 289 SER B C 1
ATOM 5869 O O . SER B 1 289 ? -17.234 -21.984 -7.488 1 97.94 289 SER B O 1
ATOM 5871 N N . ALA B 1 290 ? -17.594 -20.406 -5.895 1 97.19 290 ALA B N 1
ATOM 5872 C CA . ALA B 1 290 ? -17.469 -21.359 -4.789 1 97.19 290 ALA B CA 1
ATOM 5873 C C . ALA B 1 290 ? -18.562 -22.406 -4.848 1 97.19 290 ALA B C 1
ATOM 5875 O O . ALA B 1 290 ? -18.328 -23.578 -4.547 1 97.19 290 ALA B O 1
ATOM 5876 N N . PHE B 1 291 ? -19.812 -22.031 -5.234 1 96.69 291 PHE B N 1
ATOM 5877 C CA . PHE B 1 291 ? -20.938 -22.953 -5.371 1 96.69 291 PHE B CA 1
ATOM 5878 C C . PHE B 1 291 ? -20.656 -24.016 -6.426 1 96.69 291 PHE B C 1
ATOM 5880 O O . PHE B 1 291 ? -20.828 -25.203 -6.18 1 96.69 291 PHE B O 1
ATOM 5887 N N . LYS B 1 292 ? -20.156 -23.516 -7.59 1 96.5 292 LYS B N 1
ATOM 5888 C CA . LYS B 1 292 ? -19.844 -24.453 -8.664 1 96.5 292 LYS B CA 1
ATOM 5889 C C . LYS B 1 292 ? -18.688 -25.375 -8.273 1 96.5 292 LYS B C 1
ATOM 5891 O O . LYS B 1 292 ? -18.656 -26.531 -8.672 1 96.5 292 LYS B O 1
ATOM 5896 N N . ASN B 1 293 ? -17.734 -24.938 -7.469 1 96.38 293 ASN B N 1
ATOM 5897 C CA . ASN B 1 293 ? -16.641 -25.766 -6.984 1 96.38 293 ASN B CA 1
ATOM 5898 C C . ASN B 1 293 ? -17.141 -26.859 -6.051 1 96.38 293 ASN B C 1
ATOM 5900 O O . ASN B 1 293 ? -16.641 -27.984 -6.094 1 96.38 293 ASN B O 1
ATOM 5904 N N . VAL B 1 294 ? -18.062 -26.516 -5.172 1 96.12 294 VAL B N 1
ATOM 5905 C CA . VAL B 1 294 ? -18.656 -27.547 -4.309 1 96.12 294 VAL B CA 1
ATOM 5906 C C . VAL B 1 294 ? -19.328 -28.609 -5.164 1 96.12 294 VAL B C 1
ATOM 5908 O O . VAL B 1 294 ? -19.156 -29.797 -4.938 1 96.12 294 VAL B O 1
ATOM 5911 N N . LYS B 1 295 ? -20.125 -28.125 -6.141 1 95.81 295 LYS B N 1
ATOM 5912 C CA . LYS B 1 295 ? -20.828 -29.078 -7.012 1 95.81 295 LYS B CA 1
ATOM 5913 C C . LYS B 1 295 ? -19.844 -29.984 -7.738 1 95.81 295 LYS B C 1
ATOM 5915 O O . LYS B 1 295 ? -20.078 -31.188 -7.848 1 95.81 295 LYS B O 1
ATOM 5920 N N . ALA B 1 296 ? -18.75 -29.375 -8.211 1 95.12 296 ALA B N 1
ATOM 5921 C CA . ALA B 1 296 ? -17.719 -30.172 -8.859 1 95.12 296 ALA B CA 1
ATOM 5922 C C . ALA B 1 296 ? -17.109 -31.172 -7.891 1 95.12 296 ALA B C 1
ATOM 5924 O O . ALA B 1 296 ? -16.922 -32.344 -8.242 1 95.12 296 ALA B O 1
ATOM 5925 N N . THR B 1 297 ? -16.812 -30.797 -6.684 1 94.56 297 THR B N 1
ATOM 5926 C CA . THR B 1 297 ? -16.172 -31.656 -5.699 1 94.56 297 THR B CA 1
ATOM 5927 C C . THR B 1 297 ? -17.109 -32.781 -5.242 1 94.56 297 THR B C 1
ATOM 5929 O O . THR B 1 297 ? -16.672 -33.906 -5.02 1 94.56 297 THR B O 1
ATOM 5932 N N . GLU B 1 298 ? -18.375 -32.438 -5.098 1 94.31 298 GLU B N 1
ATOM 5933 C CA . GLU B 1 298 ? -19.375 -33.469 -4.777 1 94.31 298 GLU B CA 1
ATOM 5934 C C . GLU B 1 298 ? -19.422 -34.562 -5.848 1 94.31 298 GLU B C 1
ATOM 5936 O O . GLU B 1 298 ? -19.594 -35.75 -5.531 1 94.31 298 GLU B O 1
ATOM 5941 N N . LYS B 1 299 ? -19.312 -34.094 -7.008 1 93.5 299 LYS B N 1
ATOM 5942 C CA . LYS B 1 299 ? -19.406 -35.031 -8.133 1 93.5 299 LYS B CA 1
ATOM 5943 C C . LYS B 1 299 ? -18.125 -35.875 -8.25 1 93.5 299 LYS B C 1
ATOM 5945 O O . LYS B 1 299 ? -18.062 -36.812 -9.047 1 93.5 299 LYS B O 1
ATOM 5950 N N . SER B 1 300 ? -17.109 -35.562 -7.438 1 93.06 300 SER B N 1
ATOM 5951 C CA . SER B 1 300 ? -15.883 -36.344 -7.422 1 93.06 300 SER B CA 1
ATOM 5952 C C . SER B 1 300 ? -16.109 -37.719 -6.754 1 93.06 300 SER B C 1
ATOM 5954 O O . SER B 1 300 ? -15.266 -38.594 -6.863 1 93.06 300 SER B O 1
ATOM 5956 N N . TRP B 1 301 ? -17.344 -37.969 -6.141 1 91.06 301 TRP B N 1
ATOM 5957 C CA . TRP B 1 301 ? -17.734 -39.25 -5.59 1 91.06 301 TRP B CA 1
ATOM 5958 C C . TRP B 1 301 ? -17.938 -40.281 -6.699 1 91.06 301 TRP B C 1
ATOM 5960 O O . TRP B 1 301 ? -17.734 -41.469 -6.492 1 91.06 301 TRP B O 1
ATOM 5970 N N . PHE B 1 302 ? -18.312 -39.781 -7.879 1 90.75 302 PHE B N 1
ATOM 5971 C CA . PHE B 1 302 ? -18.797 -40.656 -8.938 1 90.75 302 PHE B CA 1
ATOM 5972 C C . PHE B 1 302 ? -17.641 -41.188 -9.766 1 90.75 302 PHE B C 1
ATOM 5974 O O . PHE B 1 302 ? -16.562 -40.594 -9.789 1 90.75 302 PHE B O 1
ATOM 5981 N N . PRO B 1 303 ? -17.797 -42.344 -10.422 1 86.62 303 PRO B N 1
ATOM 5982 C CA . PRO B 1 303 ? -16.75 -42.938 -11.25 1 86.62 303 PRO B CA 1
ATOM 5983 C C . PRO B 1 303 ? -16.25 -42 -12.336 1 86.62 303 PRO B C 1
ATOM 5985 O O . PRO B 1 303 ? -17.031 -41.25 -12.906 1 86.62 303 PRO B O 1
ATOM 5988 N N . GLU B 1 304 ? -15.047 -42.031 -12.57 1 88.31 304 GLU B N 1
ATOM 5989 C CA . GLU B 1 304 ? -14.438 -41.281 -13.68 1 88.31 304 GLU B CA 1
ATOM 5990 C C . GLU B 1 304 ? -14.18 -42.219 -14.867 1 88.31 304 GLU B C 1
ATOM 5992 O O . GLU B 1 304 ? -13.594 -43.281 -14.711 1 88.31 304 GLU B O 1
ATOM 5997 N N . ILE B 1 305 ? -14.703 -41.844 -15.984 1 84.44 305 ILE B N 1
ATOM 5998 C CA . ILE B 1 305 ? -14.555 -42.656 -17.203 1 84.44 305 ILE B CA 1
ATOM 5999 C C . ILE B 1 305 ? -13.57 -41.969 -18.141 1 84.44 305 ILE B C 1
ATOM 6001 O O . ILE B 1 305 ? -13.766 -40.781 -18.516 1 84.44 305 ILE B O 1
ATOM 6005 N N . THR B 1 306 ? -12.617 -42.688 -18.406 1 86.69 306 THR B N 1
ATOM 6006 C CA . THR B 1 306 ? -11.625 -42.156 -19.344 1 86.69 306 THR B CA 1
ATOM 6007 C C . THR B 1 306 ? -11.531 -43.031 -20.594 1 86.69 306 THR B C 1
ATOM 6009 O O . THR B 1 306 ? -11.586 -44.25 -20.5 1 86.69 306 THR B O 1
ATOM 6012 N N . LEU B 1 307 ? -11.523 -42.344 -21.734 1 84.5 307 LEU B N 1
ATOM 6013 C CA . LEU B 1 307 ? -11.312 -43 -23.031 1 84.5 307 LEU B CA 1
ATOM 6014 C C . LEU B 1 307 ? -9.922 -42.688 -23.562 1 84.5 307 LEU B C 1
ATOM 6016 O O . LEU B 1 307 ? -9.438 -41.562 -23.469 1 84.5 307 LEU B O 1
ATOM 6020 N N . GLY B 1 308 ? -9.297 -43.781 -23.906 1 86.31 308 GLY B N 1
ATOM 6021 C CA . GLY B 1 308 ? -7.957 -43.625 -24.453 1 86.31 308 GLY B CA 1
ATOM 6022 C C . GLY B 1 308 ? -7.758 -44.344 -25.766 1 86.31 308 GLY B C 1
ATOM 6023 O O . GLY B 1 308 ? -8.344 -45.406 -26 1 86.31 308 GLY B O 1
ATOM 6024 N N . GLY B 1 309 ? -7.074 -43.656 -26.703 1 80.19 309 GLY B N 1
ATOM 6025 C CA . GLY B 1 309 ? -6.543 -44.25 -27.922 1 80.19 309 GLY B CA 1
ATOM 6026 C C . GLY B 1 309 ? -5.031 -44.188 -28 1 80.19 309 GLY B C 1
ATOM 6027 O O . GLY B 1 309 ? -4.414 -43.25 -27.5 1 80.19 309 GLY B O 1
ATOM 6028 N N . SER B 1 310 ? -4.453 -45.312 -28.406 1 86 310 SER B N 1
ATOM 6029 C CA . SER B 1 310 ? -2.998 -45.344 -28.516 1 86 310 SER B CA 1
ATOM 6030 C C . SER B 1 310 ? -2.535 -45.969 -29.812 1 86 310 SER B C 1
ATOM 6032 O O . SER B 1 310 ? -3.219 -46.844 -30.359 1 86 310 SER B O 1
ATOM 6034 N N . LEU B 1 311 ? -1.601 -45.406 -30.406 1 80.69 311 LEU B N 1
ATOM 6035 C CA . LEU B 1 311 ? -0.809 -46 -31.469 1 80.69 311 LEU B CA 1
ATOM 6036 C C . LEU B 1 311 ? 0.631 -46.219 -31.031 1 80.69 311 LEU B C 1
ATOM 6038 O O . LEU B 1 311 ? 1.349 -45.281 -30.719 1 80.69 311 LEU B O 1
ATOM 6042 N N . ASN B 1 312 ? 0.932 -47.531 -30.828 1 82.5 312 ASN B N 1
ATOM 6043 C CA . ASN B 1 312 ? 2.258 -47.875 -30.328 1 82.5 312 ASN B CA 1
ATOM 6044 C C . ASN B 1 312 ? 3.086 -48.594 -31.391 1 82.5 312 ASN B C 1
ATOM 6046 O O . ASN B 1 312 ? 2.555 -49.406 -32.188 1 82.5 312 ASN B O 1
ATOM 6050 N N . SER B 1 313 ? 4.301 -48.25 -31.484 1 78.5 313 SER B N 1
ATOM 6051 C CA . SER B 1 313 ? 5.25 -48.938 -32.344 1 78.5 313 SER B CA 1
ATOM 6052 C C . SER B 1 313 ? 6.422 -49.5 -31.547 1 78.5 313 SER B C 1
ATOM 6054 O O . SER B 1 313 ? 6.797 -48.969 -30.516 1 78.5 313 SER B O 1
ATOM 6056 N N . SER B 1 314 ? 6.883 -50.75 -31.875 1 79.31 314 SER B N 1
ATOM 6057 C CA . SER B 1 314 ? 8.031 -51.344 -31.203 1 79.31 314 SER B CA 1
ATOM 6058 C C . SER B 1 314 ? 8.922 -52.094 -32.188 1 79.31 314 SER B C 1
ATOM 6060 O O . SER B 1 314 ? 8.438 -52.594 -33.188 1 79.31 314 SER B O 1
ATOM 6062 N N . GLY B 1 315 ? 10.25 -52.031 -31.984 1 73.81 315 GLY B N 1
ATOM 6063 C CA . GLY B 1 315 ? 11.227 -52.75 -32.781 1 73.81 315 GLY B CA 1
ATOM 6064 C C . GLY B 1 315 ? 12.594 -52.844 -32.125 1 73.81 315 GLY B C 1
ATOM 6065 O O . GLY B 1 315 ? 12.836 -52.188 -31.109 1 73.81 315 GLY B O 1
ATOM 6066 N N . LYS B 1 316 ? 13.469 -53.812 -32.5 1 76.19 316 LYS B N 1
ATOM 6067 C CA . LYS B 1 316 ? 14.812 -54.031 -31.969 1 76.19 316 LYS B CA 1
ATOM 6068 C C . LYS B 1 316 ? 15.82 -53.094 -32.656 1 76.19 316 LYS B C 1
ATOM 6070 O O . LYS B 1 316 ? 16.922 -52.875 -32.125 1 76.19 316 LYS B O 1
ATOM 6075 N N . LYS B 1 317 ? 15.508 -52.625 -33.906 1 73.88 317 LYS B N 1
ATOM 6076 C CA . LYS B 1 317 ? 16.328 -51.625 -34.594 1 73.88 317 LYS B CA 1
ATOM 6077 C C . LYS B 1 317 ? 15.539 -50.344 -34.812 1 73.88 317 LYS B C 1
ATOM 6079 O O . LYS B 1 317 ? 14.312 -50.344 -34.906 1 73.88 317 LYS B O 1
ATOM 6084 N N . LEU B 1 318 ? 16.203 -49.25 -34.906 1 73.44 318 LEU B N 1
ATOM 6085 C CA . LEU B 1 318 ? 15.562 -47.938 -35.062 1 73.44 318 LEU B CA 1
ATOM 6086 C C . LEU B 1 318 ? 14.734 -47.906 -36.344 1 73.44 318 LEU B C 1
ATOM 6088 O O . LEU B 1 318 ? 13.641 -47.344 -36.375 1 73.44 318 LEU B O 1
ATOM 6092 N N . ASN B 1 319 ? 15.25 -48.531 -37.375 1 65.44 319 ASN B N 1
ATOM 6093 C CA . ASN B 1 319 ? 14.578 -48.531 -38.688 1 65.44 319 ASN B CA 1
ATOM 6094 C C . ASN B 1 319 ? 13.406 -49.531 -38.688 1 65.44 319 ASN B C 1
ATOM 6096 O O . ASN B 1 319 ? 12.578 -49.5 -39.594 1 65.44 319 ASN B O 1
ATOM 6100 N N . SER B 1 320 ? 13.359 -50.312 -37.688 1 66.75 320 SER B N 1
ATOM 6101 C CA . SER B 1 320 ? 12.266 -51.281 -37.625 1 66.75 320 SER B CA 1
ATOM 6102 C C . SER B 1 320 ? 11.297 -50.906 -36.5 1 66.75 320 SER B C 1
ATOM 6104 O O . SER B 1 320 ? 10.492 -51.75 -36.062 1 66.75 320 SER B O 1
ATOM 6106 N N . ALA B 1 321 ? 11.469 -49.781 -36.094 1 70.19 321 ALA B N 1
ATOM 6107 C CA . ALA B 1 321 ? 10.664 -49.344 -34.938 1 70.19 321 ALA B CA 1
ATOM 6108 C C . ALA B 1 321 ? 9.18 -49.344 -35.281 1 70.19 321 ALA B C 1
ATOM 6110 O O . ALA B 1 321 ? 8.328 -49.312 -34.406 1 70.19 321 ALA B O 1
ATOM 6111 N N . THR B 1 322 ? 8.805 -49.5 -36.562 1 70.12 322 THR B N 1
ATOM 6112 C CA . THR B 1 322 ? 7.414 -49.531 -36.969 1 70.12 322 THR B CA 1
ATOM 6113 C C . THR B 1 322 ? 7.016 -50.906 -37.438 1 70.12 322 THR B C 1
ATOM 6115 O O . THR B 1 322 ? 5.98 -51.094 -38.062 1 70.12 322 THR B O 1
ATOM 6118 N N . ASN B 1 323 ? 7.961 -51.75 -37.188 1 70.12 323 ASN B N 1
ATOM 6119 C CA . ASN B 1 323 ? 7.66 -53.125 -37.656 1 70.12 323 ASN B CA 1
ATOM 6120 C C . ASN B 1 323 ? 6.383 -53.656 -37 1 70.12 323 ASN B C 1
ATOM 6122 O O . ASN B 1 323 ? 5.602 -54.344 -37.656 1 70.12 323 ASN B O 1
ATOM 6126 N N . THR B 1 324 ? 6.27 -53.312 -35.75 1 73.38 324 THR B N 1
ATOM 6127 C CA . THR B 1 324 ? 5.023 -53.688 -35.062 1 73.38 324 THR B CA 1
ATOM 6128 C C . THR B 1 324 ? 4.234 -52.438 -34.688 1 73.38 324 THR B C 1
ATOM 6130 O O . THR B 1 324 ? 4.742 -51.562 -33.969 1 73.38 324 THR B O 1
ATOM 6133 N N . LEU B 1 325 ? 3.207 -52.219 -35.438 1 77.19 325 LEU B N 1
ATOM 6134 C CA . LEU B 1 325 ? 2.27 -51.125 -35.156 1 77.19 325 LEU B CA 1
ATOM 6135 C C . LEU B 1 325 ? 0.997 -51.656 -34.5 1 77.19 325 LEU B C 1
ATOM 6137 O O . LEU B 1 325 ? 0.322 -52.531 -35.062 1 77.19 325 LEU B O 1
ATOM 6141 N N . ILE B 1 326 ? 0.833 -51.344 -33.312 1 76.06 326 ILE B N 1
ATOM 6142 C CA . ILE B 1 326 ? -0.335 -51.812 -32.594 1 76.06 326 ILE B CA 1
ATOM 6143 C C . ILE B 1 326 ? -1.229 -50.625 -32.219 1 76.06 326 ILE B C 1
ATOM 6145 O O . ILE B 1 326 ? -0.778 -49.688 -31.578 1 76.06 326 ILE B O 1
ATOM 6149 N N . GLY B 1 327 ? -2.42 -50.562 -32.844 1 79.62 327 GLY B N 1
ATOM 6150 C CA . GLY B 1 327 ? -3.439 -49.625 -32.406 1 79.62 327 GLY B CA 1
ATOM 6151 C C . GLY B 1 327 ? -4.324 -50.188 -31.312 1 79.62 327 GLY B C 1
ATOM 6152 O O . GLY B 1 327 ? -4.609 -51.375 -31.281 1 79.62 327 GLY B O 1
ATOM 6153 N N . GLY B 1 328 ? -4.613 -49.344 -30.375 1 79.69 328 GLY B N 1
ATOM 6154 C CA . GLY B 1 328 ? -5.469 -49.844 -29.312 1 79.69 328 GLY B CA 1
ATOM 6155 C C . GLY B 1 328 ? -6.34 -48.75 -28.703 1 79.69 328 GLY B C 1
ATOM 6156 O O . GLY B 1 328 ? -6.105 -47.562 -28.938 1 79.69 328 GLY B O 1
ATOM 6157 N N . GLY B 1 329 ? -7.461 -49.188 -28.25 1 81.75 329 GLY B N 1
ATOM 6158 C CA . GLY B 1 329 ? -8.367 -48.375 -27.469 1 81.75 329 GLY B CA 1
ATOM 6159 C C . GLY B 1 329 ? -8.57 -48.875 -26.047 1 81.75 329 GLY B C 1
ATOM 6160 O O . GLY B 1 329 ? -8.391 -50.062 -25.781 1 81.75 329 GLY B O 1
ATOM 6161 N N . ALA B 1 330 ? -8.648 -47.875 -25.203 1 81.19 330 ALA B N 1
ATOM 6162 C CA . ALA B 1 330 ? -8.836 -48.281 -23.812 1 81.19 330 ALA B CA 1
ATOM 6163 C C . ALA B 1 330 ? -9.969 -47.5 -23.156 1 81.19 330 ALA B C 1
ATOM 6165 O O . ALA B 1 330 ? -10.195 -46.344 -23.484 1 81.19 330 ALA B O 1
ATOM 6166 N N . LEU B 1 331 ? -10.75 -48.25 -22.406 1 83.88 331 LEU B N 1
ATOM 6167 C CA . LEU B 1 331 ? -11.742 -47.656 -21.5 1 83.88 331 LEU B CA 1
ATOM 6168 C C . LEU B 1 331 ? -11.352 -47.875 -20.047 1 83.88 331 LEU B C 1
ATOM 6170 O O . LEU B 1 331 ? -11.031 -49 -19.641 1 83.88 331 LEU B O 1
ATOM 6174 N N . GLY B 1 332 ? -11.133 -46.75 -19.406 1 83.38 332 GLY B N 1
ATOM 6175 C CA . GLY B 1 332 ? -10.82 -46.812 -18 1 83.38 332 GLY B CA 1
ATOM 6176 C C . GLY B 1 332 ? -11.914 -46.25 -17.109 1 83.38 332 GLY B C 1
ATOM 6177 O O . GLY B 1 332 ? -12.523 -45.25 -17.438 1 83.38 332 GLY B O 1
ATOM 6178 N N . ILE B 1 333 ? -12.258 -47.031 -16.047 1 85.38 333 ILE B N 1
ATOM 6179 C CA . ILE B 1 333 ? -13.203 -46.562 -15.047 1 85.38 333 ILE B CA 1
ATOM 6180 C C . ILE B 1 333 ? -12.531 -46.531 -13.672 1 85.38 333 ILE B C 1
ATOM 6182 O O . ILE B 1 333 ? -11.984 -47.531 -13.227 1 85.38 333 ILE B O 1
ATOM 6186 N N . SER B 1 334 ? -12.422 -45.375 -13.102 1 87.06 334 SER B N 1
ATOM 6187 C CA . SER B 1 334 ? -11.922 -45.25 -11.734 1 87.06 334 SER B CA 1
ATOM 6188 C C . SER B 1 334 ? -13.062 -45 -10.758 1 87.06 334 SER B C 1
ATOM 6190 O O . SER B 1 334 ? -14.062 -44.375 -11.109 1 87.06 334 SER B O 1
ATOM 6192 N N . LEU B 1 335 ? -12.953 -45.656 -9.547 1 89.75 335 LEU B N 1
ATOM 6193 C CA . LEU B 1 335 ? -14 -45.562 -8.531 1 89.75 335 LEU B CA 1
ATOM 6194 C C . LEU B 1 335 ? -13.516 -44.781 -7.309 1 89.75 335 LEU B C 1
ATOM 6196 O O . LEU B 1 335 ? -13.227 -45.375 -6.266 1 89.75 335 LEU B O 1
ATOM 6200 N N . PRO B 1 336 ? -13.578 -43.469 -7.309 1 88 336 PRO B N 1
ATOM 6201 C CA . PRO B 1 336 ? -13.031 -42.625 -6.242 1 88 336 PRO B CA 1
ATOM 6202 C C . PRO B 1 336 ? -13.766 -42.812 -4.918 1 88 336 PRO B C 1
ATOM 6204 O O . PRO B 1 336 ? -13.188 -42.594 -3.852 1 88 336 PRO B O 1
ATOM 6207 N N . PHE B 1 337 ? -14.977 -43.25 -4.93 1 89.81 337 PHE B N 1
ATOM 6208 C CA . PHE B 1 337 ? -15.742 -43.375 -3.699 1 89.81 337 PHE B CA 1
ATOM 6209 C C . PHE B 1 337 ? -15.109 -44.406 -2.775 1 89.81 337 PHE B C 1
ATOM 6211 O O . PHE B 1 337 ? -15.391 -44.438 -1.575 1 89.81 337 PHE B O 1
ATOM 6218 N N . LEU B 1 338 ? -14.211 -45.344 -3.314 1 90.88 338 LEU B N 1
ATOM 6219 C CA . LEU B 1 338 ? -13.523 -46.344 -2.482 1 90.88 338 LEU B CA 1
ATOM 6220 C C . LEU B 1 338 ? -12.547 -45.656 -1.525 1 90.88 338 LEU B C 1
ATOM 6222 O O . LEU B 1 338 ? -12.234 -46.188 -0.462 1 90.88 338 LEU B O 1
ATOM 6226 N N . ASN B 1 339 ? -12.039 -44.531 -2.047 1 93.25 339 ASN B N 1
ATOM 6227 C CA . ASN B 1 339 ? -11.25 -43.688 -1.163 1 93.25 339 ASN B CA 1
ATOM 6228 C C . ASN B 1 339 ? -12.133 -42.688 -0.423 1 93.25 339 ASN B C 1
ATOM 6230 O O . ASN B 1 339 ? -11.898 -41.469 -0.491 1 93.25 339 ASN B O 1
ATOM 6234 N N . TRP B 1 340 ? -13.141 -43.156 0.318 1 90.56 340 TRP B N 1
ATOM 6235 C CA . TRP B 1 340 ? -14.25 -42.375 0.857 1 90.56 340 TRP B CA 1
ATOM 6236 C C . TRP B 1 340 ? -13.758 -41.312 1.846 1 90.56 340 TRP B C 1
ATOM 6238 O O . TRP B 1 340 ? -14.305 -40.219 1.916 1 90.56 340 TRP B O 1
ATOM 6248 N N . ASN B 1 341 ? -12.664 -41.594 2.652 1 91.88 341 ASN B N 1
ATOM 6249 C CA . ASN B 1 341 ? -12.18 -40.656 3.648 1 91.88 341 ASN B CA 1
ATOM 6250 C C . ASN B 1 341 ? -11.609 -39.406 2.996 1 91.88 341 ASN B C 1
ATOM 6252 O O . ASN B 1 341 ? -11.922 -38.281 3.412 1 91.88 341 ASN B O 1
ATOM 6256 N N . THR B 1 342 ? -10.828 -39.562 1.917 1 92.81 342 THR B N 1
ATOM 6257 C CA . THR B 1 342 ? -10.242 -38.438 1.205 1 92.81 342 THR B CA 1
ATOM 6258 C C . THR B 1 342 ? -11.32 -37.625 0.497 1 92.81 342 THR B C 1
ATOM 6260 O O . THR B 1 342 ? -11.32 -36.406 0.575 1 92.81 342 THR B O 1
ATOM 6263 N N . VAL B 1 343 ? -12.297 -38.312 -0.209 1 91 343 VAL B N 1
ATOM 6264 C CA . VAL B 1 343 ? -13.344 -37.594 -0.955 1 91 343 VAL B CA 1
ATOM 6265 C C . VAL B 1 343 ? -14.242 -36.844 0.009 1 91 343 VAL B C 1
ATOM 6267 O O . VAL B 1 343 ? -14.562 -35.656 -0.231 1 91 343 VAL B O 1
ATOM 6270 N N . LYS B 1 344 ? -14.531 -37.469 1.103 1 93.12 344 LYS B N 1
ATOM 6271 C CA . LYS B 1 344 ? -15.398 -36.844 2.1 1 93.12 344 LYS B CA 1
ATOM 6272 C C . LYS B 1 344 ? -14.812 -35.531 2.586 1 93.12 344 LYS B C 1
ATOM 6274 O O . LYS B 1 344 ? -15.5 -34.5 2.6 1 93.12 344 LYS B O 1
ATOM 6279 N N . TRP B 1 345 ? -13.547 -35.531 2.992 1 93.94 345 TRP B N 1
ATOM 6280 C CA . TRP B 1 345 ? -12.945 -34.344 3.586 1 93.94 345 TRP B CA 1
ATOM 6281 C C . TRP B 1 345 ? -12.734 -33.25 2.535 1 93.94 345 TRP B C 1
ATOM 6283 O O . TRP B 1 345 ? -12.836 -32.062 2.836 1 93.94 345 TRP B O 1
ATOM 6293 N N . ASN B 1 346 ? -12.453 -33.656 1.281 1 93.5 346 ASN B N 1
ATOM 6294 C CA . ASN B 1 346 ? -12.367 -32.656 0.211 1 93.5 346 ASN B CA 1
ATOM 6295 C C . ASN B 1 346 ? -13.703 -31.953 -0.009 1 93.5 346 ASN B C 1
ATOM 6297 O O . ASN B 1 346 ? -13.734 -30.75 -0.25 1 93.5 346 ASN B O 1
ATOM 6301 N N . VAL B 1 347 ? -14.773 -32.688 -0.011 1 93.44 347 VAL B N 1
ATOM 6302 C CA . VAL B 1 347 ? -16.094 -32.094 -0.139 1 93.44 347 VAL B CA 1
ATOM 6303 C C . VAL B 1 347 ? -16.344 -31.125 1.02 1 93.44 347 VAL B C 1
ATOM 6305 O O . VAL B 1 347 ? -16.797 -30 0.811 1 93.44 347 VAL B O 1
ATOM 6308 N N . LYS B 1 348 ? -15.961 -31.562 2.277 1 94.69 348 LYS B N 1
ATOM 6309 C CA . LYS B 1 348 ? -16.156 -30.703 3.445 1 94.69 348 LYS B CA 1
ATOM 6310 C C . LYS B 1 348 ? -15.328 -29.422 3.344 1 94.69 348 LYS B C 1
ATOM 6312 O O . LYS B 1 348 ? -15.781 -28.359 3.732 1 94.69 348 LYS B O 1
ATOM 6317 N N . ILE B 1 349 ? -14.102 -29.578 2.859 1 95.5 349 ILE B N 1
ATOM 6318 C CA . ILE B 1 349 ? -13.25 -28.406 2.646 1 95.5 349 ILE B CA 1
ATOM 6319 C C . ILE B 1 349 ? -13.914 -27.453 1.659 1 95.5 349 ILE B C 1
ATOM 6321 O O . ILE B 1 349 ? -13.969 -26.25 1.898 1 95.5 349 ILE B O 1
ATOM 6325 N N . SER B 1 350 ? -14.438 -27.953 0.518 1 95.5 350 SER B N 1
ATOM 6326 C CA . SER B 1 350 ? -15.078 -27.125 -0.489 1 95.5 350 SER B CA 1
ATOM 6327 C C . SER B 1 350 ? -16.328 -26.453 0.069 1 95.5 350 SER B C 1
ATOM 6329 O O . SER B 1 350 ? -16.641 -25.297 -0.28 1 95.5 350 SER B O 1
ATOM 6331 N N . GLU B 1 351 ? -17.031 -27.156 0.932 1 95.38 351 GLU B N 1
ATOM 6332 C CA . GLU B 1 351 ? -18.203 -26.562 1.585 1 95.38 351 GLU B CA 1
ATOM 6333 C C . GLU B 1 351 ? -17.797 -25.422 2.498 1 95.38 351 GLU B C 1
ATOM 6335 O O . GLU B 1 351 ? -18.484 -24.391 2.562 1 95.38 351 GLU B O 1
ATOM 6340 N N . ALA B 1 352 ? -16.703 -25.609 3.27 1 95.56 352 ALA B N 1
ATOM 6341 C CA . ALA B 1 352 ? -16.203 -24.547 4.133 1 95.56 352 ALA B CA 1
ATOM 6342 C C . ALA B 1 352 ? -15.82 -23.312 3.316 1 95.56 352 ALA B C 1
ATOM 6344 O O . ALA B 1 352 ? -16.094 -22.188 3.721 1 95.56 352 ALA B O 1
ATOM 6345 N N . ASP B 1 353 ? -15.234 -23.547 2.168 1 95.88 353 ASP B N 1
ATOM 6346 C CA . ASP B 1 353 ? -14.875 -22.453 1.273 1 95.88 353 ASP B CA 1
ATOM 6347 C C . ASP B 1 353 ? -16.125 -21.719 0.777 1 95.88 353 ASP B C 1
ATOM 6349 O O . ASP B 1 353 ? -16.125 -20.484 0.701 1 95.88 353 ASP B O 1
ATOM 6353 N N . TYR B 1 354 ? -17.109 -22.469 0.384 1 96.88 354 TYR B N 1
ATOM 6354 C CA . TYR B 1 354 ? -18.375 -21.875 -0.042 1 96.88 354 TYR B CA 1
ATOM 6355 C C . TYR B 1 354 ? -18.984 -21.031 1.068 1 96.88 354 TYR B C 1
ATOM 6357 O O . TYR B 1 354 ? -19.438 -19.906 0.825 1 96.88 354 TYR B O 1
ATOM 6365 N N . GLU B 1 355 ? -19.016 -21.547 2.285 1 96.19 355 GLU B N 1
ATOM 6366 C CA . GLU B 1 355 ? -19.578 -20.797 3.406 1 96.19 355 GLU B CA 1
ATOM 6367 C C . GLU B 1 355 ? -18.812 -19.5 3.633 1 96.19 355 GLU B C 1
ATOM 6369 O O . GLU B 1 355 ? -19.406 -18.469 3.945 1 96.19 355 GLU B O 1
ATOM 6374 N N . THR B 1 356 ? -17.5 -19.578 3.51 1 96.62 356 THR B N 1
ATOM 6375 C CA . THR B 1 356 ? -16.688 -18.375 3.633 1 96.62 356 THR B CA 1
ATOM 6376 C C . THR B 1 356 ? -17.078 -17.359 2.57 1 96.62 356 THR B C 1
ATOM 6378 O O . THR B 1 356 ? -17.25 -16.172 2.875 1 96.62 356 THR B O 1
ATOM 6381 N N . ALA B 1 357 ? -17.219 -17.812 1.332 1 97.31 357 ALA B N 1
ATOM 6382 C CA . ALA B 1 357 ? -17.609 -16.922 0.241 1 97.31 357 ALA B CA 1
ATOM 6383 C C . ALA B 1 357 ? -19 -16.312 0.495 1 97.31 357 ALA B C 1
ATOM 6385 O O . ALA B 1 357 ? -19.219 -15.133 0.225 1 97.31 357 ALA B O 1
ATOM 6386 N N . ARG B 1 358 ? -19.938 -17.125 0.979 1 96.38 358 ARG B N 1
ATOM 6387 C CA . ARG B 1 358 ? -21.281 -16.656 1.28 1 96.38 358 ARG B CA 1
ATOM 6388 C C . ARG B 1 358 ? -21.25 -15.562 2.35 1 96.38 358 ARG B C 1
ATOM 6390 O O . ARG B 1 358 ? -21.922 -14.531 2.207 1 96.38 358 ARG B O 1
ATOM 6397 N N . LEU B 1 359 ? -20.469 -15.781 3.436 1 96 359 LEU B N 1
ATOM 6398 C CA . LEU B 1 359 ? -20.359 -14.812 4.52 1 96 359 LEU B CA 1
ATOM 6399 C C . LEU B 1 359 ? -19.719 -13.516 4.035 1 96 359 LEU B C 1
ATOM 6401 O O . LEU B 1 359 ? -20.141 -12.422 4.43 1 96 359 LEU B O 1
ATOM 6405 N N . ASN B 1 360 ? -18.734 -13.656 3.174 1 97 360 ASN B N 1
ATOM 6406 C CA . ASN B 1 360 ? -18.125 -12.461 2.584 1 97 360 ASN B CA 1
ATOM 6407 C C . ASN B 1 360 ? -19.141 -11.664 1.765 1 97 360 ASN B C 1
ATOM 6409 O O . ASN B 1 360 ? -19.156 -10.438 1.832 1 97 360 ASN B O 1
ATOM 6413 N N . TYR B 1 361 ? -19.938 -12.352 1.006 1 96.81 361 TYR B N 1
ATOM 6414 C CA . TYR B 1 361 ? -20.969 -11.719 0.185 1 96.81 361 TYR B CA 1
ATOM 6415 C C . TYR B 1 361 ? -21.984 -11.008 1.054 1 96.81 361 TYR B C 1
ATOM 6417 O O . TYR B 1 361 ? -22.297 -9.836 0.83 1 96.81 361 TYR B O 1
ATOM 6425 N N . GLU B 1 362 ? -22.422 -11.625 2.08 1 95.56 362 GLU B N 1
ATOM 6426 C CA . GLU B 1 362 ? -23.391 -11.047 2.994 1 95.56 362 GLU B CA 1
ATOM 6427 C C . GLU B 1 362 ? -22.812 -9.836 3.719 1 95.56 362 GLU B C 1
ATOM 6429 O O . GLU B 1 362 ? -23.484 -8.805 3.855 1 95.56 362 GLU B O 1
ATOM 6434 N N . LYS B 1 363 ? -21.625 -9.984 4.168 1 96.31 363 LYS B N 1
ATOM 6435 C CA . LYS B 1 363 ? -20.938 -8.875 4.828 1 96.31 363 LYS B CA 1
ATOM 6436 C C . LYS B 1 363 ? -20.812 -7.676 3.898 1 96.31 363 LYS B C 1
ATOM 6438 O O . LYS B 1 363 ? -21.031 -6.531 4.312 1 96.31 363 LYS B O 1
ATOM 6443 N N . SER B 1 364 ? -20.5 -7.91 2.666 1 96.88 364 SER B N 1
ATOM 6444 C CA . SER B 1 364 ? -20.281 -6.828 1.711 1 96.88 364 SER B CA 1
ATOM 6445 C C . SER B 1 364 ? -21.562 -6.016 1.512 1 96.88 364 SER B C 1
ATOM 6447 O O . SER B 1 364 ? -21.5 -4.797 1.341 1 96.88 364 SER B O 1
ATOM 6449 N N . ILE B 1 365 ? -22.688 -6.676 1.524 1 95.56 365 ILE B N 1
ATOM 6450 C CA . ILE B 1 365 ? -23.969 -5.992 1.377 1 95.56 365 ILE B CA 1
ATOM 6451 C C . ILE B 1 365 ? -24.188 -5.059 2.564 1 95.56 365 ILE B C 1
ATOM 6453 O O . ILE B 1 365 ? -24.5 -3.879 2.387 1 95.56 365 ILE B O 1
ATOM 6457 N N . THR B 1 366 ? -24 -5.566 3.818 1 96.06 366 THR B N 1
ATOM 6458 C CA . THR B 1 366 ? -24.219 -4.781 5.031 1 96.06 366 THR B CA 1
ATOM 6459 C C . THR B 1 366 ? -23.266 -3.586 5.066 1 96.06 366 THR B C 1
ATOM 6461 O O . THR B 1 366 ? -23.688 -2.467 5.371 1 96.06 366 THR B O 1
ATOM 6464 N N . VAL B 1 367 ? -22.031 -3.852 4.695 1 96.81 367 VAL B N 1
ATOM 6465 C CA . VAL B 1 367 ? -21.031 -2.789 4.699 1 96.81 367 VAL B CA 1
ATOM 6466 C C . VAL B 1 367 ? -21.406 -1.722 3.674 1 96.81 367 VAL B C 1
ATOM 6468 O O . VAL B 1 367 ? -21.328 -0.524 3.955 1 96.81 367 VAL B O 1
ATOM 6471 N N . ALA B 1 368 ? -21.844 -2.148 2.516 1 96.69 368 ALA B N 1
ATOM 6472 C CA . ALA B 1 368 ? -22.203 -1.216 1.451 1 96.69 368 ALA B CA 1
ATOM 6473 C C . ALA B 1 368 ? -23.391 -0.344 1.866 1 96.69 368 ALA B C 1
ATOM 6475 O O . ALA B 1 368 ? -23.391 0.866 1.631 1 96.69 368 ALA B O 1
ATOM 6476 N N . LEU B 1 369 ? -24.438 -0.898 2.508 1 96.19 369 LEU B N 1
ATOM 6477 C CA . LEU B 1 369 ? -25.594 -0.156 2.971 1 96.19 369 LEU B CA 1
ATOM 6478 C C . LEU B 1 369 ? -25.203 0.893 4.004 1 96.19 369 LEU B C 1
ATOM 6480 O O . LEU B 1 369 ? -25.625 2.047 3.918 1 96.19 369 LEU B O 1
ATOM 6484 N N . ASN B 1 370 ? -24.344 0.49 4.961 1 96.75 370 ASN B N 1
ATOM 6485 C CA . ASN B 1 370 ? -23.891 1.406 6 1 96.75 370 ASN B CA 1
ATOM 6486 C C . ASN B 1 370 ? -23.031 2.52 5.426 1 96.75 370 ASN B C 1
ATOM 6488 O O . ASN B 1 370 ? -23.062 3.652 5.906 1 96.75 370 ASN B O 1
ATOM 6492 N N . ASP B 1 371 ? -22.266 2.203 4.398 1 96.44 371 ASP B N 1
ATOM 6493 C CA . ASP B 1 371 ? -21.453 3.211 3.725 1 96.44 371 ASP B CA 1
ATOM 6494 C C . ASP B 1 371 ? -22.328 4.324 3.146 1 96.44 371 ASP B C 1
ATOM 6496 O O . ASP B 1 371 ? -22.062 5.508 3.373 1 96.44 371 ASP B O 1
ATOM 6500 N N . VAL B 1 372 ? -23.344 3.947 2.379 1 96.12 372 VAL B N 1
ATOM 6501 C CA . VAL B 1 372 ? -24.203 4.926 1.732 1 96.12 372 VAL B CA 1
ATOM 6502 C C . VAL B 1 372 ? -24.922 5.766 2.791 1 96.12 372 VAL B C 1
ATOM 6504 O O . VAL B 1 372 ? -24.938 6.996 2.699 1 96.12 372 VAL B O 1
ATOM 6507 N N . ASP B 1 373 ? -25.375 5.109 3.84 1 96.56 373 ASP B N 1
ATOM 6508 C CA . ASP B 1 373 ? -26.078 5.801 4.918 1 96.56 373 ASP B CA 1
ATOM 6509 C C . ASP B 1 373 ? -25.188 6.84 5.582 1 96.56 373 ASP B C 1
ATOM 6511 O O . ASP B 1 373 ? -25.578 7.996 5.75 1 96.56 373 ASP B O 1
ATOM 6515 N N . THR B 1 374 ? -24.016 6.426 5.91 1 97.81 374 THR B N 1
ATOM 6516 C CA . THR B 1 374 ? -23.078 7.312 6.582 1 97.81 374 THR B CA 1
ATOM 6517 C C . THR B 1 374 ? -22.656 8.461 5.668 1 97.81 374 THR B C 1
ATOM 6519 O O . THR B 1 374 ? -22.562 9.609 6.109 1 97.81 374 THR B O 1
ATOM 6522 N N . ASN B 1 375 ? -22.453 8.172 4.395 1 97.38 375 ASN B N 1
ATOM 6523 C CA . ASN B 1 375 ? -22.031 9.211 3.459 1 97.38 375 ASN B CA 1
ATOM 6524 C C . ASN B 1 375 ? -23.141 10.219 3.201 1 97.38 375 ASN B C 1
ATOM 6526 O O . ASN B 1 375 ? -22.891 11.406 3 1 97.38 375 ASN B O 1
ATOM 6530 N N . TYR B 1 376 ? -24.406 9.773 3.221 1 96.56 376 TYR B N 1
ATOM 6531 C CA . TYR B 1 376 ? -25.531 10.695 3.141 1 96.56 376 TYR B CA 1
ATOM 6532 C C . TYR B 1 376 ? -25.516 11.68 4.301 1 96.56 376 TYR B C 1
ATOM 6534 O O . TYR B 1 376 ? -25.656 12.891 4.102 1 96.56 376 TYR B O 1
ATOM 6542 N N . PHE B 1 377 ? -25.359 11.078 5.488 1 97.38 377 PHE B N 1
ATOM 6543 C CA . PHE B 1 377 ? -25.312 11.922 6.68 1 97.38 377 PHE B CA 1
ATOM 6544 C C . PHE B 1 377 ? -24.141 12.875 6.621 1 97.38 377 PHE B C 1
ATOM 6546 O O . PHE B 1 377 ? -24.281 14.07 6.906 1 97.38 377 PHE B O 1
ATOM 6553 N N . SER B 1 378 ? -22.984 12.398 6.195 1 97.56 378 SER B N 1
ATOM 6554 C CA . SER B 1 378 ? -21.781 13.219 6.094 1 97.56 378 SER B CA 1
ATOM 6555 C C . SER B 1 378 ? -21.969 14.367 5.105 1 97.56 378 SER B C 1
ATOM 6557 O O . SER B 1 378 ? -21.516 15.484 5.352 1 97.56 378 SER B O 1
ATOM 6559 N N . PHE B 1 379 ? -22.656 14.133 3.982 1 97.19 379 PHE B N 1
ATOM 6560 C CA . PHE B 1 379 ? -22.922 15.164 2.979 1 97.19 379 PHE B CA 1
ATOM 6561 C C . PHE B 1 379 ? -23.797 16.266 3.549 1 97.19 379 PHE B C 1
ATOM 6563 O O . PHE B 1 379 ? -23.5 17.453 3.375 1 97.19 379 PHE B O 1
ATOM 6570 N N . THR B 1 380 ? -24.797 15.891 4.289 1 97.19 380 THR B N 1
ATOM 6571 C CA . THR B 1 380 ? -25.703 16.875 4.879 1 97.19 380 THR B CA 1
ATOM 6572 C C . THR B 1 380 ? -24.984 17.719 5.918 1 97.19 380 THR B C 1
ATOM 6574 O O . THR B 1 380 ? -25.203 18.938 5.988 1 97.19 380 THR B O 1
ATOM 6577 N N . GLN B 1 381 ? -24.125 17.031 6.688 1 97.69 381 GLN B N 1
ATOM 6578 C CA . GLN B 1 381 ? -23.359 17.766 7.691 1 97.69 381 GLN B CA 1
ATOM 6579 C C . GLN B 1 381 ? -22.359 18.719 7.043 1 97.69 381 GLN B C 1
ATOM 6581 O O . GLN B 1 381 ? -22.156 19.828 7.527 1 97.69 381 GLN B O 1
ATOM 6586 N N . ALA B 1 382 ? -21.781 18.266 5.945 1 97.62 382 ALA B N 1
ATOM 6587 C CA . ALA B 1 382 ? -20.812 19.109 5.242 1 97.62 382 ALA B CA 1
ATOM 6588 C C . ALA B 1 382 ? -21.484 20.359 4.695 1 97.62 382 ALA B C 1
ATOM 6590 O O . ALA B 1 382 ? -20.922 21.453 4.758 1 97.62 382 ALA B O 1
ATOM 6591 N N . LYS B 1 383 ? -22.656 20.266 4.203 1 96.62 383 LYS B N 1
ATOM 6592 C CA . LYS B 1 383 ? -23.406 21.406 3.695 1 96.62 383 LYS B CA 1
ATOM 6593 C C . LYS B 1 383 ? -23.734 22.391 4.816 1 96.62 383 LYS B C 1
ATOM 6595 O O . LYS B 1 383 ? -23.609 23.609 4.641 1 96.62 383 LYS B O 1
ATOM 6600 N N . LYS B 1 384 ? -24.141 21.828 5.977 1 97.31 384 LYS B N 1
ATOM 6601 C CA . LYS B 1 384 ? -24.438 22.672 7.129 1 97.31 384 LYS B CA 1
ATOM 6602 C C . LYS B 1 384 ? -23.188 23.406 7.598 1 97.31 384 LYS B C 1
ATOM 6604 O O . LYS B 1 384 ? -23.25 24.609 7.91 1 97.31 384 LYS B O 1
ATOM 6609 N N . ARG B 1 385 ? -22.109 22.688 7.559 1 97.69 385 ARG B N 1
ATOM 6610 C CA . ARG B 1 385 ? -20.859 23.297 7.977 1 97.69 385 ARG B CA 1
ATOM 6611 C C . ARG B 1 385 ? -20.453 24.422 7.031 1 97.69 385 ARG B C 1
ATOM 6613 O O . ARG B 1 385 ? -19.938 25.453 7.469 1 97.69 385 ARG B O 1
ATOM 6620 N N . PHE B 1 386 ? -20.656 24.25 5.727 1 97.38 386 PHE B N 1
ATOM 6621 C CA . PHE B 1 386 ? -20.328 25.266 4.734 1 97.38 386 PHE B CA 1
ATOM 6622 C C . PHE B 1 386 ? -21.156 26.516 4.941 1 97.38 386 PHE B C 1
ATOM 6624 O O . PHE B 1 386 ? -20.625 27.641 4.949 1 97.38 386 PHE B O 1
ATOM 6631 N N . THR B 1 387 ? -22.391 26.344 5.262 1 97.25 387 THR B N 1
ATOM 6632 C CA . THR B 1 387 ? -23.297 27.469 5.504 1 97.25 387 THR B CA 1
ATOM 6633 C C . THR B 1 387 ? -22.906 28.203 6.777 1 97.25 387 THR B C 1
ATOM 6635 O O . THR B 1 387 ? -22.859 29.438 6.793 1 97.25 387 THR B O 1
ATOM 6638 N N . ASN B 1 388 ? -22.609 27.422 7.82 1 97.62 388 ASN B N 1
ATOM 6639 C CA . ASN B 1 388 ? -22.188 28.031 9.078 1 97.62 388 ASN B CA 1
ATOM 6640 C C . ASN B 1 388 ? -20.891 28.812 8.922 1 97.62 388 ASN B C 1
ATOM 6642 O O . ASN B 1 388 ? -20.734 29.875 9.508 1 97.62 388 ASN B O 1
ATOM 6646 N N . ALA B 1 389 ? -20 28.266 8.125 1 97.38 389 ALA B N 1
ATOM 6647 C CA . ALA B 1 389 ? -18.719 28.922 7.902 1 97.38 389 ALA B CA 1
ATOM 6648 C C . ALA B 1 389 ? -18.906 30.25 7.176 1 97.38 389 ALA B C 1
ATOM 6650 O O . ALA B 1 389 ? -18.266 31.25 7.508 1 97.38 389 ALA B O 1
ATOM 6651 N N . GLN B 1 390 ? -19.797 30.312 6.227 1 97.31 390 GLN B N 1
ATOM 6652 C CA . GLN B 1 390 ? -20.078 31.531 5.492 1 97.31 390 GLN B CA 1
ATOM 6653 C C . GLN B 1 390 ? -20.672 32.594 6.41 1 97.31 390 GLN B C 1
ATOM 6655 O O . GLN B 1 390 ? -20.25 33.75 6.363 1 97.31 390 GLN B O 1
ATOM 6660 N N . LYS B 1 391 ? -21.594 32.219 7.285 1 97 391 LYS B N 1
ATOM 6661 C CA . LYS B 1 391 ? -22.203 33.156 8.227 1 97 391 LYS B CA 1
ATOM 6662 C C . LYS B 1 391 ? -21.188 33.656 9.227 1 97 391 LYS B C 1
ATOM 6664 O O . LYS B 1 391 ? -21.156 34.875 9.523 1 97 391 LYS B O 1
ATOM 6669 N N . THR B 1 392 ? -20.391 32.75 9.688 1 97.56 392 THR B N 1
ATOM 6670 C CA . THR B 1 392 ? -19.375 33.094 10.656 1 97.56 392 THR B CA 1
ATOM 6671 C C . THR B 1 392 ? -18.422 34.156 10.062 1 97.56 392 THR B C 1
ATOM 6673 O O . THR B 1 392 ? -18.031 35.094 10.742 1 97.56 392 THR B O 1
ATOM 6676 N N . TYR B 1 393 ? -18.078 34 8.844 1 97.5 393 TYR B N 1
ATOM 6677 C CA . TYR B 1 393 ? -17.156 34.906 8.172 1 97.5 393 TYR B CA 1
ATOM 6678 C C . TYR B 1 393 ? -17.75 36.312 8.094 1 97.5 393 TYR B C 1
ATOM 6680 O O . TYR B 1 393 ? -17.062 37.312 8.328 1 97.5 393 TYR B O 1
ATOM 6688 N N . ILE B 1 394 ? -19 36.438 7.887 1 97.06 394 ILE B N 1
ATOM 6689 C CA . ILE B 1 394 ? -19.688 37.719 7.785 1 97.06 394 ILE B CA 1
ATOM 6690 C C . ILE B 1 394 ? -19.625 38.438 9.133 1 97.06 394 ILE B C 1
ATOM 6692 O O . ILE B 1 394 ? -19.328 39.656 9.188 1 97.06 394 ILE B O 1
ATOM 6696 N N . TYR B 1 395 ? -19.859 37.656 10.203 1 97.25 395 TYR B N 1
ATOM 6697 C CA . TYR B 1 395 ? -19.797 38.281 11.531 1 97.25 395 TYR B CA 1
ATOM 6698 C C . TYR B 1 395 ? -18.359 38.688 11.852 1 97.25 395 TYR B C 1
ATOM 6700 O O . TYR B 1 395 ? -18.156 39.781 12.414 1 97.25 395 TYR B O 1
ATOM 6708 N N . ASN B 1 396 ? -17.422 37.906 11.438 1 97.44 396 ASN B N 1
ATOM 6709 C CA . ASN B 1 396 ? -16.031 38.219 11.742 1 97.44 396 ASN B CA 1
ATOM 6710 C C . ASN B 1 396 ? -15.555 39.438 10.977 1 97.44 396 ASN B C 1
ATOM 6712 O O . ASN B 1 396 ? -14.727 40.219 11.477 1 97.44 396 ASN B O 1
ATOM 6716 N N . GLN B 1 397 ? -16.031 39.656 9.781 1 97.06 397 GLN B N 1
ATOM 6717 C CA . GLN B 1 397 ? -15.727 40.875 9.023 1 97.06 397 GLN B CA 1
ATOM 6718 C C . GLN B 1 397 ? -16.219 42.125 9.742 1 97.06 397 GLN B C 1
ATOM 6720 O O . GLN B 1 397 ? -15.484 43.094 9.836 1 97.06 397 GLN B O 1
ATOM 6725 N N . ARG B 1 398 ? -17.438 42.062 10.312 1 96.88 398 ARG B N 1
ATOM 6726 C CA . ARG B 1 398 ? -18.016 43.188 11.039 1 96.88 398 ARG B CA 1
ATOM 6727 C C . ARG B 1 398 ? -17.219 43.469 12.312 1 96.88 398 ARG B C 1
ATOM 6729 O O . ARG B 1 398 ? -16.984 44.625 12.648 1 96.88 398 ARG B O 1
ATOM 6736 N N . ILE B 1 399 ? -16.875 42.375 12.922 1 97.06 399 ILE B N 1
ATOM 6737 C CA . ILE B 1 399 ? -16.109 42.5 14.164 1 97.06 399 ILE B CA 1
ATOM 6738 C C . ILE B 1 399 ? -14.758 43.156 13.883 1 97.06 399 ILE B C 1
ATOM 6740 O O . ILE B 1 399 ? -14.32 44.031 14.609 1 97.06 399 ILE B O 1
ATOM 6744 N N . THR B 1 400 ? -14.07 42.75 12.828 1 96.88 400 THR B N 1
ATOM 6745 C CA . THR B 1 400 ? -12.789 43.312 12.461 1 96.88 400 THR B CA 1
ATOM 6746 C C . THR B 1 400 ? -12.93 44.812 12.125 1 96.88 400 THR B C 1
ATOM 6748 O O . THR B 1 400 ? -12.125 45.625 12.562 1 96.88 400 THR B O 1
ATOM 6751 N N . GLN B 1 401 ? -13.992 45.188 11.43 1 96.81 401 GLN B N 1
ATOM 6752 C CA . GLN B 1 401 ? -14.242 46.594 11.086 1 96.81 401 GLN B CA 1
ATOM 6753 C C . GLN B 1 401 ? -14.492 47.438 12.328 1 96.81 401 GLN B C 1
ATOM 6755 O O . GLN B 1 401 ? -14.023 48.562 12.43 1 96.81 401 GLN B O 1
ATOM 6760 N N . TYR B 1 402 ? -15.203 46.844 13.281 1 95.75 402 TYR B N 1
ATOM 6761 C CA . TYR B 1 402 ? -15.492 47.5 14.539 1 95.75 402 TYR B CA 1
ATOM 6762 C C . TYR B 1 402 ? -14.203 47.844 15.289 1 95.75 402 TYR B C 1
ATOM 6764 O O . TYR B 1 402 ? -13.984 49 15.672 1 95.75 402 TYR B O 1
ATOM 6772 N N . TYR B 1 403 ? -13.328 46.906 15.406 1 95.69 403 TYR B N 1
ATOM 6773 C CA . TYR B 1 403 ? -12.117 47.094 16.188 1 95.69 403 TYR B CA 1
ATOM 6774 C C . TYR B 1 403 ? -11.117 47.969 15.43 1 95.69 403 TYR B C 1
ATOM 6776 O O . TYR B 1 403 ? -10.352 48.719 16.031 1 95.69 403 TYR B O 1
ATOM 6784 N N . ARG B 1 404 ? -11.094 47.906 14.094 1 94.81 404 ARG B N 1
ATOM 6785 C CA . ARG B 1 404 ? -10.266 48.812 13.289 1 94.81 404 ARG B CA 1
ATOM 6786 C C . ARG B 1 404 ? -10.664 50.25 13.516 1 94.81 404 ARG B C 1
ATOM 6788 O O . ARG B 1 404 ? -9.805 51.125 13.727 1 94.81 404 ARG B O 1
ATOM 6795 N N . ASN B 1 405 ? -12.016 50.531 13.562 1 95.06 405 ASN B N 1
ATOM 6796 C CA . ASN B 1 405 ? -12.523 51.906 13.789 1 95.06 405 ASN B CA 1
ATOM 6797 C C . ASN B 1 405 ? -12.18 52.406 15.188 1 95.06 405 ASN B C 1
ATOM 6799 O O . ASN B 1 405 ? -11.797 53.562 15.352 1 95.06 405 ASN B O 1
ATOM 6803 N N . ARG B 1 406 ? -12.266 51.562 16.141 1 94.31 406 ARG B N 1
ATOM 6804 C CA . ARG B 1 406 ? -11.953 51.938 17.516 1 94.31 406 ARG B CA 1
ATOM 6805 C C . ARG B 1 406 ? -10.469 52.25 17.672 1 94.31 406 ARG B C 1
ATOM 6807 O O . ARG B 1 406 ? -10.102 53.188 18.375 1 94.31 406 ARG B O 1
ATOM 6814 N N . TYR B 1 407 ? -9.695 51.5 17 1 93.31 407 TYR B N 1
ATOM 6815 C CA . TYR B 1 407 ? -8.258 51.75 17.047 1 93.31 407 TYR B CA 1
ATOM 6816 C C . TYR B 1 407 ? -7.93 53.094 16.391 1 93.31 407 TYR B C 1
ATOM 6818 O O . TYR B 1 407 ? -7.16 53.906 16.938 1 93.31 407 TYR B O 1
ATOM 6826 N N . ASN B 1 408 ? -8.516 53.375 15.266 1 91.56 408 ASN B N 1
ATOM 6827 C CA . ASN B 1 408 ? -8.281 54.625 14.547 1 91.56 408 ASN B CA 1
ATOM 6828 C C . ASN B 1 408 ? -8.758 55.844 15.344 1 91.56 408 ASN B C 1
ATOM 6830 O O . ASN B 1 408 ? -8.195 56.938 15.211 1 91.56 408 ASN B O 1
ATOM 6834 N N . ALA B 1 409 ? -9.742 55.562 16.219 1 92.62 409 ALA B N 1
ATOM 6835 C CA . ALA B 1 409 ? -10.273 56.625 17.062 1 92.62 409 ALA B CA 1
ATOM 6836 C C . ALA B 1 409 ? -9.461 56.75 18.344 1 92.62 409 ALA B C 1
ATOM 6838 O O . ALA B 1 409 ? -9.711 57.656 19.156 1 92.62 409 ALA B O 1
ATOM 6839 N N . GLY B 1 410 ? -8.523 55.844 18.516 1 89.5 410 GLY B N 1
ATOM 6840 C CA . GLY B 1 410 ? -7.648 55.906 19.672 1 89.5 410 GLY B CA 1
ATOM 6841 C C . GLY B 1 410 ? -8.273 55.344 20.922 1 89.5 410 GLY B C 1
ATOM 6842 O O . GLY B 1 410 ? -7.793 55.562 22.031 1 89.5 410 GLY B O 1
ATOM 6843 N N . VAL B 1 411 ? -9.297 54.5 20.781 1 89.69 411 VAL B N 1
ATOM 6844 C CA . VAL B 1 411 ? -10.031 54.031 21.969 1 89.69 411 VAL B CA 1
ATOM 6845 C C . VAL B 1 411 ? -9.789 52.562 22.203 1 89.69 411 VAL B C 1
ATOM 6847 O O . VAL B 1 411 ? -10.297 51.969 23.156 1 89.69 411 VAL B O 1
ATOM 6850 N N . SER B 1 412 ? -9.07 51.875 21.297 1 88 412 SER B N 1
ATOM 6851 C CA . SER B 1 412 ? -8.742 50.469 21.484 1 88 412 SER B CA 1
ATOM 6852 C C . SER B 1 412 ? -7.293 50.188 21.094 1 88 412 SER B C 1
ATOM 6854 O O . SER B 1 412 ? -6.688 50.938 20.328 1 88 412 SER B O 1
ATOM 6856 N N . GLU B 1 413 ? -6.777 49.125 21.672 1 88.12 413 GLU B N 1
ATOM 6857 C CA . GLU B 1 413 ? -5.41 48.688 21.375 1 88.12 413 GLU B CA 1
ATOM 6858 C C . GLU B 1 413 ? -5.336 47.969 20.031 1 88.12 413 GLU B C 1
ATOM 6860 O O . GLU B 1 413 ? -6.32 47.344 19.594 1 88.12 413 GLU B O 1
ATOM 6865 N N . LEU B 1 414 ? -4.125 48.062 19.438 1 89.81 414 LEU B N 1
ATOM 6866 C CA . LEU B 1 414 ? -3.9 47.375 18.156 1 89.81 414 LEU B CA 1
ATOM 6867 C C . LEU B 1 414 ? -4.168 45.875 18.281 1 89.81 414 LEU B C 1
ATOM 6869 O O . LEU B 1 414 ? -4.664 45.25 17.344 1 89.81 414 LEU B O 1
ATOM 6873 N N . ARG B 1 415 ? -3.893 45.344 19.422 1 89 415 ARG B N 1
ATOM 6874 C CA . ARG B 1 415 ? -4.035 43.906 19.656 1 89 415 ARG B CA 1
ATOM 6875 C C . ARG B 1 415 ? -5.457 43.438 19.375 1 89 415 ARG B C 1
ATOM 6877 O O . ARG B 1 415 ? -5.668 42.344 18.859 1 89 415 ARG B O 1
ATOM 6884 N N . GLU B 1 416 ? -6.395 44.219 19.75 1 91.88 416 GLU B N 1
ATOM 6885 C CA . GLU B 1 416 ? -7.793 43.844 19.531 1 91.88 416 GLU B CA 1
ATOM 6886 C C . GLU B 1 416 ? -8.125 43.781 18.047 1 91.88 416 GLU B C 1
ATOM 6888 O O . GLU B 1 416 ? -8.82 42.875 17.594 1 91.88 416 GLU B O 1
ATOM 6893 N N . TRP B 1 417 ? -7.625 44.75 17.297 1 94.12 417 TRP B N 1
ATOM 6894 C CA . TRP B 1 417 ? -7.793 44.781 15.852 1 94.12 417 TRP B CA 1
ATOM 6895 C C . TRP B 1 417 ? -7.125 43.562 15.211 1 94.12 417 TRP B C 1
ATOM 6897 O O . TRP B 1 417 ? -7.754 42.844 14.43 1 94.12 417 TRP B O 1
ATOM 6907 N N . LEU B 1 418 ? -5.902 43.312 15.633 1 94.19 418 LEU B N 1
ATOM 6908 C CA . LEU B 1 418 ? -5.148 42.188 15.055 1 94.19 418 LEU B CA 1
ATOM 6909 C C . LEU B 1 418 ? -5.809 40.844 15.383 1 94.19 418 LEU B C 1
ATOM 6911 O O . LEU B 1 418 ? -5.867 39.969 14.539 1 94.19 418 LEU B O 1
ATOM 6915 N N . THR B 1 419 ? -6.273 40.688 16.562 1 93.12 419 THR B N 1
ATOM 6916 C CA . THR B 1 419 ? -6.953 39.469 16.969 1 93.12 419 THR B CA 1
ATOM 6917 C C . THR B 1 419 ? -8.211 39.25 16.125 1 93.12 419 THR B C 1
ATOM 6919 O O . THR B 1 419 ? -8.469 38.156 15.656 1 93.12 419 THR B O 1
ATOM 6922 N N . ALA B 1 420 ? -8.984 40.312 16 1 94.81 420 ALA B N 1
ATOM 6923 C CA . ALA B 1 420 ? -10.195 40.25 15.18 1 94.81 420 ALA B CA 1
ATOM 6924 C C . ALA B 1 420 ? -9.852 39.906 13.727 1 94.81 420 ALA B C 1
ATOM 6926 O O . ALA B 1 420 ? -10.516 39.094 13.094 1 94.81 420 ALA B O 1
ATOM 6927 N N . ALA B 1 421 ? -8.805 40.562 13.227 1 95.81 421 ALA B N 1
ATOM 6928 C CA . ALA B 1 421 ? -8.367 40.312 11.852 1 95.81 421 ALA B CA 1
ATOM 6929 C C . ALA B 1 421 ? -7.926 38.875 11.656 1 95.81 421 ALA B C 1
ATOM 6931 O O . ALA B 1 421 ? -8.25 38.25 10.641 1 95.81 421 ALA B O 1
ATOM 6932 N N . ASN B 1 422 ? -7.227 38.375 12.609 1 94.81 422 ASN B N 1
ATOM 6933 C CA . ASN B 1 422 ? -6.793 37 12.539 1 94.81 422 ASN B CA 1
ATOM 6934 C C . ASN B 1 422 ? -7.98 36.031 12.508 1 94.81 422 ASN B C 1
ATOM 6936 O O . ASN B 1 422 ? -7.977 35.062 11.75 1 94.81 422 ASN B O 1
ATOM 6940 N N . THR B 1 423 ? -8.906 36.281 13.328 1 94.25 423 THR B N 1
ATOM 6941 C CA . THR B 1 423 ? -10.109 35.469 13.375 1 94.25 423 THR B CA 1
ATOM 6942 C C . THR B 1 423 ? -10.859 35.5 12.055 1 94.25 423 THR B C 1
ATOM 6944 O O . THR B 1 423 ? -11.336 34.5 11.562 1 94.25 423 THR B O 1
ATOM 6947 N N . GLU B 1 424 ? -10.945 36.719 11.492 1 96.69 424 GLU B N 1
ATOM 6948 C CA . GLU B 1 424 ? -11.586 36.875 10.188 1 96.69 424 GLU B CA 1
ATOM 6949 C C . GLU B 1 424 ? -10.852 36.094 9.102 1 96.69 424 GLU B C 1
ATOM 6951 O O . GLU B 1 424 ? -11.477 35.375 8.336 1 96.69 424 GLU B O 1
ATOM 6956 N N . LYS B 1 425 ? -9.516 36.25 9.078 1 96.75 425 LYS B N 1
ATOM 6957 C CA . LYS B 1 425 ? -8.727 35.594 8.047 1 96.75 425 LYS B CA 1
ATOM 6958 C C . LYS B 1 425 ? -8.812 34.062 8.18 1 96.75 425 LYS B C 1
ATOM 6960 O O . LYS B 1 425 ? -8.922 33.344 7.18 1 96.75 425 LYS B O 1
ATOM 6965 N N . ASN B 1 426 ? -8.836 33.531 9.367 1 95.44 426 ASN B N 1
ATOM 6966 C CA . ASN B 1 426 ? -9 32.094 9.602 1 95.44 426 ASN B CA 1
ATOM 6967 C C . ASN B 1 426 ? -10.375 31.625 9.141 1 95.44 426 ASN B C 1
ATOM 6969 O O . ASN B 1 426 ? -10.5 30.5 8.625 1 95.44 426 ASN B O 1
ATOM 6973 N N . SER B 1 427 ? -11.352 32.438 9.422 1 96.75 427 SER B N 1
ATOM 6974 C CA . SER B 1 427 ? -12.695 32.031 9 1 96.75 427 SER B CA 1
ATOM 6975 C C . SER B 1 427 ? -12.812 32 7.484 1 96.75 427 SER B C 1
ATOM 6977 O O . SER B 1 427 ? -13.562 31.203 6.93 1 96.75 427 SER B O 1
ATOM 6979 N N . GLN B 1 428 ? -12.102 32.906 6.777 1 96.75 428 GLN B N 1
ATOM 6980 C CA . GLN B 1 428 ? -12.062 32.875 5.32 1 96.75 428 GLN B CA 1
ATOM 6981 C C . GLN B 1 428 ? -11.477 31.547 4.812 1 96.75 428 GLN B C 1
ATOM 6983 O O . GLN B 1 428 ? -12 30.953 3.863 1 96.75 428 GLN B O 1
ATOM 6988 N N . LEU B 1 429 ? -10.414 31.062 5.398 1 97.62 429 LEU B N 1
ATOM 6989 C CA . LEU B 1 429 ? -9.805 29.781 5.059 1 97.62 429 LEU B CA 1
ATOM 6990 C C . LEU B 1 429 ? -10.75 28.625 5.363 1 97.62 429 LEU B C 1
ATOM 6992 O O . LEU B 1 429 ? -10.797 27.641 4.625 1 97.62 429 LEU B O 1
ATOM 6996 N N . SER B 1 430 ? -11.531 28.797 6.426 1 97.38 430 SER B N 1
ATOM 6997 C CA . SER B 1 430 ? -12.484 27.766 6.828 1 97.38 430 SER B CA 1
ATOM 6998 C C . SER B 1 430 ? -13.578 27.578 5.781 1 97.38 430 SER B C 1
ATOM 7000 O O . SER B 1 430 ? -14.055 26.469 5.566 1 97.38 430 SER B O 1
ATOM 7002 N N . ILE B 1 431 ? -13.992 28.656 5.113 1 98 431 ILE B N 1
ATOM 7003 C CA . ILE B 1 431 ? -15.008 28.562 4.062 1 98 431 ILE B CA 1
ATOM 7004 C C . ILE B 1 431 ? -14.477 27.719 2.906 1 98 431 ILE B C 1
ATOM 7006 O O . ILE B 1 431 ? -15.195 26.875 2.365 1 98 431 ILE B O 1
ATOM 7010 N N . LEU B 1 432 ? -13.203 27.969 2.518 1 98.38 432 LEU B N 1
ATOM 7011 C CA . LEU B 1 432 ? -12.586 27.219 1.426 1 98.38 432 LEU B CA 1
ATOM 7012 C C . LEU B 1 432 ? -12.547 25.734 1.742 1 98.38 432 LEU B C 1
ATOM 7014 O O . LEU B 1 432 ? -12.922 24.906 0.908 1 98.38 432 LEU B O 1
ATOM 7018 N N . GLN B 1 433 ? -12.141 25.391 2.988 1 97.75 433 GLN B N 1
ATOM 7019 C CA . GLN B 1 433 ? -12.062 24 3.42 1 97.75 433 GLN B CA 1
ATOM 7020 C C . GLN B 1 433 ? -13.445 23.359 3.473 1 97.75 433 GLN B C 1
ATOM 7022 O O . GLN B 1 433 ? -13.609 22.188 3.105 1 97.75 433 GLN B O 1
ATOM 7027 N N . ALA B 1 434 ? -14.391 24.109 3.973 1 97.69 434 ALA B N 1
ATOM 7028 C CA . ALA B 1 434 ? -15.758 23.594 4.074 1 97.69 434 ALA B CA 1
ATOM 7029 C C . ALA B 1 434 ? -16.328 23.266 2.695 1 97.69 434 ALA B C 1
ATOM 7031 O O . ALA B 1 434 ? -17 22.25 2.52 1 97.69 434 ALA B O 1
ATOM 7032 N N . LYS B 1 435 ? -16.062 24.172 1.765 1 98.19 435 LYS B N 1
ATOM 7033 C CA . LYS B 1 435 ? -16.516 23.906 0.403 1 98.19 435 LYS B CA 1
ATOM 7034 C C . LYS B 1 435 ? -15.875 22.641 -0.159 1 98.19 435 LYS B C 1
ATOM 7036 O O . LYS B 1 435 ? -16.562 21.812 -0.774 1 98.19 435 LYS B O 1
ATOM 7041 N N . TYR B 1 436 ? -14.625 22.469 0.027 1 98.19 436 TYR B N 1
ATOM 7042 C CA . TYR B 1 436 ? -13.93 21.25 -0.398 1 98.19 436 TYR B CA 1
ATOM 7043 C C . TYR B 1 436 ? -14.539 20.016 0.257 1 98.19 436 TYR B C 1
ATOM 7045 O O . TYR B 1 436 ? -14.711 18.984 -0.392 1 98.19 436 TYR B O 1
ATOM 7053 N N . ASN B 1 437 ? -14.844 20.156 1.519 1 97.69 437 ASN B N 1
ATOM 7054 C CA . ASN B 1 437 ? -15.43 19.031 2.238 1 97.69 437 ASN B CA 1
ATOM 7055 C C . ASN B 1 437 ? -16.781 18.625 1.652 1 97.69 437 ASN B C 1
ATOM 7057 O O . ASN B 1 437 ? -17.141 17.453 1.643 1 97.69 437 ASN B O 1
ATOM 7061 N N . VAL B 1 438 ? -17.531 19.625 1.218 1 97.69 438 VAL B N 1
ATOM 7062 C CA . VAL B 1 438 ? -18.797 19.328 0.57 1 97.69 438 VAL B CA 1
ATOM 7063 C C . VAL B 1 438 ? -18.562 18.5 -0.696 1 97.69 438 VAL B C 1
ATOM 7065 O O . VAL B 1 438 ? -19.219 17.484 -0.919 1 97.69 438 VAL B O 1
ATOM 7068 N N . ILE B 1 439 ? -17.609 18.906 -1.506 1 97.38 439 ILE B N 1
ATOM 7069 C CA . ILE B 1 439 ? -17.297 18.219 -2.754 1 97.38 439 ILE B CA 1
ATOM 7070 C C . ILE B 1 439 ? -16.812 16.812 -2.453 1 97.38 439 ILE B C 1
ATOM 7072 O O . ILE B 1 439 ? -17.203 15.852 -3.125 1 97.38 439 ILE B O 1
ATOM 7076 N N . GLN B 1 440 ? -15.961 16.703 -1.433 1 97.25 440 GLN B N 1
ATOM 7077 C CA . GLN B 1 440 ? -15.453 15.406 -1.024 1 97.25 440 GLN B CA 1
ATOM 7078 C C . GLN B 1 440 ? -16.594 14.484 -0.585 1 97.25 440 GLN B C 1
ATOM 7080 O O . GLN B 1 440 ? -16.594 13.297 -0.924 1 97.25 440 GLN B O 1
ATOM 7085 N N . ALA B 1 441 ? -17.5 15.031 0.173 1 96.88 441 ALA B N 1
ATOM 7086 C CA . ALA B 1 441 ? -18.641 14.25 0.647 1 96.88 441 ALA B CA 1
ATOM 7087 C C . ALA B 1 441 ? -19.531 13.828 -0.512 1 96.88 441 ALA B C 1
ATOM 7089 O O . ALA B 1 441 ? -20.031 12.695 -0.547 1 96.88 441 ALA B O 1
ATOM 7090 N N . GLU B 1 442 ? -19.766 14.75 -1.448 1 96 442 GLU B N 1
ATOM 7091 C CA . GLU B 1 442 ? -20.531 14.43 -2.654 1 96 442 GLU B CA 1
ATOM 7092 C C . GLU B 1 442 ? -19.891 13.273 -3.418 1 96 442 GLU B C 1
ATOM 7094 O O . GLU B 1 442 ? -20.562 12.312 -3.783 1 96 442 GLU B O 1
ATOM 7099 N N . ASN B 1 443 ? -18.625 13.422 -3.633 1 96.25 443 ASN B N 1
ATOM 7100 C CA . ASN B 1 443 ? -17.875 12.398 -4.352 1 96.25 443 ASN B CA 1
ATOM 7101 C C . ASN B 1 443 ? -17.906 11.062 -3.617 1 96.25 443 ASN B C 1
ATOM 7103 O O . ASN B 1 443 ? -17.969 10 -4.246 1 96.25 443 ASN B O 1
ATOM 7107 N N . ALA B 1 444 ? -17.859 11.07 -2.312 1 96.75 444 ALA B N 1
ATOM 7108 C CA . ALA B 1 444 ? -17.922 9.859 -1.503 1 96.75 444 ALA B CA 1
ATOM 7109 C C . ALA B 1 444 ? -19.266 9.156 -1.671 1 96.75 444 ALA B C 1
ATOM 7111 O O . ALA B 1 444 ? -19.328 7.926 -1.728 1 96.75 444 ALA B O 1
ATOM 7112 N N . VAL B 1 445 ? -20.328 9.953 -1.742 1 96.38 445 VAL B N 1
ATOM 7113 C CA . VAL B 1 445 ? -21.656 9.383 -1.961 1 96.38 445 VAL B CA 1
ATOM 7114 C C . VAL B 1 445 ? -21.703 8.688 -3.322 1 96.38 445 VAL B C 1
ATOM 7116 O O . VAL B 1 445 ? -22.109 7.527 -3.42 1 96.38 445 VAL B O 1
ATOM 7119 N N . TYR B 1 446 ? -21.25 9.414 -4.336 1 95.88 446 TYR B N 1
ATOM 7120 C CA . TYR B 1 446 ? -21.281 8.852 -5.68 1 95.88 446 TYR B CA 1
ATOM 7121 C C . TYR B 1 446 ? -20.453 7.582 -5.762 1 95.88 446 TYR B C 1
ATOM 7123 O O . TYR B 1 446 ? -20.859 6.598 -6.383 1 95.88 446 TYR B O 1
ATOM 7131 N N . SER B 1 447 ? -19.281 7.613 -5.094 1 94.94 447 SER B N 1
ATOM 7132 C CA . SER B 1 447 ? -18.422 6.445 -5.082 1 94.94 447 SER B CA 1
ATOM 7133 C C . SER B 1 447 ? -19.062 5.277 -4.344 1 94.94 447 SER B C 1
ATOM 7135 O O . SER B 1 447 ? -19 4.137 -4.805 1 94.94 447 SER B O 1
ATOM 7137 N N . SER B 1 448 ? -19.703 5.57 -3.244 1 95.56 448 SER B N 1
ATOM 7138 C CA . SER B 1 448 ? -20.312 4.52 -2.434 1 95.56 448 SER B CA 1
ATOM 7139 C C . SER B 1 448 ? -21.516 3.908 -3.137 1 95.56 448 SER B C 1
ATOM 7141 O O . SER B 1 448 ? -21.859 2.742 -2.912 1 95.56 448 SER B O 1
ATOM 7143 N N . MET B 1 449 ? -22.188 4.621 -4.004 1 94.5 449 MET B N 1
ATOM 7144 C CA . MET B 1 449 ? -23.328 4.129 -4.758 1 94.5 449 MET B CA 1
ATOM 7145 C C . MET B 1 449 ? -22.906 3.648 -6.141 1 94.5 449 MET B C 1
ATOM 7147 O O . MET B 1 449 ? -23.719 3.105 -6.887 1 94.5 449 MET B O 1
ATOM 7151 N N . ALA B 1 450 ? -21.672 3.916 -6.434 1 95.31 450 ALA B N 1
ATOM 7152 C CA . ALA B 1 450 ? -21.109 3.598 -7.746 1 95.31 450 ALA B CA 1
ATOM 7153 C C . ALA B 1 450 ? -21.891 4.293 -8.859 1 95.31 450 ALA B C 1
ATOM 7155 O O . ALA B 1 450 ? -22.312 3.656 -9.82 1 95.31 450 ALA B O 1
ATOM 7156 N N . GLY B 1 451 ? -22.125 5.605 -8.711 1 94 451 GLY B N 1
ATOM 7157 C CA . GLY B 1 451 ? -22.828 6.406 -9.711 1 94 451 GLY B CA 1
ATOM 7158 C C . GLY B 1 451 ? -23.672 7.508 -9.102 1 94 451 GLY B C 1
ATOM 7159 O O . GLY B 1 451 ? -23.781 7.613 -7.879 1 94 451 GLY B O 1
ATOM 7160 N N . TYR B 1 452 ? -24.109 8.367 -10.039 1 93.31 452 TYR B N 1
ATOM 7161 C CA . TYR B 1 452 ? -25.094 9.375 -9.688 1 93.31 452 TYR B CA 1
ATOM 7162 C C . TYR B 1 452 ? -26.5 8.914 -10.062 1 93.31 452 TYR B C 1
ATOM 7164 O O . TYR B 1 452 ? -26.766 8.562 -11.211 1 93.31 452 TYR B O 1
ATOM 7172 N N . TYR B 1 453 ? -27.406 8.914 -9.094 1 92.31 453 TYR B N 1
ATOM 7173 C CA . TYR B 1 453 ? -28.75 8.383 -9.281 1 92.31 453 TYR B CA 1
ATOM 7174 C C . TYR B 1 453 ? -29.766 9.516 -9.438 1 92.31 453 TYR B C 1
ATOM 7176 O O . TYR B 1 453 ? -29.75 10.484 -8.68 1 92.31 453 TYR B O 1
ATOM 7184 N N . SER B 1 454 ? -30.516 9.344 -10.445 1 89.69 454 SER B N 1
ATOM 7185 C CA . SER B 1 454 ? -31.641 10.25 -10.672 1 89.69 454 SER B CA 1
ATOM 7186 C C . SER B 1 454 ? -32.906 9.484 -10.969 1 89.69 454 SER B C 1
ATOM 7188 O O . SER B 1 454 ? -32.875 8.32 -11.375 1 89.69 454 SER B O 1
ATOM 7190 N N . VAL B 1 455 ? -34.031 10.07 -10.609 1 87.25 455 VAL B N 1
ATOM 7191 C CA . VAL B 1 455 ? -35.312 9.422 -10.828 1 87.25 455 VAL B CA 1
ATOM 7192 C C . VAL B 1 455 ? -35.594 9.328 -12.32 1 87.25 455 VAL B C 1
ATOM 7194 O O . VAL B 1 455 ? -35.312 10.266 -13.078 1 87.25 455 VAL B O 1
ATOM 7197 N N . LYS B 1 456 ? -36.062 8.094 -12.617 1 84.12 456 LYS B N 1
ATOM 7198 C CA . LYS B 1 456 ? -36.469 7.926 -14.008 1 84.12 456 LYS B CA 1
ATOM 7199 C C . LYS B 1 456 ? -37.75 8.734 -14.305 1 84.12 456 LYS B C 1
ATOM 7201 O O . LYS B 1 456 ? -38.656 8.805 -13.477 1 84.12 456 LYS B O 1
ATOM 7206 N N . LYS B 1 457 ? -37.594 9.438 -15.398 1 62.56 457 LYS B N 1
ATOM 7207 C CA . LYS B 1 457 ? -38.781 10.195 -15.812 1 62.56 457 LYS B CA 1
ATOM 7208 C C . LYS B 1 457 ? -39.812 9.289 -16.469 1 62.56 457 LYS B C 1
ATOM 7210 O O . LYS B 1 457 ? -39.438 8.312 -17.125 1 62.56 457 LYS B O 1
#

Solvent-accessible surface area (backbone atoms only — not comparable to full-atom values): 45324 Å² total; per-residue (Å²): 132,82,73,67,70,66,64,60,68,67,58,69,69,64,68,71,59,67,68,59,67,54,53,57,51,52,51,51,50,55,56,53,62,49,45,58,26,41,56,56,35,67,57,37,41,72,39,74,67,50,73,59,68,51,72,42,70,62,57,53,51,51,50,51,46,25,76,71,45,19,60,67,54,51,52,32,51,51,49,27,50,52,32,44,53,51,18,49,55,44,45,52,62,72,46,70,45,76,51,74,52,75,48,78,47,75,44,61,52,77,86,84,47,76,74,63,52,48,42,30,36,37,38,41,37,39,38,31,56,59,60,85,79,41,27,59,58,24,42,21,49,15,30,45,25,44,21,54,16,35,47,21,49,32,51,36,46,49,48,53,49,50,47,50,49,56,46,36,54,48,47,40,16,30,32,52,49,44,38,52,52,34,52,52,50,31,52,54,30,47,51,51,25,51,52,35,48,51,34,35,75,70,67,76,43,56,70,66,53,32,50,51,27,46,50,50,27,51,52,35,51,52,49,39,52,52,35,52,50,51,34,51,52,36,47,51,52,48,28,59,48,38,61,50,57,92,88,54,84,78,88,73,79,70,60,58,54,88,71,55,62,83,75,76,77,65,82,80,59,63,57,59,38,47,60,63,24,32,57,55,55,17,33,50,25,39,30,50,12,31,48,26,39,31,52,16,47,57,43,53,49,47,66,46,38,33,41,34,39,37,42,35,24,35,22,71,42,82,92,36,25,66,71,40,36,35,39,35,39,35,42,36,37,38,36,47,49,54,28,44,66,55,54,51,32,52,35,52,36,35,46,37,51,26,52,44,32,46,44,52,34,54,46,46,52,35,49,46,33,34,47,32,49,50,30,52,53,48,31,57,49,25,50,52,46,28,54,50,29,52,53,46,28,55,44,27,48,52,48,22,53,51,36,46,52,34,33,76,72,68,75,44,58,63,66,56,25,51,52,31,42,50,53,23,55,52,31,52,49,44,32,46,51,27,47,43,45,29,52,44,26,47,48,47,37,28,55,53,32,44,25,39,68,42,78,60,128,126,79,74,59,68,61,57,57,64,62,56,65,66,60,64,69,60,66,65,58,67,55,53,57,51,50,52,51,50,55,54,54,63,49,46,56,26,41,58,57,36,67,57,38,40,72,38,75,66,49,73,58,69,52,72,42,71,61,58,52,50,52,49,52,45,26,74,72,43,18,51,67,55,53,43,32,52,42,49,26,51,34,32,44,33,51,17,49,43,43,46,47,63,74,47,71,42,34,43,35,37,37,36,38,38,38,35,30,44,67,79,83,49,78,76,64,53,48,42,31,37,37,38,38,37,41,39,30,58,60,60,85,81,40,28,58,59,23,43,20,48,14,31,45,25,43,20,54,16,36,45,20,49,31,49,36,45,48,49,52,48,51,47,50,50,56,47,36,53,47,47,40,16,30,31,51,49,45,40,53,52,35,53,50,50,31,51,53,30,47,52,52,25,51,52,33,49,52,32,34,75,70,67,78,42,55,74,61,54,29,43,53,26,47,46,50,27,51,52,35,51,49,52,38,51,53,38,52,51,52,36,49,51,36,48,45,52,48,28,56,48,39,57,43,43,77,88,51,81,77,88,74,82,71,61,58,52,87,72,56,63,83,75,77,76,65,81,81,58,63,57,58,38,47,60,63,24,33,59,52,54,16,32,49,26,39,30,51,13,30,49,27,40,30,55,16,44,55,42,52,49,49,67,47,39,34,41,34,39,37,43,34,22,38,22,73,44,82,91,34,25,65,72,41,69,47,76,48,74,44,83,44,76,43,64,45,48,79,48,42,71,62,52,50,51,52,32,51,50,33,46,52,50,26,53,50,31,46,52,52,33,53,48,45,53,56,52,45,39,51,47,32,49,51,29,52,52,47,29,54,49,25,49,53,47,28,52,50,30,52,55,49,28,56,53,27,49,52,50,22,52,51,33,46,52,34,32,78,70,68,76,43,58,64,65,57,23,51,53,31,41,49,52,24,56,52,30,53,49,45,31,48,53,26,45,43,43,29,53,44,25,49,48,47,35,29,55,51,32,46,25,39,68,40,78,58,127

Secondary structure (DSSP, 8-state):
-TTTTSTHHHHGGGGGGGGHHHHHHHHHHHHHHHHHHHHHHTTEEEES-GGGGG--HHHHHHHHHHHHH-HHHHHHHHHHHHHHHHHHHHHHTTS-EEEEEEEEEEE--TTT----EEEEEEEEEEEEEE-TTSHHHHHHHHHHHHHHHHHHHHHHHHHHHHHHHHHHHHHHHHHHHHHHHHHHHHHHHHHHHHHHHHHHHTTSS-HHHHHHHHHHHHHHHHHHHHHHHHHHHHHHHHHHHHT--TTS-----PPPGGGS------TTS-TT--TT-HHHHHHHHHHHHHHHHHHHHHGGGSPEEEEEEEEEEEESSGGGTTSEEEEEEEEEEE-GGGGHHHHHHHHHHHHHHHHHHHHHHHHHHHHHHHHHHHHHHHHHHHHHHHHHHHHHHHHHHHHHHHHHHHHHTTSS-HHHHHHHHHHHHHHHHHHHHHHHHHHHHHHHHHHHHTSEEEE--/--SSHHHHHHHGGGGGGGGHHHHHHHHHHHHHHHHHHHHHHTTEEEES-GGGGG--HHHHHHHHHHHHH-HHHHHHHHHHHHHHHHHHHHHHTTS-EEEEEEEEEEEEETTT----EEEEEEEEEEEEEE-TT-HHHHHHHHHHHHHHHHHHHHHHHHHHHHHHHHHHHHHHHHHHHHHHHHHHHHHHHHHHHHHHHHHHHTTSS-HHHHHHHHHHHHHHHHHHHHHHHHHHHHHHHHHHHHT--TTS-----PPPGGGS------TTS-TT--TT-HHHHHHHHHHHHHHHHHHHHHGGGSPEEEEEEEEEEEESSGGGTTSEEEEEEEEEEE-GGGGHHHHHHHHHHHHHHHHHHHHHHHHHHHHHHHHHHHHHHHHHHHHHHHHHHHHHHHHHHHHHHHHHHHHHTTSS-HHHHHHHHHHHHHHHHHHHHHHHHHHHHHHHHHHHHTSEEEE--

Foldseek 3Di:
DVPPPVPVVVPVVPVVVPVLVPLVVLLVVLVVVLVVLVVLLVQWDFFLPCVCLLVDPLLVVLLVLLCVAAVVLVVLVVVLVVLVVVLVVLVVLQAKDKDKDKDWDWDADPVVGDGTQIKIKIKIKIKHWDCPPCLSVLLSLLSVLLSVLSVLVSVLVSLVLSLLLLLLQLLLLLLVVLLVLLVVQLVVLVVQLVVQVVCVVVVNHDPVSNVLSVVSNVVSVVVSVVSVVVNVVSVVSSCNSSVHDPPDDSPGDGDNLVPGDDSDADLPRALSNQSLRSNLVSLSSNLSSLSSNLSSLVCLQAKIKMKMKMWMFMDSDPVCRRVDIDIDIDIDIGHCCVVVVVSVVSSVVSVVVSVVSSVVSVVVSVVLSVQLVVLSVQLVVLVVQLVVLVVQLVVLVVQLVVQVVCVVVVNDDSNSNSVSSVSNSVSVSSNSVSSSSNSSSVSSNCSSSSGGIDRDD/DVVPVVVVVVPVVPVVVPVLVVLVVLLVVLVVVLVVLVVLLVQWDFFLPVVCLLVDPLLVVLLVLLCVAAVVLVVLVVVLVVLVVVLVVLVVLQDKDKDKDKDWDWDADPVVGDHTQIKIKIKIKIKHWDCPVCLSVLLSLLSVLLSLLSVLVSVLVSLVLSLLLLLLQLLLLLLVVLLVLLVVQLVVLVVQLVVQVVCVVVVNHDPVSNVVSVVSNVVSVVVSVVSVVSNVVSVVSSCNSSVHDPVDDPPGDGDNLVPRDDSDADPPRALSNQSLRSNLVSLSSNLSSLSSNLSSLVCLQAKIKMKMKMWMFMDSDPVCSNVDTDIDIDIDIDHCCVVVVVSVVSSVVSVVSSVVSSVVSVVVSVVLSVQLVVLSVQLVVLVVQLVVLVVQLVVLVVQLVVQVVCVVVVNDDVVSNSVSSVSNSVSVSSNSVSSSSNSSSVSSNCSSSSGGIDRDD

Sequence (914 aa):
MFTIKKLTLTIVVATTLTGCANIGDSYRASLKNYKQYEEITKQYNIKNDWWKLYKDAQLNRVVEKALLNNKDLAKATISVNRALYSANLAGANLVPAFSGSTRSTAQKNIKTGGNSTISHTGSLNVSYTLDLWFRLADTADAAEWAHKATVQDMESTKLSLINSVVTTYYQIAYLNDAISTTKESIKYYTDISNIMRNRLAQGVADSISVDQAQQAVLTARNNLITYQLNRKTAEQTLRNLLNLKPDETLKITFPHILKVKSVGVNLNVPVSVIANRPDIKGYQARLSSAFKNVKATEKSWFPEITLGGSLNSSGKKLNSATNTLIGGGALGISLPFLNWNTVKWNVKISEADYETARLNYEKSITVALNDVDTNYFSFTQAKKRFTNAQKTYIYNQRITQYYRNRYNAGVSELREWLTAANTEKNSQLSILQAKYNVIQAENAVYSSMAGYYSVKKMFTIKKLTLTIVVATTLTGCANIGDSYRASLKNYKQYEEITKQYNIKNDWWKLYKDAQLNRVVEKALLNNKDLAKATISVNRALYSANLAGANLVPAFSGSTRSTAQKNIKTGGNSTISHTGSLNVSYTLDLWFRLADTADAAEWAHKATVQDMESTKLSLINSVVTTYYQIAYLNDAISTTKESIKYYTDISNIMRNRLAQGVADSISVDQAQQAVLTARNNLITYQLNRKTAEQTLRNLLNLKPDETLKITFPHILKVKSVGVNLNVPVSVIANRPDIKGYQARLSSAFKNVKATEKSWFPEITLGGSLNSSGKKLNSATNTLIGGGALGISLPFLNWNTVKWNVKISEADYETARLNYEKSITVALNDVDTNYFSFTQAKKRFTNAQKTYIYNQRITQYYRNRYNAGVSELREWLTAANTEKNSQLSILQAKYNVIQAENAVYSSMAGYYSVKK

InterPro domains:
  IPR003423 Outer membrane efflux protein [PF02321] (63-243)
  IPR003423 Outer membrane efflux protein [PF02321] (271-450)
  IPR010131 Multidrug resistance outer membrane protein MdtP/Nodulation protein T-like [PTHR30203] (12-453)
  IPR010131 Multidrug resistance outer membrane protein MdtP/Nodulation protein T-like [TIGR01845] (12-447)

Radius of gyration: 39.27 Å; Cα contacts (8 Å, |Δi|>4): 1299; chains: 2; bounding box: 74×133×107 Å